Protein AF-0000000078406230 (afdb_homodimer)

pLDDT: mean 83.49, std 19.93, range [25.14, 98.88]

Sequence (946 aa):
MSDKLKSLQEKKSPRVNSMGYQGTKEQASNDLLEFLHSQIDKAEVSMGAKLPSEYGVIPFESFTSMKVFQLEMGLTRHPEEKPVRKDKRDELVEVIEAGLEVINNPDEDDGQDDDDDGIGERQLYNENDFVEGYYRTERDKGTQYELFYKKTDGMEYRHVTLFRPFGPLMKVKSETVDISRSVINIIVPLAGRTEAFAQFMQNFRDVCIHQDRRVHLTVVYFGQDGLSEVKNILDSVARETDFHNYTLVSLNEEFNRGRGLDMGARAWEKGEVLMFFCDVDIYFTAEFLNSCRLNAEPGKKVFYPVVFSLYNPAIVYANQDMPPPVEQQLVHKKDSGFWRDFGFGMTCQYRTDFLTVGGFDLEVKGWGGEDVHLYRKYLHGDLIVIRTPVPGLFHLWHEKHCADELTPEQYRMCIQSKAMNEASHSHLGMLVFREEIETHLRKQAYRTNSEAVTEERDRSSSVRSRWRMYETQMSDKLKSLQEKKSPRVNSMGYQGTKEQASNDLLEFLHSQIDKAEVSMGAKLPSEYGVIPFESFTSMKVFQLEMGLTRHPEEKPVRKDKRDELVEVIEAGLEVINNPDEDDGQDDDDDGIGERQLYNENDFVEGYYRTERDKGTQYELFYKKTDGMEYRHVTLFRPFGPLMKVKSETVDISRSVINIIVPLAGRTEAFAQFMQNFRDVCIHQDRRVHLTVVYFGQDGLSEVKNILDSVARETDFHNYTLVSLNEEFNRGRGLDMGARAWEKGEVLMFFCDVDIYFTAEFLNSCRLNAEPGKKVFYPVVFSLYNPAIVYANQDMPPPVEQQLVHKKDSGFWRDFGFGMTCQYRTDFLTVGGFDLEVKGWGGEDVHLYRKYLHGDLIVIRTPVPGLFHLWHEKHCADELTPEQYRMCIQSKAMNEASHSHLGMLVFREEIETHLRKQAYRTNSEAVTEERDRSSSVRSRWRMYETQ

Solvent-accessible surface area (backbone atoms only — not comparable to full-atom values): 51692 Å² total; per-residue (Å²): 119,62,78,64,49,55,64,72,65,60,75,76,74,80,81,74,77,81,78,75,62,58,59,59,53,41,49,50,21,54,45,45,54,49,47,38,52,47,26,53,70,70,33,76,74,87,47,28,63,68,32,92,43,80,78,54,61,79,56,35,32,23,31,45,99,67,36,35,32,46,73,63,30,43,95,86,48,49,45,47,35,63,63,73,34,63,47,55,37,52,36,54,53,50,52,54,52,49,45,44,48,48,69,66,52,62,51,87,77,56,73,69,75,74,66,73,71,76,79,63,83,77,78,73,70,54,79,86,25,53,64,40,33,36,36,36,70,46,77,68,26,26,33,42,35,43,36,37,29,39,58,94,92,55,58,48,31,42,38,32,33,37,34,31,20,39,45,69,73,36,82,74,45,75,46,78,46,72,51,77,82,58,44,35,39,37,30,32,45,39,56,49,63,55,66,48,41,52,53,31,47,51,51,40,43,53,28,39,59,67,62,64,58,44,57,30,42,31,40,23,32,25,41,68,65,55,45,67,55,49,52,48,52,52,49,49,50,20,70,73,65,72,52,73,56,60,44,81,47,77,37,91,45,78,81,43,65,56,57,25,49,47,51,40,62,65,67,59,79,82,68,82,44,38,29,32,42,47,56,51,50,47,48,65,40,53,68,38,55,50,48,42,59,72,45,31,37,81,84,46,26,31,24,36,51,23,36,35,35,29,26,32,50,71,65,65,33,53,56,42,97,60,60,70,61,68,83,78,62,76,54,69,36,62,68,41,27,47,72,38,82,86,55,56,63,43,34,24,37,30,48,65,50,42,56,72,69,57,48,53,57,79,80,58,80,60,91,68,51,37,32,49,50,39,50,36,50,47,30,60,34,66,34,28,75,43,33,28,50,38,94,41,32,34,32,57,58,69,89,76,82,74,61,82,83,46,50,68,69,54,37,50,53,38,50,46,51,42,32,66,45,41,43,30,59,63,54,38,32,48,61,67,41,35,66,62,50,51,52,48,51,46,50,51,50,42,57,58,35,66,76,40,61,78,78,85,82,90,70,76,71,56,54,67,56,53,51,28,66,58,62,72,118,125,62,70,66,50,52,65,70,63,60,70,76,75,80,80,76,82,79,84,79,58,64,65,58,55,48,50,50,22,55,44,45,56,49,46,38,54,47,27,53,72,72,34,75,73,87,50,31,64,69,32,94,41,80,78,55,60,78,56,33,31,24,31,45,99,67,36,35,31,45,75,66,30,43,93,86,49,47,44,47,36,62,64,74,32,63,47,55,36,52,36,52,53,50,50,54,51,52,44,41,48,51,67,67,50,59,51,84,78,51,72,66,75,72,67,74,70,76,76,61,80,76,77,70,70,53,77,87,25,53,64,42,32,36,36,35,70,45,78,66,25,28,34,41,35,42,37,36,29,39,58,91,92,54,58,46,31,42,38,34,34,37,34,32,20,38,45,68,75,36,83,74,45,75,46,77,45,71,52,78,82,58,44,35,38,37,29,31,45,41,58,50,64,58,67,47,43,52,52,32,48,51,50,42,44,53,27,38,59,69,63,63,59,45,56,32,41,30,38,25,34,27,44,66,67,53,47,67,58,51,51,49,53,53,49,49,51,21,70,73,66,71,54,74,56,60,45,82,46,78,38,92,46,78,79,44,66,55,57,26,49,47,51,42,61,66,67,59,81,84,73,81,41,38,29,32,41,48,57,50,53,47,46,64,40,53,68,38,56,49,49,43,60,73,46,32,38,81,85,44,27,31,23,36,50,22,35,34,34,30,28,31,49,74,63,66,34,53,52,41,96,58,62,70,60,70,82,78,62,77,53,68,36,63,66,41,27,47,72,38,80,86,56,56,63,44,34,25,36,31,49,63,50,41,58,71,67,57,48,53,57,81,79,62,81,63,92,68,51,39,34,48,49,38,50,34,46,46,30,60,33,65,34,27,75,44,33,29,50,38,93,38,31,33,32,57,57,68,90,73,81,73,62,81,84,44,51,64,68,56,36,45,53,39,50,44,51,40,30,65,46,40,41,31,59,62,56,36,30,48,62,68,42,36,66,61,51,51,52,49,52,50,51,51,48,48,59,54,41,74,72,47,68,76,82,86,80,85,68,78,71,51,59,68,53,52,53,24,66,69,63,73,117

Radius of gyration: 31.76 Å; Cα contacts (8 Å, |Δi|>4): 1655; chains: 2; bounding box: 103×91×75 Å

Foldseek 3Di:
DPPLQVLVVPPPPPDDDDDPVVVSVVVNVVVQVVVLVVLVVVDPPPHHDDDPDPVPDWDKWKDALAWTADDDDDPPDDRIDGPPDPVVNVVVVVVLVVLLCCVQDPDPPPPPPPPPPPPDDPDRFDSVQWDMKIWTADPQRWMKMWTWGHDPPDPDIDIDIDTDTDTDDHDDDDDDDDCLQAAEEEFEEDEDPLVLLLVLVVLCCVAVVPPVNRYAYEYEYEADPCVVVNVVSVVVSCVVRVDDRYHYHYDDDDDDLQVRVVVRLVVDDPDKHKYKQDYSQKHFHNVVVVVLSVQEDVPAAKEFEWAWEFAAQCLLVVLDPDRDDPVVLLDDDLWGTGTPPVAQRTIIYMSVVCVVLPGWPPPDDDPRVRRVVSVVSCVVDNYHYHYYYDSRMYGYADQFDQDPPDDPVVSVVSVVVRVNRHGHPVSVVCVVCVVVVLVVLLVVVVVVCVVVVPPDDDRPVRSSNVVSVVSPD/DPDLQVLVPPPPPPDDDDDPPVVSVVVNVVVQVVVLVVLVVVDPDPHHDDDPDPVPDWDKWKDALAWTADDDDDPPDDRIDGPPDDVVNCVVVVVLVVLLCCVQDPPPPVPPPPPPPPPPDPDRFDSVQWDMKIWTADPQRWMKMWTWGHDDPDPDIDIDIDTDTDTDDHDDDDDDDDCLQAAEEEFEEDEDPLVLLLVLVVLCCVAVVPPVNRYAYEYEYEADPCPVVNVVSVVVSCVVRVDDRYHYHYDDDPDDLQVRVVCRLVVDDPDKHKYKQDYSQKFFHNVVVVVLSVQEDVPAAKEFEFAWEFAAQCLLVVLDPDRDDPVVLLDDDLWGTGTPQVAQRTIIYMSVVCVVLPGWDPPDDDPRVRSVVSVVSCVPDNYHYHYYYDSRMYGYADQFDQDPPDDPVRSVVSVVVRVNRHGHPVSVVCVVCVVVVLVVLVVVVVVVVVVVPPPDDDPPVVSSNVVSVVSPD

Secondary structure (DSSP, 8-state):
--HHHHHHHGGG---S-SSSSHHHHHHHHHHHHHHHHHHHHHSTTSSPPP-SSGGG--PPEEE-SS-EE-S-B-SS--SEE---SHHHHHHHHHHHHHHHHHHHS--TTS-------S--------GGGEEEEEEEEETTTEEEEEEEEE-TT-SEEEEEEEEEEB---EEEEEEEEE-TT--EEEEEEESS-HHHHHHHHHHHIIIIIIII--EEEEEEEESSTTHHHHHHHHHHHHHHH----EEEEEE-S---HHHHHHHHHHH--SS--EEEE--TTEEE-HHHHHHHHHH-BTTTEEEEEEEEEEP-HHHHTTTSSSPPPHHHH----TTTEEE-TT----EEEEHHHHHHTT---TT--STTHHHHHHHHHHHTSSSEEEEEEEEEEEE--------TTS-HHHHHHHHHHHHHHH--HHHHHHHHTHHHHHHHHHHHHHHHHHTTTTS----SHHHHHHHHHHH--/-HHHHHHHHGGG---S-SSSSHHHHHHHHHHHHHHHHHHHHHSTTSS----SSGGG--PPEEE-SS-EE-S-B-SS--SEE---SHHHHHHHHHHHHHHHHHHHS--TTS-------S--------GGGEEEEEEEEETTTEEEEEEEEE-TT-SEEEEEEEEEEB---EEEEEEEEE-TT--EEEEEEESS-HHHHHHHHHHHIIIIIIII--EEEEEEEESSTTHHHHHHHHHHHHHHH----EEEEEE-S---HHHHHHHHHHH--SS--EEEE--TTEEE-HHHHHHHHHH-BTTTEEEEEEEEEEP-HHHHTTTSSSPPPHHHH----TTTEEE-TT----EEEEHHHHHHTT---TT--STTHHHHHHHHHHHTSSSEEEEEEEEEEEE--------TTS-HHHHHHHHHHHHHHH--HHHHHHHHTHHHHHHHHHHHHHHHHHHHTTS----HHHHHHHHHHHH--

Organism: Alligator mississippiensis (NCBI:txid8496)

Nearest PDB structures (foldseek):
  5ekp-assembly1_D  TM=5.075E-01  e=1.219E-05  Synechocystis sp. PCC 6803 substr. Kazusa
  7d72-assembly1_F  TM=5.157E-01  e=2.091E-03  Homo sapiens
  7x8k-assembly4_D  TM=5.038E-01  e=1.157E-03  Arabidopsis thaliana
  7x8k-assembly1_A  TM=4.782E-01  e=1.091E-03  Arabidopsis thaliana
  4f9f-assembly3_E  TM=6.717E-01  e=1.099E-01  Streptomyces hygroscopicus subsp. limoneus

Structure (mmCIF, N/CA/C/O backbone):
data_AF-0000000078406230-model_v1
#
loop_
_entity.id
_entity.type
_entity.pdbx_description
1 polymer Hexosyltransferase
#
loop_
_atom_site.group_PDB
_atom_site.id
_atom_site.type_symbol
_atom_site.label_atom_id
_atom_site.label_alt_id
_atom_site.label_comp_id
_atom_site.label_asym_id
_atom_site.label_entity_id
_atom_site.label_seq_id
_atom_site.pdbx_PDB_ins_code
_atom_site.Cartn_x
_atom_site.Cartn_y
_atom_site.Cartn_z
_atom_site.occupancy
_atom_site.B_iso_or_equiv
_atom_site.auth_seq_id
_atom_site.auth_comp_id
_atom_site.auth_asym_id
_atom_site.auth_atom_id
_atom_site.pdbx_PDB_model_num
ATOM 1 N N . MET A 1 1 ? -19.984 -14.383 18.125 1 25.14 1 MET A N 1
ATOM 2 C CA . MET A 1 1 ? -20.219 -14.453 16.688 1 25.14 1 MET A CA 1
ATOM 3 C C . MET A 1 1 ? -21.562 -15.117 16.375 1 25.14 1 MET A C 1
ATOM 5 O O . MET A 1 1 ? -21.859 -15.406 15.219 1 25.14 1 MET A O 1
ATOM 9 N N . SER A 1 2 ? -21.844 -15.727 17.422 1 33.84 2 SER A N 1
ATOM 10 C CA . SER A 1 2 ? -22.812 -16.406 18.281 1 33.84 2 SER A CA 1
ATOM 11 C C . SER A 1 2 ? -24.188 -15.773 18.188 1 33.84 2 SER A C 1
ATOM 13 O O . SER A 1 2 ? -25.109 -16.344 17.594 1 33.84 2 SER A O 1
ATOM 15 N N . ASP A 1 3 ? -24.578 -14.938 18.984 1 37.88 3 ASP A N 1
ATOM 16 C CA . ASP A 1 3 ? -26.016 -14.766 18.906 1 37.88 3 ASP A CA 1
ATOM 17 C C . ASP A 1 3 ? -26.406 -13.945 17.672 1 37.88 3 ASP A C 1
ATOM 19 O O . ASP A 1 3 ? -27.547 -14.031 17.203 1 37.88 3 ASP A O 1
ATOM 23 N N . LYS A 1 4 ? -25.344 -13.102 17.125 1 36.38 4 LYS A N 1
ATOM 24 C CA . LYS A 1 4 ? -25.656 -12.047 16.172 1 36.38 4 LYS A CA 1
ATOM 25 C C . LYS A 1 4 ? -25.656 -12.586 14.742 1 36.38 4 LYS A C 1
ATOM 27 O O . LYS A 1 4 ? -26.469 -12.156 13.914 1 36.38 4 LYS A O 1
ATOM 32 N N . LEU A 1 5 ? -24.641 -13.383 14.312 1 38.94 5 LEU A N 1
ATOM 33 C CA . LEU A 1 5 ? -24.594 -13.945 12.969 1 38.94 5 LEU A CA 1
ATOM 34 C C . LEU A 1 5 ? -25.844 -14.797 12.703 1 38.94 5 LEU A C 1
ATOM 36 O O . LEU A 1 5 ? -26.391 -14.773 11.594 1 38.94 5 LEU A O 1
ATOM 40 N N . LYS A 1 6 ? -26.422 -15.594 13.711 1 43 6 LYS A N 1
ATOM 41 C CA . LYS A 1 6 ? -27.547 -16.5 13.586 1 43 6 LYS A CA 1
ATOM 42 C C . LYS A 1 6 ? -28.828 -15.742 13.242 1 43 6 LYS A C 1
ATOM 44 O O . LYS A 1 6 ? -29.609 -16.172 12.391 1 43 6 LYS A O 1
ATOM 49 N N . SER A 1 7 ? -29.047 -14.695 13.984 1 41.44 7 SER A N 1
ATOM 50 C CA . SER A 1 7 ? -30.312 -13.984 13.852 1 41.44 7 SER A CA 1
ATOM 51 C C . SER A 1 7 ? -30.438 -13.328 12.484 1 41.44 7 SER A C 1
ATOM 53 O O . SER A 1 7 ? -31.547 -13.188 11.961 1 41.44 7 SER A O 1
ATOM 55 N N . LEU A 1 8 ? -29.344 -13.008 11.93 1 42.31 8 LEU A N 1
ATOM 56 C CA . LEU A 1 8 ? -29.375 -12.242 10.68 1 42.31 8 LEU A CA 1
ATOM 57 C C . LEU A 1 8 ? -29.562 -13.172 9.484 1 42.31 8 LEU A C 1
ATOM 59 O O . LEU A 1 8 ? -29.906 -12.719 8.391 1 42.31 8 LEU A O 1
ATOM 63 N N . GLN A 1 9 ? -29.266 -14.5 9.695 1 39.84 9 GLN A N 1
ATOM 64 C CA . GLN A 1 9 ? -29.359 -15.469 8.609 1 39.84 9 GLN A CA 1
ATOM 65 C C . GLN A 1 9 ? -30.797 -15.961 8.438 1 39.84 9 GLN A C 1
ATOM 67 O O . GLN A 1 9 ? -31.125 -16.609 7.441 1 39.84 9 GLN A O 1
ATOM 72 N N . GLU A 1 10 ? -31.812 -16.016 9.445 1 37.22 10 GLU A N 1
ATOM 73 C CA . GLU A 1 10 ? -33.094 -16.734 9.445 1 37.22 10 GLU A CA 1
ATOM 74 C C . GLU A 1 10 ? -34.094 -16.094 8.5 1 37.22 10 GLU A C 1
ATOM 76 O O . GLU A 1 10 ? -35.219 -16.578 8.344 1 37.22 10 GLU A O 1
ATOM 81 N N . LYS A 1 11 ? -34.094 -14.977 7.977 1 36.62 11 LYS A N 1
ATOM 82 C CA . LYS A 1 11 ? -35.312 -14.398 7.41 1 36.62 11 LYS A CA 1
ATOM 83 C C . LYS A 1 11 ? -35.688 -15.07 6.094 1 36.62 11 LYS A C 1
ATOM 85 O O . LYS A 1 11 ? -36.562 -14.602 5.375 1 36.62 11 LYS A O 1
ATOM 90 N N . LYS A 1 12 ? -34.969 -16.047 5.551 1 34.06 12 LYS A N 1
ATOM 91 C CA . LYS A 1 12 ? -35.531 -16.281 4.223 1 34.06 12 LYS A CA 1
ATOM 92 C C . LYS A 1 12 ? -36.812 -17.078 4.309 1 34.06 12 LYS A C 1
ATOM 94 O O . LYS A 1 12 ? -37.344 -17.531 3.291 1 34.06 12 LYS A O 1
ATOM 99 N N . SER A 1 13 ? -37.156 -17.75 5.438 1 30.64 13 SER A N 1
ATOM 100 C CA . SER A 1 13 ? -38.344 -18.578 5.145 1 30.64 13 SER A CA 1
ATOM 101 C C . SER A 1 13 ? -39.625 -17.75 5.184 1 30.64 13 SER A C 1
ATOM 103 O O . SER A 1 13 ? -39.875 -17.047 6.164 1 30.64 13 SER A O 1
ATOM 105 N N . PRO A 1 14 ? -40.5 -17.594 4.133 1 32.56 14 PRO A N 1
ATOM 106 C CA . PRO A 1 14 ? -41.688 -16.781 3.895 1 32.56 14 PRO A CA 1
ATOM 107 C C . PRO A 1 14 ? -42.75 -16.938 5 1 32.56 14 PRO A C 1
ATOM 109 O O . PRO A 1 14 ? -43.375 -15.945 5.402 1 32.56 14 PRO A O 1
ATOM 112 N N . ARG A 1 15 ? -43.594 -18.188 5.055 1 29.23 15 ARG A N 1
ATOM 113 C CA . ARG A 1 15 ? -45.031 -18.281 5.125 1 29.23 15 ARG A CA 1
ATOM 114 C C . ARG A 1 15 ? -45.531 -18.125 6.559 1 29.23 15 ARG A C 1
ATOM 116 O O . ARG A 1 15 ? -46.688 -18.391 6.855 1 29.23 15 ARG A O 1
ATOM 123 N N . VAL A 1 16 ? -44.75 -18.406 7.582 1 28.45 16 VAL A N 1
ATOM 124 C CA . VAL A 1 16 ? -45.656 -18.672 8.711 1 28.45 16 VAL A CA 1
ATOM 125 C C . VAL A 1 16 ? -46.375 -17.391 9.125 1 28.45 16 VAL A C 1
ATOM 127 O O . VAL A 1 16 ? -45.906 -16.297 8.828 1 28.45 16 VAL A O 1
ATOM 130 N N . ASN A 1 17 ? -47.344 -17.422 10.164 1 29.12 17 ASN A N 1
ATOM 131 C CA . ASN A 1 17 ? -48.469 -16.703 10.711 1 29.12 17 ASN A CA 1
ATOM 132 C C . ASN A 1 17 ? -48.062 -15.344 11.266 1 29.12 17 ASN A C 1
ATOM 134 O O . ASN A 1 17 ? -47.031 -15.219 11.922 1 29.12 17 ASN A O 1
ATOM 138 N N . SER A 1 18 ? -48.625 -14.195 10.867 1 32.06 18 SER A N 1
ATOM 139 C CA . SER A 1 18 ? -48.438 -12.75 10.711 1 32.06 18 SER A CA 1
ATOM 140 C C . SER A 1 18 ? -48.125 -12.086 12.055 1 32.06 18 SER A C 1
ATOM 142 O O . SER A 1 18 ? -47.594 -10.977 12.102 1 32.06 18 SER A O 1
ATOM 144 N N . MET A 1 19 ? -48.594 -12.68 13.203 1 32.44 19 MET A N 1
ATOM 145 C CA . MET A 1 19 ? -48.812 -11.812 14.359 1 32.44 19 MET A CA 1
ATOM 146 C C . MET A 1 19 ? -47.5 -11.609 15.125 1 32.44 19 MET A C 1
ATOM 148 O O . MET A 1 19 ? -47.219 -10.508 15.586 1 32.44 19 MET A O 1
ATOM 152 N N . GLY A 1 20 ? -46.75 -12.703 15.617 1 30.88 20 GLY A N 1
ATOM 153 C CA . GLY A 1 20 ? -45.688 -12.727 16.594 1 30.88 20 GLY A CA 1
ATOM 154 C C . GLY A 1 20 ? -44.312 -12.422 16.016 1 30.88 20 GLY A C 1
ATOM 155 O O . GLY A 1 20 ? -43.312 -12.336 16.734 1 30.88 20 GLY A O 1
ATOM 156 N N . TYR A 1 21 ? -43.969 -12.602 14.727 1 35.06 21 TYR A N 1
ATOM 157 C CA . TYR A 1 21 ? -42.75 -12.539 13.938 1 35.06 21 TYR A CA 1
ATOM 158 C C . TYR A 1 21 ? -42.281 -11.102 13.766 1 35.06 21 TYR A C 1
ATOM 160 O O . TYR A 1 21 ? -41.125 -10.859 13.375 1 35.06 21 TYR A O 1
ATOM 168 N N . GLN A 1 22 ? -43.062 -10.188 13.945 1 38.19 22 GLN A N 1
ATOM 169 C CA . GLN A 1 22 ? -42.75 -8.766 13.828 1 38.19 22 GLN A CA 1
ATOM 170 C C . GLN A 1 22 ? -41.844 -8.312 14.953 1 38.19 22 GLN A C 1
ATOM 172 O O . GLN A 1 22 ? -40.969 -7.477 14.75 1 38.19 22 GLN A O 1
ATOM 177 N N . GLY A 1 23 ? -41.844 -8.953 16.047 1 40.94 23 GLY A N 1
ATOM 178 C CA . GLY A 1 23 ? -41.062 -8.555 17.203 1 40.94 23 GLY A CA 1
ATOM 179 C C . GLY A 1 23 ? -39.594 -8.922 17.094 1 40.94 23 GLY A C 1
ATOM 180 O O . GLY A 1 23 ? -38.719 -8.148 17.469 1 40.94 23 GLY A O 1
ATOM 181 N N . THR A 1 24 ? -39.25 -10.109 16.562 1 44.19 24 THR A N 1
ATOM 182 C CA . THR A 1 24 ? -37.906 -10.602 16.516 1 44.19 24 THR A CA 1
ATOM 183 C C . THR A 1 24 ? -37.094 -9.875 15.43 1 44.19 24 THR A C 1
ATOM 185 O O . THR A 1 24 ? -35.938 -9.555 15.617 1 44.19 24 THR A O 1
ATOM 188 N N . LYS A 1 25 ? -37.688 -9.656 14.312 1 47.28 25 LYS A N 1
ATOM 189 C CA . LYS A 1 25 ? -37.062 -8.891 13.25 1 47.28 25 LYS A CA 1
ATOM 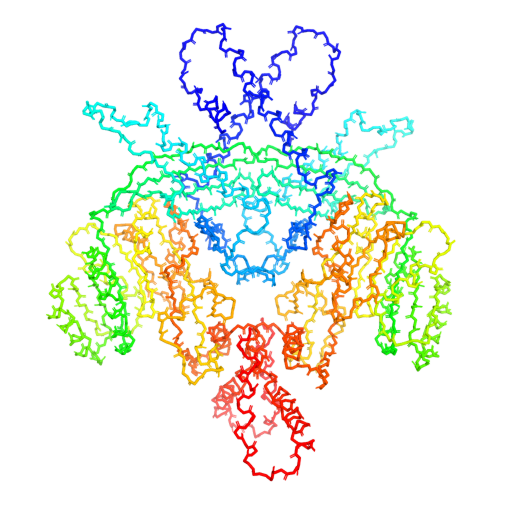190 C C . LYS A 1 25 ? -36.781 -7.461 13.695 1 47.28 25 LYS A C 1
ATOM 192 O O . LYS A 1 25 ? -35.719 -6.895 13.367 1 47.28 25 LYS A O 1
ATOM 197 N N . GLU A 1 26 ? -37.75 -6.906 14.406 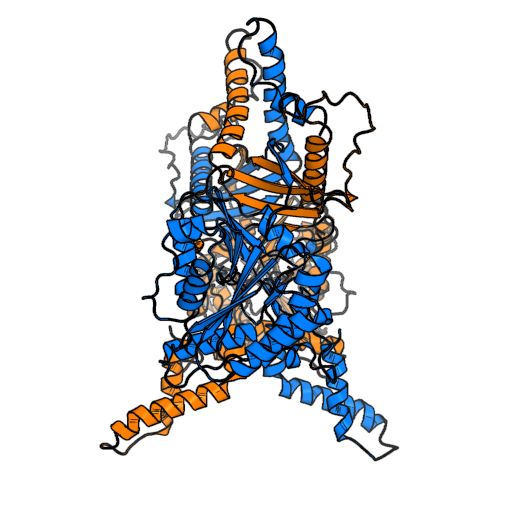1 49.31 26 GLU A N 1
ATOM 198 C CA . GLU A 1 26 ? -37.594 -5.555 14.93 1 49.31 26 GLU A CA 1
ATOM 199 C C . GLU A 1 26 ? -36.375 -5.473 15.867 1 49.31 26 GLU A C 1
ATOM 201 O O . GLU A 1 26 ? -35.625 -4.5 15.828 1 49.31 26 GLU A O 1
ATOM 206 N N . GLN A 1 27 ? -36.219 -6.566 16.609 1 53 27 GLN A N 1
ATOM 207 C CA . GLN A 1 27 ? -35.094 -6.605 17.531 1 53 27 GLN A CA 1
ATOM 208 C C . GLN A 1 27 ? -33.75 -6.715 16.781 1 53 27 GLN A C 1
ATOM 210 O O . GLN A 1 27 ? -32.781 -6.055 17.156 1 53 27 GLN A O 1
ATOM 215 N N . ALA A 1 28 ? -33.844 -7.473 15.75 1 58.66 28 ALA A N 1
ATOM 216 C CA . ALA A 1 28 ? -32.625 -7.645 14.977 1 58.66 28 ALA A CA 1
ATOM 217 C C . ALA A 1 28 ? -32.219 -6.344 14.289 1 58.66 28 ALA A C 1
ATOM 219 O O . ALA A 1 28 ? -31.047 -6.004 14.234 1 58.66 28 ALA A O 1
ATOM 220 N N . SER A 1 29 ? -33.25 -5.668 13.797 1 59.94 29 SER A N 1
ATOM 221 C CA . SER A 1 29 ? -33 -4.41 13.102 1 59.94 29 SER A CA 1
ATOM 222 C C . SER A 1 29 ? -32.469 -3.344 14.047 1 59.94 29 SER A C 1
ATOM 224 O O . SER A 1 29 ? -31.531 -2.629 13.727 1 59.94 29 SER A O 1
ATOM 226 N N . ASN A 1 30 ? -33.156 -3.207 15.242 1 67.69 30 ASN A N 1
ATOM 227 C CA . ASN A 1 30 ? -32.656 -2.266 16.234 1 67.69 30 ASN A CA 1
ATOM 228 C C . ASN A 1 30 ? -31.234 -2.609 16.688 1 67.69 30 ASN A C 1
ATOM 230 O O . ASN A 1 30 ? -30.422 -1.716 16.906 1 67.69 30 ASN A O 1
ATOM 234 N N . ASP A 1 31 ? -31.125 -3.875 16.516 1 81.75 31 ASP A N 1
ATOM 235 C CA . ASP A 1 31 ? -29.797 -4.363 16.906 1 81.75 31 ASP A CA 1
ATOM 236 C C . ASP A 1 31 ? -28.75 -3.988 15.867 1 81.75 31 ASP A C 1
ATOM 238 O O . ASP A 1 31 ? -27.625 -3.639 16.219 1 81.75 31 ASP A O 1
ATOM 242 N N . LEU A 1 32 ? -29.297 -3.854 14.68 1 85.94 32 LEU A N 1
ATOM 243 C CA . LEU A 1 32 ? -28.359 -3.523 13.609 1 85.94 32 LEU A CA 1
ATOM 244 C C . LEU A 1 32 ? -27.984 -2.047 13.648 1 85.94 32 LEU A C 1
ATOM 246 O O . LEU A 1 32 ? -26.812 -1.692 13.453 1 85.94 32 LEU A O 1
ATOM 250 N N . LEU A 1 33 ? -28.984 -1.294 13.859 1 86.19 33 LEU A N 1
ATOM 251 C CA . LEU A 1 33 ? -28.719 0.134 13.977 1 86.19 33 LEU A CA 1
ATOM 252 C C . LEU A 1 33 ? -27.812 0.419 15.164 1 86.19 33 LEU A C 1
ATOM 254 O O . LEU A 1 33 ? -26.891 1.244 15.07 1 86.19 33 LEU A O 1
ATOM 258 N N . GLU A 1 34 ? -28.141 -0.23 16.188 1 88.25 34 GLU A N 1
ATOM 259 C CA . GLU A 1 34 ? -27.297 -0.088 17.375 1 88.25 34 GLU A CA 1
ATOM 260 C C . GLU A 1 34 ? -25.875 -0.546 17.094 1 88.25 34 GLU A C 1
ATOM 262 O O . GLU A 1 34 ? -24.906 0.056 17.578 1 88.25 34 GLU A O 1
ATOM 267 N N . PHE A 1 35 ? -25.844 -1.543 16.359 1 90.56 35 PHE A N 1
ATOM 268 C CA . PHE A 1 35 ? -24.531 -2.045 15.984 1 90.56 35 PHE A CA 1
ATOM 269 C C . PHE A 1 35 ? -23.766 -1.007 15.18 1 90.56 35 PHE A C 1
ATOM 271 O O . PHE A 1 35 ? -22.594 -0.738 15.453 1 90.56 35 PHE A O 1
ATOM 278 N N . LEU A 1 36 ? -24.391 -0.475 14.258 1 91.25 36 LEU A N 1
ATOM 279 C CA . LEU A 1 36 ? -23.734 0.514 13.398 1 91.25 36 LEU A CA 1
ATOM 280 C C . LEU A 1 36 ? -23.312 1.734 14.211 1 91.25 36 LEU A C 1
ATOM 282 O O . LEU A 1 36 ? -22.219 2.275 14 1 91.25 36 LEU A O 1
ATOM 286 N N . HIS A 1 37 ? -24.109 2.139 15.148 1 89.25 37 HIS A N 1
ATOM 287 C CA . HIS A 1 37 ? -23.766 3.258 16.016 1 89.25 37 HIS A CA 1
ATOM 288 C C . HIS A 1 37 ? -22.594 2.902 16.922 1 89.25 37 HIS A C 1
ATOM 290 O O . HIS A 1 37 ? -21.766 3.758 17.234 1 89.25 37 HIS A O 1
ATOM 296 N N . SER A 1 38 ? -22.641 1.637 17.312 1 91.31 38 SER A N 1
ATOM 297 C CA . SER A 1 38 ? -21.562 1.195 18.172 1 91.31 38 SER A CA 1
ATOM 298 C C . SER A 1 38 ? -20.219 1.263 17.469 1 91.31 38 SER A C 1
ATOM 300 O O . SER A 1 38 ? -19.172 1.476 18.094 1 91.31 38 SER A O 1
ATOM 302 N N . GLN A 1 39 ? -20.25 1.062 16.172 1 92.88 39 GLN A N 1
ATOM 303 C CA . GLN A 1 39 ? -19.031 1.177 15.391 1 92.88 39 GLN A CA 1
ATOM 304 C C . GLN A 1 39 ? -18.453 2.588 15.469 1 92.88 39 GLN A C 1
ATOM 306 O O . GLN A 1 39 ? -17.234 2.764 15.523 1 92.88 39 GLN A O 1
ATOM 311 N N . ILE A 1 40 ? -19.25 3.566 15.539 1 90.25 40 ILE A N 1
ATOM 312 C CA . ILE A 1 40 ? -18.828 4.961 15.625 1 90.25 40 ILE A CA 1
ATOM 313 C C . ILE A 1 40 ? -18.156 5.207 16.969 1 90.25 40 ILE A C 1
ATOM 315 O O . ILE A 1 40 ? -17.094 5.836 17.047 1 90.25 40 ILE A O 1
ATOM 319 N N . ASP A 1 41 ? -18.797 4.641 17.969 1 88.88 41 ASP A N 1
ATOM 320 C CA . ASP A 1 41 ? -18.297 4.84 19.312 1 88.88 41 ASP A CA 1
ATOM 321 C C . ASP A 1 41 ? -16.938 4.184 19.5 1 88.88 41 ASP A C 1
ATOM 323 O O . ASP A 1 41 ? -16.094 4.676 20.266 1 88.88 41 ASP A O 1
ATOM 327 N N . LYS A 1 42 ? -16.812 3.129 18.812 1 88.56 42 LYS A N 1
ATOM 328 C CA . LYS A 1 42 ? -15.562 2.377 18.953 1 88.56 42 LYS A CA 1
ATOM 329 C C . LYS A 1 42 ? -14.453 2.992 18.109 1 88.56 42 LYS A C 1
ATOM 331 O O . LYS A 1 42 ? -13.273 2.74 18.344 1 88.56 42 LYS A O 1
ATOM 336 N N . ALA A 1 43 ? -14.82 3.707 17.109 1 88.06 43 ALA A N 1
ATOM 337 C CA . ALA A 1 43 ? -13.852 4.285 16.188 1 88.06 43 ALA A CA 1
ATOM 338 C C . ALA A 1 43 ? -13.195 5.523 16.781 1 88.06 43 ALA A C 1
ATOM 340 O O . ALA A 1 43 ? -13.688 6.082 17.766 1 88.06 43 ALA A O 1
ATOM 341 N N . GLU A 1 44 ? -12.062 5.816 16.219 1 83.06 44 GLU A N 1
ATOM 342 C CA . GLU A 1 44 ? -11.328 6.996 16.656 1 83.06 44 GLU A CA 1
ATOM 343 C C . GLU A 1 44 ? -11.898 8.273 16.047 1 83.06 44 GLU A C 1
ATOM 345 O O . GLU A 1 44 ? -11.219 8.961 15.281 1 83.06 44 GLU A O 1
ATOM 350 N N . VAL A 1 45 ? -13.109 8.602 16.406 1 83.69 45 VAL A N 1
ATOM 351 C CA . VAL A 1 45 ? -13.773 9.773 15.844 1 83.69 45 VAL A CA 1
ATOM 352 C C . VAL A 1 45 ? -13.914 10.859 16.906 1 83.69 45 VAL A C 1
ATOM 354 O O . VAL A 1 45 ? -13.539 12.008 16.688 1 83.69 45 VAL A O 1
ATOM 357 N N . SER A 1 46 ? -14.344 10.438 18.062 1 78.75 46 SER A N 1
ATOM 358 C CA . SER A 1 46 ? -14.602 11.406 19.125 1 78.75 46 SER A CA 1
ATOM 359 C C . SER A 1 46 ? -13.43 11.5 20.094 1 78.75 46 SER A C 1
ATOM 361 O O . SER A 1 46 ? -13.203 12.555 20.688 1 78.75 46 SER A O 1
ATOM 363 N N . MET A 1 47 ? -12.797 10.398 20.219 1 78.62 47 MET A N 1
ATOM 364 C CA . MET A 1 47 ? -11.656 10.359 21.141 1 78.62 47 MET A CA 1
ATOM 365 C C . MET A 1 47 ? -10.469 9.656 20.484 1 78.62 47 MET A C 1
ATOM 367 O O . MET A 1 47 ? -10.648 8.734 19.688 1 78.62 47 MET A O 1
ATOM 371 N N . GLY A 1 48 ? -9.398 10.086 20.938 1 79.25 48 GLY A N 1
ATOM 372 C CA . GLY A 1 48 ? -8.195 9.453 20.406 1 79.25 48 GLY A CA 1
ATOM 373 C C . GLY A 1 48 ? -7.93 8.086 21.016 1 79.25 48 GLY A C 1
ATOM 374 O O . GLY A 1 48 ? -8.281 7.832 22.172 1 79.25 48 GLY A O 1
ATOM 375 N N . ALA A 1 49 ? -7.438 7.215 20.203 1 82.44 49 ALA A N 1
ATOM 376 C CA . ALA A 1 49 ? -6.996 5.91 20.688 1 82.44 49 ALA A CA 1
ATOM 377 C C . ALA A 1 49 ? -5.551 5.969 21.188 1 82.44 49 ALA A C 1
ATOM 379 O O . ALA A 1 49 ? -4.707 6.633 20.578 1 82.44 49 ALA A O 1
ATOM 380 N N . LYS A 1 50 ? -5.352 5.379 22.328 1 86.5 50 LYS A N 1
ATOM 381 C CA . LYS A 1 50 ? -3.979 5.266 22.812 1 86.5 50 LYS A CA 1
ATOM 382 C C . LYS A 1 50 ? -3.205 4.211 22.031 1 86.5 50 LYS A C 1
ATOM 384 O O . LYS A 1 50 ? -3.602 3.043 22 1 86.5 50 LYS A O 1
ATOM 389 N N . LEU A 1 51 ? -2.223 4.617 21.359 1 88.75 51 LEU A N 1
ATOM 390 C CA . LEU A 1 51 ? -1.418 3.742 20.531 1 88.75 51 LEU A CA 1
ATOM 391 C C . LEU A 1 51 ? 0.012 3.65 21.047 1 88.75 51 LEU A C 1
ATOM 393 O O . LEU A 1 51 ? 0.576 4.645 21.5 1 88.75 51 LEU A O 1
ATOM 397 N N . PRO A 1 52 ? 0.542 2.453 20.984 1 83.5 52 PRO A N 1
ATOM 398 C CA . PRO A 1 52 ? 1.883 2.254 21.531 1 83.5 52 PRO A CA 1
ATOM 399 C C . PRO A 1 52 ? 2.973 2.922 20.703 1 83.5 52 PRO A C 1
ATOM 401 O O . PRO A 1 52 ? 4.012 3.312 21.234 1 83.5 52 PRO A O 1
ATOM 404 N N . SER A 1 53 ? 2.719 2.951 19.406 1 86.56 53 SER A N 1
ATOM 405 C CA . SER A 1 53 ? 3.746 3.498 18.516 1 86.56 53 SER A CA 1
ATOM 406 C C . SER A 1 53 ? 3.133 4.102 17.266 1 86.56 53 SER A C 1
ATOM 408 O O . SER A 1 53 ? 1.924 3.992 17.047 1 86.56 53 SER A O 1
ATOM 410 N N . GLU A 1 54 ? 4.031 4.738 16.484 1 86.56 54 GLU A N 1
ATOM 411 C CA . GLU A 1 54 ? 3.627 5.383 15.234 1 86.56 54 GLU A CA 1
ATOM 412 C C . GLU A 1 54 ? 3.113 4.363 14.227 1 86.56 54 GLU A C 1
ATOM 414 O O . GLU A 1 54 ? 2.371 4.711 13.305 1 86.56 54 GLU A O 1
ATOM 419 N N . TYR A 1 55 ? 3.404 3.084 14.438 1 81.69 55 TYR A N 1
ATOM 420 C CA . TYR A 1 55 ? 3.012 2.047 13.492 1 81.69 55 TYR A CA 1
ATOM 421 C C . TYR A 1 55 ? 1.555 1.65 13.688 1 81.69 55 TYR A C 1
ATOM 423 O O . TYR A 1 55 ? 0.957 1.005 12.82 1 81.69 55 TYR A O 1
ATOM 431 N N . GLY A 1 56 ? 1.022 2.107 14.773 1 84.88 56 GLY A N 1
ATOM 432 C CA . GLY A 1 56 ? -0.369 1.783 15.047 1 84.88 56 GLY A CA 1
ATOM 433 C C . GLY A 1 56 ? -1.339 2.826 14.523 1 84.88 56 GLY A C 1
ATOM 434 O O . GLY A 1 56 ? -2.553 2.619 14.547 1 84.88 56 GLY A O 1
ATOM 435 N N . VAL A 1 57 ? -0.799 3.918 14.016 1 87.75 57 VAL A N 1
ATOM 436 C CA . VAL A 1 57 ? -1.634 5.039 13.594 1 87.75 57 VAL A CA 1
ATOM 437 C C . VAL A 1 57 ? -2.205 4.77 12.203 1 87.75 57 VAL A C 1
ATOM 439 O O . VAL A 1 57 ? -1.508 4.25 11.328 1 87.75 57 VAL A O 1
ATOM 442 N N . ILE A 1 58 ? -3.475 5.059 12.008 1 89.25 58 ILE A N 1
ATOM 443 C CA . ILE A 1 58 ? -4.105 5.051 10.688 1 89.25 58 ILE A CA 1
ATOM 444 C C . ILE A 1 58 ? -4.164 6.473 10.141 1 89.25 58 ILE A C 1
ATOM 446 O O . ILE A 1 58 ? -5.004 7.273 10.555 1 89.25 58 ILE A O 1
ATOM 450 N N . PRO A 1 59 ? -3.32 6.746 9.266 1 90.75 59 PRO A N 1
ATOM 451 C CA . PRO A 1 59 ? -3.338 8.102 8.711 1 90.75 59 PRO A CA 1
ATOM 452 C C . PRO A 1 59 ? -4.562 8.359 7.836 1 90.75 59 PRO A C 1
ATOM 454 O O . PRO A 1 59 ? -5.199 7.422 7.363 1 90.75 59 PRO A O 1
ATOM 457 N N . PHE A 1 60 ? -4.883 9.672 7.66 1 94.88 60 PHE A N 1
ATOM 458 C CA . PHE A 1 60 ? -5.91 10.094 6.719 1 94.88 60 PHE A CA 1
ATOM 459 C C . PHE A 1 60 ? -5.336 10.219 5.312 1 94.88 60 PHE A C 1
ATOM 461 O O . PHE A 1 60 ? -4.125 10.383 5.141 1 94.88 60 PHE A O 1
ATOM 468 N N . GLU A 1 61 ? -6.242 10.008 4.363 1 93.62 61 GLU A N 1
ATOM 469 C CA . GLU A 1 61 ? -6.012 10.492 3.002 1 93.62 61 GLU A CA 1
ATOM 470 C C . GLU A 1 61 ? -6.727 11.812 2.754 1 93.62 61 GLU A C 1
ATOM 472 O O . GLU A 1 61 ? -7.793 12.062 3.316 1 93.62 61 GLU A O 1
ATOM 477 N N . SER A 1 62 ? -6.059 12.695 2.051 1 96.56 62 SER A N 1
ATOM 478 C CA . SER A 1 62 ? -6.676 13.977 1.734 1 96.56 62 SER A CA 1
ATOM 479 C C . SER A 1 62 ? -7.211 14 0.306 1 96.56 62 SER A C 1
ATOM 481 O O . SER A 1 62 ? -6.699 13.289 -0.563 1 96.56 62 SER A O 1
ATOM 483 N N . PHE A 1 63 ? -8.398 14.734 0.117 1 96.5 63 PHE A N 1
ATOM 484 C CA . PHE A 1 63 ? -8.969 14.789 -1.225 1 96.5 63 PHE A CA 1
ATOM 485 C C . PHE A 1 63 ? -9.688 16.109 -1.456 1 96.5 63 PHE A C 1
ATOM 487 O O . PHE A 1 63 ? -10.078 16.781 -0.501 1 96.5 63 PHE A O 1
ATOM 494 N N . THR A 1 64 ? -9.641 16.578 -2.613 1 95.56 64 THR A N 1
ATOM 495 C CA . THR A 1 64 ? -10.492 17.641 -3.131 1 95.56 64 THR A CA 1
ATOM 496 C C . THR A 1 64 ? -11.539 17.094 -4.094 1 95.56 64 THR A C 1
ATOM 498 O O . THR A 1 64 ? -11.664 15.867 -4.238 1 95.56 64 THR A O 1
ATOM 501 N N . SER A 1 65 ? -12.305 17.953 -4.699 1 92.81 65 SER A N 1
ATOM 502 C CA . SER A 1 65 ? -13.336 17.5 -5.629 1 92.81 65 SER A CA 1
ATOM 503 C C . SER A 1 65 ? -12.719 16.828 -6.848 1 92.81 65 SER A C 1
ATOM 505 O O . SER A 1 65 ? -13.367 16.016 -7.508 1 92.81 65 SER A O 1
ATOM 507 N N . MET A 1 66 ? -11.398 17.062 -7.031 1 91.69 66 MET A N 1
ATOM 508 C CA . MET A 1 66 ? -10.82 16.609 -8.297 1 91.69 66 MET A CA 1
ATOM 509 C C . MET A 1 66 ? -9.648 15.664 -8.055 1 91.69 66 MET A C 1
ATOM 511 O O . MET A 1 66 ? -9.234 14.945 -8.961 1 91.69 66 MET A O 1
ATOM 515 N N . LYS A 1 67 ? -9.148 15.773 -6.836 1 94.88 67 LYS A N 1
ATOM 516 C CA . LYS A 1 67 ? -7.898 15.062 -6.609 1 94.88 67 LYS A CA 1
ATOM 517 C C . LYS A 1 67 ? -7.91 14.336 -5.266 1 94.88 67 LYS A C 1
ATOM 519 O O . LYS A 1 67 ? -8.633 14.727 -4.352 1 94.88 67 LYS A O 1
ATOM 524 N N . VAL A 1 68 ? -7.156 13.258 -5.27 1 94.25 68 VAL A N 1
ATOM 525 C CA . VAL A 1 68 ? -6.891 12.523 -4.035 1 94.25 68 VAL A CA 1
ATOM 526 C C . VAL A 1 68 ? -5.383 12.469 -3.783 1 94.25 68 VAL A C 1
ATOM 528 O O . VAL A 1 68 ? -4.598 12.266 -4.711 1 94.25 68 VAL A O 1
ATOM 531 N N . PHE A 1 69 ? -4.98 12.719 -2.551 1 94.31 69 PHE A N 1
ATOM 532 C CA . PHE A 1 69 ? -3.598 12.633 -2.094 1 94.31 69 PHE A CA 1
ATOM 533 C C . PHE A 1 69 ? -3.42 11.477 -1.12 1 94.31 69 PHE A C 1
ATOM 535 O O . PHE A 1 69 ? -4.035 11.453 -0.052 1 94.31 69 PHE A O 1
ATOM 542 N N . GLN A 1 70 ? -2.584 10.531 -1.516 1 89.94 70 GLN A N 1
ATOM 543 C CA . GLN A 1 70 ? -2.566 9.281 -0.759 1 89.94 70 GLN A CA 1
ATOM 544 C C . GLN A 1 70 ? -1.137 8.828 -0.484 1 89.94 70 GLN A C 1
ATOM 546 O O . GLN A 1 70 ? -0.231 9.086 -1.277 1 89.94 70 GLN A O 1
ATOM 551 N N . LEU A 1 71 ? -1.018 8.133 0.684 1 86.25 71 LEU A N 1
ATOM 552 C CA . LEU A 1 71 ? 0.288 7.652 1.127 1 86.25 71 LEU A CA 1
ATOM 553 C C . LEU A 1 71 ? 0.612 6.301 0.5 1 86.25 71 LEU A C 1
ATOM 555 O O . LEU A 1 71 ? 1.784 5.969 0.305 1 86.25 71 LEU A O 1
ATOM 559 N N . GLU A 1 72 ? -0.371 5.531 0.334 1 75.69 72 GLU A N 1
ATOM 560 C CA . GLU A 1 72 ? -0.16 4.219 -0.263 1 75.69 72 GLU A CA 1
ATOM 561 C C . GLU A 1 72 ? 0.231 4.336 -1.733 1 75.69 72 GLU A C 1
ATOM 563 O O . GLU A 1 72 ? -0.489 4.945 -2.525 1 75.69 72 GLU A O 1
ATOM 568 N N . MET A 1 73 ? 1.484 3.762 -1.859 1 73.38 73 MET A N 1
ATOM 569 C CA . MET A 1 73 ? 2.039 3.844 -3.207 1 73.38 73 MET A CA 1
ATOM 570 C C . MET A 1 73 ? 2.207 2.453 -3.811 1 73.38 73 MET A C 1
ATOM 572 O O . MET A 1 73 ? 1.973 1.447 -3.139 1 73.38 73 MET A O 1
ATOM 576 N N . GLY A 1 74 ? 2.26 2.316 -4.984 1 64.88 74 GLY A N 1
ATOM 577 C CA . GLY A 1 74 ? 2.508 1.163 -5.836 1 64.88 74 GLY A CA 1
ATOM 578 C C . GLY A 1 74 ? 2.996 1.537 -7.223 1 64.88 74 GLY A C 1
ATOM 579 O O . GLY A 1 74 ? 3.334 2.695 -7.477 1 64.88 74 GLY A O 1
ATOM 580 N N . LEU A 1 75 ? 3.082 0.477 -7.918 1 64.94 75 LEU A N 1
ATOM 581 C CA . LEU A 1 75 ? 3.604 0.763 -9.25 1 64.94 75 LEU A CA 1
ATOM 582 C C . LEU A 1 75 ? 2.566 1.497 -10.094 1 64.94 75 LEU A C 1
ATOM 584 O O . LEU A 1 75 ? 2.92 2.291 -10.969 1 64.94 75 LEU A O 1
ATOM 588 N N . THR A 1 76 ? 1.299 1.331 -9.609 1 68.62 76 THR A N 1
ATOM 589 C CA . THR A 1 76 ? 0.267 1.914 -10.461 1 68.62 76 THR A CA 1
ATOM 590 C C . THR A 1 76 ? -0.312 3.174 -9.82 1 68.62 76 THR A C 1
ATOM 592 O O . THR A 1 76 ? -1.041 3.926 -10.469 1 68.62 76 THR A O 1
ATOM 595 N N . ARG A 1 77 ? 0.047 3.402 -8.586 1 78.06 77 ARG A N 1
ATOM 596 C CA . ARG A 1 77 ? -0.537 4.535 -7.875 1 78.06 77 ARG A CA 1
ATOM 597 C C . ARG A 1 77 ? 0.405 5.734 -7.887 1 78.06 77 ARG A C 1
ATOM 599 O O . ARG A 1 77 ? 1.601 5.59 -8.148 1 78.06 77 ARG A O 1
ATOM 606 N N . HIS A 1 78 ? -0.238 6.977 -7.695 1 86.81 78 HIS A N 1
ATOM 607 C CA . HIS A 1 78 ? 0.485 8.242 -7.68 1 86.81 78 HIS A CA 1
ATOM 608 C C . HIS A 1 78 ? 0.201 9.023 -6.402 1 86.81 78 HIS A C 1
ATOM 610 O O . HIS A 1 78 ? -0.842 8.836 -5.773 1 86.81 78 HIS A O 1
ATOM 616 N N . PRO A 1 79 ? 1.217 9.852 -6.016 1 89.81 79 PRO A N 1
ATOM 617 C CA . PRO A 1 79 ? 0.966 10.656 -4.816 1 89.81 79 PRO A CA 1
ATOM 618 C C . PRO A 1 79 ? -0.297 11.508 -4.93 1 89.81 79 PRO A C 1
ATOM 620 O O . PRO A 1 79 ? -0.995 11.719 -3.934 1 89.81 79 PRO A O 1
ATOM 623 N N . GLU A 1 80 ? -0.412 12.055 -6.09 1 92.94 80 GLU A N 1
ATOM 624 C CA . GLU A 1 80 ? -1.636 12.758 -6.453 1 92.94 80 GLU A CA 1
ATOM 625 C C . GLU A 1 80 ? -2.318 12.102 -7.648 1 92.94 80 GLU A C 1
ATOM 627 O O . GLU A 1 80 ? -1.666 11.797 -8.648 1 92.94 80 GLU A O 1
ATOM 632 N N . GLU A 1 81 ? -3.703 11.82 -7.445 1 90.25 81 GLU A N 1
ATOM 633 C CA . GLU A 1 81 ? -4.402 11.195 -8.562 1 90.25 81 GLU A CA 1
ATOM 634 C C . GLU A 1 81 ? -5.855 11.648 -8.633 1 90.25 81 GLU A C 1
ATOM 636 O O . GLU A 1 81 ? -6.434 12.055 -7.621 1 90.25 81 GLU A O 1
ATOM 641 N N . LYS A 1 82 ? -6.266 11.625 -9.93 1 90.56 82 LYS A N 1
ATOM 642 C CA . LYS A 1 82 ? -7.711 11.711 -10.094 1 90.56 82 LYS A CA 1
ATOM 643 C C . LYS A 1 82 ? -8.383 10.375 -9.797 1 90.56 82 LYS A C 1
ATOM 645 O O . LYS A 1 82 ? -7.898 9.32 -10.219 1 90.56 82 LYS A O 1
ATOM 650 N N . PRO A 1 83 ? -9.375 10.453 -8.977 1 87.56 83 PRO A N 1
ATOM 651 C CA . PRO A 1 83 ? -10.062 9.188 -8.719 1 87.56 83 PRO A CA 1
ATOM 652 C C . PRO A 1 83 ? -10.734 8.625 -9.969 1 87.56 83 PRO A C 1
ATOM 654 O O . PRO A 1 83 ? -11.859 9.016 -10.305 1 87.56 83 PRO A O 1
ATOM 657 N N . VAL A 1 84 ? -10.109 7.66 -10.609 1 82 84 VAL A N 1
ATOM 658 C CA . VAL A 1 84 ? -10.602 7.133 -11.875 1 82 84 VAL A CA 1
ATOM 659 C C . VAL A 1 84 ? -11.422 5.867 -11.625 1 82 84 VAL A C 1
ATOM 661 O O . VAL A 1 84 ? -12.352 5.566 -12.375 1 82 84 VAL A O 1
ATOM 664 N N . ARG A 1 85 ? -11.062 5.133 -10.719 1 86.75 85 ARG A N 1
ATOM 665 C CA . ARG A 1 85 ? -11.82 3.926 -10.398 1 86.75 85 ARG A CA 1
ATOM 666 C C . ARG A 1 85 ? -13.242 4.27 -9.953 1 86.75 85 ARG A C 1
ATOM 668 O O . ARG A 1 85 ? -13.438 5.176 -9.141 1 86.75 85 ARG A O 1
ATOM 675 N N . LYS A 1 86 ? -14.195 3.537 -10.352 1 86.5 86 LYS A N 1
ATOM 676 C CA . LYS A 1 86 ? -15.609 3.848 -10.164 1 86.5 86 LYS A CA 1
ATOM 677 C C . LYS A 1 86 ? -15.969 3.859 -8.68 1 86.5 86 LYS A C 1
ATOM 679 O O . LYS A 1 86 ? -16.656 4.766 -8.211 1 86.5 86 LYS A O 1
ATOM 684 N N . ASP A 1 87 ? -15.594 2.881 -7.918 1 87.75 87 ASP A N 1
ATOM 685 C CA . ASP A 1 87 ? -15.961 2.814 -6.504 1 87.75 87 ASP A CA 1
ATOM 686 C C . ASP A 1 87 ? -15.422 4.02 -5.738 1 87.75 87 ASP A C 1
ATOM 688 O O . ASP A 1 87 ? -16.109 4.566 -4.871 1 87.75 87 ASP A O 1
ATOM 692 N N . LYS A 1 88 ? -14.242 4.406 -6.039 1 89.56 88 LYS A N 1
ATOM 693 C CA . LYS A 1 88 ? -13.625 5.559 -5.379 1 89.56 88 LYS A CA 1
ATOM 694 C C . LYS A 1 88 ? -14.344 6.852 -5.758 1 89.56 88 LYS A C 1
ATOM 696 O O . LYS A 1 88 ? -14.617 7.691 -4.898 1 89.56 88 LYS A O 1
ATOM 701 N N . ARG A 1 89 ? -14.508 7.066 -7.055 1 91.44 89 ARG A N 1
ATOM 702 C CA . ARG A 1 89 ? -15.211 8.25 -7.539 1 91.44 89 ARG A CA 1
ATOM 703 C C . ARG A 1 89 ? -16.594 8.359 -6.922 1 91.44 89 ARG A C 1
ATOM 705 O O . ARG A 1 89 ? -16.984 9.414 -6.414 1 91.44 89 ARG A O 1
ATOM 712 N N . ASP A 1 90 ? -17.328 7.258 -6.961 1 91.81 90 ASP A N 1
ATOM 713 C CA . ASP A 1 90 ? -18.688 7.246 -6.414 1 91.81 90 ASP A CA 1
ATOM 714 C C . ASP A 1 90 ? -18.672 7.539 -4.918 1 91.81 90 ASP A C 1
ATOM 716 O O . ASP A 1 90 ? -19.531 8.266 -4.414 1 91.81 90 ASP A O 1
ATOM 720 N N . GLU A 1 91 ? -17.734 6.988 -4.238 1 94 91 GLU A N 1
ATOM 721 C CA . GLU A 1 91 ? -17.609 7.223 -2.801 1 94 91 GLU A CA 1
ATOM 722 C C . GLU A 1 91 ? -17.406 8.703 -2.494 1 94 91 GLU A C 1
ATOM 724 O O . GLU A 1 91 ? -18.125 9.273 -1.668 1 94 91 GLU A O 1
ATOM 729 N N . LEU A 1 92 ? -16.484 9.32 -3.135 1 95.12 92 LEU A N 1
ATOM 730 C CA . LEU A 1 92 ? -16.125 10.695 -2.814 1 95.12 92 LEU A CA 1
ATOM 731 C C . LEU A 1 92 ? -17.234 11.664 -3.213 1 95.12 92 LEU A C 1
ATOM 733 O O . LEU A 1 92 ? -17.531 12.617 -2.486 1 95.12 92 LEU A O 1
ATOM 737 N N . VAL A 1 93 ? -17.859 11.391 -4.375 1 95 93 VAL A N 1
ATOM 738 C CA . VAL A 1 93 ? -18.984 12.219 -4.797 1 95 93 VAL A CA 1
ATOM 739 C C . VAL A 1 93 ? -20.125 12.078 -3.791 1 95 93 VAL A C 1
ATOM 741 O O . VAL A 1 93 ? -20.719 13.078 -3.373 1 95 93 VAL A O 1
ATOM 744 N N . GLU A 1 94 ? -20.359 10.891 -3.391 1 95.69 94 GLU A N 1
ATOM 745 C CA . GLU A 1 94 ? -21.438 10.625 -2.441 1 95.69 94 GLU A CA 1
ATOM 746 C C . GLU A 1 94 ? -21.188 11.336 -1.114 1 95.69 94 GLU A C 1
ATOM 748 O O . GLU A 1 94 ? -22.109 11.93 -0.542 1 95.69 94 GLU A O 1
ATOM 753 N N . VAL A 1 95 ? -20.016 11.289 -0.675 1 97.06 95 VAL A N 1
ATOM 754 C CA . VAL A 1 95 ? -19.703 11.844 0.635 1 97.06 95 VAL A CA 1
ATOM 755 C C . VAL A 1 95 ? -19.781 13.367 0.586 1 97.06 95 VAL A C 1
ATOM 757 O O . VAL A 1 95 ? -20.266 14 1.525 1 97.06 95 VAL A O 1
ATOM 760 N N . ILE A 1 96 ? -19.266 14.008 -0.454 1 97.12 96 ILE A N 1
ATOM 761 C CA . ILE A 1 96 ? -19.328 15.453 -0.608 1 97.12 96 ILE A CA 1
ATOM 762 C C . ILE A 1 96 ? -20.797 15.898 -0.644 1 97.12 96 ILE A C 1
ATOM 764 O O . ILE A 1 96 ? -21.172 16.875 0.015 1 97.12 96 ILE A O 1
ATOM 768 N N . GLU A 1 97 ? -21.609 15.164 -1.394 1 96.62 97 GLU A N 1
ATOM 769 C CA . GLU A 1 97 ? -23.031 15.484 -1.479 1 96.62 97 GLU A CA 1
ATOM 770 C C . GLU A 1 97 ? -23.719 15.305 -0.129 1 96.62 97 GLU A C 1
ATOM 772 O O . GLU A 1 97 ? -24.562 16.109 0.25 1 96.62 97 GLU A O 1
ATOM 777 N N . ALA A 1 98 ? -23.344 14.273 0.523 1 96.44 98 ALA A N 1
ATOM 778 C CA . ALA A 1 98 ? -23.922 14.055 1.85 1 96.44 98 ALA A CA 1
ATOM 779 C C . ALA A 1 98 ? -23.562 15.195 2.797 1 96.44 98 ALA A C 1
ATOM 781 O O . ALA A 1 98 ? -24.391 15.617 3.611 1 96.44 98 ALA A O 1
ATOM 782 N N . GLY A 1 99 ? -22.344 15.672 2.709 1 96.56 99 GLY A N 1
ATOM 783 C CA . GLY A 1 99 ? -21.953 16.828 3.508 1 96.56 99 GLY A CA 1
ATOM 784 C C . GLY A 1 99 ? -22.781 18.062 3.217 1 96.56 99 GLY A C 1
ATOM 785 O O . GLY A 1 99 ? -23.172 18.781 4.137 1 96.56 99 GLY A O 1
ATOM 786 N N . LEU A 1 100 ? -23.016 18.312 1.938 1 96.06 100 LEU A N 1
ATOM 787 C CA . LEU A 1 100 ? -23.828 19.453 1.538 1 96.06 100 LEU A CA 1
ATOM 788 C C . LEU A 1 100 ? -25.25 19.328 2.092 1 96.06 100 LEU A C 1
ATOM 790 O O . LEU A 1 100 ? -25.844 20.312 2.516 1 96.06 100 LEU A O 1
ATOM 794 N N . GLU A 1 101 ? -25.734 18.156 2.078 1 94.88 101 GLU A N 1
ATOM 795 C CA . GLU A 1 101 ? -27.078 17.922 2.623 1 94.88 101 GLU A CA 1
ATOM 796 C C . GLU A 1 101 ? -27.125 18.25 4.113 1 94.88 101 GLU A C 1
ATOM 798 O O . GLU A 1 101 ? -28.094 18.844 4.594 1 94.88 101 GLU A O 1
ATOM 803 N N . VAL A 1 102 ? -26.109 17.859 4.77 1 94.31 102 VAL A N 1
ATOM 804 C CA . VAL A 1 102 ? -26.047 18.109 6.207 1 94.31 102 VAL A CA 1
ATOM 805 C C . VAL A 1 102 ? -26 19.609 6.469 1 94.31 102 VAL A C 1
ATOM 807 O O . VAL A 1 102 ? -26.672 20.125 7.359 1 94.31 102 VAL A O 1
ATOM 810 N N . ILE A 1 103 ? -25.203 20.328 5.723 1 93.88 103 ILE A N 1
ATOM 811 C CA . ILE A 1 103 ? -25 21.75 5.922 1 93.88 103 ILE A CA 1
ATOM 812 C C . ILE A 1 103 ? -26.266 22.516 5.543 1 93.88 103 ILE A C 1
ATOM 814 O O . ILE A 1 103 ? -26.656 23.469 6.23 1 93.88 103 ILE A O 1
ATOM 818 N N . ASN A 1 104 ? -26.859 22.141 4.414 1 93.5 104 ASN A N 1
ATOM 819 C CA . ASN A 1 104 ? -28 22.875 3.873 1 93.5 104 ASN A CA 1
ATOM 820 C C . ASN A 1 104 ? -29.297 22.5 4.574 1 93.5 104 ASN A C 1
ATOM 822 O O . ASN A 1 104 ? -30.297 23.203 4.445 1 93.5 104 ASN A O 1
ATOM 826 N N . ASN A 1 105 ? -29.297 21.391 5.301 1 90.19 105 ASN A N 1
ATOM 827 C CA . ASN A 1 105 ? -30.453 20.969 6.074 1 90.19 105 ASN A CA 1
ATOM 828 C C . ASN A 1 105 ? -30.094 20.703 7.535 1 90.19 105 ASN A C 1
ATOM 830 O O . ASN A 1 105 ? -30.141 19.562 7.996 1 90.19 105 ASN A O 1
ATOM 834 N N . PRO A 1 106 ? -29.797 21.844 8.164 1 82.44 106 PRO A N 1
ATOM 835 C CA . PRO A 1 106 ? -29.391 21.641 9.555 1 82.44 106 PRO A CA 1
ATOM 836 C C . PRO A 1 106 ? -30.5 21.094 10.43 1 82.44 106 PRO A C 1
ATOM 838 O O . PRO A 1 106 ? -31.688 21.391 10.195 1 82.44 106 PRO A O 1
ATOM 841 N N . ASP A 1 107 ? -30.188 20.172 11.195 1 73.19 107 ASP A N 1
ATOM 842 C CA . ASP A 1 107 ? -31.156 19.656 12.156 1 73.19 107 ASP A CA 1
ATOM 843 C C . ASP A 1 107 ? -31.5 20.703 13.211 1 73.19 107 ASP A C 1
ATOM 845 O O . ASP A 1 107 ? -30.719 21.625 13.461 1 73.19 107 ASP A O 1
ATOM 849 N N . GLU A 1 108 ? -32.719 20.766 13.594 1 61.38 108 GLU A N 1
ATOM 850 C CA . GLU A 1 108 ? -33.219 21.672 14.625 1 61.38 108 GLU A CA 1
ATOM 851 C C . GLU A 1 108 ? -32.219 21.781 15.781 1 61.38 108 GLU A C 1
ATOM 853 O O . GLU A 1 108 ? -32.094 22.844 16.406 1 61.38 108 GLU A O 1
ATOM 858 N N . ASP A 1 109 ? -31.562 20.734 16.047 1 56.84 109 ASP A N 1
ATOM 859 C CA . ASP A 1 109 ? -30.672 20.734 17.203 1 56.84 109 ASP A CA 1
ATOM 860 C C . ASP A 1 109 ? -29.359 21.422 16.875 1 56.84 109 ASP A C 1
ATOM 862 O O . ASP A 1 109 ? -28.516 21.609 17.766 1 56.84 109 ASP A O 1
ATOM 866 N N . ASP A 1 110 ? -29.203 21.578 15.68 1 57.78 110 ASP A N 1
ATOM 867 C CA . ASP A 1 110 ? -27.906 22.188 15.367 1 57.78 110 ASP A CA 1
ATOM 868 C C . ASP A 1 110 ? -27.922 23.688 15.68 1 57.78 110 ASP A C 1
ATOM 870 O O . ASP A 1 110 ? -28.766 24.422 15.164 1 57.78 110 ASP A O 1
ATOM 874 N N . GLY A 1 111 ? -28.188 24.172 17 1 47.12 111 GLY A N 1
ATOM 875 C CA . GLY A 1 111 ? -28.141 25.469 17.656 1 47.12 111 GLY A CA 1
ATOM 876 C C . GLY A 1 111 ? -28.016 26.625 16.688 1 47.12 111 GLY A C 1
ATOM 877 O O . GLY A 1 111 ? -27.516 27.703 17.047 1 47.12 111 GLY A O 1
ATOM 878 N N . GLN A 1 112 ? -28.25 26.406 15.453 1 48 112 GLN A N 1
ATOM 879 C CA . GLN A 1 112 ? -28.094 27.656 14.719 1 48 112 GLN A CA 1
ATOM 880 C C . GLN A 1 112 ? -29.234 28.609 15.031 1 48 112 GLN A C 1
ATOM 882 O O . GLN A 1 112 ? -30.422 28.25 14.953 1 48 112 GLN A O 1
ATOM 887 N N . ASP A 1 113 ? -29.109 29.547 16 1 42.94 113 ASP A N 1
ATOM 888 C CA . ASP A 1 113 ? -29.969 30.688 16.328 1 42.94 113 ASP A CA 1
ATOM 889 C C . ASP A 1 113 ? -30.625 31.25 15.078 1 42.94 113 ASP A C 1
ATOM 891 O O . ASP A 1 113 ? -29.953 31.75 14.18 1 42.94 113 ASP A O 1
ATOM 895 N N . ASP A 1 114 ? -31.766 30.75 14.711 1 42.16 114 ASP A N 1
ATOM 896 C CA . ASP A 1 114 ? -32.688 31.312 13.734 1 42.16 114 ASP A CA 1
ATOM 897 C C . ASP A 1 114 ? -32.938 32.781 13.984 1 42.16 114 ASP A C 1
ATOM 899 O O . ASP A 1 114 ? -33.781 33.406 13.352 1 42.16 114 ASP A O 1
ATOM 903 N N . ASP A 1 115 ? -32.656 33.281 15.281 1 39.38 115 ASP A N 1
ATOM 904 C CA . ASP A 1 115 ? -33.25 34.562 15.633 1 39.38 115 ASP A CA 1
ATOM 905 C C . ASP A 1 115 ? -32.75 35.656 14.695 1 39.38 115 ASP A C 1
ATOM 907 O O . ASP A 1 115 ? -33 36.844 14.922 1 39.38 115 ASP A O 1
ATOM 911 N N . ASP A 1 116 ? -31.5 35.656 14.227 1 38.66 116 ASP A N 1
ATOM 912 C CA . ASP A 1 116 ? -31.375 37 13.609 1 38.66 116 ASP A CA 1
ATOM 913 C C . ASP A 1 116 ? -32.406 37.188 12.5 1 38.66 116 ASP A C 1
ATOM 915 O O . ASP A 1 116 ? -32.469 36.406 11.562 1 38.66 116 ASP A O 1
ATOM 919 N N . ASP A 1 117 ? -33.594 37.719 12.734 1 41.16 117 ASP A N 1
ATOM 920 C CA . ASP A 1 117 ? -34.75 38.281 12.078 1 41.16 117 ASP A CA 1
ATOM 921 C C . ASP A 1 117 ? -34.438 38.719 10.641 1 41.16 117 ASP A C 1
ATOM 923 O O . ASP A 1 117 ? -35.344 39.094 9.891 1 41.16 117 ASP A O 1
ATOM 927 N N . GLY A 1 118 ? -33.375 39.562 10.398 1 39.69 118 GLY A N 1
ATOM 928 C CA . GLY A 1 118 ? -33.25 40.031 9.023 1 39.69 118 GLY A CA 1
ATOM 929 C C . GLY A 1 118 ? -33.094 38.875 8.039 1 39.69 118 GLY A C 1
ATOM 930 O O . GLY A 1 118 ? -32.219 38.031 8.18 1 39.69 118 GLY A O 1
ATOM 931 N N . ILE A 1 119 ? -34.125 38.188 7.582 1 42.16 119 ILE A N 1
ATOM 932 C CA . ILE A 1 119 ? -34.344 37.188 6.543 1 42.16 119 ILE A CA 1
ATOM 933 C C . ILE A 1 119 ? -33.219 37.219 5.523 1 42.16 119 ILE A C 1
ATOM 935 O O . ILE A 1 119 ? -33.312 37.938 4.508 1 42.16 119 ILE A O 1
ATOM 939 N N . GLY A 1 120 ? -32.125 37.656 5.73 1 43.81 120 GLY A N 1
ATOM 940 C CA . GLY A 1 120 ? -31.25 37.625 4.562 1 43.81 120 GLY A CA 1
ATOM 941 C C . GLY A 1 120 ? -31.062 36.25 3.982 1 43.81 120 GLY A C 1
ATOM 942 O O . GLY A 1 120 ? -31.266 35.25 4.672 1 43.81 120 GLY A O 1
ATOM 943 N N . GLU A 1 121 ? -31.266 35.906 2.729 1 52.19 121 GLU A N 1
ATOM 944 C CA . GLU A 1 121 ? -31.172 34.719 1.852 1 52.19 121 GLU A CA 1
ATOM 945 C C . GLU A 1 121 ? -29.984 33.844 2.236 1 52.19 121 GLU A C 1
ATOM 947 O O . GLU A 1 121 ? -28.828 34.25 2.131 1 52.19 121 GLU A O 1
ATOM 952 N N . ARG A 1 122 ? -30.062 32.969 3.266 1 63.72 122 ARG A N 1
ATOM 953 C CA . ARG A 1 122 ? -29 32.031 3.555 1 63.72 122 ARG A CA 1
ATOM 954 C C . ARG A 1 122 ? -28.422 31.438 2.27 1 63.72 122 ARG A C 1
ATOM 956 O O . ARG A 1 122 ? -29.156 30.891 1.444 1 63.72 122 ARG A O 1
ATOM 963 N N . GLN A 1 123 ? -27.297 31.719 2 1 80.5 123 GLN A N 1
ATOM 964 C CA . GLN A 1 123 ? -26.656 31.234 0.787 1 80.5 123 GLN A CA 1
ATOM 965 C C . GLN A 1 123 ? -26.359 29.734 0.894 1 80.5 123 GLN A C 1
ATOM 967 O O . GLN A 1 123 ? -25.734 29.297 1.86 1 80.5 123 GLN A O 1
ATOM 972 N N . LEU A 1 124 ? -27.094 28.891 0.175 1 90.12 124 LEU A N 1
ATOM 973 C CA . LEU A 1 124 ? -26.891 27.453 0.084 1 90.12 124 LEU A CA 1
ATOM 974 C C . LEU A 1 124 ? -25.484 27.125 -0.395 1 90.12 124 LEU A C 1
ATOM 976 O O . LEU A 1 124 ? -24.922 27.844 -1.22 1 90.12 124 LEU A O 1
ATOM 980 N N . TYR A 1 125 ? -25 26.203 0.399 1 93.75 125 TYR A N 1
ATOM 981 C CA . TYR A 1 125 ? -23.703 25.703 -0.047 1 93.75 125 TYR A CA 1
ATOM 982 C C . TYR A 1 125 ? -23.844 24.797 -1.255 1 93.75 125 TYR A C 1
ATOM 984 O O . TYR A 1 125 ? -24.875 24.109 -1.4 1 93.75 125 TYR A O 1
ATOM 992 N N . ASN A 1 126 ? -22.922 24.844 -2.152 1 94.31 126 ASN A N 1
ATOM 993 C CA . ASN A 1 126 ? -22.891 23.969 -3.312 1 94.31 126 ASN A CA 1
ATOM 994 C C . ASN A 1 126 ? -21.531 23.281 -3.447 1 94.31 126 ASN A C 1
ATOM 996 O O . ASN A 1 126 ? -20.656 23.469 -2.602 1 94.31 126 ASN A O 1
ATOM 1000 N N . GLU A 1 127 ? -21.359 22.484 -4.43 1 93.75 127 GLU A N 1
ATOM 1001 C CA . GLU A 1 127 ? -20.172 21.672 -4.621 1 93.75 127 GLU A CA 1
ATOM 1002 C C . GLU A 1 127 ? -18.922 22.547 -4.781 1 93.75 127 GLU A C 1
ATOM 1004 O O . GLU A 1 127 ? -17.828 22.141 -4.41 1 93.75 127 GLU A O 1
ATOM 1009 N N . ASN A 1 128 ? -19.094 23.719 -5.258 1 93.56 128 ASN A N 1
ATOM 1010 C CA . ASN A 1 128 ? -17.984 24.625 -5.465 1 93.56 128 ASN A CA 1
ATOM 1011 C C . ASN A 1 128 ? -17.453 25.172 -4.141 1 93.56 128 ASN A C 1
ATOM 1013 O O . ASN A 1 128 ? -16.344 25.734 -4.09 1 93.56 128 ASN A O 1
ATOM 1017 N N . ASP A 1 129 ? -18.266 25 -3.119 1 95.94 129 ASP A N 1
ATOM 1018 C CA . ASP A 1 129 ? -17.875 25.516 -1.806 1 95.94 129 ASP A CA 1
ATOM 1019 C C . ASP A 1 129 ? -17.047 24.484 -1.052 1 95.94 129 ASP A C 1
ATOM 1021 O O . ASP A 1 129 ? -16.531 24.766 0.031 1 95.94 129 ASP A O 1
ATOM 1025 N N . PHE A 1 130 ? -16.969 23.312 -1.605 1 97.06 130 PHE A N 1
ATOM 1026 C CA . PHE A 1 130 ? -16.156 22.281 -0.983 1 97.06 130 PHE A CA 1
ATOM 1027 C C . PHE A 1 130 ? -14.672 22.609 -1.135 1 97.06 130 PHE A C 1
ATOM 1029 O O . PHE A 1 130 ? -14.188 22.812 -2.25 1 97.06 130 PHE A O 1
ATOM 1036 N N . VAL A 1 131 ? -13.953 22.625 0.005 1 95.62 131 VAL A N 1
ATOM 1037 C CA . VAL A 1 131 ? -12.547 23.016 -0.008 1 95.62 131 VAL A CA 1
ATOM 1038 C C . VAL A 1 131 ? -11.664 21.781 -0.034 1 95.62 131 VAL A C 1
ATOM 1040 O O . VAL A 1 131 ? -10.852 21.609 -0.95 1 95.62 131 VAL A O 1
ATOM 1043 N N . GLU A 1 132 ? -11.797 20.953 1.014 1 95.94 132 GLU A N 1
ATOM 1044 C CA . GLU A 1 132 ? -11.008 19.734 1.118 1 95.94 132 GLU A CA 1
ATOM 1045 C C . GLU A 1 132 ? -11.648 18.75 2.094 1 95.94 132 GLU A C 1
ATOM 1047 O O . GLU A 1 132 ? -12.531 19.109 2.869 1 95.94 132 GLU A O 1
ATOM 1052 N N . GLY A 1 133 ? -11.219 17.516 1.974 1 97.44 133 GLY A N 1
ATOM 1053 C CA . GLY A 1 133 ? -11.68 16.469 2.871 1 97.44 133 GLY A CA 1
ATOM 1054 C C . GLY A 1 133 ? -10.594 15.469 3.229 1 97.44 133 GLY A C 1
ATOM 1055 O O . GLY A 1 133 ? -9.562 15.391 2.555 1 97.44 133 GLY A O 1
ATOM 1056 N N . TYR A 1 134 ? -10.805 14.812 4.352 1 96.88 134 TYR A N 1
ATOM 1057 C CA . TYR A 1 134 ? -9.945 13.734 4.832 1 96.88 134 TYR A CA 1
ATOM 1058 C C . TYR A 1 134 ? -10.75 12.477 5.098 1 96.88 134 TYR A C 1
ATOM 1060 O O . TYR A 1 134 ? -11.898 12.547 5.555 1 96.88 134 TYR A O 1
ATOM 1068 N N . TYR A 1 135 ? -10.203 11.344 4.793 1 96.38 135 TYR A N 1
ATOM 1069 C CA . TYR A 1 135 ? -10.883 10.117 5.188 1 96.38 135 TYR A CA 1
ATOM 1070 C C . TYR A 1 135 ? -9.883 9.055 5.617 1 96.38 135 TYR A C 1
ATOM 1072 O O . TYR A 1 135 ? -8.727 9.062 5.188 1 96.38 135 TYR A O 1
ATOM 1080 N N . ARG A 1 136 ? -10.25 8.219 6.488 1 94.38 136 ARG A N 1
ATOM 1081 C CA . ARG A 1 136 ? -9.5 7.043 6.914 1 94.38 136 ARG A CA 1
ATOM 1082 C C . ARG A 1 136 ? -10.445 5.895 7.27 1 94.38 136 ARG A C 1
ATOM 1084 O O . ARG A 1 136 ? -11.57 6.125 7.711 1 94.38 136 ARG A O 1
ATOM 1091 N N . THR A 1 137 ? -9.945 4.648 7.039 1 92.75 137 THR A N 1
ATOM 1092 C CA . THR A 1 137 ? -10.766 3.469 7.293 1 92.75 137 THR A CA 1
ATOM 1093 C C . THR A 1 137 ? -10.133 2.594 8.375 1 92.75 137 THR A C 1
ATOM 1095 O O . THR A 1 137 ? -8.984 2.18 8.25 1 92.75 137 THR A O 1
ATOM 1098 N N . GLU A 1 138 ? -10.867 2.465 9.453 1 92 138 GLU A N 1
ATOM 1099 C CA . GLU A 1 138 ? -10.57 1.378 10.383 1 92 138 GLU A CA 1
ATOM 1100 C C . GLU A 1 138 ? -11.195 0.067 9.914 1 92 138 GLU A C 1
ATOM 1102 O O . GLU A 1 138 ? -12.422 -0.06 9.875 1 92 138 GLU A O 1
ATOM 1107 N N . ARG A 1 139 ? -10.43 -0.91 9.719 1 90.94 139 ARG A N 1
ATOM 1108 C CA . ARG A 1 139 ? -10.805 -2.094 8.953 1 90.94 139 ARG A CA 1
ATOM 1109 C C . ARG A 1 139 ? -11.906 -2.877 9.656 1 90.94 139 ARG A C 1
ATOM 1111 O O . ARG A 1 139 ? -12.641 -3.637 9.023 1 90.94 139 ARG A O 1
ATOM 1118 N N . ASP A 1 140 ? -12.078 -2.725 10.898 1 89.69 140 ASP A N 1
ATOM 1119 C CA . ASP A 1 140 ? -13.109 -3.471 11.617 1 89.69 140 ASP A CA 1
ATOM 1120 C C . ASP A 1 140 ? -14.242 -2.553 12.055 1 89.69 140 ASP A C 1
ATOM 1122 O O . ASP A 1 140 ? -15.211 -3.004 12.68 1 89.69 140 ASP A O 1
ATOM 1126 N N . LYS A 1 141 ? -14.156 -1.279 11.797 1 93.75 141 LYS A N 1
ATOM 1127 C CA . LYS A 1 141 ? -15.164 -0.357 12.305 1 93.75 141 LYS A CA 1
ATOM 1128 C C . LYS A 1 141 ? -15.844 0.401 11.172 1 93.75 141 LYS A C 1
ATOM 1130 O O . LYS A 1 141 ? -17.078 0.455 11.102 1 93.75 141 LYS A O 1
ATOM 1135 N N . GLY A 1 142 ? -15.078 1.046 10.344 1 95.75 142 GLY A N 1
ATOM 1136 C CA . GLY A 1 142 ? -15.656 1.826 9.258 1 95.75 142 GLY A CA 1
ATOM 1137 C C . GLY A 1 142 ? -14.758 2.955 8.789 1 95.75 142 GLY A C 1
ATOM 1138 O O . GLY A 1 142 ? -13.57 2.98 9.102 1 95.75 142 GLY A O 1
ATOM 1139 N N . THR A 1 143 ? -15.344 3.801 7.941 1 96.5 143 THR A N 1
ATOM 1140 C CA . THR A 1 143 ? -14.594 4.906 7.355 1 96.5 143 THR A CA 1
ATOM 1141 C C . THR A 1 143 ? -15.07 6.242 7.922 1 96.5 143 THR A C 1
ATOM 1143 O O . THR A 1 143 ? -16.281 6.496 7.996 1 96.5 143 THR A O 1
ATOM 1146 N N . GLN A 1 144 ? -14.133 7.016 8.383 1 96.25 144 GLN A N 1
ATOM 1147 C CA . GLN A 1 144 ? -14.383 8.367 8.859 1 96.25 144 GLN A CA 1
ATOM 1148 C C . GLN A 1 144 ? -14.07 9.406 7.785 1 96.25 144 GLN A C 1
ATOM 1150 O O . GLN A 1 144 ? -13.062 9.289 7.078 1 96.25 144 GLN A O 1
ATOM 1155 N N . TYR A 1 145 ? -14.977 10.414 7.629 1 97.12 145 TYR A N 1
ATOM 1156 C CA . TYR A 1 145 ? -14.797 11.508 6.684 1 97.12 145 TYR A CA 1
ATOM 1157 C C . TYR A 1 145 ? -14.844 12.859 7.395 1 97.12 145 TYR A C 1
ATOM 1159 O O . TYR A 1 145 ? -15.75 13.117 8.188 1 97.12 145 TYR A O 1
ATOM 1167 N N . GLU A 1 146 ? -13.867 13.656 7.211 1 97.25 146 GLU A N 1
ATOM 1168 C CA . GLU A 1 146 ? -13.836 15.055 7.609 1 97.25 146 GLU A CA 1
ATOM 1169 C C . GLU A 1 146 ? -13.953 15.977 6.395 1 97.25 146 GLU A C 1
ATOM 1171 O O . GLU A 1 146 ? -13.086 15.977 5.52 1 97.25 146 GLU A O 1
ATOM 1176 N N . LEU A 1 147 ? -15.031 16.781 6.359 1 97.56 147 LEU A N 1
ATOM 1177 C CA . LEU A 1 147 ? -15.312 17.609 5.199 1 97.56 147 LEU A CA 1
ATOM 1178 C C . LEU A 1 147 ? -15.32 19.078 5.582 1 97.56 147 LEU A C 1
ATOM 1180 O O . LEU A 1 147 ? -15.922 19.469 6.586 1 97.56 147 LEU A O 1
ATOM 1184 N N . PHE A 1 148 ? -14.703 19.922 4.785 1 97.56 148 PHE A N 1
ATOM 1185 C CA . PHE A 1 148 ? -14.625 21.359 5.027 1 97.56 148 PHE A CA 1
ATOM 1186 C C . PHE A 1 148 ? -15.18 22.141 3.846 1 97.56 148 PHE A C 1
ATOM 1188 O O . PHE A 1 148 ? -14.75 21.938 2.707 1 97.56 148 PHE A O 1
ATOM 1195 N N . TYR A 1 149 ? -16.125 22.953 4.086 1 96.31 149 TYR A N 1
ATOM 1196 C CA . TYR A 1 149 ? -16.766 23.828 3.102 1 96.31 149 TYR A CA 1
ATOM 1197 C C . TYR A 1 149 ? -16.562 25.297 3.471 1 96.31 149 TYR A C 1
ATOM 1199 O O . TYR A 1 149 ? -16.562 25.656 4.652 1 96.31 149 TYR A O 1
ATOM 1207 N N . LYS A 1 150 ? -16.344 26.109 2.553 1 95.62 150 LYS A N 1
ATOM 1208 C CA . LYS A 1 150 ? -16.172 27.531 2.799 1 95.62 150 LYS A CA 1
ATOM 1209 C C . LYS A 1 150 ? -16.703 28.375 1.636 1 95.62 150 LYS A C 1
ATOM 1211 O O . LYS A 1 150 ? -16.5 28.016 0.471 1 95.62 150 LYS A O 1
ATOM 1216 N N . LYS A 1 151 ? -17.297 29.453 1.999 1 91.94 151 LYS A N 1
ATOM 1217 C CA . LYS A 1 151 ? -17.703 30.422 0.986 1 91.94 151 LYS A CA 1
ATOM 1218 C C . LYS A 1 151 ? -16.547 31.312 0.574 1 91.94 151 LYS A C 1
ATOM 1220 O O . LYS A 1 151 ? -15.594 31.5 1.336 1 91.94 151 LYS A O 1
ATOM 1225 N N . THR A 1 152 ? -16.328 31.812 -0.686 1 84 152 THR A N 1
ATOM 1226 C CA . THR A 1 152 ? -15.227 32.531 -1.323 1 84 152 THR A CA 1
ATOM 1227 C C . THR A 1 152 ? -14.688 33.625 -0.406 1 84 152 THR A C 1
ATOM 1229 O O . THR A 1 152 ? -13.469 33.781 -0.263 1 84 152 THR A O 1
ATOM 1232 N N . ASP A 1 153 ? -15.406 34.469 0.207 1 77.19 153 ASP A N 1
ATOM 1233 C CA . ASP A 1 153 ? -14.852 35.594 0.934 1 77.19 153 ASP A CA 1
ATOM 1234 C C . ASP A 1 153 ? -15.023 35.438 2.441 1 77.19 153 ASP A C 1
ATOM 1236 O O . ASP A 1 153 ? -14.828 36.375 3.207 1 77.19 153 ASP A O 1
ATOM 1240 N N . GLY A 1 154 ? -15.094 34.219 2.824 1 82.06 154 GLY A N 1
ATOM 1241 C CA . GLY A 1 154 ? -15.305 34.062 4.254 1 82.06 154 GLY A CA 1
ATOM 1242 C C . GLY A 1 154 ? -14.156 33.344 4.957 1 82.06 154 GLY A C 1
ATOM 1243 O O . GLY A 1 154 ? -13.25 32.812 4.305 1 82.06 154 GLY A O 1
ATOM 1244 N N . MET A 1 155 ? -14.055 33.594 6.309 1 87.81 155 MET A N 1
ATOM 1245 C CA . MET A 1 155 ? -13.086 32.906 7.164 1 87.81 155 MET A CA 1
ATOM 1246 C C . MET A 1 155 ? -13.781 31.875 8.047 1 87.81 155 MET A C 1
ATOM 1248 O O . MET A 1 155 ? -13.18 31.328 8.977 1 87.81 155 MET A O 1
ATOM 1252 N N . GLU A 1 156 ? -14.969 31.609 7.66 1 92.44 156 GLU A N 1
ATOM 1253 C CA . GLU A 1 156 ? -15.766 30.609 8.367 1 92.44 156 GLU A CA 1
ATOM 1254 C C . GLU A 1 156 ? -15.914 29.328 7.547 1 92.44 156 GLU A C 1
ATOM 1256 O O . GLU A 1 156 ? -16.312 29.375 6.387 1 92.44 156 GLU A O 1
ATOM 1261 N N . TYR A 1 157 ? -15.547 28.25 8.18 1 95.38 157 TYR A N 1
ATOM 1262 C CA . TYR A 1 157 ? -15.672 26.938 7.543 1 95.38 157 TYR A CA 1
ATOM 1263 C C . TYR A 1 157 ? -16.812 26.141 8.148 1 95.38 157 TYR A C 1
ATOM 1265 O O . TYR A 1 157 ? -17.062 26.219 9.352 1 95.38 157 TYR A O 1
ATOM 1273 N N . ARG A 1 158 ? -17.531 25.5 7.238 1 95.44 158 ARG A N 1
ATOM 1274 C CA . ARG A 1 158 ? -18.422 24.453 7.715 1 95.44 158 ARG A CA 1
ATOM 1275 C C . ARG A 1 158 ? -17.688 23.109 7.746 1 95.44 158 ARG A C 1
ATOM 1277 O O . ARG A 1 158 ? -17.156 22.656 6.73 1 95.44 158 ARG A O 1
ATOM 1284 N N . HIS A 1 159 ? -17.594 22.562 8.914 1 96.06 159 HIS A N 1
ATOM 1285 C CA . HIS A 1 159 ? -16.938 21.281 9.125 1 96.06 159 HIS A CA 1
ATOM 1286 C C . HIS A 1 159 ? -17.969 20.172 9.398 1 96.06 159 HIS A C 1
ATOM 1288 O O . HIS A 1 159 ? -18.734 20.266 10.359 1 96.06 159 HIS A O 1
ATOM 1294 N N . VAL A 1 160 ? -17.984 19.141 8.555 1 96.5 160 VAL A N 1
ATOM 1295 C CA . VAL A 1 160 ? -18.906 18.031 8.711 1 96.5 160 VAL A CA 1
ATOM 1296 C C . VAL A 1 160 ? -18.125 16.734 8.891 1 96.5 160 VAL A C 1
ATOM 1298 O O . VAL A 1 160 ? -17.219 16.438 8.109 1 96.5 160 VAL A O 1
ATOM 1301 N N . THR A 1 161 ? -18.359 16 9.93 1 96.06 161 THR A N 1
ATOM 1302 C CA . THR A 1 161 ? -17.812 14.672 10.148 1 96.06 161 THR A CA 1
ATOM 1303 C C . THR A 1 161 ? -18.859 13.602 9.836 1 96.06 161 THR A C 1
ATOM 1305 O O . THR A 1 161 ? -19.938 13.586 10.422 1 96.06 161 THR A O 1
ATOM 1308 N N . LEU A 1 162 ? -18.562 12.766 8.867 1 96.56 162 LEU A N 1
ATOM 1309 C CA . LEU A 1 162 ? -19.391 11.625 8.516 1 96.56 162 LEU A CA 1
ATOM 1310 C C . LEU A 1 162 ? -18.688 10.312 8.828 1 96.56 162 LEU A C 1
ATOM 1312 O O . LEU A 1 162 ? -17.453 10.281 8.93 1 96.56 162 LEU A O 1
ATOM 1316 N N . PHE A 1 163 ? -19.422 9.336 9.07 1 95.81 163 PHE A N 1
ATOM 1317 C CA . PHE A 1 163 ? -18.891 8 9.312 1 95.81 163 PHE A CA 1
ATOM 1318 C C . PHE A 1 163 ? -19.688 6.957 8.539 1 95.81 163 PHE A C 1
ATOM 1320 O O . PHE A 1 163 ? -20.922 6.992 8.523 1 95.81 163 PHE A O 1
ATOM 1327 N N . ARG A 1 164 ? -19 6.117 7.82 1 95.81 164 ARG A N 1
ATOM 1328 C CA . ARG A 1 164 ? -19.578 4.965 7.137 1 95.81 164 ARG A CA 1
ATOM 1329 C C . ARG A 1 164 ? -19.203 3.666 7.844 1 95.81 164 ARG A C 1
ATOM 1331 O O . ARG A 1 164 ? -18.156 3.078 7.566 1 95.81 164 ARG A O 1
ATOM 1338 N N . PRO A 1 165 ? -20.078 3.158 8.703 1 95.38 165 PRO A N 1
ATOM 1339 C CA . PRO A 1 165 ? -19.75 1.979 9.508 1 95.38 165 PRO A CA 1
ATOM 1340 C C . PRO A 1 165 ? -19.797 0.684 8.695 1 95.38 165 PRO A C 1
ATOM 1342 O O . PRO A 1 165 ? -20.609 0.562 7.77 1 95.38 165 PRO A O 1
ATOM 1345 N N . PHE A 1 166 ? -18.969 -0.248 9.094 1 94.69 166 PHE A N 1
ATOM 1346 C CA . PHE A 1 166 ? -19.094 -1.615 8.609 1 94.69 166 PHE A CA 1
ATOM 1347 C C . PHE A 1 166 ? -20.25 -2.328 9.297 1 94.69 166 PHE A C 1
ATOM 1349 O O . PHE A 1 166 ? -20.438 -2.176 10.508 1 94.69 166 PHE A O 1
ATOM 1356 N N . GLY A 1 167 ? -20.969 -3.014 8.516 1 92.62 167 GLY A N 1
ATOM 1357 C CA . GLY A 1 167 ? -21.938 -3.951 9.078 1 92.62 167 GLY A CA 1
ATOM 1358 C C . GLY A 1 167 ? -21.297 -5.246 9.547 1 92.62 167 GLY A C 1
ATOM 1359 O O . GLY A 1 167 ? -20.078 -5.422 9.43 1 92.62 167 GLY A O 1
ATOM 1360 N N . PRO A 1 168 ? -22.078 -6.039 10.133 1 91.94 168 PRO A N 1
ATOM 1361 C CA . PRO A 1 168 ? -21.562 -7.34 10.562 1 91.94 168 PRO A CA 1
ATOM 1362 C C . PRO A 1 168 ? -21.156 -8.234 9.391 1 91.94 168 PRO A C 1
ATOM 1364 O O . PRO A 1 168 ? -21.625 -8.023 8.266 1 91.94 168 PRO A O 1
ATOM 1367 N N . LEU A 1 169 ? -20.234 -9.242 9.734 1 94.38 169 LEU A N 1
ATOM 1368 C CA . LEU A 1 169 ? -19.859 -10.227 8.734 1 94.38 169 LEU A CA 1
ATOM 1369 C C . LEU A 1 169 ? -21.047 -11.07 8.305 1 94.38 169 LEU A C 1
ATOM 1371 O O . LEU A 1 169 ? -21.828 -11.531 9.156 1 94.38 169 LEU A O 1
ATOM 1375 N N . MET A 1 170 ? -21.172 -11.188 7.012 1 93.25 170 MET A N 1
ATOM 1376 C CA . MET A 1 170 ? -22.281 -11.977 6.453 1 93.25 170 MET A CA 1
ATOM 1377 C C . MET A 1 170 ? -21.75 -13.109 5.586 1 93.25 170 MET A C 1
ATOM 1379 O O . MET A 1 170 ? -20.781 -12.938 4.852 1 93.25 170 MET A O 1
ATOM 1383 N N . LYS A 1 171 ? -22.328 -14.266 5.707 1 93.5 171 LYS A N 1
ATOM 1384 C CA . LYS A 1 171 ? -22 -15.422 4.879 1 93.5 171 LYS A CA 1
ATOM 1385 C C . LYS A 1 171 ? -22.594 -15.289 3.479 1 93.5 171 LYS A C 1
ATOM 1387 O O . LYS A 1 171 ? -23.781 -15 3.324 1 93.5 171 LYS A O 1
ATOM 1392 N N . VAL A 1 172 ? -21.781 -15.5 2.582 1 92.12 172 VAL A N 1
ATOM 1393 C CA . VAL A 1 172 ? -22.234 -15.461 1.195 1 92.12 172 VAL A CA 1
ATOM 1394 C C . VAL A 1 172 ? -22.312 -16.875 0.633 1 92.12 172 VAL A C 1
ATOM 1396 O O . VAL A 1 172 ? -23.312 -17.25 -0.002 1 92.12 172 VAL A O 1
ATOM 1399 N N . LYS A 1 173 ? -21.281 -17.578 0.873 1 91.5 173 LYS A N 1
ATOM 1400 C CA . LYS A 1 173 ? -21.188 -18.922 0.304 1 91.5 173 LYS A CA 1
ATOM 1401 C C . LYS A 1 173 ? -20.25 -19.797 1.137 1 91.5 173 LYS A C 1
ATOM 1403 O O . LYS A 1 173 ? -19.312 -19.312 1.768 1 91.5 173 LYS A O 1
ATOM 1408 N N . SER A 1 174 ? -20.594 -21.094 1.177 1 93.06 174 SER A N 1
ATOM 1409 C CA . SER A 1 174 ? -19.75 -22.141 1.769 1 93.06 174 SER A CA 1
ATOM 1410 C C . SER A 1 174 ? -19.828 -23.422 0.954 1 93.06 174 SER A C 1
ATOM 1412 O O . SER A 1 174 ? -20.906 -23.969 0.724 1 93.06 174 SER A O 1
ATOM 1414 N N . GLU A 1 175 ? -18.703 -23.859 0.562 1 93.12 175 GLU A N 1
ATOM 1415 C CA . GLU A 1 175 ? -18.703 -25.047 -0.284 1 93.12 175 GLU A CA 1
ATOM 1416 C C . GLU A 1 175 ? -17.438 -25.891 -0.065 1 93.12 175 GLU A C 1
ATOM 1418 O O . GLU A 1 175 ? -16.453 -25.391 0.48 1 93.12 175 GLU A O 1
ATOM 1423 N N . THR A 1 176 ? -17.562 -27.141 -0.437 1 92.81 176 THR A N 1
ATOM 1424 C CA . THR A 1 176 ? -16.422 -28.031 -0.454 1 92.81 176 THR A CA 1
ATOM 1425 C C . THR A 1 176 ? -15.836 -28.141 -1.858 1 92.81 176 THR A C 1
ATOM 1427 O O . THR A 1 176 ? -16.562 -28.359 -2.828 1 92.81 176 THR A O 1
ATOM 1430 N N . VAL A 1 177 ? -14.594 -27.984 -1.946 1 93.5 177 VAL A N 1
ATOM 1431 C CA . VAL A 1 177 ? -13.898 -28.031 -3.23 1 93.5 177 VAL A CA 1
ATOM 1432 C C . VAL A 1 177 ? -12.891 -29.188 -3.23 1 93.5 177 VAL A C 1
ATOM 1434 O O . VAL A 1 177 ? -11.914 -29.156 -2.477 1 93.5 177 VAL A O 1
ATOM 1437 N N . ASP A 1 178 ? -13.109 -30.109 -4.043 1 93.44 178 ASP A N 1
ATOM 1438 C CA . ASP A 1 178 ? -12.188 -31.234 -4.223 1 93.44 178 ASP A CA 1
ATOM 1439 C C . ASP A 1 178 ? -11.25 -30.984 -5.398 1 93.44 178 ASP A C 1
ATOM 1441 O O . ASP A 1 178 ? -11.68 -30.922 -6.551 1 93.44 178 ASP A O 1
ATOM 1445 N N . ILE A 1 179 ? -10.023 -30.969 -5.133 1 93 179 ILE A N 1
ATOM 1446 C CA . ILE A 1 179 ? -9.078 -30.625 -6.188 1 93 179 ILE A CA 1
ATOM 1447 C C . ILE A 1 179 ? -8.273 -31.859 -6.582 1 93 179 ILE A C 1
ATOM 1449 O O . ILE A 1 179 ? -7.289 -31.766 -7.316 1 93 179 ILE A O 1
ATOM 1453 N N . SER A 1 180 ? -8.648 -33 -6.168 1 91.69 180 SER A N 1
ATOM 1454 C CA . SER A 1 180 ? -7.879 -34.219 -6.352 1 91.69 180 SER A CA 1
ATOM 1455 C C . SER A 1 180 ? -7.809 -34.625 -7.82 1 91.69 180 SER A C 1
ATOM 1457 O O . SER A 1 180 ? -6.836 -35.25 -8.258 1 91.69 180 SER A O 1
ATOM 1459 N N . ARG A 1 181 ? -8.805 -34.25 -8.539 1 91.12 181 ARG A N 1
ATOM 1460 C CA . ARG A 1 181 ? -8.875 -34.688 -9.93 1 91.12 181 ARG A CA 1
ATOM 1461 C C . ARG A 1 181 ? -8.516 -33.531 -10.875 1 91.12 181 ARG A C 1
ATOM 1463 O O . ARG A 1 181 ? -8.633 -33.688 -12.094 1 91.12 181 ARG A O 1
ATOM 1470 N N . SER A 1 182 ? -8.07 -32.531 -10.344 1 94.5 182 SER A N 1
ATOM 1471 C CA . SER A 1 182 ? -7.805 -31.359 -11.172 1 94.5 182 SER A CA 1
ATOM 1472 C C . SER A 1 182 ? -6.367 -31.359 -11.688 1 94.5 182 SER A C 1
ATOM 1474 O O . SER A 1 182 ? -5.441 -31 -10.953 1 94.5 182 SER A O 1
ATOM 1476 N N . VAL A 1 183 ? -6.242 -31.656 -12.922 1 96.88 183 VAL A N 1
ATOM 1477 C CA . VAL A 1 183 ? -4.934 -31.656 -13.562 1 96.88 183 VAL A CA 1
ATOM 1478 C C . VAL A 1 183 ? -4.625 -30.266 -14.109 1 96.88 183 VAL A C 1
ATOM 1480 O O . VAL A 1 183 ? -5.508 -29.594 -14.656 1 96.88 183 VAL A O 1
ATOM 1483 N N . ILE A 1 184 ? -3.441 -29.859 -13.938 1 98.62 184 ILE A N 1
ATOM 1484 C CA . ILE A 1 184 ? -3.016 -28.562 -14.461 1 98.62 184 ILE A CA 1
ATOM 1485 C C . ILE A 1 184 ? -2.064 -28.781 -15.641 1 98.62 184 ILE A C 1
ATOM 1487 O O . ILE A 1 184 ? -1.083 -29.516 -15.523 1 98.62 184 ILE A O 1
ATOM 1491 N N . ASN A 1 185 ? -2.371 -28.281 -16.797 1 98.81 185 ASN A N 1
ATOM 1492 C CA . ASN A 1 185 ? -1.474 -28.203 -17.938 1 98.81 185 ASN A CA 1
ATOM 1493 C C . ASN A 1 185 ? -0.612 -26.938 -17.891 1 98.81 185 ASN A C 1
ATOM 1495 O O . ASN A 1 185 ? -1.098 -25.844 -18.156 1 98.81 185 ASN A O 1
ATOM 1499 N N . ILE A 1 186 ? 0.54 -27.109 -17.516 1 98.81 186 ILE A N 1
ATOM 1500 C CA . ILE A 1 186 ? 1.482 -26 -17.453 1 98.81 186 ILE A CA 1
ATOM 1501 C C . ILE A 1 186 ? 2.09 -25.766 -18.828 1 98.81 186 ILE A C 1
ATOM 1503 O O . ILE A 1 186 ? 2.75 -26.641 -19.391 1 98.81 186 ILE A O 1
ATOM 1507 N N . ILE A 1 187 ? 1.895 -24.578 -19.406 1 98.81 187 ILE A N 1
ATOM 1508 C CA . ILE A 1 187 ? 2.324 -24.266 -20.766 1 98.81 187 ILE A CA 1
ATOM 1509 C C . ILE A 1 187 ? 3.477 -23.266 -20.719 1 98.81 187 ILE A C 1
ATOM 1511 O O . ILE A 1 187 ? 3.34 -22.172 -20.156 1 98.81 187 ILE A O 1
ATOM 1515 N N . VAL A 1 188 ? 4.547 -23.641 -21.312 1 98.56 188 VAL A N 1
ATOM 1516 C CA . VAL A 1 188 ? 5.746 -22.812 -21.266 1 98.56 188 VAL A CA 1
ATOM 1517 C C . VAL A 1 188 ? 6.277 -22.578 -22.672 1 98.56 188 VAL A C 1
ATOM 1519 O O . VAL A 1 188 ? 6.801 -23.5 -23.297 1 98.56 188 VAL A O 1
ATOM 1522 N N . PRO A 1 189 ? 6.168 -21.281 -23.234 1 97.19 189 PRO A N 1
ATOM 1523 C CA . PRO A 1 189 ? 6.871 -20.953 -24.469 1 97.19 189 PRO A CA 1
ATOM 1524 C C . PRO A 1 189 ? 8.367 -20.75 -24.266 1 97.19 189 PRO A C 1
ATOM 1526 O O . PRO A 1 189 ? 8.789 -20.219 -23.25 1 97.19 189 PRO A O 1
ATOM 1529 N N . LEU A 1 190 ? 9.07 -21.328 -25.188 1 96.94 190 LEU A N 1
ATOM 1530 C CA . LEU A 1 190 ? 10.516 -21.328 -25 1 96.94 190 LEU A CA 1
ATOM 1531 C C . LEU A 1 190 ? 11.234 -21.109 -26.328 1 96.94 190 LEU A C 1
ATOM 1533 O O . LEU A 1 190 ? 10.789 -21.609 -27.359 1 96.94 190 LEU A O 1
ATOM 1537 N N . ALA A 1 191 ? 12.227 -20.312 -26.344 1 95.56 191 ALA A N 1
ATOM 1538 C CA . ALA A 1 191 ? 13.195 -20.172 -27.438 1 95.56 191 ALA A CA 1
ATOM 1539 C C . ALA A 1 191 ? 14.617 -20.031 -26.891 1 95.56 191 ALA A C 1
ATOM 1541 O O . ALA A 1 191 ? 14.945 -19.016 -26.266 1 95.56 191 ALA A O 1
ATOM 1542 N N . GLY A 1 192 ? 15.273 -21.141 -27.094 1 94.12 192 GLY A N 1
ATOM 1543 C CA . GLY A 1 192 ? 16.594 -21.125 -26.484 1 94.12 192 GLY A CA 1
ATOM 1544 C C . GLY A 1 192 ? 16.547 -21.203 -24.969 1 94.12 192 GLY A C 1
ATOM 1545 O O . GLY A 1 192 ? 15.867 -22.062 -24.406 1 94.12 192 GLY A O 1
ATOM 1546 N N . ARG A 1 193 ? 17.422 -20.516 -24.297 1 93.81 193 ARG A N 1
ATOM 1547 C CA . ARG A 1 193 ? 17.469 -20.422 -22.844 1 93.81 193 ARG A CA 1
ATOM 1548 C C . ARG A 1 193 ? 17.344 -21.797 -22.203 1 93.81 193 ARG A C 1
ATOM 1550 O O . ARG A 1 193 ? 16.516 -22.016 -21.328 1 93.81 193 ARG A O 1
ATOM 1557 N N . THR A 1 194 ? 18.109 -22.703 -22.625 1 96.38 194 THR A N 1
ATOM 1558 C CA . THR A 1 194 ? 18.047 -24.094 -22.203 1 96.38 194 THR A CA 1
ATOM 1559 C C . THR A 1 194 ? 18.5 -24.25 -20.766 1 96.38 194 THR A C 1
ATOM 1561 O O . THR A 1 194 ? 18 -25.125 -20.047 1 96.38 194 THR A O 1
ATOM 1564 N N . GLU A 1 195 ? 19.359 -23.328 -20.406 1 94.75 195 GLU A N 1
ATOM 1565 C CA . GLU A 1 195 ? 19.781 -23.375 -19 1 94.75 195 GLU A CA 1
ATOM 1566 C C . GLU A 1 195 ? 18.641 -23 -18.062 1 94.75 195 GLU A C 1
ATOM 1568 O O . GLU A 1 195 ? 18.469 -23.625 -17.016 1 94.75 195 GLU A O 1
ATOM 1573 N N . ALA A 1 196 ? 18 -21.984 -18.406 1 95.19 196 ALA A N 1
ATOM 1574 C CA . ALA A 1 196 ? 16.844 -21.578 -17.625 1 95.19 196 ALA A CA 1
ATOM 1575 C C . ALA A 1 196 ? 15.789 -22.703 -17.594 1 95.19 196 ALA A C 1
ATOM 1577 O O . ALA A 1 196 ? 15.141 -22.906 -16.562 1 95.19 196 ALA A O 1
ATOM 1578 N N . PHE A 1 197 ? 15.617 -23.359 -18.781 1 98.19 197 PHE A N 1
ATOM 1579 C CA . PHE A 1 197 ? 14.664 -24.453 -18.859 1 98.19 197 PHE A CA 1
ATOM 1580 C C . PHE A 1 197 ? 15.07 -25.609 -17.953 1 98.19 197 PHE A C 1
ATOM 1582 O O . PHE A 1 197 ? 14.227 -26.234 -17.312 1 98.19 197 PHE A O 1
ATOM 1589 N N . ALA A 1 198 ? 16.328 -25.922 -17.906 1 96.88 198 ALA A N 1
ATOM 1590 C CA . ALA A 1 198 ? 16.844 -26.953 -17.016 1 96.88 198 ALA A CA 1
ATOM 1591 C C . ALA A 1 198 ? 16.516 -26.625 -15.555 1 96.88 198 ALA A C 1
ATOM 1593 O O . ALA A 1 198 ? 16.141 -27.516 -14.789 1 96.88 198 ALA A O 1
ATOM 1594 N N . GLN A 1 199 ? 16.766 -25.359 -15.258 1 95.56 199 GLN A N 1
ATOM 1595 C CA . GLN A 1 199 ? 16.422 -24.922 -13.906 1 95.56 199 GLN A CA 1
ATOM 1596 C C . GLN A 1 199 ? 14.93 -25.031 -13.641 1 95.56 199 GLN A C 1
ATOM 1598 O O . GLN A 1 199 ? 14.516 -25.453 -12.562 1 95.56 199 GLN A O 1
ATOM 1603 N N . PHE A 1 200 ? 14.195 -24.609 -14.57 1 97.94 200 PHE A N 1
ATOM 1604 C CA . PHE A 1 200 ? 12.742 -24.719 -14.484 1 97.94 200 PHE A CA 1
ATOM 1605 C C . PHE A 1 200 ? 12.32 -26.156 -14.242 1 97.94 200 PHE A C 1
ATOM 1607 O O . PHE A 1 200 ? 11.461 -26.438 -13.406 1 97.94 200 PHE A O 1
ATOM 1614 N N . MET A 1 201 ? 12.977 -27.094 -14.938 1 98.12 201 MET A N 1
ATOM 1615 C CA . MET A 1 201 ? 12.609 -28.5 -14.875 1 98.12 201 MET A CA 1
ATOM 1616 C C . MET A 1 201 ? 13.008 -29.109 -13.531 1 98.12 201 MET A C 1
ATOM 1618 O O . MET A 1 201 ? 12.391 -30.078 -13.078 1 98.12 201 MET A O 1
ATOM 1622 N N . GLN A 1 202 ? 13.961 -28.547 -12.906 1 96 202 GLN A N 1
ATOM 1623 C CA . GLN A 1 202 ? 14.297 -28.984 -11.555 1 96 202 GLN A CA 1
ATOM 1624 C C . GLN A 1 202 ? 13.164 -28.672 -10.578 1 96 202 GLN A C 1
ATOM 1626 O O . GLN A 1 202 ? 12.789 -29.531 -9.766 1 96 202 GLN A O 1
ATOM 1631 N N . ASN A 1 203 ? 12.766 -27.438 -10.641 1 97.19 203 ASN A N 1
ATOM 1632 C CA . ASN A 1 203 ? 11.617 -27.062 -9.828 1 97.19 203 ASN A CA 1
ATOM 1633 C C . ASN A 1 203 ? 10.383 -27.891 -10.188 1 97.19 203 ASN A C 1
ATOM 1635 O O . ASN A 1 203 ? 9.648 -28.344 -9.305 1 97.19 203 ASN A O 1
ATOM 1639 N N . PHE A 1 204 ? 10.172 -28.094 -11.508 1 98.19 204 PHE A N 1
ATOM 1640 C CA . PHE A 1 204 ? 9.055 -28.891 -12 1 98.19 204 PHE A CA 1
ATOM 1641 C C . PHE A 1 204 ? 9.094 -30.297 -11.438 1 98.19 204 PHE A C 1
ATOM 1643 O O . PHE A 1 204 ? 8.07 -30.828 -11 1 98.19 204 PHE A O 1
ATOM 1650 N N . ARG A 1 205 ? 10.25 -30.891 -11.445 1 97.31 205 ARG A N 1
ATOM 1651 C CA . ARG A 1 205 ? 10.445 -32.25 -10.914 1 97.31 205 ARG A CA 1
ATOM 1652 C C . ARG A 1 205 ? 10.07 -32.312 -9.438 1 97.31 205 ARG A C 1
ATOM 1654 O O . ARG A 1 205 ? 9.312 -33.188 -9.023 1 97.31 205 ARG A O 1
ATOM 1661 N N . ASP A 1 206 ? 10.508 -31.422 -8.727 1 96.75 206 ASP A N 1
ATOM 1662 C CA . ASP A 1 206 ? 10.305 -31.438 -7.281 1 96.75 206 ASP A CA 1
ATOM 1663 C C . ASP A 1 206 ? 8.852 -31.141 -6.926 1 96.75 206 ASP A C 1
ATOM 1665 O O . ASP A 1 206 ? 8.242 -31.844 -6.129 1 96.75 206 ASP A O 1
ATOM 1669 N N . VAL A 1 207 ? 8.344 -30.109 -7.492 1 97.44 207 VAL A N 1
ATOM 1670 C CA . VAL A 1 207 ? 7.035 -29.609 -7.082 1 97.44 207 VAL A CA 1
ATOM 1671 C C . VAL A 1 207 ? 5.934 -30.359 -7.816 1 97.44 207 VAL A C 1
ATOM 1673 O O . VAL A 1 207 ? 5.008 -30.891 -7.191 1 97.44 207 VAL A O 1
ATOM 1676 N N . CYS A 1 208 ? 6.012 -30.547 -9.18 1 97.56 208 CYS A N 1
ATOM 1677 C CA . CYS A 1 208 ? 4.926 -31.094 -9.984 1 97.56 208 CYS A CA 1
ATOM 1678 C C . CYS A 1 208 ? 4.945 -32.625 -9.977 1 97.56 208 CYS A C 1
ATOM 1680 O O . CYS A 1 208 ? 3.91 -33.25 -9.773 1 97.56 208 CYS A O 1
ATOM 1682 N N . ILE A 1 209 ? 6.215 -33.25 -10.102 1 97.31 209 ILE A N 1
ATOM 1683 C CA . ILE A 1 209 ? 6.312 -34.719 -10.25 1 97.31 209 ILE A CA 1
ATOM 1684 C C . ILE A 1 209 ? 6.297 -35.375 -8.875 1 97.31 209 ILE A C 1
ATOM 1686 O O . ILE A 1 209 ? 5.551 -36.344 -8.648 1 97.31 209 ILE A O 1
ATOM 1690 N N . HIS A 1 210 ? 6.953 -34.812 -7.938 1 96.38 210 HIS A N 1
ATOM 1691 C CA . HIS A 1 210 ? 7.129 -35.5 -6.66 1 96.38 210 HIS A CA 1
ATOM 1692 C C . HIS A 1 210 ? 6.059 -35.062 -5.66 1 96.38 210 HIS A C 1
ATOM 1694 O O . HIS A 1 210 ? 5.586 -35.906 -4.871 1 96.38 210 HIS A O 1
ATOM 1700 N N . GLN A 1 211 ? 5.746 -33.844 -5.688 1 95.06 211 GLN A N 1
ATOM 1701 C CA . GLN A 1 211 ? 4.824 -33.375 -4.66 1 95.06 211 GLN A CA 1
ATOM 1702 C C . GLN A 1 211 ? 3.383 -33.375 -5.164 1 95.06 211 GLN A C 1
ATOM 1704 O O . GLN A 1 211 ? 2.549 -34.125 -4.648 1 95.06 211 GLN A O 1
ATOM 1709 N N . ASP A 1 212 ? 3.027 -32.688 -6.195 1 94.81 212 ASP A N 1
ATOM 1710 C CA . ASP A 1 212 ? 1.657 -32.5 -6.664 1 94.81 212 ASP A CA 1
ATOM 1711 C C . ASP A 1 212 ? 1.173 -33.719 -7.43 1 94.81 212 ASP A C 1
ATOM 1713 O O . ASP A 1 212 ? 0.22 -34.375 -7.012 1 94.81 212 ASP A O 1
ATOM 1717 N N . ARG A 1 213 ? 1.875 -34.156 -8.562 1 95 213 ARG A N 1
ATOM 1718 C CA . ARG A 1 213 ? 1.694 -35.406 -9.328 1 95 213 ARG A CA 1
ATOM 1719 C C . ARG A 1 213 ? 0.502 -35.281 -10.273 1 95 213 ARG A C 1
ATOM 1721 O O . ARG A 1 213 ? 0.17 -36.219 -10.984 1 95 213 ARG A O 1
ATOM 1728 N N . ARG A 1 214 ? -0.243 -34.219 -10.367 1 96.38 214 ARG A N 1
ATOM 1729 C CA . ARG A 1 214 ? -1.406 -34.031 -11.227 1 96.38 214 ARG A CA 1
ATOM 1730 C C . ARG A 1 214 ? -1.168 -32.906 -12.227 1 96.38 214 ARG A C 1
ATOM 1732 O O . ARG A 1 214 ? -1.963 -31.953 -12.305 1 96.38 214 ARG A O 1
ATOM 1739 N N . VAL A 1 215 ? -0.125 -33.094 -12.953 1 97.75 215 VAL A N 1
ATOM 1740 C CA . VAL A 1 215 ? 0.264 -32 -13.844 1 97.75 215 VAL A CA 1
ATOM 1741 C C . VAL A 1 215 ? 0.626 -32.562 -15.219 1 97.75 215 VAL A C 1
ATOM 1743 O O . VAL A 1 215 ? 0.939 -33.75 -15.344 1 97.75 215 VAL A O 1
ATOM 1746 N N . HIS A 1 216 ? 0.455 -31.859 -16.234 1 98.06 216 HIS A N 1
ATOM 1747 C CA . HIS A 1 216 ? 0.95 -32.031 -17.609 1 98.06 216 HIS A CA 1
ATOM 1748 C C . HIS A 1 216 ? 1.803 -30.844 -18.031 1 98.06 216 HIS A C 1
ATOM 1750 O O . HIS A 1 216 ? 1.484 -29.703 -17.703 1 98.06 216 HIS A O 1
ATOM 1756 N N . LEU A 1 217 ? 2.932 -31.172 -18.578 1 98.56 217 LEU A N 1
ATOM 1757 C CA . LEU A 1 217 ? 3.809 -30.094 -19.047 1 98.56 217 LEU A CA 1
ATOM 1758 C C . LEU A 1 217 ? 3.742 -29.969 -20.578 1 98.56 217 LEU A C 1
ATOM 1760 O O . LEU A 1 217 ? 3.951 -30.953 -21.297 1 98.56 217 LEU A O 1
ATOM 1764 N N . THR A 1 218 ? 3.359 -28.781 -21.109 1 98.75 218 THR A N 1
ATOM 1765 C CA . THR A 1 218 ? 3.416 -28.484 -22.547 1 98.75 218 THR A CA 1
ATOM 1766 C C . THR A 1 218 ? 4.5 -27.453 -22.828 1 98.75 218 THR A C 1
ATOM 1768 O O . THR A 1 218 ? 4.402 -26.297 -22.391 1 98.75 218 THR A O 1
ATOM 1771 N N . VAL A 1 219 ? 5.52 -27.906 -23.469 1 98.5 219 VAL A N 1
ATOM 1772 C CA . VAL A 1 219 ? 6.59 -27 -23.891 1 98.5 219 VAL A CA 1
ATOM 1773 C C . VAL A 1 219 ? 6.434 -26.656 -25.359 1 98.5 219 VAL A C 1
ATOM 1775 O O . VAL A 1 219 ? 6.379 -27.547 -26.219 1 98.5 219 VAL A O 1
ATOM 1778 N N . VAL A 1 220 ? 6.191 -25.312 -25.703 1 98.38 220 VAL A N 1
ATOM 1779 C CA . VAL A 1 220 ? 6.141 -24.812 -27.078 1 98.38 220 VAL A CA 1
ATOM 1780 C C . VAL A 1 220 ? 7.477 -24.172 -27.453 1 98.38 220 VAL A C 1
ATOM 1782 O O . VAL A 1 220 ? 7.766 -23.047 -27.016 1 98.38 220 VAL A O 1
ATOM 1785 N N . TYR A 1 221 ? 8.266 -24.875 -28.219 1 98.12 221 TYR A N 1
ATOM 1786 C CA . TYR A 1 221 ? 9.617 -24.422 -28.531 1 98.12 221 TYR A CA 1
ATOM 1787 C C . TYR A 1 221 ? 9.672 -23.734 -29.875 1 98.12 221 TYR A C 1
ATOM 1789 O O . TYR A 1 221 ? 9.18 -24.266 -30.875 1 98.12 221 TYR A O 1
ATOM 1797 N N . PHE A 1 222 ? 10.227 -22.531 -29.875 1 96.62 222 PHE A N 1
ATOM 1798 C CA . PHE A 1 222 ? 10.398 -21.75 -31.078 1 96.62 222 PHE A CA 1
ATOM 1799 C C . PHE A 1 222 ? 11.82 -21.891 -31.625 1 96.62 222 PHE A C 1
ATOM 1801 O O . PHE A 1 222 ? 12.789 -21.656 -30.906 1 96.62 222 PHE A O 1
ATOM 1808 N N . GLY A 1 223 ? 11.844 -22.328 -32.844 1 94.94 223 GLY A N 1
ATOM 1809 C CA . GLY A 1 223 ? 13.133 -22.438 -33.5 1 94.94 223 GLY A CA 1
ATOM 1810 C C . GLY A 1 223 ? 13.734 -23.828 -33.406 1 94.94 223 GLY A C 1
ATOM 1811 O O . GLY A 1 223 ? 13.117 -24.734 -32.844 1 94.94 223 GLY A O 1
ATOM 1812 N N . GLN A 1 224 ? 15.055 -23.984 -33.938 1 91.56 224 GLN A N 1
ATOM 1813 C CA . GLN A 1 224 ? 15.711 -25.281 -34 1 91.56 224 GLN A CA 1
ATOM 1814 C C . GLN A 1 224 ? 16.922 -25.328 -33.062 1 91.56 224 GLN A C 1
ATOM 1816 O O . GLN A 1 224 ? 17.25 -26.375 -32.5 1 91.56 224 GLN A O 1
ATOM 1821 N N . ASP A 1 225 ? 17.312 -24.141 -32.875 1 92.31 225 ASP A N 1
ATOM 1822 C CA . ASP A 1 225 ? 18.484 -24.047 -32.031 1 92.31 225 ASP A CA 1
ATOM 1823 C C . ASP A 1 225 ? 18.141 -24.359 -30.578 1 92.31 225 ASP A C 1
ATOM 1825 O O . ASP A 1 225 ? 17.266 -23.719 -29.984 1 92.31 225 ASP A O 1
ATOM 1829 N N . GLY A 1 226 ? 18.703 -25.406 -30.016 1 92.56 226 GLY A N 1
ATOM 1830 C CA . GLY A 1 226 ? 18.484 -25.781 -28.625 1 92.56 226 GLY A CA 1
ATOM 1831 C C . GLY A 1 226 ? 17.375 -26.797 -28.438 1 92.56 226 GLY A C 1
ATOM 1832 O O . GLY A 1 226 ? 17.172 -27.297 -27.328 1 92.56 226 GLY A O 1
ATOM 1833 N N . LEU A 1 227 ? 16.703 -27.062 -29.484 1 96.25 227 LEU A N 1
ATOM 1834 C CA . LEU A 1 227 ? 15.57 -27.984 -29.406 1 96.25 227 LEU A CA 1
ATOM 1835 C C . LEU A 1 227 ? 16.031 -29.359 -28.938 1 96.25 227 LEU A C 1
ATOM 1837 O O . LEU A 1 227 ? 15.352 -30 -28.125 1 96.25 227 LEU A O 1
ATOM 1841 N N . SER A 1 228 ? 17.156 -29.797 -29.469 1 96.5 228 SER A N 1
ATOM 1842 C CA . SER A 1 228 ? 17.703 -31.094 -29.078 1 96.5 228 SER A CA 1
ATOM 1843 C C . SER A 1 228 ? 18.031 -31.125 -27.594 1 96.5 228 SER A C 1
ATOM 1845 O O . SER A 1 228 ? 17.844 -32.156 -26.938 1 96.5 228 SER A O 1
ATOM 1847 N N . GLU A 1 229 ? 18.5 -30.062 -27.172 1 97.06 229 GLU A N 1
ATOM 1848 C CA . GLU A 1 229 ? 18.844 -29.969 -25.75 1 97.06 229 GLU A CA 1
ATOM 1849 C C . GLU A 1 229 ? 17.578 -30.031 -24.891 1 97.06 229 GLU A C 1
ATOM 1851 O O . GLU A 1 229 ? 17.594 -30.656 -23.828 1 97.06 229 GLU A O 1
ATOM 1856 N N . VAL A 1 230 ? 16.594 -29.344 -25.297 1 97.75 230 VAL A N 1
ATOM 1857 C CA . VAL A 1 230 ? 15.32 -29.344 -24.594 1 97.75 230 VAL A CA 1
ATOM 1858 C C . VAL A 1 230 ? 14.758 -30.766 -24.547 1 97.75 230 VAL A C 1
ATOM 1860 O O . VAL A 1 230 ? 14.281 -31.219 -23.5 1 97.75 230 VAL A O 1
ATOM 1863 N N . LYS A 1 231 ? 14.812 -31.547 -25.641 1 97.5 231 LYS A N 1
ATOM 1864 C CA . LYS A 1 231 ? 14.352 -32.938 -25.719 1 97.5 231 LYS A CA 1
ATOM 1865 C C . LYS A 1 231 ? 15.133 -33.812 -24.766 1 97.5 231 LYS A C 1
ATOM 1867 O O . LYS A 1 231 ? 14.555 -34.688 -24.094 1 97.5 231 LYS A O 1
ATOM 1872 N N . ASN A 1 232 ? 16.438 -33.531 -24.766 1 97.06 232 ASN A N 1
ATOM 1873 C CA . ASN A 1 232 ? 17.297 -34.281 -23.875 1 97.06 232 ASN A CA 1
ATOM 1874 C C . ASN A 1 232 ? 16.953 -34.062 -22.406 1 97.06 232 ASN A C 1
ATOM 1876 O O . ASN A 1 232 ? 17 -35 -21.609 1 97.06 232 ASN A O 1
ATOM 1880 N N . ILE A 1 233 ? 16.672 -32.812 -22.109 1 97.69 233 ILE A N 1
ATOM 1881 C CA . ILE A 1 233 ? 16.297 -32.469 -20.734 1 97.69 233 ILE A CA 1
ATOM 1882 C C . ILE A 1 233 ? 15 -33.188 -20.375 1 97.69 233 ILE A C 1
ATOM 1884 O O . ILE A 1 233 ? 14.891 -33.781 -19.297 1 97.69 233 ILE A O 1
ATOM 1888 N N . LEU A 1 234 ? 14.023 -33.156 -21.234 1 97.69 234 LEU A N 1
ATOM 1889 C CA . LEU A 1 234 ? 12.734 -33.812 -21.016 1 97.69 234 LEU A CA 1
ATOM 1890 C C . LEU A 1 234 ? 12.898 -35.312 -20.875 1 97.69 234 LEU A C 1
ATOM 1892 O O . LEU A 1 234 ? 12.312 -35.938 -19.969 1 97.69 234 LEU A O 1
ATOM 1896 N N . ASP A 1 235 ? 13.766 -35.938 -21.719 1 96.44 235 ASP A N 1
ATOM 1897 C CA . ASP A 1 235 ? 14.023 -37.375 -21.703 1 96.44 235 ASP A CA 1
ATOM 1898 C C . ASP A 1 235 ? 14.711 -37.781 -20.406 1 96.44 235 ASP A C 1
ATOM 1900 O O . ASP A 1 235 ? 14.422 -38.844 -19.859 1 96.44 235 ASP A O 1
ATOM 1904 N N . SER A 1 236 ? 15.555 -36.938 -20.078 1 96.5 236 SER A N 1
ATOM 1905 C CA . SER A 1 236 ? 16.281 -37.25 -18.844 1 96.5 236 SER A CA 1
ATOM 1906 C C . SER A 1 236 ? 15.336 -37.25 -17.641 1 96.5 236 SER A C 1
ATOM 1908 O O . SER A 1 236 ? 15.414 -38.156 -16.781 1 96.5 236 SER A O 1
ATOM 1910 N N . VAL A 1 237 ? 14.539 -36.281 -17.547 1 96.19 237 VAL A N 1
ATOM 1911 C CA . VAL A 1 237 ? 13.578 -36.188 -16.453 1 96.19 237 VAL A CA 1
ATOM 1912 C C . VAL A 1 237 ? 12.617 -37.375 -16.516 1 96.19 237 VAL A C 1
ATOM 1914 O O . VAL A 1 237 ? 12.266 -37.969 -15.492 1 96.19 237 VAL A O 1
ATOM 1917 N N . ALA A 1 238 ? 12.195 -37.719 -17.656 1 95.62 238 ALA A N 1
ATOM 1918 C CA . ALA A 1 238 ? 11.289 -38.875 -17.859 1 95.62 238 ALA A CA 1
ATOM 1919 C C . ALA A 1 238 ? 11.93 -40.156 -17.406 1 95.62 238 ALA A C 1
ATOM 1921 O O . ALA A 1 238 ? 11.273 -41 -16.781 1 95.62 238 ALA A O 1
ATOM 1922 N N . ARG A 1 239 ? 13.164 -40.375 -17.75 1 95.38 239 ARG A N 1
ATOM 1923 C CA . ARG A 1 239 ? 13.891 -41.594 -17.375 1 95.38 239 ARG A CA 1
ATOM 1924 C C . ARG A 1 239 ? 14.086 -41.688 -15.875 1 95.38 239 ARG A C 1
ATOM 1926 O O . ARG A 1 239 ? 13.938 -42.75 -15.289 1 95.38 239 ARG A O 1
ATOM 1933 N N . GLU A 1 240 ? 14.273 -40.531 -15.359 1 96.12 240 GLU A N 1
ATOM 1934 C CA . GLU A 1 240 ? 14.594 -40.5 -13.938 1 96.12 240 GLU A CA 1
ATOM 1935 C C . GLU A 1 240 ? 13.336 -40.625 -13.078 1 96.12 240 GLU A C 1
ATOM 1937 O O . GLU A 1 240 ? 13.375 -41.156 -11.969 1 96.12 240 GLU A O 1
ATOM 1942 N N . THR A 1 241 ? 12.312 -40.156 -13.57 1 96.44 241 THR A N 1
ATOM 1943 C CA . THR A 1 241 ? 11.133 -40.062 -12.719 1 96.44 241 THR A CA 1
ATOM 1944 C C . THR A 1 241 ? 9.977 -40.844 -13.289 1 96.44 241 THR A C 1
ATOM 1946 O O . THR A 1 241 ? 8.922 -40.969 -12.656 1 96.44 241 THR A O 1
ATOM 1949 N N . ASP A 1 242 ? 10.07 -41.375 -14.492 1 95.44 242 ASP A N 1
ATOM 1950 C CA . ASP A 1 242 ? 9.008 -42.094 -15.195 1 95.44 242 ASP A CA 1
ATOM 1951 C C . ASP A 1 242 ? 7.832 -41.156 -15.508 1 95.44 242 ASP A C 1
ATOM 1953 O O . ASP A 1 242 ? 6.672 -41.594 -15.422 1 95.44 242 ASP A O 1
ATOM 1957 N N . PHE A 1 243 ? 8.164 -39.938 -15.609 1 96.19 243 PHE A N 1
ATOM 1958 C CA . PHE A 1 243 ? 7.168 -38.938 -15.969 1 96.19 243 PHE A CA 1
ATOM 1959 C C . PHE A 1 243 ? 7.039 -38.812 -17.484 1 96.19 243 PHE A C 1
ATOM 1961 O O . PHE A 1 243 ? 7.996 -38.438 -18.172 1 96.19 243 PHE A O 1
ATOM 1968 N N . HIS A 1 244 ? 5.793 -39.062 -17.938 1 94.88 244 HIS A N 1
ATOM 1969 C CA . HIS A 1 244 ? 5.602 -39.062 -19.391 1 94.88 244 HIS A CA 1
ATOM 1970 C C . HIS A 1 244 ? 4.461 -38.125 -19.797 1 94.88 244 HIS A C 1
ATOM 1972 O O . HIS A 1 244 ? 4.078 -38.094 -20.953 1 94.88 244 HIS A O 1
ATOM 1978 N N . ASN A 1 245 ? 3.99 -37.406 -18.859 1 95.94 245 ASN A N 1
ATOM 1979 C CA . ASN A 1 245 ? 2.879 -36.469 -19.109 1 95.94 245 ASN A CA 1
ATOM 1980 C C . ASN A 1 245 ? 3.369 -35.125 -19.609 1 95.94 245 ASN A C 1
ATOM 1982 O O . ASN A 1 245 ? 3.135 -34.094 -18.969 1 95.94 245 ASN A O 1
ATOM 1986 N N . TYR A 1 246 ? 4.102 -35.188 -20.688 1 96.81 246 TYR A N 1
ATOM 1987 C CA . TYR A 1 246 ? 4.539 -33.906 -21.281 1 96.81 246 TYR A CA 1
ATOM 1988 C C . TYR A 1 246 ? 4.348 -33.938 -22.797 1 96.81 246 TYR A C 1
ATOM 1990 O O . TYR A 1 246 ? 4.258 -35 -23.406 1 96.81 246 TYR A O 1
ATOM 1998 N N . THR A 1 247 ? 4.066 -32.75 -23.375 1 97.5 247 THR A N 1
ATOM 1999 C CA . THR A 1 247 ? 3.949 -32.5 -24.812 1 97.5 247 THR A CA 1
ATOM 2000 C C . THR A 1 247 ? 4.949 -31.453 -25.266 1 97.5 247 THR A C 1
ATOM 2002 O O . THR A 1 247 ? 5.066 -30.391 -24.641 1 97.5 247 THR A O 1
ATOM 2005 N N . LEU A 1 248 ? 5.766 -31.875 -26.234 1 97.12 248 LEU A N 1
ATOM 2006 C CA . LEU A 1 248 ? 6.684 -30.922 -26.844 1 97.12 248 LEU A CA 1
ATOM 2007 C C . LEU A 1 248 ? 6.191 -30.5 -28.219 1 97.12 248 LEU A C 1
ATOM 2009 O O . LEU A 1 248 ? 6.031 -31.344 -29.109 1 97.12 248 LEU A O 1
ATOM 2013 N N . VAL A 1 249 ? 5.723 -29.188 -28.406 1 97.5 249 VAL A N 1
ATOM 2014 C CA . VAL A 1 249 ? 5.309 -28.609 -29.672 1 97.5 249 VAL A CA 1
ATOM 2015 C C . VAL A 1 249 ? 6.445 -27.766 -30.25 1 97.5 249 VAL A C 1
ATOM 2017 O O . VAL A 1 249 ? 6.926 -26.828 -29.594 1 97.5 249 VAL A O 1
ATOM 2020 N N . SER A 1 250 ? 6.961 -28.109 -31.328 1 96.62 250 SER A N 1
ATOM 2021 C CA . SER A 1 250 ? 8.023 -27.359 -31.984 1 96.62 250 SER A CA 1
ATOM 2022 C C . SER A 1 250 ? 7.473 -26.469 -33.094 1 96.62 250 SER A C 1
ATOM 2024 O O . SER A 1 250 ? 6.73 -26.922 -33.938 1 96.62 250 SER A O 1
ATOM 2026 N N . LEU A 1 251 ? 7.793 -25.266 -33.062 1 95.56 251 LEU A N 1
ATOM 2027 C CA . LEU A 1 251 ? 7.402 -24.281 -34.062 1 95.56 251 LEU A CA 1
ATOM 2028 C C . LEU A 1 251 ? 8.633 -23.656 -34.719 1 95.56 251 LEU A C 1
ATOM 2030 O O . LEU A 1 251 ? 9.555 -23.203 -34.031 1 95.56 251 LEU A O 1
ATOM 2034 N N . ASN A 1 252 ? 8.656 -23.656 -35.969 1 93.06 252 ASN A N 1
ATOM 2035 C CA . ASN A 1 252 ? 9.742 -23.016 -36.688 1 93.06 252 ASN A CA 1
ATOM 2036 C C . ASN A 1 252 ? 9.438 -21.547 -37 1 93.06 252 ASN A C 1
ATOM 2038 O O . ASN A 1 252 ? 9.352 -21.141 -38.156 1 93.06 252 ASN A O 1
ATOM 2042 N N . GLU A 1 253 ? 9.227 -20.766 -35.969 1 91.06 253 GLU A N 1
ATOM 2043 C CA . GLU A 1 253 ? 8.914 -19.344 -36 1 91.06 253 GLU A CA 1
ATOM 2044 C C . GLU A 1 253 ? 9.695 -18.594 -34.938 1 91.06 253 GLU A C 1
ATOM 2046 O O . GLU A 1 253 ? 10.375 -19.188 -34.125 1 91.06 253 GLU A O 1
ATOM 2051 N N . GLU A 1 254 ? 9.68 -17.297 -35.156 1 88.69 254 GLU A N 1
ATOM 2052 C CA . GLU A 1 254 ? 10.273 -16.453 -34.156 1 88.69 254 GLU A CA 1
ATOM 2053 C C . GLU A 1 254 ? 9.453 -16.469 -32.875 1 88.69 254 GLU A C 1
ATOM 2055 O O . GLU A 1 254 ? 8.227 -16.625 -32.906 1 88.69 254 GLU A O 1
ATOM 2060 N N . PHE A 1 255 ? 10.172 -16.266 -31.844 1 88 255 PHE A N 1
ATOM 2061 C CA . PHE A 1 255 ? 9.547 -16.344 -30.531 1 88 255 PHE A CA 1
ATOM 2062 C C . PHE A 1 255 ? 8.445 -15.297 -30.406 1 88 255 PHE A C 1
ATOM 2064 O O . PHE A 1 255 ? 8.656 -14.117 -30.703 1 88 255 PHE A O 1
ATOM 2071 N N . ASN A 1 256 ? 7.344 -15.664 -30.094 1 87.62 256 ASN A N 1
ATOM 2072 C CA . ASN A 1 256 ? 6.172 -14.883 -29.719 1 87.62 256 ASN A CA 1
ATOM 2073 C C . ASN A 1 256 ? 5.414 -15.523 -28.562 1 87.62 256 ASN A C 1
ATOM 2075 O O . ASN A 1 256 ? 4.836 -16.609 -28.719 1 87.62 256 ASN A O 1
ATOM 2079 N N . ARG A 1 257 ? 5.496 -14.914 -27.484 1 91 257 ARG A N 1
ATOM 2080 C CA . ARG A 1 257 ? 4.949 -15.5 -26.266 1 91 257 ARG A CA 1
ATOM 2081 C C . ARG A 1 257 ? 3.471 -15.828 -26.438 1 91 257 ARG A C 1
ATOM 2083 O O . ARG A 1 257 ? 3.033 -16.938 -26.094 1 91 257 ARG A O 1
ATOM 2090 N N . GLY A 1 258 ? 2.596 -14.844 -26.938 1 90.75 258 GLY A N 1
ATOM 2091 C CA . GLY A 1 258 ? 1.174 -15.07 -27.141 1 90.75 258 GLY A CA 1
ATOM 2092 C C . GLY A 1 258 ? 0.884 -16.234 -28.078 1 90.75 258 GLY A C 1
ATOM 2093 O O . GLY A 1 258 ? 0.028 -17.078 -27.797 1 90.75 258 GLY A O 1
ATOM 2094 N N . ARG A 1 259 ? 1.673 -16.312 -29.109 1 91.94 259 ARG A N 1
ATOM 2095 C CA . ARG A 1 259 ? 1.527 -17.391 -30.078 1 91.94 259 ARG A CA 1
ATOM 2096 C C . ARG A 1 259 ? 1.868 -18.75 -29.453 1 91.94 259 ARG A C 1
ATOM 2098 O O . ARG A 1 259 ? 1.176 -19.734 -29.688 1 91.94 259 ARG A O 1
ATOM 2105 N N . GLY A 1 260 ? 2.908 -18.688 -28.766 1 94.31 260 GLY A N 1
ATOM 2106 C CA . GLY A 1 260 ? 3.309 -19.906 -28.078 1 94.31 260 GLY A CA 1
ATOM 2107 C C . GLY A 1 260 ? 2.262 -20.422 -27.109 1 94.31 260 GLY A C 1
ATOM 2108 O O . GLY A 1 260 ? 1.955 -21.609 -27.094 1 94.31 260 GLY A O 1
ATOM 2109 N N . LEU A 1 261 ? 1.751 -19.594 -26.281 1 96.69 261 LEU A N 1
ATOM 2110 C CA . LEU A 1 261 ? 0.738 -19.969 -25.297 1 96.69 261 LEU A CA 1
ATOM 2111 C C . LEU A 1 261 ? -0.543 -20.422 -25.984 1 96.69 261 LEU A C 1
ATOM 2113 O O . LEU A 1 261 ? -1.174 -21.391 -25.562 1 96.69 261 LEU A O 1
ATOM 2117 N N . ASP A 1 262 ? -0.833 -19.734 -27.047 1 94.19 262 ASP A N 1
ATOM 2118 C CA . ASP A 1 262 ? -2.008 -20.125 -27.828 1 94.19 262 ASP A CA 1
ATOM 2119 C C . ASP A 1 262 ? -1.847 -21.531 -28.406 1 94.19 262 ASP A C 1
ATOM 2121 O O . ASP A 1 262 ? -2.756 -22.359 -28.312 1 94.19 262 ASP A O 1
ATOM 2125 N N . MET A 1 263 ? -0.771 -21.828 -29.031 1 95.88 263 MET A N 1
ATOM 2126 C CA . MET A 1 263 ? -0.484 -23.125 -29.609 1 95.88 263 MET A CA 1
ATOM 2127 C C . MET A 1 263 ? -0.492 -24.219 -28.547 1 95.88 263 MET A C 1
ATOM 2129 O O . MET A 1 263 ? -0.992 -25.312 -28.781 1 95.88 263 MET A O 1
ATOM 2133 N N . GLY A 1 264 ? 0.158 -23.859 -27.422 1 97.88 264 GLY A N 1
ATOM 2134 C CA . GLY A 1 264 ? 0.158 -24.812 -26.312 1 97.88 264 GLY A CA 1
ATOM 2135 C C . GLY A 1 264 ? -1.235 -25.156 -25.828 1 97.88 264 GLY A C 1
ATOM 2136 O O . GLY A 1 264 ? -1.519 -26.312 -25.516 1 97.88 264 GLY A O 1
ATOM 2137 N N . ALA A 1 265 ? -2.086 -24.25 -25.688 1 97.62 265 ALA A N 1
ATOM 2138 C CA . ALA A 1 265 ? -3.467 -24.484 -25.266 1 97.62 265 ALA A CA 1
ATOM 2139 C C . ALA A 1 265 ? -4.211 -25.359 -26.266 1 97.62 265 ALA A C 1
ATOM 2141 O O . ALA A 1 265 ? -4.973 -26.25 -25.875 1 97.62 265 ALA A O 1
ATOM 2142 N N . ARG A 1 266 ? -3.947 -25.109 -27.531 1 95 266 ARG A N 1
ATOM 2143 C CA . ARG A 1 266 ? -4.668 -25.812 -28.578 1 95 266 ARG A CA 1
ATOM 2144 C C . ARG A 1 266 ? -4.102 -27.219 -28.781 1 95 266 ARG A C 1
ATOM 2146 O O . ARG A 1 266 ? -4.758 -28.078 -29.391 1 95 266 ARG A O 1
ATOM 2153 N N . ALA A 1 267 ? -2.891 -27.422 -28.391 1 96.31 267 ALA A N 1
ATOM 2154 C CA . ALA A 1 267 ? -2.262 -28.734 -28.547 1 96.31 267 ALA A CA 1
ATOM 2155 C C . ALA A 1 267 ? -2.908 -29.766 -27.609 1 96.31 267 ALA A C 1
ATOM 2157 O O . ALA A 1 267 ? -2.762 -30.969 -27.812 1 96.31 267 ALA A O 1
ATOM 2158 N N . TRP A 1 268 ? -3.551 -29.328 -26.578 1 96.38 268 TRP A N 1
ATOM 2159 C CA . TRP A 1 268 ? -4.242 -30.219 -25.656 1 96.38 268 TRP A CA 1
ATOM 2160 C C . TRP A 1 268 ? -5.461 -30.859 -26.312 1 96.38 268 TRP A C 1
ATOM 2162 O O . TRP A 1 268 ? -6.316 -30.156 -26.859 1 96.38 268 TRP A O 1
ATOM 2172 N N . GLU A 1 269 ? -5.598 -32.219 -26.172 1 92.38 269 GLU A N 1
ATOM 2173 C CA . GLU A 1 269 ? -6.676 -32.906 -26.875 1 92.38 269 GLU A CA 1
ATOM 2174 C C . GLU A 1 269 ? -7.496 -33.75 -25.906 1 92.38 269 GLU A C 1
ATOM 2176 O O . GLU A 1 269 ? -8.344 -34.531 -26.344 1 92.38 269 GLU A O 1
ATOM 2181 N N . LYS A 1 270 ? -7.297 -33.688 -24.719 1 92.62 270 LYS A N 1
ATOM 2182 C CA . LYS A 1 270 ? -7.918 -34.594 -23.75 1 92.62 270 LYS A CA 1
ATOM 2183 C C . LYS A 1 270 ? -9.109 -33.938 -23.062 1 92.62 270 LYS A C 1
ATOM 2185 O O . LYS A 1 270 ? -9.391 -34.188 -21.891 1 92.62 270 LYS A O 1
ATOM 2190 N N . GLY A 1 271 ? -9.656 -32.906 -23.672 1 93.62 271 GLY A N 1
ATOM 2191 C CA . GLY A 1 271 ? -10.836 -32.312 -23.078 1 93.62 271 GLY A CA 1
ATOM 2192 C C . GLY A 1 271 ? -10.523 -31.062 -22.266 1 93.62 271 GLY A C 1
ATOM 2193 O O . GLY A 1 271 ? -9.648 -30.281 -22.641 1 93.62 271 GLY A O 1
ATOM 2194 N N . GLU A 1 272 ? -11.383 -30.844 -21.344 1 95.5 272 GLU A N 1
ATOM 2195 C CA . GLU A 1 272 ? -11.219 -29.656 -20.516 1 95.5 272 GLU A CA 1
ATOM 2196 C C . GLU A 1 272 ? -10.039 -29.797 -19.562 1 95.5 272 GLU A C 1
ATOM 2198 O O . GLU A 1 272 ? -9.805 -30.875 -19.016 1 95.5 272 GLU A O 1
ATOM 2203 N N . VAL A 1 273 ? -9.352 -28.734 -19.312 1 97.94 273 VAL A N 1
ATOM 2204 C CA . VAL A 1 273 ? -8.188 -28.766 -18.438 1 97.94 273 VAL A CA 1
ATOM 2205 C C . VAL A 1 273 ? -7.918 -27.375 -17.875 1 97.94 273 VAL A C 1
ATOM 2207 O O . VAL A 1 273 ? -8.234 -26.359 -18.516 1 97.94 273 VAL A O 1
ATOM 2210 N N . LEU A 1 274 ? -7.477 -27.297 -16.719 1 98.5 274 LEU A N 1
ATOM 2211 C CA . LEU A 1 274 ? -6.938 -26.062 -16.125 1 98.5 274 LEU A CA 1
ATOM 2212 C C . LEU A 1 274 ? -5.531 -25.797 -16.641 1 98.5 274 LEU A C 1
ATOM 2214 O O . LEU A 1 274 ? -4.664 -26.672 -16.594 1 98.5 274 LEU A O 1
ATOM 2218 N N . MET A 1 275 ? -5.312 -24.656 -17.188 1 98.88 275 MET A N 1
ATOM 2219 C CA . MET A 1 275 ? -4.012 -24.297 -17.75 1 98.88 275 MET A CA 1
ATOM 2220 C C . MET A 1 275 ? -3.311 -23.266 -16.859 1 98.88 275 MET A C 1
ATOM 2222 O O . MET A 1 275 ? -3.953 -22.375 -16.312 1 98.88 275 MET A O 1
ATOM 2226 N N . PHE A 1 276 ? -2.102 -23.406 -16.719 1 98.81 276 PHE A N 1
ATOM 2227 C CA . PHE A 1 276 ? -1.23 -22.391 -16.141 1 98.81 276 PHE A CA 1
ATOM 2228 C C . PHE A 1 276 ? -0.258 -21.844 -17.172 1 98.81 276 PHE A C 1
ATOM 2230 O O . PHE A 1 276 ? 0.658 -22.547 -17.609 1 98.81 276 PHE A O 1
ATOM 2237 N N . PHE A 1 277 ? -0.536 -20.609 -17.672 1 98.62 277 PHE A N 1
ATOM 2238 C CA . PHE A 1 277 ? 0.399 -19.906 -18.547 1 98.62 277 PHE A CA 1
ATOM 2239 C C . PHE A 1 277 ? 1.629 -19.453 -17.766 1 98.62 277 PHE A C 1
ATOM 2241 O O . PHE A 1 277 ? 1.538 -18.562 -16.922 1 98.62 277 PHE A O 1
ATOM 2248 N N . CYS A 1 278 ? 2.658 -20.016 -18.062 1 97.75 278 CYS A N 1
ATOM 2249 C CA . CYS A 1 278 ? 3.854 -19.844 -17.234 1 97.75 278 CYS A CA 1
ATOM 2250 C C . CYS A 1 278 ? 5.047 -19.438 -18.094 1 97.75 278 CYS A C 1
ATOM 2252 O O . CYS A 1 278 ? 5.008 -19.547 -19.312 1 97.75 278 CYS A O 1
ATOM 2254 N N . ASP A 1 279 ? 6.105 -18.828 -17.5 1 96.25 279 ASP A N 1
ATOM 2255 C CA . ASP A 1 279 ? 7.391 -18.531 -18.109 1 96.25 279 ASP A CA 1
ATOM 2256 C C . ASP A 1 279 ? 8.492 -19.422 -17.547 1 96.25 279 ASP A C 1
ATOM 2258 O O . ASP A 1 279 ? 8.367 -19.953 -16.453 1 96.25 279 ASP A O 1
ATOM 2262 N N . VAL A 1 280 ? 9.508 -19.5 -18.312 1 97.62 280 VAL A N 1
ATOM 2263 C CA . VAL A 1 280 ? 10.609 -20.391 -17.953 1 97.62 280 VAL A CA 1
ATOM 2264 C C . VAL A 1 280 ? 11.32 -19.875 -16.703 1 97.62 280 VAL A C 1
ATOM 2266 O O . VAL A 1 280 ? 11.938 -20.641 -15.977 1 97.62 280 VAL A O 1
ATOM 2269 N N . ASP A 1 281 ? 11.148 -18.625 -16.406 1 96.81 281 ASP A N 1
ATOM 2270 C CA . ASP A 1 281 ? 11.859 -18.031 -15.289 1 96.81 281 ASP A CA 1
ATOM 2271 C C . ASP A 1 281 ? 10.984 -17.984 -14.039 1 96.81 281 ASP A C 1
ATOM 2273 O O . ASP A 1 281 ? 11.297 -17.281 -13.078 1 96.81 281 ASP A O 1
ATOM 2277 N N . ILE A 1 282 ? 9.953 -18.656 -14.039 1 98.06 282 ILE A N 1
ATOM 2278 C CA . ILE A 1 282 ? 9.031 -18.656 -12.906 1 98.06 282 ILE A CA 1
ATOM 2279 C C . ILE A 1 282 ? 9.352 -19.812 -11.969 1 98.06 282 ILE A C 1
ATOM 2281 O O . ILE A 1 282 ? 9.641 -20.922 -12.414 1 98.06 282 ILE A O 1
ATOM 2285 N N . TYR A 1 283 ? 9.406 -19.578 -10.688 1 98.19 283 TYR A N 1
ATOM 2286 C CA . TYR A 1 283 ? 9.469 -20.562 -9.609 1 98.19 283 TYR A CA 1
ATOM 2287 C C . TYR A 1 283 ? 8.148 -20.609 -8.852 1 98.19 283 TYR A C 1
ATOM 2289 O O . TYR A 1 283 ? 7.59 -19.578 -8.484 1 98.19 283 TYR A O 1
ATOM 2297 N N . PHE A 1 284 ? 7.578 -21.797 -8.68 1 98.38 284 PHE A N 1
ATOM 2298 C CA . PHE A 1 284 ? 6.297 -21.906 -7.988 1 98.38 284 PHE A CA 1
ATOM 2299 C C . PHE A 1 284 ? 6.305 -23.078 -7.02 1 98.38 284 PHE A C 1
ATOM 2301 O O . PHE A 1 284 ? 7.156 -23.969 -7.117 1 98.38 284 PHE A O 1
ATOM 2308 N N . THR A 1 285 ? 5.43 -23.062 -6.078 1 97.69 285 THR A N 1
ATOM 2309 C CA . THR A 1 285 ? 5.277 -24.094 -5.062 1 97.69 285 THR A CA 1
ATOM 2310 C C . THR A 1 285 ? 4.02 -24.922 -5.324 1 97.69 285 THR A C 1
ATOM 2312 O O . THR A 1 285 ? 3.221 -24.594 -6.199 1 97.69 285 THR A O 1
ATOM 2315 N N . ALA A 1 286 ? 3.943 -25.984 -4.566 1 96.44 286 ALA A N 1
ATOM 2316 C CA . ALA A 1 286 ? 2.748 -26.812 -4.656 1 96.44 286 ALA A CA 1
ATOM 2317 C C . ALA A 1 286 ? 1.513 -26.062 -4.176 1 96.44 286 ALA A C 1
ATOM 2319 O O . ALA A 1 286 ? 0.417 -26.25 -4.711 1 96.44 286 ALA A O 1
ATOM 2320 N N . GLU A 1 287 ? 1.695 -25.219 -3.207 1 94.81 287 GLU A N 1
ATOM 2321 C CA . GLU A 1 287 ? 0.597 -24.422 -2.68 1 94.81 287 GLU A CA 1
ATOM 2322 C C . GLU A 1 287 ? 0.035 -23.484 -3.748 1 94.81 287 GLU A C 1
ATOM 2324 O O . GLU A 1 287 ? -1.173 -23.234 -3.793 1 94.81 287 GLU A O 1
ATOM 2329 N N . PHE A 1 288 ? 0.936 -23.016 -4.508 1 97.44 288 PHE A N 1
ATOM 2330 C CA . PHE A 1 288 ? 0.474 -22.156 -5.586 1 97.44 288 PHE A CA 1
ATOM 2331 C C . PHE A 1 288 ? -0.422 -22.922 -6.551 1 97.44 288 PHE A C 1
ATOM 2333 O O . PHE A 1 288 ? -1.45 -22.406 -6.996 1 97.44 288 PHE A O 1
ATOM 2340 N N . LEU A 1 289 ? -0.003 -24.141 -6.934 1 98.19 289 LEU A N 1
ATOM 2341 C CA . LEU A 1 289 ? -0.813 -24.953 -7.832 1 98.19 289 LEU A CA 1
ATOM 2342 C C . LEU A 1 289 ? -2.199 -25.203 -7.242 1 98.19 289 LEU A C 1
ATOM 2344 O O . LEU A 1 289 ? -3.197 -25.188 -7.969 1 98.19 289 LEU A O 1
ATOM 2348 N N . ASN A 1 290 ? -2.244 -25.406 -6.023 1 96.56 290 ASN A N 1
ATOM 2349 C CA . ASN A 1 290 ? -3.533 -25.516 -5.352 1 96.56 290 ASN A CA 1
ATOM 2350 C C . ASN A 1 290 ? -4.344 -24.234 -5.469 1 96.56 290 ASN A C 1
ATOM 2352 O O . ASN A 1 290 ? -5.562 -24.281 -5.66 1 96.56 290 ASN A O 1
ATOM 2356 N N . SER A 1 291 ? -3.678 -23.109 -5.27 1 96.56 291 SER A N 1
ATOM 2357 C CA . SER A 1 291 ? -4.359 -21.828 -5.414 1 96.56 291 SER A CA 1
ATOM 2358 C C . SER A 1 291 ? -4.961 -21.672 -6.805 1 96.56 291 SER A C 1
ATOM 2360 O O . SER A 1 291 ? -6.039 -21.094 -6.965 1 96.56 291 SER A O 1
ATOM 2362 N N . CYS A 1 292 ? -4.219 -22.156 -7.855 1 98 292 CYS A N 1
ATOM 2363 C CA . CYS A 1 292 ? -4.754 -22.125 -9.211 1 98 292 CYS A CA 1
ATOM 2364 C C . CYS A 1 292 ? -6.059 -22.922 -9.297 1 98 292 CYS A C 1
ATOM 2366 O O . CYS A 1 292 ? -7.039 -22.438 -9.867 1 98 292 CYS A O 1
ATOM 2368 N N . ARG A 1 293 ? -6.102 -24.109 -8.68 1 97.88 293 ARG A N 1
ATOM 2369 C CA . ARG A 1 293 ? -7.27 -24.984 -8.711 1 97.88 293 ARG A CA 1
ATOM 2370 C C . ARG A 1 293 ? -8.43 -24.375 -7.938 1 97.88 293 ARG A C 1
ATOM 2372 O O . ARG A 1 293 ? -9.594 -24.531 -8.328 1 97.88 293 ARG A O 1
ATOM 2379 N N . LEU A 1 294 ? -8.047 -23.688 -6.875 1 96.56 294 LEU A N 1
ATOM 2380 C CA . LEU A 1 294 ? -9.07 -23.156 -5.984 1 96.56 294 LEU A CA 1
ATOM 2381 C C . LEU A 1 294 ? -9.672 -21.875 -6.547 1 96.56 294 LEU A C 1
ATOM 2383 O O . LEU A 1 294 ? -10.836 -21.562 -6.27 1 96.56 294 LEU A O 1
ATOM 2387 N N . ASN A 1 295 ? -8.953 -21.141 -7.309 1 96 295 ASN A N 1
ATOM 2388 C CA . ASN A 1 295 ? -9.398 -19.812 -7.688 1 96 295 ASN A CA 1
ATOM 2389 C C . ASN A 1 295 ? -9.766 -19.734 -9.172 1 96 295 ASN A C 1
ATOM 2391 O O . ASN A 1 295 ? -10.016 -18.656 -9.695 1 96 295 ASN A O 1
ATOM 2395 N N . ALA A 1 296 ? -9.758 -20.891 -9.883 1 96.5 296 ALA A N 1
ATOM 2396 C CA . ALA A 1 296 ? -10.242 -20.969 -11.258 1 96.5 296 ALA A CA 1
ATOM 2397 C C . ALA A 1 296 ? -11.414 -21.938 -11.367 1 96.5 296 ALA A C 1
ATOM 2399 O O . ALA A 1 296 ? -11.422 -23 -10.742 1 96.5 296 ALA A O 1
ATOM 2400 N N . GLU A 1 297 ? -12.461 -21.531 -12.023 1 95.06 297 GLU A N 1
ATOM 2401 C CA . GLU A 1 297 ? -13.656 -22.328 -12.281 1 95.06 297 GLU A CA 1
ATOM 2402 C C . GLU A 1 297 ? -14.188 -22.078 -13.695 1 95.06 297 GLU A C 1
ATOM 2404 O O . GLU A 1 297 ? -14.383 -20.938 -14.094 1 95.06 297 GLU A O 1
ATOM 2409 N N . PRO A 1 298 ? -14.32 -23.188 -14.438 1 95.06 298 PRO A N 1
ATOM 2410 C CA . PRO A 1 298 ? -14.766 -23.016 -15.82 1 95.06 298 PRO A CA 1
ATOM 2411 C C . PRO A 1 298 ? -16.047 -22.203 -15.93 1 95.06 298 PRO A C 1
ATOM 2413 O O . PRO A 1 298 ? -17.047 -22.531 -15.273 1 95.06 298 PRO A O 1
ATOM 2416 N N . GLY A 1 299 ? -15.969 -21.188 -16.688 1 93.62 299 GLY A N 1
ATOM 2417 C CA . GLY A 1 299 ? -17.125 -20.344 -16.969 1 93.62 299 GLY A CA 1
ATOM 2418 C C . GLY A 1 299 ? -17.469 -19.391 -15.844 1 93.62 299 GLY A C 1
ATOM 2419 O O . GLY A 1 299 ? -18.438 -18.641 -15.922 1 93.62 299 GLY A O 1
ATOM 2420 N N . LYS A 1 300 ? -16.625 -19.328 -14.82 1 92.94 300 LYS A N 1
ATOM 2421 C CA . LYS A 1 300 ? -17.016 -18.547 -13.656 1 92.94 300 LYS A CA 1
ATOM 2422 C C . LYS A 1 300 ? -15.859 -17.641 -13.203 1 92.94 300 LYS A C 1
ATOM 2424 O O . LYS A 1 300 ? -16.062 -16.453 -12.93 1 92.94 300 LYS A O 1
ATOM 2429 N N . LYS A 1 301 ? -14.695 -18.328 -13.125 1 94.81 301 LYS A N 1
ATOM 2430 C CA . LYS A 1 301 ? -13.586 -17.609 -12.523 1 94.81 301 LYS A CA 1
ATOM 2431 C C . LYS A 1 301 ? -12.289 -17.859 -13.289 1 94.81 301 LYS A C 1
ATOM 2433 O O . LYS A 1 301 ? -12.023 -18.984 -13.719 1 94.81 301 LYS A O 1
ATOM 2438 N N . VAL A 1 302 ? -11.617 -16.766 -13.398 1 96.5 302 VAL A N 1
ATOM 2439 C CA . VAL A 1 302 ? -10.25 -16.844 -13.906 1 96.5 302 VAL A CA 1
ATOM 2440 C C . VAL A 1 302 ? -9.281 -16.266 -12.875 1 96.5 302 VAL A C 1
ATOM 2442 O O . VAL A 1 302 ? -9.594 -15.281 -12.203 1 96.5 302 VAL A O 1
ATOM 2445 N N . PHE A 1 303 ? -8.047 -16.922 -12.766 1 98.06 303 PHE A N 1
ATOM 2446 C CA . PHE A 1 303 ? -7.102 -16.547 -11.719 1 98.06 303 PHE A CA 1
ATOM 2447 C C . PHE A 1 303 ? -5.879 -15.867 -12.32 1 98.06 303 PHE A C 1
ATOM 2449 O O . PHE A 1 303 ? -5.199 -16.438 -13.18 1 98.06 303 PHE A O 1
ATOM 2456 N N . TYR A 1 304 ? -5.648 -14.625 -11.922 1 97.56 304 TYR A N 1
ATOM 2457 C CA . TYR A 1 304 ? -4.477 -13.844 -12.305 1 97.56 304 TYR A CA 1
ATOM 2458 C C . TYR A 1 304 ? -3.607 -13.523 -11.102 1 97.56 304 TYR A C 1
ATOM 2460 O O . TYR A 1 304 ? -3.664 -12.414 -10.562 1 97.56 304 TYR A O 1
ATOM 2468 N N . PRO A 1 305 ? -2.723 -14.391 -10.75 1 97.69 305 PRO A N 1
ATOM 2469 C CA . PRO A 1 305 ? -1.832 -14.156 -9.609 1 97.69 305 PRO A CA 1
ATOM 2470 C C . PRO A 1 305 ? -0.789 -13.078 -9.891 1 97.69 305 PRO A C 1
ATOM 2472 O O . PRO A 1 305 ? -0.33 -12.938 -11.031 1 97.69 305 PRO A O 1
ATOM 2475 N N . VAL A 1 306 ? -0.494 -12.305 -8.898 1 96.06 306 VAL A N 1
ATOM 2476 C CA . VAL A 1 306 ? 0.605 -11.352 -8.977 1 96.06 306 VAL A CA 1
ATOM 2477 C C . VAL A 1 306 ? 1.896 -12 -8.484 1 96.06 306 VAL A C 1
ATOM 2479 O O . VAL A 1 306 ? 1.97 -12.469 -7.348 1 96.06 306 VAL A O 1
ATOM 2482 N N . VAL A 1 307 ? 2.822 -11.977 -9.289 1 97.06 307 VAL A N 1
ATOM 2483 C CA . VAL A 1 307 ? 4.086 -12.656 -9.016 1 97.06 307 VAL A CA 1
ATOM 2484 C C . VAL A 1 307 ? 5.023 -11.711 -8.258 1 97.06 307 VAL A C 1
ATOM 2486 O O . VAL A 1 307 ? 4.926 -10.492 -8.391 1 97.06 307 VAL A O 1
ATOM 2489 N N . PHE A 1 308 ? 5.844 -12.305 -7.363 1 97 308 PHE A N 1
ATOM 2490 C CA . PHE A 1 308 ? 6.902 -11.555 -6.699 1 97 308 PHE A CA 1
ATOM 2491 C C . PHE A 1 308 ? 8.211 -11.656 -7.48 1 97 308 PHE A C 1
ATOM 2493 O O . PHE A 1 308 ? 8.812 -12.727 -7.555 1 97 308 PHE A O 1
ATOM 2500 N N . SER A 1 309 ? 8.641 -10.57 -8.109 1 96.44 309 SER A N 1
ATOM 2501 C CA . SER A 1 309 ? 9.859 -10.547 -8.914 1 96.44 309 SER A CA 1
ATOM 2502 C C . SER A 1 309 ? 11.086 -10.273 -8.055 1 96.44 309 SER A C 1
ATOM 2504 O O . SER A 1 309 ? 11.156 -9.25 -7.371 1 96.44 309 SER A O 1
ATOM 2506 N N . LEU A 1 310 ? 12.039 -11.164 -8.109 1 97.62 310 LEU A N 1
ATOM 2507 C CA . LEU A 1 310 ? 13.281 -11 -7.355 1 97.62 310 LEU A CA 1
ATOM 2508 C C . LEU A 1 310 ? 14.234 -10.062 -8.086 1 97.62 310 LEU A C 1
ATOM 2510 O O . LEU A 1 310 ? 14.305 -10.078 -9.32 1 97.62 310 LEU A O 1
ATOM 2514 N N . TYR A 1 311 ? 14.945 -9.297 -7.297 1 96.44 311 TYR A N 1
ATOM 2515 C CA . TYR A 1 311 ? 15.961 -8.414 -7.852 1 96.44 311 TYR A CA 1
ATOM 2516 C C . TYR A 1 311 ? 17.219 -9.195 -8.219 1 96.44 311 TYR A C 1
ATOM 2518 O O . TYR A 1 311 ? 17.281 -10.406 -8.008 1 96.44 311 TYR A O 1
ATOM 2526 N N . ASN A 1 312 ? 18.156 -8.516 -8.875 1 95.88 312 ASN A N 1
ATOM 2527 C CA . ASN A 1 312 ? 19.438 -9.086 -9.234 1 95.88 312 ASN A CA 1
ATOM 2528 C C . ASN A 1 312 ? 20.188 -9.609 -8.008 1 95.88 312 ASN A C 1
ATOM 2530 O O . ASN A 1 312 ? 20.594 -8.836 -7.148 1 95.88 312 ASN A O 1
ATOM 2534 N N . PRO A 1 313 ? 20.375 -10.883 -7.965 1 95.25 313 PRO A N 1
ATOM 2535 C CA . PRO A 1 313 ? 21.031 -11.461 -6.793 1 95.25 313 PRO A CA 1
ATOM 2536 C C . PRO A 1 313 ? 22.438 -10.922 -6.578 1 95.25 313 PRO A C 1
ATOM 2538 O O . PRO A 1 313 ? 22.922 -10.859 -5.445 1 95.25 313 PRO A O 1
ATOM 2541 N N . ALA A 1 314 ? 23.062 -10.602 -7.574 1 92 314 ALA A N 1
ATOM 2542 C CA . ALA A 1 314 ? 24.422 -10.055 -7.445 1 92 314 ALA A CA 1
ATOM 2543 C C . ALA A 1 314 ? 24.406 -8.75 -6.656 1 92 314 ALA A C 1
ATOM 2545 O O . ALA A 1 314 ? 25.406 -8.391 -6.031 1 92 314 ALA A O 1
ATOM 2546 N N . ILE A 1 315 ? 23.312 -8.023 -6.758 1 91.38 315 ILE A N 1
ATOM 2547 C CA . ILE A 1 315 ? 23.188 -6.766 -6.035 1 91.38 315 ILE A CA 1
ATOM 2548 C C . ILE A 1 315 ? 22.641 -7.027 -4.637 1 91.38 315 ILE A C 1
ATOM 2550 O O . ILE A 1 315 ? 23.156 -6.516 -3.648 1 91.38 315 ILE A O 1
ATOM 2554 N N . VAL A 1 316 ? 21.672 -7.852 -4.52 1 92.19 316 VAL A N 1
ATOM 2555 C CA . VAL A 1 316 ? 20.984 -8.125 -3.266 1 92.19 316 VAL A CA 1
ATOM 2556 C C . VAL A 1 316 ? 21.938 -8.797 -2.279 1 92.19 316 VAL A C 1
ATOM 2558 O O . VAL A 1 316 ? 21.922 -8.477 -1.088 1 92.19 316 VAL A O 1
ATOM 2561 N N . TYR A 1 317 ? 22.734 -9.688 -2.812 1 90.75 317 TYR A N 1
ATOM 2562 C CA . TYR A 1 317 ? 23.641 -10.453 -1.965 1 90.75 317 TYR A CA 1
ATOM 2563 C C . TYR A 1 317 ? 25.094 -10.062 -2.215 1 90.75 317 TYR A C 1
ATOM 2565 O O . TYR A 1 317 ? 25.984 -10.906 -2.186 1 90.75 317 TYR A O 1
ATOM 2573 N N . ALA A 1 318 ? 25.25 -8.805 -2.51 1 85.44 318 ALA A N 1
ATOM 2574 C CA . ALA A 1 318 ? 26.578 -8.297 -2.832 1 85.44 318 ALA A CA 1
ATOM 2575 C C . ALA A 1 318 ? 27.547 -8.492 -1.663 1 85.44 318 ALA A C 1
ATOM 2577 O O . ALA A 1 318 ? 28.766 -8.562 -1.856 1 85.44 318 ALA A O 1
ATOM 2578 N N . ASN A 1 319 ? 27.016 -8.625 -0.48 1 78.94 319 ASN A N 1
ATOM 2579 C CA . ASN A 1 319 ? 27.859 -8.781 0.708 1 78.94 319 ASN A CA 1
ATOM 2580 C C . ASN A 1 319 ? 28.328 -10.227 0.882 1 78.94 319 ASN A C 1
ATOM 2582 O O . ASN A 1 319 ? 29.156 -10.508 1.745 1 78.94 319 ASN A O 1
ATOM 2586 N N . GLN A 1 320 ? 27.891 -11.031 -0.002 1 82.31 320 GLN A N 1
ATOM 2587 C CA . GLN A 1 320 ? 28.281 -12.438 0.038 1 82.31 320 GLN A CA 1
ATOM 2588 C C . GLN A 1 320 ? 29.156 -12.797 -1.167 1 82.31 320 GLN A C 1
ATOM 2590 O O . GLN A 1 320 ? 29.141 -12.094 -2.176 1 82.31 320 GLN A O 1
ATOM 2595 N N . ASP A 1 321 ? 29.922 -13.797 -0.943 1 83.06 321 ASP A N 1
ATOM 2596 C CA . ASP A 1 321 ? 30.781 -14.227 -2.043 1 83.06 321 ASP A CA 1
ATOM 2597 C C . ASP A 1 321 ? 29.953 -14.727 -3.221 1 83.06 321 ASP A C 1
ATOM 2599 O O . ASP A 1 321 ? 30.25 -14.422 -4.375 1 83.06 321 ASP A O 1
ATOM 2603 N N . MET A 1 322 ? 28.984 -15.477 -2.957 1 86.19 322 MET A N 1
ATOM 2604 C CA . MET A 1 322 ? 28.062 -15.992 -3.969 1 86.19 322 MET A CA 1
ATOM 2605 C C . MET A 1 322 ? 26.625 -15.914 -3.486 1 86.19 322 MET A C 1
ATOM 2607 O O . MET A 1 322 ? 26.344 -16.078 -2.295 1 86.19 322 MET A O 1
ATOM 2611 N N . PRO A 1 323 ? 25.828 -15.594 -4.379 1 90.38 323 PRO A N 1
ATOM 2612 C CA . PRO A 1 323 ? 24.406 -15.617 -3.982 1 90.38 323 PRO A CA 1
ATOM 2613 C C . PRO A 1 323 ? 23.969 -16.984 -3.449 1 90.38 323 PRO A C 1
ATOM 2615 O O . PRO A 1 323 ? 24.469 -18.016 -3.895 1 90.38 323 PRO A O 1
ATOM 2618 N N . PRO A 1 324 ? 23.219 -17 -2.559 1 93.25 324 PRO A N 1
ATOM 2619 C CA . PRO A 1 324 ? 22.688 -18.266 -2.057 1 93.25 324 PRO A CA 1
ATOM 2620 C C . PRO A 1 324 ? 21.891 -19.031 -3.111 1 93.25 324 PRO A C 1
ATOM 2622 O O . PRO A 1 324 ? 21.562 -18.469 -4.164 1 93.25 324 PRO A O 1
ATOM 2625 N N . PRO A 1 325 ? 21.703 -20.375 -2.779 1 91.62 325 PRO A N 1
ATOM 2626 C CA . PRO A 1 325 ? 20.875 -21.156 -3.693 1 91.62 325 PRO A CA 1
ATOM 2627 C C . PRO A 1 325 ? 19.484 -20.531 -3.902 1 91.62 325 PRO A C 1
ATOM 2629 O O . PRO A 1 325 ? 19.016 -19.781 -3.051 1 91.62 325 PRO A O 1
ATOM 2632 N N . VAL A 1 326 ? 18.859 -20.766 -4.906 1 92 326 VAL A N 1
ATOM 2633 C CA . VAL A 1 326 ? 17.609 -20.141 -5.348 1 92 326 VAL A CA 1
ATOM 2634 C C . VAL A 1 326 ? 16.531 -20.312 -4.277 1 92 326 VAL A C 1
ATOM 2636 O O . VAL A 1 326 ? 15.781 -19.375 -3.99 1 92 326 VAL A O 1
ATOM 2639 N N . GLU A 1 327 ? 16.547 -21.469 -3.697 1 92.31 327 GLU A N 1
ATOM 2640 C CA . GLU A 1 327 ? 15.531 -21.781 -2.695 1 92.31 327 GLU A CA 1
ATOM 2641 C C . GLU A 1 327 ? 15.617 -20.812 -1.51 1 92.31 327 GLU A C 1
ATOM 2643 O O . GLU A 1 327 ? 14.609 -20.516 -0.877 1 92.31 327 GLU A O 1
ATOM 2648 N N . GLN A 1 328 ? 16.75 -20.266 -1.194 1 93.38 328 GLN A N 1
ATOM 2649 C CA . GLN A 1 328 ? 16.984 -19.359 -0.067 1 93.38 328 GLN A CA 1
ATOM 2650 C C . GLN A 1 328 ? 16.766 -17.906 -0.465 1 93.38 328 GLN A C 1
ATOM 2652 O O . GLN A 1 328 ? 16.703 -17.031 0.394 1 93.38 328 GLN A O 1
ATOM 2657 N N . GLN A 1 329 ? 16.625 -17.719 -1.799 1 95.19 329 GLN A N 1
ATOM 2658 C CA . GLN A 1 329 ? 16.422 -16.359 -2.281 1 95.19 329 GLN A CA 1
ATOM 2659 C C . GLN A 1 329 ? 14.938 -16.016 -2.314 1 95.19 329 GLN A C 1
ATOM 2661 O O . GLN A 1 329 ? 14.57 -14.852 -2.494 1 95.19 329 GLN A O 1
ATOM 2666 N N . LEU A 1 330 ? 14.094 -16.984 -2.062 1 96.25 330 LEU A N 1
ATOM 2667 C CA . LEU A 1 330 ? 12.656 -16.844 -2.232 1 96.25 330 LEU A CA 1
ATOM 2668 C C . LEU A 1 330 ? 12.023 -16.188 -1.007 1 96.25 330 LEU A C 1
ATOM 2670 O O . LEU A 1 330 ? 11.219 -16.812 -0.311 1 96.25 330 LEU A O 1
ATOM 2674 N N . VAL A 1 331 ? 12.359 -14.883 -0.734 1 94.75 331 VAL A N 1
ATOM 2675 C CA . VAL A 1 331 ? 11.875 -14.133 0.421 1 94.75 331 VAL A CA 1
ATOM 2676 C C . VAL A 1 331 ? 11.148 -12.875 -0.046 1 94.75 331 VAL A C 1
ATOM 2678 O O . VAL A 1 331 ? 11.57 -12.234 -1.015 1 94.75 331 VAL A O 1
ATOM 2681 N N . HIS A 1 332 ? 10.047 -12.586 0.596 1 94.56 332 HIS A N 1
ATOM 2682 C CA . HIS A 1 332 ? 9.242 -11.414 0.261 1 94.56 332 HIS A CA 1
ATOM 2683 C C . HIS A 1 332 ? 9.664 -10.211 1.09 1 94.56 332 HIS A C 1
ATOM 2685 O O . HIS A 1 332 ? 9.008 -9.875 2.082 1 94.56 332 HIS A O 1
ATOM 2691 N N . LYS A 1 333 ? 10.703 -9.5 0.723 1 92.88 333 LYS A N 1
ATOM 2692 C CA . LYS A 1 333 ? 11.203 -8.289 1.366 1 92.88 333 LYS A CA 1
ATOM 2693 C C . LYS A 1 333 ? 11.383 -7.164 0.353 1 92.88 333 LYS A C 1
ATOM 2695 O O . LYS A 1 333 ? 11.586 -7.418 -0.836 1 92.88 333 LYS A O 1
ATOM 2700 N N . LYS A 1 334 ? 11.375 -6 0.851 1 89.25 334 LYS A N 1
ATOM 2701 C CA . LYS A 1 334 ? 11.539 -4.824 -0.002 1 89.25 334 LYS A CA 1
ATOM 2702 C C . LYS A 1 334 ? 12.875 -4.848 -0.73 1 89.25 334 LYS A C 1
ATOM 2704 O O . LYS A 1 334 ? 12.977 -4.383 -1.868 1 89.25 334 LYS A O 1
ATOM 2709 N N . ASP A 1 335 ? 13.844 -5.395 -0.071 1 90.56 335 ASP A N 1
ATOM 2710 C CA . ASP A 1 335 ? 15.195 -5.367 -0.627 1 90.56 335 ASP A CA 1
ATOM 2711 C C . ASP A 1 335 ? 15.469 -6.605 -1.481 1 90.56 335 ASP A C 1
ATOM 2713 O O . ASP A 1 335 ? 16.5 -6.691 -2.152 1 90.56 335 ASP A O 1
ATOM 2717 N N . SER A 1 336 ? 14.547 -7.555 -1.504 1 94.88 336 SER A N 1
ATOM 2718 C CA . SER A 1 336 ? 14.781 -8.766 -2.277 1 94.88 336 SER A CA 1
ATOM 2719 C C . SER A 1 336 ? 13.953 -8.773 -3.557 1 94.88 336 SER A C 1
ATOM 2721 O O . SER A 1 336 ? 14.234 -9.539 -4.484 1 94.88 336 SER A O 1
ATOM 2723 N N . GLY A 1 337 ? 12.938 -8.031 -3.502 1 95 337 GLY A N 1
ATOM 2724 C CA . GLY A 1 337 ? 12.094 -8.016 -4.684 1 95 337 GLY A CA 1
ATOM 2725 C C . GLY A 1 337 ? 10.875 -7.121 -4.539 1 95 337 GLY A C 1
ATOM 2726 O O . GLY A 1 337 ? 10.844 -6.25 -3.666 1 95 337 GLY A O 1
ATOM 2727 N N . PHE A 1 338 ? 9.93 -7.246 -5.48 1 92.31 338 PHE A N 1
ATOM 2728 C CA . PHE A 1 338 ? 8.703 -6.453 -5.48 1 92.31 338 PHE A CA 1
ATOM 2729 C C . PHE A 1 338 ? 7.562 -7.223 -6.125 1 92.31 338 PHE A C 1
ATOM 2731 O O . PHE A 1 338 ? 7.793 -8.117 -6.945 1 92.31 338 PHE A O 1
ATOM 2738 N N . TRP A 1 339 ? 6.316 -6.938 -5.691 1 93 339 TRP A N 1
ATOM 2739 C CA . TRP A 1 339 ? 5.133 -7.477 -6.359 1 93 339 TRP A CA 1
ATOM 2740 C C . TRP A 1 339 ? 4.949 -6.852 -7.734 1 93 339 TRP A C 1
ATOM 2742 O O . TRP A 1 339 ? 4.844 -5.629 -7.859 1 93 339 TRP A O 1
ATOM 2752 N N . ARG A 1 340 ? 4.938 -7.66 -8.742 1 91.25 340 ARG A N 1
ATOM 2753 C CA . ARG A 1 340 ? 4.801 -7.184 -10.117 1 91.25 340 ARG A CA 1
ATOM 2754 C C . ARG A 1 340 ? 3.334 -6.961 -10.469 1 91.25 340 ARG A C 1
ATOM 2756 O O . ARG A 1 340 ? 2.773 -7.684 -11.297 1 91.25 340 ARG A O 1
ATOM 2763 N N . ASP A 1 341 ? 2.754 -5.934 -9.93 1 88.69 341 ASP A N 1
ATOM 2764 C CA . ASP A 1 341 ? 1.32 -5.684 -10.062 1 88.69 341 ASP A CA 1
ATOM 2765 C C . ASP A 1 341 ? 0.986 -5.098 -11.43 1 88.69 341 ASP A C 1
ATOM 2767 O O . ASP A 1 341 ? -0.188 -4.926 -11.766 1 88.69 341 ASP A O 1
ATOM 2771 N N . PHE A 1 342 ? 1.969 -4.891 -12.312 1 84.12 342 PHE A N 1
ATOM 2772 C CA . PHE A 1 342 ? 1.711 -4.418 -13.664 1 84.12 342 PHE A CA 1
ATOM 2773 C C . PHE A 1 342 ? 1.853 -5.551 -14.672 1 84.12 342 PHE A C 1
ATOM 2775 O O . PHE A 1 342 ? 1.62 -5.363 -15.867 1 84.12 342 PHE A O 1
ATOM 2782 N N . GLY A 1 343 ? 2.111 -6.715 -14.195 1 88.75 343 GLY A N 1
ATOM 2783 C CA . GLY A 1 343 ? 2.25 -7.879 -15.062 1 88.75 343 GLY A CA 1
ATOM 2784 C C . GLY A 1 343 ? 1.009 -8.75 -15.094 1 88.75 343 GLY A C 1
ATOM 2785 O O . GLY A 1 343 ? 0.427 -9.047 -14.055 1 88.75 343 GLY A O 1
ATOM 2786 N N . PHE A 1 344 ? 0.714 -9.172 -16.297 1 92.62 344 PHE A N 1
ATOM 2787 C CA . PHE A 1 344 ? -0.493 -9.969 -16.469 1 92.62 344 PHE A CA 1
ATOM 2788 C C . PHE A 1 344 ? -0.189 -11.25 -17.234 1 92.62 344 PHE A C 1
ATOM 2790 O O . PHE A 1 344 ? -1.075 -11.828 -17.859 1 92.62 344 PHE A O 1
ATOM 2797 N N . GLY A 1 345 ? 0.945 -11.656 -17.219 1 93.62 345 GLY A N 1
ATOM 2798 C CA . GLY A 1 345 ? 1.384 -12.797 -18 1 93.62 345 GLY A CA 1
ATOM 2799 C C . GLY A 1 345 ? 1.079 -14.133 -17.344 1 93.62 345 GLY A C 1
ATOM 2800 O O . GLY A 1 345 ? 0.87 -15.133 -18.031 1 93.62 345 GLY A O 1
ATOM 2801 N N . MET A 1 346 ? 1.144 -14.227 -16.016 1 96.12 346 MET A N 1
ATOM 2802 C CA . MET A 1 346 ? 0.816 -15.453 -15.297 1 96.12 346 MET A CA 1
ATOM 2803 C C . MET A 1 346 ? -0.687 -15.562 -15.062 1 96.12 346 MET A C 1
ATOM 2805 O O . MET A 1 346 ? -1.299 -14.656 -14.5 1 96.12 346 MET A O 1
ATOM 2809 N N . THR A 1 347 ? -1.165 -16.625 -15.594 1 97.94 347 THR A N 1
ATOM 2810 C CA . THR A 1 347 ? -2.605 -16.781 -15.422 1 97.94 347 THR A CA 1
ATOM 2811 C C . THR A 1 347 ? -2.98 -18.25 -15.305 1 97.94 347 THR A C 1
ATOM 2813 O O . THR A 1 347 ? -2.346 -19.109 -15.922 1 97.94 347 THR A O 1
ATOM 2816 N N . CYS A 1 348 ? -3.963 -18.641 -14.508 1 98.69 348 CYS A N 1
ATOM 2817 C CA . CYS A 1 348 ? -4.633 -19.938 -14.438 1 98.69 348 CYS A CA 1
ATOM 2818 C C . CYS A 1 348 ? -6.059 -19.844 -14.969 1 98.69 348 CYS A C 1
ATOM 2820 O O . CYS A 1 348 ? -6.895 -19.156 -14.391 1 98.69 348 CYS A O 1
ATOM 2822 N N . GLN A 1 349 ? -6.316 -20.469 -15.945 1 98.44 349 GLN A N 1
ATOM 2823 C CA . GLN A 1 349 ? -7.602 -20.391 -16.625 1 98.44 349 GLN A CA 1
ATOM 2824 C C . GLN A 1 349 ? -7.965 -21.719 -17.281 1 98.44 349 GLN A C 1
ATOM 2826 O O . GLN A 1 349 ? -7.082 -22.484 -17.672 1 98.44 349 GLN A O 1
ATOM 2831 N N . TYR A 1 350 ? -9.109 -22.062 -17.453 1 98.44 350 TYR A N 1
ATOM 2832 C CA . TYR A 1 350 ? -9.578 -23.25 -18.141 1 98.44 350 TYR A CA 1
ATOM 2833 C C . TYR A 1 350 ? -9.531 -23.062 -19.656 1 98.44 350 TYR A C 1
ATOM 2835 O O . TYR A 1 350 ? -9.789 -21.969 -20.156 1 98.44 350 TYR A O 1
ATOM 2843 N N . ARG A 1 351 ? -9.297 -24.094 -20.219 1 98.25 351 ARG A N 1
ATOM 2844 C CA . ARG A 1 351 ? -9.102 -24.062 -21.672 1 98.25 351 ARG A CA 1
ATOM 2845 C C . ARG A 1 351 ? -10.344 -23.547 -22.375 1 98.25 351 ARG A C 1
ATOM 2847 O O . ARG A 1 351 ? -10.242 -22.719 -23.297 1 98.25 351 ARG A O 1
ATOM 2854 N N . THR A 1 352 ? -11.414 -23.969 -22.062 1 96.69 352 THR A N 1
ATOM 2855 C CA . THR A 1 352 ? -12.664 -23.547 -22.672 1 96.69 352 THR A CA 1
ATOM 2856 C C . THR A 1 352 ? -12.852 -22.031 -22.531 1 96.69 352 THR A C 1
ATOM 2858 O O . THR A 1 352 ? -13.328 -21.375 -23.453 1 96.69 352 THR A O 1
ATOM 2861 N N . ASP A 1 353 ? -12.586 -21.453 -21.344 1 97.44 353 ASP A N 1
ATOM 2862 C CA . ASP A 1 353 ? -12.688 -20.016 -21.125 1 97.44 353 ASP A CA 1
ATOM 2863 C C . ASP A 1 353 ? -11.727 -19.25 -22.031 1 97.44 353 ASP A C 1
ATOM 2865 O O . ASP A 1 353 ? -12.102 -18.234 -22.625 1 97.44 353 ASP A O 1
ATOM 2869 N N . PHE A 1 354 ? -10.586 -19.766 -22.141 1 97.81 354 PHE A N 1
ATOM 2870 C CA . PHE A 1 354 ? -9.57 -19.156 -22.969 1 97.81 354 PHE A CA 1
ATOM 2871 C C . PHE A 1 354 ? -10.008 -19.125 -24.438 1 97.81 354 PHE A C 1
ATOM 2873 O O . PHE A 1 354 ? -9.891 -18.094 -25.094 1 97.81 354 PHE A O 1
ATOM 2880 N N . LEU A 1 355 ? -10.508 -20.172 -24.875 1 95.5 355 LEU A N 1
ATOM 2881 C CA . LEU A 1 355 ? -10.961 -20.25 -26.25 1 95.5 355 LEU A CA 1
ATOM 2882 C C . LEU A 1 355 ? -12.188 -19.391 -26.484 1 95.5 355 LEU A C 1
ATOM 2884 O O . LEU A 1 355 ? -12.328 -18.766 -27.547 1 95.5 355 LEU A O 1
ATOM 2888 N N . THR A 1 356 ? -13.094 -19.344 -25.5 1 95.19 356 THR A N 1
ATOM 2889 C CA . THR A 1 356 ? -14.344 -18.594 -25.625 1 95.19 356 THR A CA 1
ATOM 2890 C C . THR A 1 356 ? -14.055 -17.109 -25.766 1 95.19 356 THR A C 1
ATOM 2892 O O . THR A 1 356 ? -14.727 -16.406 -26.531 1 95.19 356 THR A O 1
ATOM 2895 N N . VAL A 1 357 ? -13.039 -16.609 -25.078 1 94.19 357 VAL A N 1
ATOM 2896 C CA . VAL A 1 357 ? -12.742 -15.18 -25.125 1 94.19 357 VAL A CA 1
ATOM 2897 C C . VAL A 1 357 ? -11.891 -14.867 -26.359 1 94.19 357 VAL A C 1
ATOM 2899 O O . VAL A 1 357 ? -11.586 -13.711 -26.641 1 94.19 357 VAL A O 1
ATOM 2902 N N . GLY A 1 358 ? -11.438 -15.859 -27.078 1 92.62 358 GLY A N 1
ATOM 2903 C CA . GLY A 1 358 ? -10.742 -15.656 -28.344 1 92.62 358 GLY A CA 1
ATOM 2904 C C . GLY A 1 358 ? -9.234 -15.742 -28.203 1 92.62 358 GLY A C 1
ATOM 2905 O O . GLY A 1 358 ? -8.508 -15.383 -29.141 1 92.62 358 GLY A O 1
ATOM 2906 N N . GLY A 1 359 ? -8.797 -16.094 -27.031 1 93.62 359 GLY A N 1
ATOM 2907 C CA . GLY A 1 359 ? -7.367 -16.266 -26.844 1 93.62 359 GLY A CA 1
ATOM 2908 C C . GLY A 1 359 ? -6.586 -14.984 -27.062 1 93.62 359 GLY A C 1
ATOM 2909 O O . GLY A 1 359 ? -7.066 -13.898 -26.734 1 93.62 359 GLY A O 1
ATOM 2910 N N . PHE A 1 360 ? -5.297 -15.164 -27.469 1 92.31 360 PHE A N 1
ATOM 2911 C CA . PHE A 1 360 ? -4.398 -14.031 -27.656 1 92.31 360 PHE A CA 1
ATOM 2912 C C . PHE A 1 360 ? -4.676 -13.328 -28.969 1 92.31 360 PHE A C 1
ATOM 2914 O O . PHE A 1 360 ? -5.039 -13.969 -29.953 1 92.31 360 PHE A O 1
ATOM 2921 N N . ASP A 1 361 ? -4.598 -11.898 -28.875 1 85.44 361 ASP A N 1
ATOM 2922 C CA . ASP A 1 361 ? -4.539 -11.133 -30.125 1 85.44 361 ASP A CA 1
ATOM 2923 C C . ASP A 1 361 ? -3.135 -11.148 -30.719 1 85.44 361 ASP A C 1
ATOM 2925 O O . ASP A 1 361 ? -2.24 -10.453 -30.234 1 85.44 361 ASP A O 1
ATOM 2929 N N . LEU A 1 362 ? -2.994 -11.961 -31.703 1 78.62 362 LEU A N 1
ATOM 2930 C CA . LEU A 1 362 ? -1.668 -12.242 -32.25 1 78.62 362 LEU A CA 1
ATOM 2931 C C . LEU A 1 362 ? -1.186 -11.094 -33.125 1 78.62 362 LEU A C 1
ATOM 2933 O O . LEU A 1 362 ? -0.021 -11.07 -33.531 1 78.62 362 LEU A O 1
ATOM 2937 N N . GLU A 1 363 ? -2.014 -10.102 -33.344 1 76 363 GLU A N 1
ATOM 2938 C CA . GLU A 1 363 ? -1.616 -8.953 -34.156 1 76 363 GLU A CA 1
ATOM 2939 C C . GLU A 1 363 ? -0.935 -7.891 -33.281 1 76 363 GLU A C 1
ATOM 2941 O O . GLU A 1 363 ? -0.318 -6.961 -33.812 1 76 363 GLU A O 1
ATOM 2946 N N . VAL A 1 364 ? -1.139 -8.031 -32.062 1 66.62 364 VAL A N 1
ATOM 2947 C CA . VAL A 1 364 ? -0.56 -7.035 -31.172 1 66.62 364 VAL A CA 1
ATOM 2948 C C . VAL A 1 364 ? 0.955 -7.219 -31.094 1 66.62 364 VAL A C 1
ATOM 2950 O O . VAL A 1 364 ? 1.441 -8.32 -30.828 1 66.62 364 VAL A O 1
ATOM 2953 N N . LYS A 1 365 ? 1.481 -6.223 -31.766 1 58.56 365 LYS A N 1
ATOM 2954 C CA . LYS A 1 365 ? 2.941 -6.184 -31.734 1 58.56 365 LYS A CA 1
ATOM 2955 C C . LYS A 1 365 ? 3.447 -5.297 -30.594 1 58.56 365 LYS A C 1
ATOM 2957 O O . LYS A 1 365 ? 2.811 -4.301 -30.25 1 58.56 365 LYS A O 1
ATOM 2962 N N . GLY A 1 366 ? 4.324 -5.75 -29.531 1 56.5 366 GLY A N 1
ATOM 2963 C CA . GLY A 1 366 ? 4.977 -5.004 -28.469 1 56.5 366 GLY A CA 1
ATOM 2964 C C . GLY A 1 366 ? 5.031 -5.762 -27.156 1 56.5 366 GLY A C 1
ATOM 2965 O O . GLY A 1 366 ? 4.281 -6.719 -26.953 1 56.5 366 GLY A O 1
ATOM 2966 N N . TRP A 1 367 ? 6.043 -5.461 -26.516 1 55.84 367 TRP A N 1
ATOM 2967 C CA . TRP A 1 367 ? 6.312 -6.188 -25.281 1 55.84 367 TRP A CA 1
ATOM 2968 C C . TRP A 1 367 ? 5.199 -5.961 -24.266 1 55.84 367 TRP A C 1
ATOM 2970 O O . TRP A 1 367 ? 4.922 -4.82 -23.875 1 55.84 367 TRP A O 1
ATOM 2980 N N . GLY A 1 368 ? 4.527 -6.922 -23.859 1 61.62 368 GLY A N 1
ATOM 2981 C CA . GLY A 1 368 ? 3.625 -6.996 -22.719 1 61.62 368 GLY A CA 1
ATOM 2982 C C . GLY A 1 368 ? 2.201 -6.594 -23.062 1 61.62 368 GLY A C 1
ATOM 2983 O O . GLY A 1 368 ? 1.293 -6.754 -22.234 1 61.62 368 GLY A O 1
ATOM 2984 N N . GLY A 1 369 ? 2.004 -6.105 -24.328 1 77.19 369 GLY A N 1
ATOM 2985 C CA . GLY A 1 369 ? 0.665 -5.66 -24.688 1 77.19 369 GLY A CA 1
ATOM 2986 C C . GLY A 1 369 ? -0.315 -6.805 -24.859 1 77.19 369 GLY A C 1
ATOM 2987 O O . GLY A 1 369 ? -1.508 -6.656 -24.594 1 77.19 369 GLY A O 1
ATOM 2988 N N . GLU A 1 370 ? 0.244 -8.023 -25.297 1 85.88 370 GLU A N 1
ATOM 2989 C CA . GLU A 1 370 ? -0.613 -9.18 -25.531 1 85.88 370 GLU A CA 1
ATOM 2990 C C . GLU A 1 370 ? -1.266 -9.656 -24.25 1 85.88 370 GLU A C 1
ATOM 2992 O O . GLU A 1 370 ? -2.436 -10.047 -24.234 1 85.88 370 GLU A O 1
ATOM 2997 N N . ASP A 1 371 ? -0.558 -9.648 -23.203 1 90.25 371 ASP A N 1
ATOM 2998 C CA . ASP A 1 371 ? -1.069 -10.086 -21.922 1 90.25 371 ASP A CA 1
ATOM 2999 C C . ASP A 1 371 ? -2.152 -9.141 -21.406 1 90.25 371 ASP A C 1
ATOM 3001 O O . ASP A 1 371 ? -3.178 -9.586 -20.875 1 90.25 371 ASP A O 1
ATOM 3005 N N . VAL A 1 372 ? -1.867 -7.875 -21.562 1 89 372 VAL A N 1
ATOM 3006 C CA . VAL A 1 372 ? -2.838 -6.883 -21.109 1 89 372 VAL A CA 1
ATOM 3007 C C . VAL A 1 372 ? -4.137 -7.031 -21.906 1 89 372 VAL A C 1
ATOM 3009 O O . VAL A 1 372 ? -5.227 -6.938 -21.328 1 89 372 VAL A O 1
ATOM 3012 N N . HIS A 1 373 ? -3.965 -7.258 -23.203 1 91.5 373 HIS A N 1
ATOM 3013 C CA . HIS A 1 373 ? -5.145 -7.418 -24.047 1 91.5 373 HIS A CA 1
ATOM 3014 C C . HIS A 1 373 ? -5.965 -8.633 -23.609 1 91.5 373 HIS A C 1
ATOM 3016 O O . HIS A 1 373 ? -7.195 -8.57 -23.562 1 91.5 373 HIS A O 1
ATOM 3022 N N . LEU A 1 374 ? -5.328 -9.711 -23.391 1 94.5 374 LEU A N 1
ATOM 3023 C CA . LEU A 1 374 ? -6.043 -10.891 -22.922 1 94.5 374 LEU A CA 1
ATOM 3024 C C . LEU A 1 374 ? -6.742 -10.602 -21.594 1 94.5 374 LEU A C 1
ATOM 3026 O O . LEU A 1 374 ? -7.898 -10.984 -21.406 1 94.5 374 LEU A O 1
ATOM 3030 N N . TYR A 1 375 ? -6.023 -10.008 -20.719 1 94.06 375 TYR A N 1
ATOM 3031 C CA . TYR A 1 375 ? -6.598 -9.641 -19.438 1 94.06 375 TYR A CA 1
ATOM 3032 C C . TYR A 1 375 ? -7.852 -8.797 -19.609 1 94.06 375 TYR A C 1
ATOM 3034 O O . TYR A 1 375 ? -8.875 -9.047 -18.969 1 94.06 375 TYR A O 1
ATOM 3042 N N . ARG A 1 376 ? -7.746 -7.855 -20.469 1 93.19 376 ARG A N 1
ATOM 3043 C CA . ARG A 1 376 ? -8.875 -6.969 -20.734 1 93.19 376 ARG A CA 1
ATOM 3044 C C . ARG A 1 376 ? -10.055 -7.746 -21.312 1 93.19 376 ARG A C 1
ATOM 3046 O O . ARG A 1 376 ? -11.211 -7.434 -21.031 1 93.19 376 ARG A O 1
ATOM 3053 N N . LYS A 1 377 ? -9.836 -8.688 -22.094 1 94.94 377 LYS A N 1
ATOM 3054 C CA . LYS A 1 377 ? -10.906 -9.523 -22.609 1 94.94 377 LYS A CA 1
ATOM 3055 C C . LYS A 1 377 ? -11.688 -10.188 -21.484 1 94.94 377 LYS A C 1
ATOM 3057 O O . LYS A 1 377 ? -12.914 -10.258 -21.531 1 94.94 377 LYS A O 1
ATOM 3062 N N . TYR A 1 378 ? -10.938 -10.703 -20.562 1 94.94 378 TYR A N 1
ATOM 3063 C CA . TYR A 1 378 ? -11.602 -11.289 -19.406 1 94.94 378 TYR A CA 1
ATOM 3064 C C . TYR A 1 378 ? -12.375 -10.234 -18.625 1 94.94 378 TYR A C 1
ATOM 3066 O O . TYR A 1 378 ? -13.477 -10.5 -18.141 1 94.94 378 TYR A O 1
ATOM 3074 N N . LEU A 1 379 ? -11.766 -9.062 -18.469 1 93.12 379 LEU A N 1
ATOM 3075 C CA . LEU A 1 379 ? -12.422 -7.984 -17.734 1 93.12 379 LEU A CA 1
ATOM 3076 C C . LEU A 1 379 ? -13.703 -7.551 -18.438 1 93.12 379 LEU A C 1
ATOM 3078 O O . LEU A 1 379 ? -14.641 -7.09 -17.781 1 93.12 379 LEU A O 1
ATOM 3082 N N . HIS A 1 380 ? -13.758 -7.688 -19.734 1 93.25 380 HIS A N 1
ATOM 3083 C CA . HIS A 1 380 ? -14.93 -7.293 -20.5 1 93.25 380 HIS A CA 1
ATOM 3084 C C . HIS A 1 380 ? -16.016 -8.367 -20.453 1 93.25 380 HIS A C 1
ATOM 3086 O O . HIS A 1 380 ? -17.141 -8.133 -20.891 1 93.25 380 HIS A O 1
ATOM 3092 N N . GLY A 1 381 ? -15.68 -9.531 -19.938 1 89.94 381 GLY A N 1
ATOM 3093 C CA . GLY A 1 381 ? -16.625 -10.633 -19.844 1 89.94 381 GLY A CA 1
ATOM 3094 C C . GLY A 1 381 ? -17.281 -10.742 -18.484 1 89.94 381 GLY A C 1
ATOM 3095 O O . GLY A 1 381 ? -17.203 -9.82 -17.672 1 89.94 381 GLY A O 1
ATOM 3096 N N . ASP A 1 382 ? -17.922 -11.922 -18.328 1 88.06 382 ASP A N 1
ATOM 3097 C CA . ASP A 1 382 ? -18.719 -12.117 -17.125 1 88.06 382 ASP A CA 1
ATOM 3098 C C . ASP A 1 382 ? -17.938 -12.898 -16.078 1 88.06 382 ASP A C 1
ATOM 3100 O O . ASP A 1 382 ? -18.406 -13.086 -14.953 1 88.06 382 ASP A O 1
ATOM 3104 N N . LEU A 1 383 ? -16.828 -13.297 -16.516 1 91.81 383 LEU A N 1
ATOM 3105 C CA . LEU A 1 383 ? -16.016 -14.07 -15.57 1 91.81 383 LEU A CA 1
ATOM 3106 C C . LEU A 1 383 ? -15.484 -13.18 -14.453 1 91.81 383 LEU A C 1
ATOM 3108 O O . LEU A 1 383 ? -15.117 -12.031 -14.695 1 91.81 383 LEU A O 1
ATOM 3112 N N . ILE A 1 384 ? -15.422 -13.695 -13.25 1 91.31 384 ILE A N 1
ATOM 3113 C CA . ILE A 1 384 ? -14.781 -13.016 -12.125 1 91.31 384 ILE A CA 1
ATOM 3114 C C . ILE A 1 384 ? -13.266 -13.156 -12.227 1 91.31 384 ILE A C 1
ATOM 3116 O O . ILE A 1 384 ? -12.75 -14.273 -12.328 1 91.31 384 ILE A O 1
ATOM 3120 N N . VAL A 1 385 ? -12.648 -12.133 -12.266 1 93.62 385 VAL A N 1
ATOM 3121 C CA . VAL A 1 385 ? -11.188 -12.141 -12.305 1 93.62 385 VAL A CA 1
ATOM 3122 C C . VAL A 1 385 ? -10.625 -12.039 -10.891 1 93.62 385 VAL A C 1
ATOM 3124 O O . VAL A 1 385 ? -10.844 -11.039 -10.203 1 93.62 385 VAL A O 1
ATOM 3127 N N . ILE A 1 386 ? -9.922 -12.984 -10.523 1 94.06 386 ILE A N 1
ATOM 3128 C CA . ILE A 1 386 ? -9.273 -12.992 -9.219 1 94.06 386 ILE A CA 1
ATOM 3129 C C . ILE A 1 386 ? -7.805 -12.602 -9.359 1 94.06 386 ILE A C 1
ATOM 3131 O O . ILE A 1 386 ? -7.016 -13.352 -9.938 1 94.06 386 ILE A O 1
ATOM 3135 N N . ARG A 1 387 ? -7.492 -11.492 -8.875 1 94.75 387 ARG A N 1
ATOM 3136 C CA . ARG A 1 387 ? -6.121 -10.992 -8.906 1 94.75 387 ARG A CA 1
ATOM 3137 C C . ARG A 1 387 ? -5.574 -10.789 -7.5 1 94.75 387 ARG A C 1
ATOM 3139 O O . ARG A 1 387 ? -6.145 -10.031 -6.707 1 94.75 387 ARG A O 1
ATOM 3146 N N . THR A 1 388 ? -4.523 -11.406 -7.152 1 95.62 388 THR A N 1
ATOM 3147 C CA . THR A 1 388 ? -3.99 -11.375 -5.793 1 95.62 388 THR A CA 1
ATOM 3148 C C . THR A 1 388 ? -2.5 -11.703 -5.789 1 95.62 388 THR A C 1
ATOM 3150 O O . THR A 1 388 ? -2.027 -12.492 -6.609 1 95.62 388 THR A O 1
ATOM 3153 N N . PRO A 1 389 ? -1.75 -11.023 -4.867 1 94.69 389 PRO A N 1
ATOM 3154 C CA . PRO A 1 389 ? -0.383 -11.5 -4.645 1 94.69 389 PRO A CA 1
ATOM 3155 C C . PRO A 1 389 ? -0.338 -12.938 -4.121 1 94.69 389 PRO A C 1
ATOM 3157 O O . PRO A 1 389 ? -1.147 -13.312 -3.268 1 94.69 389 PRO A O 1
ATOM 3160 N N . VAL A 1 390 ? 0.524 -13.703 -4.66 1 95.94 390 VAL A N 1
ATOM 3161 C CA . VAL A 1 390 ? 0.629 -15.109 -4.293 1 95.94 390 VAL A CA 1
ATOM 3162 C C . VAL A 1 390 ? 2.045 -15.414 -3.807 1 95.94 390 VAL A C 1
ATOM 3164 O O . VAL A 1 390 ? 2.992 -15.406 -4.594 1 95.94 390 VAL A O 1
ATOM 3167 N N . PRO A 1 391 ? 2.311 -15.695 -2.508 1 93.94 391 PRO A N 1
ATOM 3168 C CA . PRO A 1 391 ? 3.646 -15.93 -1.957 1 93.94 391 PRO A CA 1
ATOM 3169 C C . PRO A 1 391 ? 4.348 -17.125 -2.6 1 93.94 391 PRO A C 1
ATOM 3171 O O . PRO A 1 391 ? 5.578 -17.203 -2.592 1 93.94 391 PRO A O 1
ATOM 3174 N N . GLY A 1 392 ? 3.678 -18.031 -3.139 1 96.25 392 GLY A N 1
ATOM 3175 C CA . GLY A 1 392 ? 4.312 -19.219 -3.699 1 96.25 392 GLY A CA 1
ATOM 3176 C C . GLY A 1 392 ? 4.691 -19.047 -5.16 1 96.25 392 GLY A C 1
ATOM 3177 O O . GLY A 1 392 ? 5.004 -20.031 -5.836 1 96.25 392 GLY A O 1
ATOM 3178 N N . LEU A 1 393 ? 4.688 -17.922 -5.699 1 98 393 LEU A N 1
ATOM 3179 C CA . LEU A 1 393 ? 4.953 -17.641 -7.105 1 98 393 LEU A CA 1
ATOM 3180 C C . LEU A 1 393 ? 6.031 -16.578 -7.25 1 98 393 LEU A C 1
ATOM 3182 O O . LEU A 1 393 ? 5.832 -15.43 -6.848 1 98 393 LEU A O 1
ATOM 3186 N N . PHE A 1 394 ? 7.195 -16.875 -7.773 1 98.25 394 PHE A N 1
ATOM 3187 C CA . PHE A 1 394 ? 8.336 -15.977 -7.895 1 98.25 394 PHE A CA 1
ATOM 3188 C C . PHE A 1 394 ? 8.789 -15.867 -9.344 1 98.25 394 PHE A C 1
ATOM 3190 O O . PHE A 1 394 ? 8.68 -16.828 -10.109 1 98.25 394 PHE A O 1
ATOM 3197 N N . HIS A 1 395 ? 9.125 -14.766 -9.727 1 97.62 395 HIS A N 1
ATOM 3198 C CA . HIS A 1 395 ? 9.852 -14.531 -10.969 1 97.62 395 HIS A CA 1
ATOM 3199 C C . HIS A 1 395 ? 11.344 -14.352 -10.703 1 97.62 395 HIS A C 1
ATOM 3201 O O . HIS A 1 395 ? 11.758 -13.375 -10.07 1 97.62 395 HIS A O 1
ATOM 3207 N N . LEU A 1 396 ? 12.125 -15.258 -11.133 1 97.62 396 LEU A N 1
ATOM 3208 C CA . LEU A 1 396 ? 13.578 -15.195 -10.961 1 97.62 396 LEU A CA 1
ATOM 3209 C C . LEU A 1 396 ? 14.188 -14.133 -11.859 1 97.62 396 LEU A C 1
ATOM 3211 O O . LEU A 1 396 ? 13.781 -13.977 -13.016 1 97.62 396 LEU A O 1
ATOM 3215 N N . TRP A 1 397 ? 15.133 -13.477 -11.297 1 95.56 397 TRP A N 1
ATOM 3216 C CA . TRP A 1 397 ? 15.789 -12.398 -12.031 1 95.56 397 TRP A CA 1
ATOM 3217 C C . TRP A 1 397 ? 16.547 -12.945 -13.234 1 95.56 397 TRP A C 1
ATOM 3219 O O . TRP A 1 397 ? 17.188 -13.992 -13.148 1 95.56 397 TRP A O 1
ATOM 3229 N N . HIS A 1 398 ? 16.469 -12.312 -14.305 1 93.94 398 HIS A N 1
ATOM 3230 C CA . HIS A 1 398 ? 17.312 -12.5 -15.484 1 93.94 398 HIS A CA 1
ATOM 3231 C C . HIS A 1 398 ? 17.594 -11.164 -16.172 1 93.94 398 HIS A C 1
ATOM 3233 O O . HIS A 1 398 ? 16.797 -10.234 -16.078 1 93.94 398 HIS A O 1
ATOM 3239 N N . GLU A 1 399 ? 18.656 -11.125 -16.719 1 90.06 399 GLU A N 1
ATOM 3240 C CA . GLU A 1 399 ? 19.109 -9.875 -17.328 1 90.06 399 GLU A CA 1
ATOM 3241 C C . GLU A 1 399 ? 18.172 -9.445 -18.453 1 90.06 399 GLU A C 1
ATOM 3243 O O . GLU A 1 399 ? 17.75 -10.273 -19.266 1 90.06 399 GLU A O 1
ATOM 3248 N N . LYS A 1 400 ? 17.812 -8.234 -18.469 1 87.19 400 LYS A N 1
ATOM 3249 C CA . LYS A 1 400 ? 17.031 -7.617 -19.531 1 87.19 400 LYS A CA 1
ATOM 3250 C C . LYS A 1 400 ? 17.922 -6.816 -20.469 1 87.19 400 LYS A C 1
ATOM 3252 O O . LYS A 1 400 ? 18.766 -6.027 -20.031 1 87.19 400 LYS A O 1
ATOM 3257 N N . HIS A 1 401 ? 17.734 -7.047 -21.734 1 83.81 401 HIS A N 1
ATOM 3258 C CA . HIS A 1 401 ? 18.516 -6.34 -22.734 1 83.81 401 HIS A CA 1
ATOM 3259 C C . HIS A 1 401 ? 17.625 -5.41 -23.578 1 83.81 401 HIS A C 1
ATOM 3261 O O . HIS A 1 401 ? 16.562 -5.82 -24.047 1 83.81 401 HIS A O 1
ATOM 3267 N N . CYS A 1 402 ? 18.031 -4.141 -23.609 1 82.62 402 CYS A N 1
ATOM 3268 C CA . CYS A 1 402 ? 17.344 -3.168 -24.453 1 82.62 402 CYS A CA 1
ATOM 3269 C C . CYS A 1 402 ? 18.031 -3.041 -25.797 1 82.62 402 CYS A C 1
ATOM 3271 O O . CYS A 1 402 ? 19.203 -2.66 -25.875 1 82.62 402 CYS A O 1
ATOM 3273 N N . ALA A 1 403 ? 17.219 -3.32 -26.797 1 79.69 403 ALA A N 1
ATOM 3274 C CA . ALA A 1 403 ? 17.766 -3.363 -28.156 1 79.69 403 ALA A CA 1
ATOM 3275 C C . ALA A 1 403 ? 18.125 -1.963 -28.641 1 79.69 403 ALA A C 1
ATOM 3277 O O . ALA A 1 403 ? 17.422 -0.994 -28.328 1 79.69 403 ALA A O 1
ATOM 3278 N N . ASP A 1 404 ? 19.094 -1.981 -29.469 1 78 404 ASP A N 1
ATOM 3279 C CA . ASP A 1 404 ? 19.578 -0.724 -30.016 1 78 404 ASP A CA 1
ATOM 3280 C C . ASP A 1 404 ? 18.594 -0.132 -31.016 1 78 404 ASP A C 1
ATOM 3282 O O . ASP A 1 404 ? 18.562 1.083 -31.219 1 78 404 ASP A O 1
ATOM 3286 N N . GLU A 1 405 ? 17.797 -0.92 -31.516 1 78.19 405 GLU A N 1
ATOM 3287 C CA . GLU A 1 405 ? 16.906 -0.498 -32.594 1 78.19 405 GLU A CA 1
ATOM 3288 C C . GLU A 1 405 ? 15.68 0.213 -32.031 1 78.19 405 GLU A C 1
ATOM 3290 O O . GLU A 1 405 ? 14.922 0.821 -32.812 1 78.19 405 GLU A O 1
ATOM 3295 N N . LEU A 1 406 ? 15.617 0.201 -30.812 1 76.81 406 LEU A N 1
ATOM 3296 C CA . LEU A 1 406 ? 14.453 0.835 -30.203 1 76.81 406 LEU A CA 1
ATOM 3297 C C . LEU A 1 406 ? 14.531 2.354 -30.344 1 76.81 406 LEU A C 1
ATOM 3299 O O . LEU A 1 406 ? 15.617 2.93 -30.297 1 76.81 406 LEU A O 1
ATOM 3303 N N . THR A 1 407 ? 13.258 2.955 -30.547 1 73.5 407 THR A N 1
ATOM 3304 C CA . THR A 1 407 ? 13.195 4.414 -30.5 1 73.5 407 THR A CA 1
ATOM 3305 C C . THR A 1 407 ? 13.602 4.926 -29.125 1 73.5 407 THR A C 1
ATOM 3307 O O . THR A 1 407 ? 13.594 4.172 -28.156 1 73.5 407 THR A O 1
ATOM 3310 N N . PRO A 1 408 ? 13.961 6.137 -29.141 1 71.94 408 PRO A N 1
ATOM 3311 C CA . PRO A 1 408 ? 14.367 6.703 -27.844 1 71.94 408 PRO A CA 1
ATOM 3312 C C . PRO A 1 408 ? 13.289 6.543 -26.766 1 71.94 408 PRO A C 1
ATOM 3314 O O . PRO A 1 408 ? 13.609 6.227 -25.625 1 71.94 408 PRO A O 1
ATOM 3317 N N . GLU A 1 409 ? 12.18 6.727 -27.172 1 73.19 409 GLU A N 1
ATOM 3318 C CA . GLU A 1 409 ? 11.094 6.602 -26.203 1 73.19 409 GLU A CA 1
ATOM 3319 C C . GLU A 1 409 ? 10.93 5.156 -25.734 1 73.19 409 GLU A C 1
ATOM 3321 O O . GLU A 1 409 ? 10.773 4.895 -24.547 1 73.19 409 GLU A O 1
ATOM 3326 N N . GLN A 1 410 ? 11.039 4.312 -26.641 1 73.06 410 GLN A N 1
ATOM 3327 C CA . GLN A 1 410 ? 10.938 2.891 -26.312 1 73.06 410 GLN A CA 1
ATOM 3328 C C . GLN A 1 410 ? 12.125 2.426 -25.484 1 73.06 410 GLN A C 1
ATOM 3330 O O . GLN A 1 410 ? 11.969 1.591 -24.594 1 73.06 410 GLN A O 1
ATOM 3335 N N . TYR A 1 411 ? 13.234 2.932 -25.906 1 78 411 TYR A N 1
ATOM 3336 C CA . TYR A 1 411 ? 14.445 2.578 -25.172 1 78 411 TYR A CA 1
ATOM 3337 C C . TYR A 1 411 ? 14.367 3.053 -23.734 1 78 411 TYR A C 1
ATOM 3339 O O . TYR A 1 411 ? 14.75 2.324 -22.812 1 78 411 TYR A O 1
ATOM 3347 N N . ARG A 1 412 ? 13.906 4.203 -23.562 1 76.94 412 ARG A N 1
ATOM 3348 C CA . ARG A 1 412 ? 13.711 4.742 -22.219 1 76.94 412 ARG A CA 1
ATOM 3349 C C . ARG A 1 412 ? 12.781 3.85 -21.406 1 76.94 412 ARG A C 1
ATOM 3351 O O . ARG A 1 412 ? 13.07 3.549 -20.234 1 76.94 412 ARG A O 1
ATOM 3358 N N . MET A 1 413 ? 11.789 3.422 -21.906 1 76.81 413 MET A N 1
ATOM 3359 C CA . MET A 1 413 ? 10.844 2.535 -21.234 1 76.81 413 MET A CA 1
ATOM 3360 C C . MET A 1 413 ? 11.508 1.21 -20.875 1 76.81 413 MET A C 1
ATOM 3362 O O . MET A 1 413 ? 11.266 0.665 -19.797 1 76.81 413 MET A O 1
ATOM 3366 N N . CYS A 1 414 ? 12.328 0.843 -21.812 1 80 414 CYS A N 1
ATOM 3367 C CA . CYS A 1 414 ? 13.062 -0.4 -21.578 1 80 414 CYS A CA 1
ATOM 3368 C C . CYS A 1 414 ? 14.016 -0.263 -20.406 1 80 414 CYS A C 1
ATOM 3370 O O . CYS A 1 414 ? 14.078 -1.141 -19.547 1 80 414 CYS A O 1
ATOM 3372 N N . ILE A 1 415 ? 14.695 0.796 -20.438 1 83.75 415 ILE A N 1
ATOM 3373 C CA . ILE A 1 415 ? 15.68 1.027 -19.375 1 83.75 415 ILE A CA 1
ATOM 3374 C C . ILE A 1 415 ? 14.961 1.158 -18.031 1 83.75 415 ILE A C 1
ATOM 3376 O O . ILE A 1 415 ? 15.461 0.683 -17.016 1 83.75 415 ILE A O 1
ATOM 3380 N N . GLN A 1 416 ? 13.898 1.784 -18.016 1 80.94 416 GLN A N 1
ATOM 3381 C CA . GLN A 1 416 ? 13.125 1.922 -16.797 1 80.94 416 GLN A CA 1
ATOM 3382 C C . GLN A 1 416 ? 12.664 0.561 -16.281 1 80.94 416 GLN A C 1
ATOM 3384 O O . GLN A 1 416 ? 12.719 0.295 -15.078 1 80.94 416 GLN A O 1
ATOM 3389 N N . SER A 1 417 ? 12.25 -0.2 -17.172 1 82.69 417 SER A N 1
ATOM 3390 C CA . SER A 1 417 ? 11.867 -1.561 -16.812 1 82.69 417 SER A CA 1
ATOM 3391 C C . SER A 1 417 ? 13.07 -2.344 -16.281 1 82.69 417 SER A C 1
ATOM 3393 O O . SER A 1 417 ? 12.953 -3.102 -15.32 1 82.69 417 SER A O 1
ATOM 3395 N N . LYS A 1 418 ? 14.125 -2.172 -16.984 1 88.5 418 LYS A N 1
ATOM 3396 C CA . LYS A 1 418 ? 15.359 -2.805 -16.547 1 88.5 418 LYS A CA 1
ATOM 3397 C C . LYS A 1 418 ? 15.727 -2.369 -15.133 1 88.5 418 LYS A C 1
ATOM 3399 O O . LYS A 1 418 ? 16.062 -3.203 -14.289 1 88.5 418 LYS A O 1
ATOM 3404 N N . ALA A 1 419 ? 15.664 -1.092 -14.922 1 89.31 419 ALA A N 1
ATOM 3405 C CA . ALA A 1 419 ? 15.961 -0.55 -13.594 1 89.31 419 ALA A CA 1
ATOM 3406 C C . ALA A 1 419 ? 15.039 -1.146 -12.539 1 89.31 419 ALA A C 1
ATOM 3408 O O . ALA A 1 419 ? 15.492 -1.519 -11.453 1 89.31 419 ALA A O 1
ATOM 3409 N N . MET A 1 420 ? 13.844 -1.309 -12.828 1 89.06 420 MET A N 1
ATOM 3410 C CA . MET A 1 420 ? 12.852 -1.839 -11.898 1 89.06 420 MET A CA 1
ATOM 3411 C C . MET A 1 420 ? 13.172 -3.279 -11.516 1 89.06 420 MET A C 1
ATOM 3413 O O . MET A 1 420 ? 12.93 -3.697 -10.383 1 89.06 420 MET A O 1
ATOM 3417 N N . ASN A 1 421 ? 13.734 -3.922 -12.406 1 91.69 421 ASN A N 1
ATOM 3418 C CA . ASN A 1 421 ? 14.023 -5.336 -12.195 1 91.69 421 ASN A CA 1
ATOM 3419 C C . ASN A 1 421 ? 15.375 -5.543 -11.523 1 91.69 421 ASN A C 1
ATOM 3421 O O . ASN A 1 421 ? 15.664 -6.633 -11.023 1 91.69 421 ASN A O 1
ATOM 3425 N N . GLU A 1 422 ? 16.188 -4.582 -11.477 1 93.25 422 GLU A N 1
ATOM 3426 C CA . GLU A 1 422 ? 17.578 -4.77 -11.086 1 93.25 422 GLU A CA 1
ATOM 3427 C C . GLU A 1 422 ? 17.734 -4.703 -9.57 1 93.25 422 GLU A C 1
ATOM 3429 O O . GLU A 1 422 ? 18.453 -5.516 -8.977 1 93.25 422 GLU A O 1
ATOM 3434 N N . ALA A 1 423 ? 17.156 -3.693 -8.992 1 93.75 423 ALA A N 1
ATOM 3435 C CA . ALA A 1 423 ? 17.422 -3.498 -7.574 1 93.75 423 ALA A CA 1
ATOM 3436 C C . ALA A 1 423 ? 16.375 -2.605 -6.93 1 93.75 423 ALA A C 1
ATOM 3438 O O . ALA A 1 423 ? 15.633 -1.905 -7.625 1 93.75 423 ALA A O 1
ATOM 3439 N N . SER A 1 424 ? 16.344 -2.742 -5.547 1 91.38 424 SER A N 1
ATOM 3440 C CA . SER A 1 424 ? 15.477 -1.854 -4.773 1 91.38 424 SER A CA 1
ATOM 3441 C C . SER A 1 424 ? 15.977 -0.413 -4.832 1 91.38 424 SER A C 1
ATOM 3443 O O . SER A 1 424 ? 17.094 -0.154 -5.27 1 91.38 424 SER A O 1
ATOM 3445 N N . HIS A 1 425 ? 15.047 0.507 -4.445 1 89.5 425 HIS A N 1
ATOM 3446 C CA . HIS A 1 425 ? 15.43 1.913 -4.371 1 89.5 425 HIS A CA 1
ATOM 3447 C C . HIS A 1 425 ? 16.688 2.098 -3.527 1 89.5 425 HIS A C 1
ATOM 3449 O O . HIS A 1 425 ? 17.609 2.801 -3.934 1 89.5 425 HIS A O 1
ATOM 3455 N N . SER A 1 426 ? 16.719 1.471 -2.371 1 87.31 426 SER A N 1
ATOM 3456 C CA . SER A 1 426 ? 17.844 1.576 -1.457 1 87.31 426 SER A CA 1
ATOM 3457 C C . SER A 1 426 ? 19.125 1.061 -2.104 1 87.31 426 SER A C 1
ATOM 3459 O O . SER A 1 426 ? 20.172 1.707 -2.021 1 87.31 426 SER A O 1
ATOM 3461 N N . HIS A 1 427 ? 19.047 0.012 -2.771 1 88.81 427 HIS A N 1
ATOM 3462 C CA . HIS A 1 427 ? 20.219 -0.564 -3.412 1 88.81 427 HIS A CA 1
ATOM 3463 C C . HIS A 1 427 ? 20.688 0.295 -4.582 1 88.81 427 HIS A C 1
ATOM 3465 O O . HIS A 1 427 ? 21.891 0.453 -4.797 1 88.81 427 HIS A O 1
ATOM 3471 N N . LEU A 1 428 ? 19.766 0.748 -5.355 1 89.38 428 LEU A N 1
ATOM 3472 C CA . LEU A 1 428 ? 20.141 1.66 -6.43 1 89.38 428 LEU A CA 1
ATOM 3473 C C . LEU A 1 428 ? 20.844 2.895 -5.879 1 89.38 428 LEU A C 1
ATOM 3475 O O . LEU A 1 428 ? 21.812 3.371 -6.461 1 89.38 428 LEU A O 1
ATOM 3479 N N . GLY A 1 429 ? 20.312 3.375 -4.797 1 88.12 429 GLY A N 1
ATOM 3480 C CA . GLY A 1 429 ? 20.969 4.496 -4.137 1 88.12 429 GLY A CA 1
ATOM 3481 C C . GLY A 1 429 ? 22.391 4.207 -3.725 1 88.12 429 GLY A C 1
ATOM 3482 O O . GLY A 1 429 ? 23.281 5.035 -3.928 1 88.12 429 GLY A O 1
ATOM 3483 N N . MET A 1 430 ? 22.625 3.062 -3.168 1 84.5 430 MET A N 1
ATOM 3484 C CA . MET A 1 430 ? 23.969 2.654 -2.77 1 84.5 430 MET A CA 1
ATOM 3485 C C . MET A 1 430 ? 24.891 2.58 -3.979 1 84.5 430 MET A C 1
ATOM 3487 O O . MET A 1 430 ? 26.078 2.902 -3.879 1 84.5 430 MET A O 1
ATOM 3491 N N . LEU A 1 431 ? 24.328 2.154 -5.078 1 86.19 431 LEU A N 1
ATOM 3492 C CA . LEU A 1 431 ? 25.125 2.066 -6.297 1 86.19 431 LEU A CA 1
ATOM 3493 C C . LEU A 1 431 ? 25.484 3.457 -6.809 1 86.19 431 LEU A C 1
ATOM 3495 O O . LEU A 1 431 ? 26.609 3.682 -7.27 1 86.19 431 LEU A O 1
ATOM 3499 N N . VAL A 1 432 ? 24.609 4.305 -6.691 1 86.62 432 VAL A N 1
ATOM 3500 C CA . VAL A 1 432 ? 24.828 5.672 -7.148 1 86.62 432 VAL A CA 1
ATOM 3501 C C . VAL A 1 432 ? 25.875 6.352 -6.262 1 86.62 432 VAL A C 1
ATOM 3503 O O . VAL A 1 432 ? 26.719 7.098 -6.75 1 86.62 432 VAL A O 1
ATOM 3506 N N . PHE A 1 433 ? 25.859 6.059 -4.988 1 84.88 433 PHE A N 1
ATOM 3507 C CA . PHE A 1 433 ? 26.766 6.707 -4.047 1 84.88 433 PHE A CA 1
ATOM 3508 C C . PHE A 1 433 ? 27.906 5.777 -3.67 1 84.88 433 PHE A C 1
ATOM 3510 O O . PHE A 1 433 ? 28.5 5.906 -2.592 1 84.88 433 PHE A O 1
ATOM 3517 N N . ARG A 1 434 ? 28.125 4.883 -4.449 1 83.31 434 ARG A N 1
ATOM 3518 C CA . ARG A 1 434 ? 29.125 3.861 -4.172 1 83.31 434 ARG A CA 1
ATOM 3519 C C . ARG A 1 434 ? 30.484 4.492 -3.895 1 83.31 434 ARG A C 1
ATOM 3521 O O . ARG A 1 434 ? 31.172 4.113 -2.943 1 83.31 434 ARG A O 1
ATOM 3528 N N . GLU A 1 435 ? 30.828 5.422 -4.703 1 79.88 435 GLU A N 1
ATOM 3529 C CA . GLU A 1 435 ? 32.125 6.055 -4.52 1 79.88 435 GLU A CA 1
ATOM 3530 C C . GLU A 1 435 ? 32.219 6.766 -3.174 1 79.88 435 GLU A C 1
ATOM 3532 O O . GLU A 1 435 ? 33.25 6.676 -2.482 1 79.88 435 GLU A O 1
ATOM 3537 N N . GLU A 1 436 ? 31.281 7.434 -2.834 1 80.88 436 GLU A N 1
ATOM 3538 C CA . GLU A 1 436 ? 31.25 8.125 -1.548 1 80.88 436 GLU A CA 1
ATOM 3539 C C . GLU A 1 436 ? 31.312 7.133 -0.389 1 80.88 436 GLU A C 1
ATOM 3541 O O . GLU A 1 436 ? 32 7.367 0.597 1 80.88 436 GLU A O 1
ATOM 3546 N N . ILE A 1 437 ? 30.641 6.086 -0.509 1 77.56 437 ILE A N 1
ATOM 3547 C CA . ILE A 1 437 ? 30.609 5.051 0.518 1 77.56 437 ILE A CA 1
ATOM 3548 C C . ILE A 1 437 ? 32 4.418 0.654 1 77.56 437 ILE A C 1
ATOM 3550 O O . ILE A 1 437 ? 32.5 4.238 1.767 1 77.56 437 ILE A O 1
ATOM 3554 N N . GLU A 1 438 ? 32.531 4.125 -0.47 1 78.44 438 GLU A N 1
ATOM 3555 C CA . GLU A 1 438 ? 33.844 3.527 -0.463 1 78.44 438 GLU A CA 1
ATOM 3556 C C . GLU A 1 438 ? 34.875 4.473 0.157 1 78.44 438 GLU A C 1
ATOM 3558 O O . GLU A 1 438 ? 35.781 4.035 0.892 1 78.44 438 GLU A O 1
ATOM 3563 N N . THR A 1 439 ? 34.75 5.672 -0.145 1 80.44 439 THR A N 1
ATOM 3564 C CA . THR A 1 439 ? 35.688 6.656 0.426 1 80.44 439 THR A CA 1
ATOM 3565 C C . THR A 1 439 ? 35.531 6.715 1.943 1 80.44 439 THR A C 1
ATOM 3567 O O . THR A 1 439 ? 36.531 6.781 2.668 1 80.44 439 THR A O 1
ATOM 3570 N N . HIS A 1 440 ? 34.438 6.668 2.422 1 78.56 440 HIS A N 1
ATOM 3571 C CA . HIS A 1 440 ? 34.188 6.656 3.859 1 78.56 440 HIS A CA 1
ATOM 3572 C C . HIS A 1 440 ? 34.781 5.414 4.516 1 78.56 440 HIS A C 1
ATOM 3574 O O . HIS A 1 440 ? 35.406 5.508 5.57 1 78.56 440 HIS A O 1
ATOM 3580 N N . LEU A 1 441 ? 34.5 4.34 3.914 1 77.06 441 LEU A N 1
ATOM 3581 C CA . LEU A 1 441 ? 35.031 3.084 4.449 1 77.06 441 LEU A CA 1
ATOM 3582 C C . LEU A 1 441 ? 36.562 3.086 4.477 1 77.06 441 LEU A C 1
ATOM 3584 O O . LEU A 1 441 ? 37.156 2.576 5.422 1 77.06 441 LEU A O 1
ATOM 3588 N N . ARG A 1 442 ? 37.094 3.631 3.502 1 76.75 442 ARG A N 1
ATOM 3589 C CA . ARG A 1 442 ? 38.562 3.746 3.469 1 76.75 442 ARG A CA 1
ATOM 3590 C C . ARG A 1 442 ? 39.062 4.66 4.578 1 76.75 442 ARG A C 1
ATOM 3592 O O . ARG A 1 442 ? 40.062 4.371 5.219 1 76.75 442 ARG A O 1
ATOM 3599 N N . LYS A 1 443 ? 38.344 5.645 4.781 1 77.88 443 LYS A N 1
ATOM 3600 C CA . LYS A 1 443 ? 38.75 6.578 5.832 1 77.88 443 LYS A CA 1
ATOM 3601 C C . LYS A 1 443 ? 38.594 5.945 7.215 1 77.88 443 LYS A C 1
ATOM 3603 O O . LYS A 1 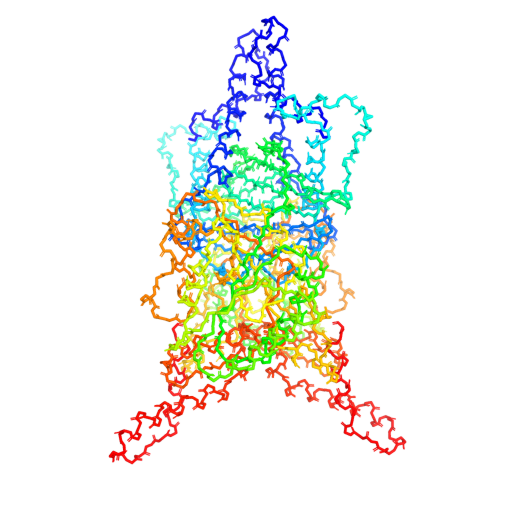443 ? 39.438 6.172 8.094 1 77.88 443 LYS A O 1
ATOM 3608 N N . GLN A 1 444 ? 37.625 5.207 7.355 1 75.25 444 GLN A N 1
ATOM 3609 C CA . GLN A 1 444 ? 37.406 4.512 8.625 1 75.25 444 GLN A CA 1
ATOM 3610 C C . GLN A 1 444 ? 38.5 3.445 8.836 1 75.25 444 GLN A C 1
ATOM 3612 O O . GLN A 1 444 ? 38.938 3.238 9.961 1 75.25 444 GLN A O 1
ATOM 3617 N N . ALA A 1 445 ? 38.719 2.768 7.73 1 67.81 445 ALA A N 1
ATOM 3618 C CA . ALA A 1 445 ? 39.781 1.769 7.82 1 67.81 445 ALA A CA 1
ATOM 3619 C C . ALA A 1 445 ? 41.125 2.42 8.141 1 67.81 445 ALA A C 1
ATOM 3621 O O . ALA A 1 445 ? 41.906 1.873 8.914 1 67.81 445 ALA A O 1
ATOM 3622 N N . TYR A 1 446 ? 41.375 3.482 7.535 1 62.62 446 TYR A N 1
ATOM 3623 C CA . TYR A 1 446 ? 42.625 4.207 7.812 1 62.62 446 TYR A CA 1
ATOM 3624 C C . TYR A 1 446 ? 42.625 4.715 9.25 1 62.62 446 TYR A C 1
ATOM 3626 O O . TYR A 1 446 ? 43.688 4.699 9.906 1 62.62 446 TYR A O 1
ATOM 3634 N N . ARG A 1 447 ? 41.625 5.219 9.672 1 63.06 447 ARG A N 1
ATOM 3635 C CA . ARG A 1 447 ? 41.562 5.695 11.055 1 63.06 447 ARG A CA 1
ATOM 3636 C C . ARG A 1 447 ? 41.781 4.551 12.039 1 63.06 447 ARG A C 1
ATOM 3638 O O . ARG A 1 447 ? 42.438 4.715 13.055 1 63.06 447 ARG A O 1
ATOM 3645 N N . THR A 1 448 ? 41.219 3.475 11.594 1 56.72 448 THR A N 1
ATOM 3646 C CA . THR A 1 448 ? 41.469 2.32 12.453 1 56.72 448 THR A CA 1
ATOM 3647 C C . THR A 1 448 ? 42.906 1.823 12.328 1 56.72 448 THR A C 1
ATOM 3649 O O . THR A 1 448 ? 43.5 1.377 13.312 1 56.72 448 THR A O 1
ATOM 3652 N N . ASN A 1 449 ? 43.531 1.939 11.078 1 50.84 449 ASN A N 1
ATOM 3653 C CA . ASN A 1 449 ? 44.938 1.533 10.914 1 50.84 449 ASN A CA 1
ATOM 3654 C C . ASN A 1 449 ? 45.906 2.602 11.422 1 50.84 449 ASN A C 1
ATOM 3656 O O . ASN A 1 449 ? 47 2.287 11.883 1 50.84 449 ASN A O 1
ATOM 3660 N N . SER A 1 450 ? 45.906 3.896 10.984 1 48.66 450 SER A N 1
ATOM 3661 C CA . SER A 1 450 ? 46.812 4.887 11.57 1 48.66 450 SER A CA 1
ATOM 3662 C C . SER A 1 450 ? 46.812 4.785 13.094 1 48.66 450 SER A C 1
ATOM 3664 O O . SER A 1 450 ? 47.812 5.164 13.734 1 48.66 450 SER A O 1
ATOM 3666 N N . GLU A 1 451 ? 45.969 4.637 13.695 1 40.97 451 GLU A N 1
ATOM 3667 C CA . GLU A 1 451 ? 46.094 4.246 15.102 1 40.97 451 GLU A CA 1
ATOM 3668 C C . GLU A 1 451 ? 46.781 2.887 15.227 1 40.97 451 GLU A C 1
ATOM 3670 O O . GLU A 1 451 ? 47.406 2.59 16.25 1 40.97 451 GLU A O 1
ATOM 3675 N N . ALA A 1 452 ? 46.75 2.002 14.219 1 38.25 452 ALA A N 1
ATOM 3676 C CA . ALA A 1 452 ? 47.5 0.748 14.234 1 38.25 452 ALA A CA 1
ATOM 3677 C C . ALA A 1 452 ? 48.781 0.866 13.422 1 38.25 452 ALA A C 1
ATOM 3679 O O . ALA A 1 452 ? 49.312 -0.136 12.938 1 38.25 452 ALA A O 1
ATOM 3680 N N . VAL A 1 453 ? 49.375 2.006 12.852 1 36.28 453 VAL A N 1
ATOM 3681 C CA . VAL A 1 453 ? 50.688 2.051 12.188 1 36.28 453 VAL A CA 1
ATOM 3682 C C . VAL A 1 453 ? 51.719 1.308 13.031 1 36.28 453 VAL A C 1
ATOM 3684 O O . VAL A 1 453 ? 52.906 1.328 12.719 1 36.28 453 VAL A O 1
ATOM 3687 N N . THR A 1 454 ? 51.656 0.652 14.055 1 31.38 454 THR A N 1
ATOM 3688 C CA . THR A 1 454 ? 52.844 -0.193 14.039 1 31.38 454 THR A CA 1
ATOM 3689 C C . THR A 1 454 ? 52.844 -1.105 12.82 1 31.38 454 THR A C 1
ATOM 3691 O O . THR A 1 454 ? 53.906 -1.424 12.273 1 31.38 454 THR A O 1
ATOM 3694 N N . GLU A 1 455 ? 52.031 -2.193 12.5 1 29.42 455 GLU A N 1
ATOM 3695 C CA . GLU A 1 455 ? 52.438 -3.225 11.547 1 29.42 455 GLU A CA 1
ATOM 3696 C C . GLU A 1 455 ? 51.969 -2.873 10.133 1 29.42 455 GLU A C 1
ATOM 3698 O O . GLU A 1 455 ? 50.812 -2.512 9.914 1 29.42 455 GLU A O 1
ATOM 3703 N N . GLU A 1 456 ? 52.781 -2.506 9 1 30.09 456 GLU A N 1
ATOM 3704 C CA . GLU A 1 456 ? 52.969 -2.062 7.621 1 30.09 456 GLU A CA 1
ATOM 3705 C C . GLU A 1 456 ? 51.938 -2.729 6.695 1 30.09 456 GLU A C 1
ATOM 3707 O O . GLU A 1 456 ? 51.656 -2.215 5.613 1 30.09 456 GLU A O 1
ATOM 3712 N N . ARG A 1 457 ? 51.594 -4.113 6.504 1 28.41 457 ARG A N 1
ATOM 3713 C CA . ARG A 1 457 ? 51.5 -4.84 5.242 1 28.41 457 ARG A CA 1
ATOM 3714 C C . ARG A 1 457 ? 50.219 -4.484 4.496 1 28.41 457 ARG A C 1
ATOM 3716 O O . ARG A 1 457 ? 50.25 -4.137 3.314 1 28.41 457 ARG A O 1
ATOM 3723 N N . ASP A 1 458 ? 48.969 -5.453 4.23 1 30.95 458 ASP A N 1
ATOM 3724 C CA . ASP A 1 458 ? 48.188 -5.742 3.035 1 30.95 458 ASP A CA 1
ATOM 3725 C C . ASP A 1 458 ? 46.906 -4.879 2.984 1 30.95 458 ASP A C 1
ATOM 3727 O O . ASP A 1 458 ? 45.969 -5.133 3.713 1 30.95 458 ASP A O 1
ATOM 3731 N N . ARG A 1 459 ? 46.688 -3.723 2.588 1 35.22 459 ARG A N 1
ATOM 3732 C CA . ARG A 1 459 ? 45.75 -2.596 2.59 1 35.22 459 ARG A CA 1
ATOM 3733 C C . ARG A 1 459 ? 44.562 -2.867 1.68 1 35.22 459 ARG A C 1
ATOM 3735 O O . ARG A 1 459 ? 43.5 -2.314 1.885 1 35.22 459 ARG A O 1
ATOM 3742 N N . SER A 1 460 ? 44.656 -3.445 0.447 1 31.81 460 SER A N 1
ATOM 3743 C CA . SER A 1 460 ? 43.625 -3.48 -0.589 1 31.81 460 SER A CA 1
ATOM 3744 C C . SER A 1 460 ? 42.438 -4.375 -0.182 1 31.81 460 SER A C 1
ATOM 3746 O O . SER A 1 460 ? 41.312 -4.137 -0.585 1 31.81 460 SER A O 1
ATOM 3748 N N . SER A 1 461 ? 42.594 -5.566 0.431 1 33.34 461 SER A N 1
ATOM 3749 C CA . SER A 1 461 ? 41.562 -6.551 0.775 1 33.34 461 SER A CA 1
ATOM 3750 C C . SER A 1 461 ? 40.625 -6.008 1.825 1 33.34 461 SER A C 1
ATOM 3752 O O . SER A 1 461 ? 39.531 -6.547 2.01 1 33.34 461 SER A O 1
ATOM 3754 N N . SER A 1 462 ? 40.938 -4.973 2.492 1 33.53 462 SER A N 1
ATOM 3755 C CA . SER A 1 462 ? 40.188 -4.543 3.662 1 33.53 462 SER A CA 1
ATOM 3756 C C . SER A 1 462 ? 39 -3.674 3.262 1 33.53 462 SER A C 1
ATOM 3758 O O . SER A 1 462 ? 38 -3.619 3.975 1 33.53 462 SER A O 1
ATOM 3760 N N . VAL A 1 463 ? 39.125 -3.115 2.16 1 35.28 463 VAL A N 1
ATOM 3761 C CA . VAL A 1 463 ? 38 -2.246 1.773 1 35.28 463 VAL A CA 1
ATOM 3762 C C . VAL A 1 463 ? 36.812 -3.09 1.309 1 35.28 463 VAL A C 1
ATOM 3764 O O . VAL A 1 463 ? 35.656 -2.742 1.562 1 35.28 463 VAL A O 1
ATOM 3767 N N . ARG A 1 464 ? 37.062 -4.168 0.532 1 36.28 464 ARG A N 1
ATOM 3768 C CA . ARG A 1 464 ? 36 -5.047 0.043 1 36.28 464 ARG A CA 1
ATOM 3769 C C . ARG A 1 464 ? 35.281 -5.715 1.201 1 36.28 464 ARG A C 1
ATOM 3771 O O . ARG A 1 464 ? 34.062 -5.934 1.129 1 36.28 464 ARG A O 1
ATOM 3778 N N . SER A 1 465 ? 35.938 -6.062 2.201 1 35.56 465 SER A N 1
ATOM 3779 C CA . SER A 1 465 ? 35.312 -6.742 3.338 1 35.56 465 SER A CA 1
ATOM 3780 C C . SER A 1 465 ? 34.375 -5.809 4.113 1 35.56 465 SER A C 1
ATOM 3782 O O . SER A 1 465 ? 33.344 -6.23 4.617 1 35.56 465 SER A O 1
ATOM 3784 N N . ARG A 1 466 ? 34.719 -4.586 4.098 1 37.75 466 ARG A N 1
ATOM 3785 C CA . ARG A 1 466 ? 33.938 -3.723 4.984 1 37.75 466 ARG A CA 1
ATOM 3786 C C . ARG A 1 466 ? 32.656 -3.246 4.305 1 37.75 466 ARG A C 1
ATOM 3788 O O . ARG A 1 466 ? 31.781 -2.68 4.957 1 37.75 466 ARG A O 1
ATOM 3795 N N . TRP A 1 467 ? 32.656 -3.354 3.02 1 38.06 467 TRP A N 1
ATOM 3796 C CA . TRP A 1 467 ? 31.359 -3.158 2.396 1 38.06 467 TRP A CA 1
ATOM 3797 C C . TRP A 1 467 ? 30.375 -4.203 2.885 1 38.06 467 TRP A C 1
ATOM 3799 O O . TRP A 1 467 ? 29.172 -3.932 2.969 1 38.06 467 TRP A O 1
ATOM 3809 N N . ARG A 1 468 ? 30.938 -5.395 3.215 1 38.31 468 ARG A N 1
ATOM 3810 C CA . ARG A 1 468 ? 30.078 -6.473 3.701 1 38.31 468 ARG A CA 1
ATOM 3811 C C . ARG A 1 468 ? 29.281 -6.031 4.922 1 38.31 468 ARG A C 1
ATOM 3813 O O . ARG A 1 468 ? 28.188 -6.527 5.16 1 38.31 468 ARG A O 1
ATOM 3820 N N . MET A 1 469 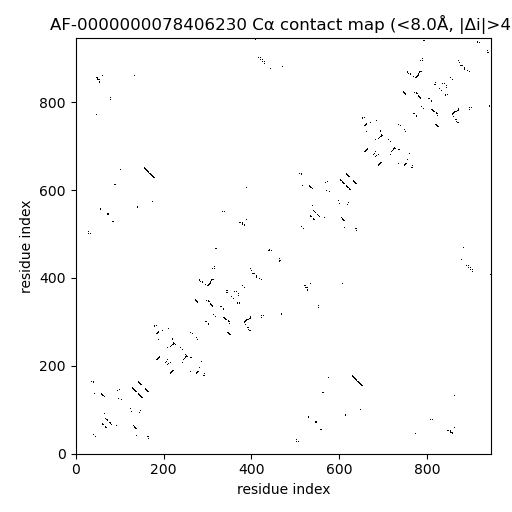? 29.953 -5.203 5.699 1 36.38 469 MET A N 1
ATOM 3821 C CA . MET A 1 469 ? 29.297 -4.84 6.949 1 36.38 469 MET A CA 1
ATOM 3822 C C . MET A 1 469 ? 28.078 -3.947 6.691 1 36.38 469 MET A C 1
ATOM 3824 O O . MET A 1 469 ? 27.234 -3.773 7.566 1 36.38 469 MET A O 1
ATOM 3828 N N . TYR A 1 470 ? 28.141 -3.24 5.656 1 34.97 470 TYR A N 1
ATOM 3829 C CA . TYR A 1 470 ? 27.047 -2.309 5.418 1 34.97 470 TYR A CA 1
ATOM 3830 C C . TYR A 1 470 ? 25.859 -3.014 4.762 1 34.97 470 TYR A C 1
ATOM 3832 O O . TYR A 1 470 ? 24.75 -2.48 4.738 1 34.97 470 TYR A O 1
ATOM 3840 N N . GLU A 1 471 ? 25.969 -4.145 4.035 1 34.16 471 GLU A N 1
ATOM 3841 C CA . GLU A 1 471 ? 24.891 -4.785 3.281 1 34.16 471 GLU A CA 1
ATOM 3842 C C . GLU A 1 471 ? 24.047 -5.684 4.176 1 34.16 471 GLU A C 1
ATOM 3844 O O . GLU A 1 471 ? 22.922 -6.035 3.828 1 34.16 471 GLU A O 1
ATOM 3849 N N . THR A 1 472 ? 24.672 -6.426 5.285 1 28.91 472 THR A N 1
ATOM 3850 C CA . THR A 1 472 ? 23.969 -7.535 5.934 1 28.91 472 THR A CA 1
ATOM 3851 C C . THR A 1 472 ? 22.953 -7.016 6.941 1 28.91 472 THR A C 1
ATOM 3853 O O . THR A 1 472 ? 22.234 -7.801 7.566 1 28.91 472 THR A O 1
ATOM 3856 N N . GLN A 1 473 ? 22.922 -5.801 7.434 1 28.22 473 GLN A N 1
ATOM 3857 C CA . GLN A 1 473 ? 21.953 -5.75 8.516 1 28.22 473 GLN A CA 1
ATOM 3858 C C . GLN A 1 473 ? 20.547 -5.5 7.973 1 28.22 473 GLN A C 1
ATOM 3860 O O . GLN A 1 473 ? 20.344 -4.602 7.156 1 28.22 473 GLN A O 1
ATOM 3865 N N . MET B 1 1 ? -30.094 11.75 -1.837 1 26.72 1 MET B N 1
ATOM 3866 C CA . MET B 1 1 ? -29.422 11.781 -0.54 1 26.72 1 MET B CA 1
ATOM 3867 C C . MET B 1 1 ? -30.422 11.531 0.59 1 26.72 1 MET B C 1
ATOM 3869 O O . MET B 1 1 ? -30.094 11.695 1.765 1 26.72 1 MET B O 1
ATOM 3873 N N . SER B 1 2 ? -31.562 11.625 0.127 1 32.72 2 SER B N 1
ATOM 3874 C CA . SER B 1 2 ? -32.844 12.234 0.468 1 32.72 2 SER B CA 1
ATOM 3875 C C . SER B 1 2 ? -33.438 11.594 1.716 1 32.72 2 SER B C 1
ATOM 3877 O O . SER B 1 2 ? -33.594 12.25 2.748 1 32.72 2 SER B O 1
ATOM 3879 N N . ASP B 1 3 ? -34.219 10.789 1.417 1 36.09 3 ASP B N 1
ATOM 3880 C CA . ASP B 1 3 ? -35.219 10.273 2.352 1 36.09 3 ASP B CA 1
ATOM 3881 C C . ASP B 1 3 ? -34.594 9.352 3.385 1 36.09 3 ASP B C 1
ATOM 3883 O O . ASP B 1 3 ? -35.031 9.273 4.527 1 36.09 3 ASP B O 1
ATOM 3887 N N . LYS B 1 4 ? -33.344 8.727 3.037 1 38.19 4 LYS B N 1
ATOM 3888 C CA . LYS B 1 4 ? -32.781 7.66 3.852 1 38.19 4 LYS B CA 1
ATOM 3889 C C . LYS B 1 4 ? -31.922 8.234 4.98 1 38.19 4 LYS B C 1
ATOM 3891 O O . LYS B 1 4 ? -31.859 7.66 6.07 1 38.19 4 LYS B O 1
ATOM 3896 N N . LEU B 1 5 ? -31.172 9.281 4.676 1 40.72 5 LEU B N 1
ATOM 3897 C CA . LEU B 1 5 ? -30.359 9.891 5.727 1 40.72 5 LEU B CA 1
ATOM 3898 C C . LEU B 1 5 ? -31.25 10.5 6.809 1 40.72 5 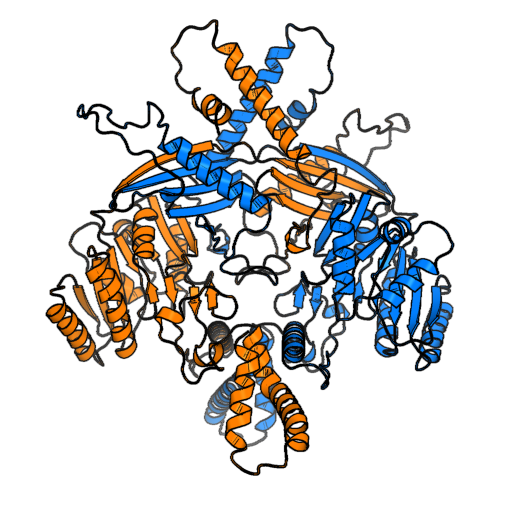LEU B C 1
ATOM 3900 O O . LEU B 1 5 ? -30.922 10.422 7.996 1 40.72 5 LEU B O 1
ATOM 3904 N N . LYS B 1 6 ? -32.438 11.133 6.488 1 43.94 6 LYS B N 1
ATOM 3905 C CA . LYS B 1 6 ? -33.344 11.781 7.398 1 43.94 6 LYS B CA 1
ATOM 3906 C C . LYS B 1 6 ? -33.969 10.781 8.383 1 43.94 6 LYS B C 1
ATOM 3908 O O . LYS B 1 6 ? -34.094 11.062 9.57 1 43.94 6 LYS B O 1
ATOM 3913 N N . SER B 1 7 ? -34.375 9.75 7.754 1 43.88 7 SER B N 1
ATOM 3914 C CA . SER B 1 7 ? -35.094 8.789 8.586 1 43.88 7 SER B CA 1
ATOM 3915 C C . SER B 1 7 ? -34.188 8.18 9.648 1 43.88 7 SER B C 1
ATOM 3917 O O . SER B 1 7 ? -34.656 7.836 10.742 1 43.88 7 SER B O 1
ATOM 3919 N N . LEU B 1 8 ? -32.969 8.203 9.305 1 44.5 8 LEU B N 1
ATOM 3920 C CA . LEU B 1 8 ? -32.062 7.52 10.219 1 44.5 8 LEU B CA 1
ATOM 3921 C C . LEU B 1 8 ? -31.609 8.453 11.336 1 44.5 8 LEU B C 1
ATOM 3923 O O . LEU B 1 8 ? -31.172 8 12.398 1 44.5 8 LEU B O 1
ATOM 3927 N N . GLN B 1 9 ? -31.766 9.836 11.039 1 42 9 GLN B N 1
ATOM 3928 C CA . GLN B 1 9 ? -31.359 10.812 12.031 1 42 9 GLN B CA 1
ATOM 3929 C C . GLN B 1 9 ? -32.438 11.047 13.07 1 42 9 GLN B C 1
ATOM 3931 O O . GLN B 1 9 ? -32.188 11.539 14.164 1 42 9 GLN B O 1
ATOM 3936 N N . GLU B 1 10 ? -33.906 11.055 12.781 1 41.44 10 GLU B N 1
ATOM 3937 C CA . GLU B 1 10 ? -35 11.531 13.617 1 41.44 10 GLU B CA 1
ATOM 3938 C C . GLU B 1 10 ? -35.094 10.75 14.922 1 41.44 10 GLU B C 1
ATOM 3940 O O . GLU B 1 10 ? -35.906 11.062 15.789 1 41.44 10 GLU B O 1
ATOM 3945 N N . LYS B 1 11 ? -34.594 9.711 15.148 1 38.69 11 LYS B N 1
ATOM 3946 C CA . LYS B 1 11 ? -35.125 8.945 16.281 1 38.69 11 LYS B CA 1
ATOM 3947 C C . LYS B 1 11 ? -34.75 9.602 17.609 1 38.69 11 LYS B C 1
ATOM 3949 O O . LYS B 1 11 ? -35.094 9.086 18.672 1 38.69 11 LYS B O 1
ATOM 3954 N N . LYS B 1 12 ? -33.906 10.578 17.797 1 35.09 12 LYS B N 1
ATOM 3955 C CA . LYS B 1 12 ? -33.656 10.758 19.234 1 35.09 12 LYS B CA 1
ATOM 3956 C C . LYS B 1 12 ? -34.844 11.461 19.891 1 35.09 12 LYS B C 1
ATOM 3958 O O . LYS B 1 12 ? -34.781 11.836 21.062 1 35.09 12 LYS B O 1
ATOM 3963 N N . SER B 1 13 ? -35.75 12.297 19.156 1 31.36 13 SER B N 1
ATOM 3964 C CA . SER B 1 13 ? -36.594 13 20.109 1 31.36 13 SER B CA 1
ATOM 3965 C C . SER B 1 13 ? -37.688 12.086 20.656 1 31.36 13 SER B C 1
ATOM 3967 O O . SER B 1 13 ? -38.438 11.477 19.875 1 31.36 13 SER B O 1
ATOM 3969 N N . PRO B 1 14 ? -37.906 11.672 22 1 31.62 14 PRO B N 1
ATOM 3970 C CA . PRO B 1 14 ? -38.812 10.789 22.734 1 31.62 14 PRO B CA 1
ATOM 3971 C C . PRO B 1 14 ? -40.281 11.133 22.5 1 31.62 14 PRO B C 1
ATOM 3973 O O . PRO B 1 14 ? -41.156 10.305 22.734 1 31.62 14 PRO B O 1
ATOM 3976 N N . ARG B 1 15 ? -40.812 12.469 22.75 1 30.03 15 ARG B N 1
ATOM 3977 C CA . ARG B 1 15 ? -42.062 12.711 23.469 1 30.03 15 ARG B CA 1
ATOM 3978 C C . ARG B 1 15 ? -43.25 12.375 22.594 1 30.03 15 ARG B C 1
ATOM 3980 O O . ARG B 1 15 ? -44.406 12.594 23 1 30.03 15 ARG B O 1
ATOM 3987 N N . VAL B 1 16 ? -43.281 12.617 21.219 1 30.59 16 VAL B N 1
ATOM 3988 C CA . VAL B 1 16 ? -44.688 12.797 20.812 1 30.59 16 VAL B CA 1
ATOM 3989 C C . VAL B 1 16 ? -45.406 11.445 20.828 1 30.59 16 VAL B C 1
ATOM 3991 O O . VAL B 1 16 ? -44.75 10.398 20.719 1 30.59 16 VAL B O 1
ATOM 3994 N N . ASN B 1 17 ? -46.812 11.32 20.703 1 29.3 17 ASN B N 1
ATOM 3995 C CA . ASN B 1 17 ? -47.906 10.391 20.938 1 29.3 17 ASN B CA 1
ATOM 3996 C C . ASN B 1 17 ? -47.688 9.07 20.203 1 29.3 17 ASN B C 1
ATOM 3998 O O . ASN B 1 17 ? -47.156 9.055 19.109 1 29.3 17 ASN B O 1
ATOM 4002 N N . SER B 1 18 ? -47.875 7.797 20.859 1 32.25 18 SER B N 1
ATOM 4003 C CA . SER B 1 18 ? -47.625 6.359 20.891 1 32.25 18 SER B CA 1
ATOM 4004 C C . SER B 1 18 ? -47.969 5.703 19.562 1 32.25 18 SER B C 1
ATOM 4006 O O . SER B 1 18 ? -47.344 4.707 19.188 1 32.25 18 SER B O 1
ATOM 4008 N N . MET B 1 19 ? -49.156 5.922 18.969 1 33.59 19 MET B N 1
ATOM 4009 C CA . MET B 1 19 ? -49.844 4.988 18.094 1 33.59 19 MET B CA 1
ATOM 4010 C C . MET B 1 19 ? -49.188 4.887 16.734 1 33.59 19 MET B C 1
ATOM 4012 O O . MET B 1 19 ? -49.156 3.812 16.141 1 33.59 19 MET B O 1
ATOM 4016 N N . GLY B 1 20 ? -48.812 5.984 15.992 1 32.44 20 GLY B N 1
ATOM 4017 C CA . GLY B 1 20 ? -48.438 6.082 14.594 1 32.44 20 GLY B CA 1
ATOM 4018 C C . GLY B 1 20 ? -46.938 5.891 14.367 1 32.44 20 GLY B C 1
ATOM 4019 O O . GLY B 1 20 ? -46.469 5.906 13.227 1 32.44 20 GLY B O 1
ATOM 4020 N N . TYR B 1 21 ? -45.938 5.906 15.352 1 35.16 21 TYR B N 1
ATOM 4021 C CA . TYR B 1 21 ? -44.469 6.008 15.375 1 35.16 21 TYR B CA 1
ATOM 4022 C C . TYR B 1 21 ? -43.812 4.633 15.273 1 35.16 21 TYR B C 1
ATOM 4024 O O . TYR B 1 21 ? -42.656 4.516 14.938 1 35.16 21 TYR B O 1
ATOM 4032 N N . GLN B 1 22 ? -44.344 3.518 15.742 1 38.03 22 GLN B N 1
ATOM 4033 C CA . GLN B 1 22 ? -43.844 2.148 15.672 1 38.03 22 GLN B CA 1
ATOM 4034 C C . GLN B 1 22 ? -43.656 1.702 14.227 1 38.03 22 GLN B C 1
ATOM 4036 O O . GLN B 1 22 ? -42.719 0.976 13.906 1 38.03 22 GLN B O 1
ATOM 4041 N N . GLY B 1 23 ? -44.406 1.998 13.328 1 40.41 23 GLY B N 1
ATOM 4042 C CA . GLY B 1 23 ? -44.375 1.627 11.922 1 40.41 23 GLY B CA 1
ATOM 4043 C C . GLY B 1 23 ? -43.188 2.207 11.18 1 40.41 23 GLY B C 1
ATOM 4044 O O . GLY B 1 23 ? -42.594 1.544 10.328 1 40.41 23 GLY B O 1
ATOM 4045 N N . THR B 1 24 ? -42.688 3.354 11.508 1 44.28 24 THR B N 1
ATOM 4046 C CA . THR B 1 24 ? -41.656 4.047 10.758 1 44.28 24 THR B CA 1
ATOM 4047 C C . THR B 1 24 ? -40.25 3.518 11.133 1 44.28 24 THR B C 1
ATOM 4049 O O . THR B 1 24 ? -39.375 3.371 10.273 1 44.28 24 THR B O 1
ATOM 4052 N N . LYS B 1 25 ? -39.969 3.125 12.375 1 47.03 25 LYS B N 1
ATOM 4053 C CA . LYS B 1 25 ? -38.688 2.588 12.797 1 47.03 25 LYS B CA 1
ATOM 4054 C C . LYS B 1 25 ? -38.469 1.187 12.242 1 47.03 25 LYS B C 1
ATOM 4056 O O . LYS B 1 25 ? -37.344 0.846 11.828 1 47.03 25 LYS B O 1
ATOM 4061 N N . GLU B 1 26 ? -39.469 0.274 12.359 1 49.03 26 GLU B N 1
ATOM 4062 C CA . GLU B 1 26 ? -39.406 -1.066 11.789 1 49.03 26 GLU B CA 1
ATOM 4063 C C . GLU B 1 26 ? -39.062 -1.014 10.297 1 49.03 26 GLU B C 1
ATOM 4065 O O . GLU B 1 26 ? -38.281 -1.823 9.805 1 49.03 26 GLU B O 1
ATOM 4070 N N . GLN B 1 27 ? -39.625 -0.099 9.664 1 53.16 27 GLN B N 1
ATOM 4071 C CA . GLN B 1 27 ? -39.344 0.079 8.242 1 53.16 27 GLN B CA 1
ATOM 4072 C C . GLN B 1 27 ? -37.906 0.519 7.992 1 53.16 27 GLN B C 1
ATOM 4074 O O . GLN B 1 27 ? -37.281 0.045 7.055 1 53.16 27 GLN B O 1
ATOM 4079 N N . ALA B 1 28 ? -37.438 1.24 8.945 1 58.22 28 ALA B N 1
ATOM 4080 C CA . ALA B 1 28 ? -36.094 1.733 8.766 1 58.22 28 ALA B CA 1
ATOM 4081 C C . ALA B 1 28 ? -35.062 0.612 8.953 1 58.22 28 ALA B C 1
ATOM 4083 O O . ALA B 1 28 ? -34.094 0.53 8.211 1 58.22 28 ALA B O 1
ATOM 4084 N N . SER B 1 29 ? -35.375 -0.276 9.922 1 59.91 29 SER B N 1
ATOM 4085 C CA . SER B 1 29 ? -34.469 -1.38 10.219 1 59.91 29 SER B CA 1
ATOM 4086 C C . SER B 1 29 ? -34.438 -2.4 9.086 1 59.91 29 SER B C 1
ATOM 4088 O O . SER B 1 29 ? -33.375 -2.863 8.672 1 59.91 29 SER B O 1
ATOM 4090 N N . ASN B 1 30 ? -35.625 -2.846 8.656 1 66.94 30 ASN B N 1
ATOM 4091 C CA . ASN B 1 30 ? -35.688 -3.744 7.508 1 66.94 30 ASN B CA 1
ATOM 4092 C C . ASN B 1 30 ? -35.031 -3.141 6.277 1 66.94 30 ASN B C 1
ATOM 4094 O O . ASN B 1 30 ? -34.375 -3.852 5.512 1 66.94 30 ASN B O 1
ATOM 4098 N N . ASP B 1 31 ? -35.125 -1.948 6.434 1 81.56 31 ASP B N 1
ATOM 4099 C CA . ASP B 1 31 ? -34.531 -1.213 5.328 1 81.56 31 ASP B CA 1
ATOM 4100 C C . ASP B 1 31 ? -33 -1.253 5.414 1 81.56 31 ASP B C 1
ATOM 4102 O O . ASP B 1 31 ? -32.312 -1.375 4.391 1 81.56 31 ASP B O 1
ATOM 4106 N N . LEU B 1 32 ? -32.594 -1.424 6.68 1 86 32 LEU B N 1
ATOM 4107 C CA . LEU B 1 32 ? -31.156 -1.435 6.863 1 86 32 LEU B CA 1
ATOM 4108 C C . LEU B 1 32 ? -30.562 -2.785 6.469 1 86 32 LEU B C 1
ATOM 4110 O O . LEU B 1 32 ? -29.5 -2.846 5.84 1 86 32 LEU B O 1
ATOM 4114 N N . LEU B 1 33 ? -31.25 -3.799 6.93 1 85.94 33 LEU B N 1
ATOM 4115 C CA . LEU B 1 33 ? -30.797 -5.133 6.551 1 85.94 33 LEU B CA 1
ATOM 4116 C C . LEU B 1 33 ? -30.844 -5.309 5.035 1 85.94 33 LEU B C 1
ATOM 4118 O O . LEU B 1 33 ? -29.922 -5.891 4.445 1 85.94 33 LEU B O 1
ATOM 4122 N N . GLU B 1 34 ? -31.891 -4.828 4.496 1 88.38 34 GLU B N 1
ATOM 4123 C CA . GLU B 1 34 ? -32 -4.883 3.039 1 88.38 34 GLU B CA 1
ATOM 4124 C C . GLU B 1 34 ? -30.891 -4.086 2.369 1 88.38 34 GLU B C 1
ATOM 4126 O O . GLU B 1 34 ? -30.359 -4.5 1.335 1 88.38 34 GLU B O 1
ATOM 4131 N N . PHE B 1 35 ? -30.641 -3.07 3.033 1 90.5 35 PHE B N 1
ATOM 4132 C CA . PHE B 1 35 ? -29.562 -2.248 2.51 1 90.5 35 PHE B CA 1
ATOM 4133 C C . PHE B 1 35 ? -28.25 -3.01 2.539 1 90.5 35 PHE B C 1
ATOM 4135 O O . PHE B 1 35 ? -27.5 -3.025 1.549 1 90.5 35 PHE B O 1
ATOM 4142 N N . LEU B 1 36 ? -27.969 -3.6 3.57 1 91.25 36 LEU B N 1
ATOM 4143 C CA . LEU B 1 36 ? -26.719 -4.332 3.717 1 91.25 36 LEU B CA 1
ATOM 4144 C C . LEU B 1 36 ? -26.656 -5.488 2.727 1 91.25 36 LEU B C 1
ATOM 4146 O O . LEU B 1 36 ? -25.594 -5.746 2.143 1 91.25 36 LEU B O 1
ATOM 4150 N N . HIS B 1 37 ? -27.75 -6.16 2.529 1 89.5 37 HIS B N 1
ATOM 4151 C CA . HIS B 1 37 ? -27.781 -7.242 1.552 1 89.5 37 HIS B CA 1
ATOM 4152 C C . HIS B 1 37 ? -27.609 -6.711 0.134 1 89.5 37 HIS B C 1
ATOM 4154 O O . HIS B 1 37 ? -27 -7.375 -0.71 1 89.5 37 HIS B O 1
ATOM 4160 N N . SER B 1 38 ? -28.172 -5.551 -0.03 1 91.56 38 SER B N 1
ATOM 4161 C CA . SER B 1 38 ? -28.047 -4.957 -1.358 1 91.56 38 SER B CA 1
ATOM 4162 C C . SER B 1 38 ? -26.594 -4.645 -1.69 1 91.56 38 SER B C 1
ATOM 4164 O O . SER B 1 38 ? -26.203 -4.672 -2.857 1 91.56 38 SER B O 1
ATOM 4166 N N . GLN B 1 39 ? -25.844 -4.332 -0.673 1 93 39 GLN B N 1
ATOM 4167 C CA . GLN B 1 39 ? -24.422 -4.086 -0.875 1 93 39 GLN B CA 1
ATOM 4168 C C . GLN B 1 39 ? -23.719 -5.324 -1.43 1 93 39 GLN B C 1
ATOM 4170 O O . GLN B 1 39 ? -22.828 -5.215 -2.27 1 93 39 GLN B O 1
ATOM 4175 N N . ILE B 1 40 ? -24.109 -6.484 -1.033 1 90.44 40 ILE B N 1
ATOM 4176 C CA . ILE B 1 40 ? -23.531 -7.746 -1.493 1 90.44 40 ILE B CA 1
ATOM 4177 C C . ILE B 1 40 ? -23.859 -7.953 -2.971 1 90.44 40 ILE B C 1
ATOM 4179 O O . ILE B 1 40 ? -23 -8.328 -3.758 1 90.44 40 ILE B O 1
ATOM 4183 N N . ASP B 1 41 ? -25.094 -7.68 -3.248 1 88.94 41 ASP B N 1
ATOM 4184 C CA . ASP B 1 41 ? -25.562 -7.887 -4.617 1 88.94 41 ASP B CA 1
ATOM 4185 C C . ASP B 1 41 ? -24.844 -6.953 -5.59 1 88.94 41 ASP B C 1
ATOM 4187 O O . ASP B 1 41 ? -24.625 -7.309 -6.75 1 88.94 41 ASP B O 1
ATOM 4191 N N . LYS B 1 42 ? -24.562 -5.812 -5.09 1 88.56 42 LYS B N 1
ATOM 4192 C CA . LYS B 1 42 ? -23.922 -4.812 -5.938 1 88.56 42 LYS B CA 1
ATOM 4193 C C . LYS B 1 42 ? -22.422 -5.078 -6.062 1 88.56 42 LYS B C 1
ATOM 4195 O O . LYS B 1 42 ? -21.781 -4.59 -6.992 1 88.56 42 LYS B O 1
ATOM 4200 N N . ALA B 1 43 ? -21.875 -5.805 -5.082 1 88.38 43 ALA B N 1
ATOM 4201 C CA . ALA B 1 43 ? -20.438 -6.059 -5.055 1 88.38 43 ALA B CA 1
ATOM 4202 C C . ALA B 1 43 ? -20.062 -7.16 -6.035 1 88.38 43 ALA B C 1
ATOM 4204 O O . ALA B 1 43 ? -20.922 -7.898 -6.52 1 88.38 43 ALA B O 1
ATOM 4205 N N . GLU B 1 44 ? -18.812 -7.125 -6.371 1 83.38 44 GLU B N 1
ATOM 4206 C CA . GLU B 1 44 ? -18.281 -8.141 -7.277 1 83.38 44 GLU B CA 1
ATOM 4207 C C . GLU B 1 44 ? -18 -9.445 -6.539 1 83.38 44 GLU B C 1
ATOM 4209 O O . GLU B 1 44 ? -16.859 -9.891 -6.465 1 83.38 44 GLU B O 1
ATOM 4214 N N . VAL B 1 45 ? -19.016 -10.086 -6.082 1 83.5 45 VAL B N 1
ATOM 4215 C CA . VAL B 1 45 ? -18.859 -11.312 -5.32 1 83.5 45 VAL B CA 1
ATOM 4216 C C . VAL B 1 45 ? -19.391 -12.5 -6.129 1 83.5 45 VAL B C 1
ATOM 4218 O O . VAL B 1 45 ? -18.703 -13.516 -6.281 1 83.5 45 VAL B O 1
ATOM 4221 N N . SER B 1 46 ? -20.547 -12.344 -6.648 1 78.69 46 SER B N 1
ATOM 4222 C CA . SER B 1 46 ? -21.188 -13.453 -7.352 1 78.69 46 SER B CA 1
ATOM 4223 C C . SER B 1 46 ? -20.953 -13.367 -8.852 1 78.69 46 SER B C 1
ATOM 4225 O O . SER B 1 46 ? -20.938 -14.391 -9.539 1 78.69 46 SER B O 1
ATOM 4227 N N . MET B 1 47 ? -20.812 -12.156 -9.328 1 79.12 47 MET B N 1
ATOM 4228 C CA . MET B 1 47 ? -20.578 -11.945 -10.75 1 79.12 47 MET B CA 1
ATOM 4229 C C . MET B 1 47 ? -19.469 -10.93 -10.984 1 79.12 47 MET B C 1
ATOM 4231 O O . MET B 1 47 ? -19.297 -10 -10.188 1 79.12 47 MET B O 1
ATOM 4235 N N . GLY B 1 48 ? -18.891 -11.164 -11.984 1 79.31 48 GLY B N 1
ATOM 4236 C CA . GLY B 1 48 ? -17.812 -10.227 -12.312 1 79.31 48 GLY B CA 1
ATOM 4237 C C . GLY B 1 48 ? -18.328 -8.906 -12.844 1 79.31 48 GLY B C 1
ATOM 4238 O O . GLY B 1 48 ? -19.391 -8.852 -13.492 1 79.31 48 GLY B O 1
ATOM 4239 N N . ALA B 1 49 ? -17.656 -7.859 -12.492 1 82.31 49 ALA B N 1
ATOM 4240 C CA . ALA B 1 49 ? -17.953 -6.539 -13.047 1 82.31 49 ALA B CA 1
ATOM 4241 C C . ALA B 1 49 ? -17.219 -6.316 -14.359 1 82.31 49 ALA B C 1
ATOM 4243 O O . ALA B 1 49 ? -16.047 -6.711 -14.492 1 82.31 49 ALA B O 1
ATOM 4244 N N . LYS B 1 50 ? -17.938 -5.82 -15.312 1 86.69 50 LYS B N 1
ATOM 4245 C CA . LYS B 1 50 ? -17.281 -5.445 -16.562 1 86.69 50 LYS B CA 1
ATOM 4246 C C . LYS B 1 50 ? -16.453 -4.168 -16.391 1 86.69 50 LYS B C 1
ATOM 4248 O O . LYS B 1 50 ? -17 -3.125 -16.016 1 86.69 50 LYS B O 1
ATOM 4253 N N . LEU B 1 51 ? -15.227 -4.305 -16.547 1 88.81 51 LEU B N 1
ATOM 4254 C CA . LEU B 1 51 ? -14.305 -3.193 -16.359 1 88.81 51 LEU B CA 1
ATOM 4255 C C . LEU B 1 51 ? -13.625 -2.834 -17.672 1 88.81 51 LEU B C 1
ATOM 4257 O O . LEU B 1 51 ? -13.273 -3.717 -18.469 1 88.81 51 LEU B O 1
ATOM 4261 N N . PRO B 1 52 ? -13.5 -1.473 -17.891 1 83.19 52 PRO B N 1
ATOM 4262 C CA . PRO B 1 52 ? -12.922 -1.028 -19.156 1 83.19 52 PRO B CA 1
ATOM 4263 C C . PRO B 1 52 ? -11.438 -1.354 -19.281 1 83.19 52 PRO B C 1
ATOM 4265 O O . PRO B 1 52 ? -10.93 -1.551 -20.375 1 83.19 52 PRO B O 1
ATOM 4268 N N . SER B 1 53 ? -10.789 -1.35 -18.125 1 86.56 53 SER B N 1
ATOM 4269 C CA . SER B 1 53 ? -9.344 -1.559 -18.156 1 86.56 53 SER B CA 1
ATOM 4270 C C . SER B 1 53 ? -8.844 -2.162 -16.859 1 86.56 53 SER B C 1
ATOM 4272 O O . SER B 1 53 ? -9.602 -2.311 -15.898 1 86.56 53 SER B O 1
ATOM 4274 N N . GLU B 1 54 ? -7.531 -2.451 -16.891 1 86.25 54 GLU B N 1
ATOM 4275 C CA . GLU B 1 54 ? -6.871 -3.051 -15.727 1 86.25 54 GLU B CA 1
ATOM 4276 C C . GLU B 1 54 ? -6.828 -2.078 -14.547 1 86.25 54 GLU B C 1
ATOM 4278 O O . GLU B 1 54 ? -6.684 -2.496 -13.398 1 86.25 54 GLU B O 1
ATOM 4283 N N . TYR B 1 55 ? -7.043 -0.801 -14.805 1 81.38 55 TYR B N 1
ATOM 4284 C CA . TYR B 1 55 ? -6.957 0.203 -13.75 1 81.38 55 TYR B CA 1
ATOM 4285 C C . TYR B 1 55 ? -8.234 0.234 -12.922 1 81.38 55 TYR B C 1
ATOM 4287 O O . TYR B 1 55 ? -8.258 0.804 -11.828 1 81.38 55 TYR B O 1
ATOM 4295 N N . GLY B 1 56 ? -9.227 -0.407 -13.453 1 84.94 56 GLY B N 1
ATOM 4296 C CA . GLY B 1 56 ? -10.492 -0.437 -12.734 1 84.94 56 GLY B CA 1
ATOM 4297 C C . GLY B 1 56 ? -10.617 -1.62 -11.797 1 84.94 56 GLY B C 1
ATOM 4298 O O . GLY B 1 56 ? -11.562 -1.697 -11.008 1 84.94 56 GLY B O 1
ATOM 4299 N N . VAL B 1 57 ? -9.625 -2.494 -11.836 1 87.69 57 VAL B N 1
ATOM 4300 C CA . VAL B 1 57 ? -9.703 -3.732 -11.062 1 87.69 57 VAL B CA 1
ATOM 4301 C C . VAL B 1 57 ? -9.289 -3.471 -9.617 1 87.69 57 VAL B C 1
ATOM 4303 O O . VAL B 1 57 ? -8.336 -2.725 -9.367 1 87.69 57 VAL B O 1
ATOM 4306 N N . ILE B 1 58 ? -10.031 -4.047 -8.68 1 89.31 58 ILE B N 1
ATOM 4307 C CA . ILE B 1 58 ? -9.641 -4.062 -7.277 1 89.31 58 ILE B CA 1
ATOM 4308 C C . ILE B 1 58 ? -8.992 -5.402 -6.938 1 89.31 58 ILE B C 1
ATOM 4310 O O . ILE B 1 58 ? -9.688 -6.41 -6.777 1 89.31 58 ILE B O 1
ATOM 4314 N N . PRO B 1 59 ? -7.746 -5.383 -6.84 1 90.94 59 PRO B N 1
ATOM 4315 C CA . PRO B 1 59 ? -7.078 -6.645 -6.512 1 90.94 59 PRO B CA 1
ATOM 4316 C C . PRO B 1 59 ? -7.352 -7.098 -5.078 1 90.94 59 PRO B C 1
ATOM 4318 O O . PRO B 1 59 ? -7.734 -6.289 -4.23 1 90.94 59 PRO B O 1
ATOM 4321 N N . PHE B 1 60 ? -7.164 -8.422 -4.883 1 95.06 60 PHE B N 1
ATOM 4322 C CA . PHE B 1 60 ? -7.203 -8.977 -3.535 1 95.06 60 PHE B CA 1
ATOM 4323 C C . PHE B 1 60 ? -5.848 -8.844 -2.852 1 95.06 60 PHE B C 1
ATOM 4325 O O . PHE B 1 60 ? -4.824 -8.695 -3.52 1 95.06 60 PHE B O 1
ATOM 4332 N N . GLU B 1 61 ? -5.961 -8.781 -1.505 1 93.38 61 GLU B N 1
ATOM 4333 C CA . GLU B 1 61 ? -4.805 -9.07 -0.664 1 93.38 61 GLU B CA 1
ATOM 4334 C C . GLU B 1 61 ? -4.855 -10.492 -0.117 1 93.38 61 GLU B C 1
ATOM 4336 O O . GLU B 1 61 ? -5.938 -11.023 0.137 1 93.38 61 GLU B O 1
ATOM 4341 N N . SER B 1 62 ? -3.715 -11.109 -0.096 1 96.56 62 SER B N 1
ATOM 4342 C CA . SER B 1 62 ? -3.648 -12.469 0.438 1 96.56 62 SER B CA 1
ATOM 4343 C C . SER B 1 62 ? -3.109 -12.477 1.865 1 96.56 62 SER B C 1
ATOM 4345 O O . SER B 1 62 ? -2.35 -11.586 2.252 1 96.56 62 SER B O 1
ATOM 4347 N N . PHE B 1 63 ? -3.67 -13.469 2.699 1 96.56 63 PHE B N 1
ATOM 4348 C CA . PHE B 1 63 ? -3.199 -13.531 4.078 1 96.56 63 PHE B CA 1
ATOM 4349 C C . PHE B 1 63 ? -3.26 -14.961 4.602 1 96.56 63 PHE B C 1
ATOM 4351 O O . PHE B 1 63 ? -4.004 -15.789 4.078 1 96.56 63 PHE B O 1
ATOM 4358 N N . THR B 1 64 ? -2.371 -15.289 5.41 1 95.62 64 THR B N 1
ATOM 4359 C CA . THR B 1 64 ? -2.398 -16.469 6.27 1 95.62 64 THR B CA 1
ATOM 4360 C C . THR B 1 64 ? -2.668 -16.078 7.719 1 95.62 64 THR B C 1
ATOM 4362 O O . THR B 1 64 ? -2.955 -14.914 8.008 1 95.62 64 THR B O 1
ATOM 4365 N N . SER B 1 65 ? -2.658 -17.031 8.602 1 92.75 65 SER B N 1
ATOM 4366 C CA . SER B 1 65 ? -2.91 -16.75 10.008 1 92.75 65 SER B CA 1
ATOM 4367 C C . SER B 1 65 ? -1.83 -15.836 10.594 1 92.75 65 SER B C 1
ATOM 4369 O O . SER B 1 65 ? -2.064 -15.141 11.578 1 92.75 65 SER B O 1
ATOM 4371 N N . MET B 1 66 ? -0.698 -15.727 9.859 1 91.75 66 MET B N 1
ATOM 4372 C CA . MET B 1 66 ? 0.437 -15.055 10.484 1 91.75 66 MET B CA 1
ATOM 4373 C C . MET B 1 66 ? 0.917 -13.891 9.625 1 91.75 66 MET B C 1
ATOM 4375 O O . MET B 1 66 ? 1.643 -13.016 10.102 1 91.75 66 MET B O 1
ATOM 4379 N N . LYS B 1 67 ? 0.524 -13.992 8.375 1 94.94 67 LYS B N 1
ATOM 4380 C CA . LYS B 1 67 ? 1.128 -13.039 7.453 1 94.94 67 LYS B CA 1
ATOM 4381 C C . LYS B 1 67 ? 0.085 -12.461 6.5 1 94.94 67 LYS B C 1
ATOM 4383 O O . LYS B 1 67 ? -0.938 -13.094 6.234 1 94.94 67 LYS B O 1
ATOM 4388 N N . VAL B 1 68 ? 0.373 -11.25 6.094 1 94.12 68 VAL B N 1
ATOM 4389 C CA . VAL B 1 68 ? -0.404 -10.594 5.043 1 94.12 68 VAL B CA 1
ATOM 4390 C C . VAL B 1 68 ? 0.512 -10.203 3.885 1 94.12 68 VAL B C 1
ATOM 4392 O O . VAL B 1 68 ? 1.628 -9.727 4.102 1 94.12 68 VAL B O 1
ATOM 4395 N N . PHE B 1 69 ? 0.089 -10.461 2.684 1 94.56 69 PHE B N 1
ATOM 4396 C CA . PHE B 1 69 ? 0.778 -10.102 1.451 1 94.56 69 PHE B CA 1
ATOM 4397 C C . PHE B 1 69 ? 0.006 -9.023 0.693 1 94.56 69 PHE B C 1
ATOM 4399 O O . PHE B 1 69 ? -1.137 -9.25 0.285 1 94.56 69 PHE B O 1
ATOM 4406 N N . GLN B 1 70 ? 0.629 -7.883 0.523 1 90 70 GLN B N 1
ATOM 4407 C CA . GLN B 1 70 ? -0.134 -6.734 0.043 1 90 70 GLN B CA 1
ATOM 4408 C C . GLN B 1 70 ? 0.627 -5.984 -1.046 1 90 70 GLN B C 1
ATOM 4410 O O . GLN B 1 70 ? 1.859 -5.961 -1.046 1 90 70 GLN B O 1
ATOM 4415 N N . LEU B 1 71 ? -0.189 -5.398 -1.981 1 86.19 71 LEU B N 1
ATOM 4416 C CA . LEU B 1 71 ? 0.359 -4.676 -3.123 1 86.19 71 LEU B CA 1
ATOM 4417 C C . LEU B 1 71 ? 0.698 -3.238 -2.744 1 86.19 71 LEU B C 1
ATOM 4419 O O . LEU B 1 71 ? 1.605 -2.637 -3.322 1 86.19 71 LEU B O 1
ATOM 4423 N N . GLU B 1 72 ? -0.123 -2.66 -1.907 1 75.31 72 GLU B N 1
ATOM 4424 C CA . GLU B 1 72 ? 0.107 -1.281 -1.484 1 75.31 72 GLU B CA 1
ATOM 4425 C C . GLU B 1 72 ? 1.335 -1.178 -0.584 1 75.31 72 GLU B C 1
ATOM 4427 O O . GLU B 1 72 ? 1.417 -1.854 0.444 1 75.31 72 GLU B O 1
ATOM 4432 N N . MET B 1 73 ? 2.277 -0.37 -1.312 1 73.44 73 MET B N 1
ATOM 4433 C CA . MET B 1 73 ? 3.547 -0.204 -0.61 1 73.44 73 MET B CA 1
ATOM 4434 C C . MET B 1 73 ? 3.75 1.249 -0.193 1 73.44 73 MET B C 1
ATOM 4436 O O . MET B 1 73 ? 2.959 2.121 -0.554 1 73.44 73 MET B O 1
ATOM 4440 N N . GLY B 1 74 ? 4.445 1.526 0.765 1 64.25 74 GLY B N 1
ATOM 4441 C CA . GLY B 1 74 ? 4.934 2.779 1.318 1 64.25 74 GLY B CA 1
ATOM 4442 C C . GLY B 1 74 ? 6.285 2.645 1.992 1 64.25 74 GLY B C 1
ATOM 4443 O O . GLY B 1 74 ? 6.973 1.637 1.819 1 64.25 74 GLY B O 1
ATOM 4444 N N . LEU B 1 75 ? 6.523 3.75 2.516 1 64.56 75 LEU B N 1
ATOM 4445 C CA . LEU B 1 75 ? 7.84 3.703 3.141 1 64.56 75 LEU B CA 1
ATOM 4446 C C . LEU B 1 75 ? 7.82 2.818 4.383 1 64.56 75 LEU B C 1
ATOM 4448 O O . LEU B 1 75 ? 8.836 2.219 4.734 1 64.56 75 LEU B O 1
ATOM 4452 N N . THR B 1 76 ? 6.559 2.66 4.859 1 68.12 76 THR B N 1
ATOM 4453 C CA . THR B 1 76 ? 6.516 1.935 6.125 1 68.12 76 THR B CA 1
ATOM 4454 C C . THR B 1 76 ? 5.988 0.518 5.918 1 68.12 76 THR B C 1
ATOM 4456 O O . THR B 1 76 ? 6.109 -0.331 6.805 1 68.12 76 THR B O 1
ATOM 4459 N N . ARG B 1 77 ? 5.473 0.26 4.801 1 78.12 77 ARG B N 1
ATOM 4460 C CA . ARG B 1 77 ? 4.863 -1.043 4.562 1 78.12 77 ARG B CA 1
ATOM 4461 C C . ARG B 1 77 ? 5.832 -1.984 3.857 1 78.12 77 ARG B C 1
ATOM 4463 O O . ARG B 1 77 ? 6.844 -1.543 3.309 1 78.12 77 ARG B O 1
ATOM 4470 N N . HIS B 1 78 ? 5.531 -3.322 3.961 1 86.88 78 HIS B N 1
ATOM 4471 C CA . HIS B 1 78 ? 6.34 -4.383 3.375 1 86.88 78 HIS B CA 1
ATOM 4472 C C . HIS B 1 78 ? 5.488 -5.324 2.529 1 86.88 78 HIS B C 1
ATOM 4474 O O . HIS B 1 78 ? 4.277 -5.43 2.74 1 86.88 78 HIS B O 1
ATOM 4480 N N . PRO B 1 79 ? 6.156 -5.953 1.501 1 89.88 79 PRO B N 1
ATOM 4481 C CA . PRO B 1 79 ? 5.391 -6.898 0.687 1 89.88 79 PRO B CA 1
ATOM 4482 C C . PRO B 1 79 ? 4.746 -8.008 1.518 1 89.88 79 PRO B C 1
ATOM 4484 O O . PRO B 1 79 ? 3.65 -8.469 1.19 1 89.88 79 PRO B O 1
ATOM 4487 N N . GLU B 1 80 ? 5.523 -8.422 2.453 1 93.06 80 GLU B N 1
ATOM 4488 C CA . GLU B 1 80 ? 5.035 -9.359 3.459 1 93.06 80 GLU B CA 1
ATOM 4489 C C . GLU B 1 80 ? 5.16 -8.773 4.863 1 93.06 80 GLU B C 1
ATOM 4491 O O . GLU B 1 80 ? 6.207 -8.242 5.227 1 93.06 80 GLU B O 1
ATOM 4496 N N . GLU B 1 81 ? 3.963 -8.859 5.629 1 90.19 81 GLU B N 1
ATOM 4497 C CA . GLU B 1 81 ? 4.031 -8.312 6.98 1 90.19 81 GLU B CA 1
ATOM 4498 C C . GLU B 1 81 ? 3.123 -9.078 7.938 1 90.19 81 GLU B C 1
ATOM 4500 O O . GLU B 1 81 ? 2.141 -9.688 7.512 1 90.19 81 GLU B O 1
ATOM 4505 N N . LYS B 1 82 ? 3.652 -9.055 9.148 1 90.75 82 LYS B N 1
ATOM 4506 C CA . LYS B 1 82 ? 2.729 -9.461 10.203 1 90.75 82 LYS B CA 1
ATOM 4507 C C . LYS B 1 82 ? 1.739 -8.344 10.523 1 90.75 82 LYS B C 1
ATOM 4509 O O . LYS B 1 82 ? 2.121 -7.176 10.625 1 90.75 82 LYS B O 1
ATOM 4514 N N . PRO B 1 83 ? 0.501 -8.703 10.555 1 87.69 83 PRO B N 1
ATOM 4515 C CA . PRO B 1 83 ? -0.46 -7.66 10.914 1 87.69 83 PRO B CA 1
ATOM 4516 C C . PRO B 1 83 ? -0.273 -7.156 12.344 1 87.69 83 PRO B C 1
ATOM 4518 O O . PRO B 1 83 ? -0.771 -7.773 13.289 1 87.69 83 PRO B O 1
ATOM 4521 N N . VAL B 1 84 ? 0.403 -6.051 12.484 1 81.94 84 VAL B N 1
ATOM 4522 C CA . VAL B 1 84 ? 0.745 -5.543 13.805 1 81.94 84 VAL B CA 1
ATOM 4523 C C . VAL B 1 84 ? -0.306 -4.535 14.266 1 81.94 84 VAL B C 1
ATOM 4525 O O . VAL B 1 84 ? -0.566 -4.395 15.461 1 81.94 84 VAL B O 1
ATOM 4528 N N . ARG B 1 85 ? -0.821 -3.826 13.406 1 86.44 85 ARG B N 1
ATOM 4529 C CA . ARG B 1 85 ? -1.856 -2.863 13.773 1 86.44 85 ARG B CA 1
ATOM 4530 C C . ARG B 1 85 ? -3.092 -3.568 14.32 1 86.44 85 ARG B C 1
ATOM 4532 O O . ARG B 1 85 ? -3.549 -4.562 13.758 1 86.44 85 ARG B O 1
ATOM 4539 N N . LYS B 1 86 ? -3.668 -3.047 15.305 1 86.38 86 LYS B N 1
ATOM 4540 C CA . LYS B 1 86 ? -4.746 -3.697 16.047 1 86.38 86 LYS B CA 1
ATOM 4541 C C . LYS B 1 86 ? -5.965 -3.916 15.156 1 86.38 86 LYS B C 1
ATOM 4543 O O . LYS B 1 86 ? -6.562 -4.996 15.164 1 86.38 86 LYS B O 1
ATOM 4548 N N . ASP B 1 87 ? -6.438 -2.959 14.422 1 87.31 87 ASP B N 1
ATOM 4549 C CA . ASP B 1 87 ? -7.637 -3.096 13.594 1 87.31 87 ASP B CA 1
ATOM 4550 C C . ASP B 1 87 ? -7.469 -4.207 12.562 1 87.31 87 ASP B C 1
ATOM 4552 O O . ASP B 1 87 ? -8.406 -4.969 12.305 1 87.31 87 ASP B O 1
ATOM 4556 N N . LYS B 1 88 ? -6.328 -4.273 11.984 1 89.62 88 LYS B N 1
ATOM 4557 C CA . LYS B 1 88 ? -6.051 -5.305 10.992 1 89.62 88 LYS B CA 1
ATOM 4558 C C . LYS B 1 88 ? -6.023 -6.691 11.633 1 89.62 88 LYS B C 1
ATOM 4560 O O . LYS B 1 88 ? -6.594 -7.641 11.086 1 89.62 88 LYS B O 1
ATOM 4565 N N . ARG B 1 89 ? -5.242 -6.816 12.68 1 91.44 89 ARG B N 1
ATOM 4566 C CA . ARG B 1 89 ? -5.16 -8.086 13.391 1 91.44 89 ARG B CA 1
ATOM 4567 C C . ARG B 1 89 ? -6.543 -8.562 13.82 1 91.44 89 ARG B C 1
ATOM 4569 O O . ARG B 1 89 ? -6.902 -9.719 13.602 1 91.44 89 ARG B O 1
ATOM 4576 N N . ASP B 1 90 ? -7.309 -7.668 14.453 1 91.81 90 ASP B N 1
ATOM 4577 C CA . ASP B 1 90 ? -8.648 -8.016 14.914 1 91.81 90 ASP B CA 1
ATOM 4578 C C . ASP B 1 90 ? -9.547 -8.422 13.742 1 91.81 90 ASP B C 1
ATOM 4580 O O . ASP B 1 90 ? -10.328 -9.367 13.852 1 91.81 90 ASP B O 1
ATOM 4584 N N . GLU B 1 91 ? -9.391 -7.742 12.656 1 94 91 GLU B N 1
ATOM 4585 C CA . GLU B 1 91 ? -10.18 -8.055 11.469 1 94 91 GLU B CA 1
ATOM 4586 C C . GLU B 1 91 ? -9.891 -9.477 10.977 1 94 91 GLU B C 1
ATOM 4588 O O . GLU B 1 91 ? -10.812 -10.266 10.766 1 94 91 GLU B O 1
ATOM 4593 N N . LEU B 1 92 ? -8.719 -9.789 10.836 1 95.12 92 LEU B N 1
ATOM 4594 C CA . LEU B 1 92 ? -8.344 -11.07 10.242 1 95.12 92 LEU B CA 1
ATOM 4595 C C . LEU B 1 92 ? -8.672 -12.227 11.172 1 95.12 92 LEU B C 1
ATOM 4597 O O . LEU B 1 92 ? -9.141 -13.281 10.727 1 95.12 92 LEU B O 1
ATOM 4601 N N . VAL B 1 93 ? -8.391 -12 12.469 1 95.06 93 VAL B N 1
ATOM 4602 C CA . VAL B 1 93 ? -8.75 -13.023 13.445 1 95.06 93 VAL B CA 1
ATOM 4603 C C . VAL B 1 93 ? -10.258 -13.25 13.43 1 95.06 93 VAL B C 1
ATOM 4605 O O . VAL B 1 93 ? -10.727 -14.391 13.414 1 95.06 93 VAL B O 1
ATOM 4608 N N . GLU B 1 94 ? -10.992 -12.172 13.414 1 95.81 94 GLU B N 1
ATOM 4609 C CA . GLU B 1 94 ? -12.453 -12.25 13.414 1 95.81 94 GLU B CA 1
ATOM 4610 C C . GLU B 1 94 ? -12.961 -12.992 12.188 1 95.81 94 GLU B C 1
ATOM 4612 O O . GLU B 1 94 ? -13.859 -13.828 12.289 1 95.81 94 GLU B O 1
ATOM 4617 N N . VAL B 1 95 ? -12.406 -12.766 11.07 1 97.06 95 VAL B N 1
ATOM 4618 C CA . VAL B 1 95 ? -12.891 -13.336 9.812 1 97.06 95 VAL B CA 1
ATOM 4619 C C . VAL B 1 95 ? -12.562 -14.828 9.766 1 97.06 95 VAL B C 1
ATOM 4621 O O . VAL B 1 95 ? -13.383 -15.633 9.32 1 97.06 95 VAL B O 1
ATOM 4624 N N . ILE B 1 96 ? -11.367 -15.195 10.234 1 97.31 96 ILE B N 1
ATOM 4625 C CA . ILE B 1 96 ? -10.977 -16.609 10.281 1 97.31 96 ILE B CA 1
ATOM 4626 C C . ILE B 1 96 ? -11.914 -17.375 11.211 1 97.31 96 ILE B C 1
ATOM 4628 O O . ILE B 1 96 ? -12.391 -18.453 10.867 1 97.31 96 ILE B O 1
ATOM 4632 N N . GLU B 1 97 ? -12.156 -16.812 12.297 1 96.75 97 GLU B N 1
ATOM 4633 C CA . GLU B 1 97 ? -13.055 -17.438 13.258 1 96.75 97 GLU B CA 1
ATOM 4634 C C . GLU B 1 97 ? -14.469 -17.547 12.695 1 96.75 97 GLU B C 1
ATOM 4636 O O . GLU B 1 97 ? -15.148 -18.562 12.891 1 96.75 97 GLU B O 1
ATOM 4641 N N . ALA B 1 98 ? -14.93 -16.469 12.062 1 96.44 98 ALA B N 1
ATOM 4642 C CA . ALA B 1 98 ? -16.25 -16.5 11.453 1 96.44 98 ALA B CA 1
ATOM 4643 C C . ALA B 1 98 ? -16.344 -17.609 10.406 1 96.44 98 ALA B C 1
ATOM 4645 O O . ALA B 1 98 ? -17.375 -18.281 10.281 1 96.44 98 ALA B O 1
ATOM 4646 N N . GLY B 1 99 ? -15.25 -17.828 9.68 1 96.81 99 GLY B N 1
ATOM 4647 C CA . GLY B 1 99 ? -15.211 -18.922 8.727 1 96.81 99 GLY B CA 1
ATOM 4648 C C . GLY B 1 99 ? -15.344 -20.281 9.375 1 96.81 99 GLY B C 1
ATOM 4649 O O . GLY B 1 99 ? -16.047 -21.156 8.867 1 96.81 99 GLY B O 1
ATOM 4650 N N . LEU B 1 100 ? -14.656 -20.438 10.461 1 96.25 100 LEU B N 1
ATOM 4651 C CA . LEU B 1 100 ? -14.727 -21.688 11.203 1 96.25 100 LEU B CA 1
ATOM 4652 C C . LEU B 1 100 ? -16.141 -21.938 11.711 1 96.25 100 LEU B C 1
ATOM 4654 O O . LEU B 1 100 ? -16.609 -23.078 11.695 1 96.25 100 LEU B O 1
ATOM 4658 N N . GLU B 1 101 ? -16.703 -20.953 12.148 1 95.06 101 GLU B N 1
ATOM 4659 C CA . GLU B 1 101 ? -18.078 -21.094 12.617 1 95.06 101 GLU B CA 1
ATOM 4660 C C . GLU B 1 101 ? -19 -21.547 11.492 1 95.06 101 GLU B C 1
ATOM 4662 O O . GLU B 1 101 ? -19.875 -22.391 11.703 1 95.06 101 GLU B O 1
ATOM 4667 N N . VAL B 1 102 ? -18.844 -20.984 10.367 1 94 102 VAL B N 1
ATOM 4668 C CA . VAL B 1 102 ? -19.672 -21.328 9.211 1 94 102 VAL B CA 1
ATOM 4669 C C . VAL B 1 102 ? -19.453 -22.797 8.844 1 94 102 VAL B C 1
ATOM 4671 O O . VAL B 1 102 ? -20.406 -23.531 8.562 1 94 102 VAL B O 1
ATOM 4674 N N . ILE B 1 103 ? -18.203 -23.25 8.898 1 94.25 103 ILE B N 1
ATOM 4675 C CA . ILE B 1 103 ? -17.859 -24.594 8.492 1 94.25 103 ILE B CA 1
ATOM 4676 C C . ILE B 1 103 ? -18.344 -25.594 9.539 1 94.25 103 ILE B C 1
ATOM 4678 O O . ILE B 1 103 ? -18.859 -26.672 9.195 1 94.25 103 ILE B O 1
ATOM 4682 N N . ASN B 1 104 ? -18.125 -25.25 10.773 1 93.19 104 ASN B N 1
ATOM 4683 C CA . ASN B 1 104 ? -18.438 -26.172 11.859 1 93.19 104 ASN B CA 1
ATOM 4684 C C . ASN B 1 104 ? -19.922 -26.172 12.188 1 93.19 104 ASN B C 1
ATOM 4686 O O . ASN B 1 104 ? -20.406 -27.062 12.883 1 93.19 104 ASN B O 1
ATOM 4690 N N . ASN B 1 105 ? -20.688 -25.188 11.703 1 89.56 105 ASN B N 1
ATOM 4691 C CA . ASN B 1 105 ? -22.125 -25.094 11.875 1 89.56 105 ASN B CA 1
ATOM 4692 C C . ASN B 1 105 ? -22.844 -24.922 10.539 1 89.56 105 ASN B C 1
ATOM 4694 O O . ASN B 1 105 ? -23.438 -23.891 10.273 1 89.56 105 ASN B O 1
ATOM 4698 N N . PRO B 1 106 ? -22.734 -26.016 9.852 1 82.38 106 PRO B N 1
ATOM 4699 C CA . PRO B 1 106 ? -23.375 -25.859 8.547 1 82.38 106 PRO B CA 1
ATOM 4700 C C . PRO B 1 106 ? -24.891 -25.656 8.656 1 82.38 106 PRO B C 1
ATOM 4702 O O . PRO B 1 106 ? -25.516 -26.172 9.586 1 82.38 106 PRO B O 1
ATOM 4705 N N . ASP B 1 107 ? -25.406 -24.547 8.039 1 72.44 107 ASP B N 1
ATOM 4706 C CA . ASP B 1 107 ? -26.844 -24.344 7.992 1 72.44 107 ASP B CA 1
ATOM 4707 C C . ASP B 1 107 ? -27.547 -25.547 7.367 1 72.44 107 ASP B C 1
ATOM 4709 O O . ASP B 1 107 ? -26.938 -26.297 6.613 1 72.44 107 ASP B O 1
ATOM 4713 N N . GLU B 1 108 ? -28.625 -25.844 7.98 1 59.62 108 GLU B N 1
ATOM 4714 C CA . GLU B 1 108 ? -29.453 -26.938 7.465 1 59.62 108 GLU B CA 1
ATOM 4715 C C . GLU B 1 108 ? -29.453 -26.953 5.941 1 59.62 108 GLU B C 1
ATOM 4717 O O . GLU B 1 108 ? -29.531 -28.016 5.324 1 59.62 108 GLU B O 1
ATOM 4722 N N . ASP B 1 109 ? -29.375 -25.859 5.367 1 55.38 109 ASP B N 1
ATOM 4723 C CA . ASP B 1 109 ? -29.484 -25.797 3.912 1 55.38 109 ASP B CA 1
ATOM 4724 C C . ASP B 1 109 ? -28.156 -26.172 3.246 1 55.38 109 ASP B C 1
ATOM 4726 O O . ASP B 1 109 ? -28.094 -26.297 2.021 1 55.38 109 ASP B O 1
ATOM 4730 N N . ASP B 1 110 ? -27.297 -26.047 4.141 1 56.88 110 ASP B N 1
ATOM 4731 C CA . ASP B 1 110 ? -26.016 -26.344 3.486 1 56.88 110 ASP B CA 1
ATOM 4732 C C . ASP B 1 110 ? -25.875 -27.828 3.203 1 56.88 110 ASP B C 1
ATOM 4734 O O . ASP B 1 110 ? -25.875 -28.656 4.125 1 56.88 110 ASP B O 1
ATOM 4738 N N . GLY B 1 111 ? -26.906 -28.438 2.451 1 43.72 111 GLY B N 1
ATOM 4739 C CA . GLY B 1 111 ? -27 -29.766 1.871 1 43.72 111 GLY B CA 1
ATOM 4740 C C . GLY B 1 111 ? -26.031 -30.75 2.48 1 43.72 111 GLY B C 1
ATOM 4741 O O . GLY B 1 111 ? -25.641 -31.734 1.835 1 43.72 111 GLY B O 1
ATOM 4742 N N . GLN B 1 112 ? -25.469 -30.312 3.658 1 46.62 112 GLN B N 1
ATOM 4743 C CA . GLN B 1 112 ? -24.594 -31.391 4.098 1 46.62 112 GLN B CA 1
ATOM 4744 C C . GLN B 1 112 ? -25.406 -32.562 4.637 1 46.62 112 GLN B C 1
ATOM 4746 O O . GLN B 1 112 ? -26.25 -32.406 5.52 1 46.62 112 GLN B O 1
ATOM 4751 N N . ASP B 1 113 ? -25.797 -33.5 3.748 1 41.62 113 ASP B N 1
ATOM 4752 C CA . ASP B 1 113 ? -26.406 -34.812 4.023 1 41.62 113 ASP B CA 1
ATOM 4753 C C . ASP B 1 113 ? -25.938 -35.344 5.367 1 41.62 113 ASP B C 1
ATOM 4755 O O . ASP B 1 113 ? -24.75 -35.656 5.547 1 41.62 113 ASP B O 1
ATOM 4759 N N . ASP B 1 114 ? -26.672 -35 6.387 1 40.69 114 ASP B N 1
ATOM 4760 C CA . ASP B 1 114 ? -26.594 -35.656 7.695 1 40.69 114 ASP B CA 1
ATOM 4761 C C . ASP B 1 114 ? -26.625 -37.156 7.57 1 40.69 114 ASP B C 1
ATOM 4763 O O . ASP B 1 114 ? -26.719 -37.875 8.578 1 40.69 114 ASP B O 1
ATOM 4767 N N . ASP B 1 115 ? -27.203 -37.688 6.473 1 37.44 115 ASP B N 1
ATOM 4768 C CA . ASP B 1 115 ? -27.562 -39.094 6.586 1 37.44 115 ASP B CA 1
ATOM 4769 C C . ASP B 1 115 ? -26.344 -39.938 6.984 1 37.44 115 ASP B C 1
ATOM 4771 O O . ASP B 1 115 ? -26.406 -41.156 6.977 1 37.44 115 ASP B O 1
ATOM 4775 N N . ASP B 1 116 ? -25.219 -39.781 6.418 1 36 116 ASP B N 1
ATOM 4776 C CA . ASP B 1 116 ? -24.422 -40.938 6.777 1 36 116 ASP B CA 1
ATOM 4777 C C . ASP B 1 116 ? -24.359 -41.125 8.289 1 36 116 ASP B C 1
ATOM 4779 O O . ASP B 1 116 ? -23.953 -40.219 9.008 1 36 116 ASP B O 1
ATOM 4783 N N . ASP B 1 117 ? -25.188 -42.031 8.844 1 37.56 117 ASP B N 1
ATOM 4784 C CA . ASP B 1 117 ? -25.438 -42.719 10.102 1 37.56 117 ASP B CA 1
ATOM 4785 C C . ASP B 1 117 ? -24.156 -42.844 10.922 1 37.56 117 ASP B C 1
ATOM 4787 O O . ASP B 1 117 ? -24.203 -43.25 12.086 1 37.56 117 ASP B O 1
ATOM 4791 N N . GLY B 1 118 ? -23.094 -43.562 10.312 1 37.34 118 GLY B N 1
ATOM 4792 C CA . GLY B 1 118 ? -22.016 -43.875 11.227 1 37.34 118 GLY B CA 1
ATOM 4793 C C . GLY B 1 118 ? -21.453 -42.656 11.93 1 37.34 118 GLY B C 1
ATOM 4794 O O . GLY B 1 118 ? -21 -41.719 11.273 1 37.34 118 GLY B O 1
ATOM 4795 N N . ILE B 1 119 ? -22.047 -42.188 12.867 1 40.84 119 ILE B N 1
ATOM 4796 C CA . ILE B 1 119 ? -21.922 -41.062 13.766 1 40.84 119 ILE B CA 1
ATOM 4797 C C . ILE B 1 119 ? -20.469 -40.625 13.875 1 40.84 119 ILE B C 1
ATOM 4799 O O . ILE B 1 119 ? -19.766 -41.031 14.805 1 40.84 119 ILE B O 1
ATOM 4803 N N . GLY B 1 120 ? -19.562 -40.969 12.938 1 42.06 120 GLY B N 1
ATOM 4804 C CA . GLY B 1 120 ? -18.203 -40.656 13.328 1 42.06 120 GLY B CA 1
ATOM 4805 C C . GLY B 1 120 ? -17.984 -39.219 13.68 1 42.06 120 GLY B C 1
ATOM 4806 O O . GLY B 1 120 ? -18.766 -38.344 13.266 1 42.06 120 GLY B O 1
ATOM 4807 N N . GLU B 1 121 ? -17.375 -38.875 14.539 1 50.25 121 GLU B N 1
ATOM 4808 C CA . GLU B 1 121 ? -17 -37.625 15.18 1 50.25 121 GLU B CA 1
ATOM 4809 C C . GLU B 1 121 ? -16.484 -36.625 14.164 1 50.25 121 GLU B C 1
ATOM 4811 O O . GLU B 1 121 ? -15.422 -36.812 13.562 1 50.25 121 GLU B O 1
ATOM 4816 N N . ARG B 1 122 ? -17.344 -36.031 13.195 1 63.41 122 ARG B N 1
ATOM 4817 C CA . ARG B 1 122 ? -16.922 -34.938 12.305 1 63.41 122 ARG B CA 1
ATOM 4818 C C . ARG B 1 122 ? -15.805 -34.125 12.938 1 63.41 122 ARG B C 1
ATOM 4820 O O . ARG B 1 122 ? -15.961 -33.625 14.055 1 63.41 122 ARG B O 1
ATOM 4827 N N . GLN B 1 123 ? -14.82 -34.25 12.336 1 80.69 123 GLN B N 1
ATOM 4828 C CA . GLN B 1 123 ? -13.68 -33.5 12.867 1 80.69 123 GLN B CA 1
ATOM 4829 C C . GLN B 1 123 ? -13.867 -32 12.664 1 80.69 123 GLN B C 1
ATOM 4831 O O . GLN B 1 123 ? -14.117 -31.547 11.547 1 80.69 123 GLN B O 1
ATOM 4836 N N . LEU B 1 124 ? -14.109 -31.344 13.664 1 90.44 124 LEU B N 1
ATOM 4837 C CA . LEU B 1 124 ? -14.234 -29.891 13.703 1 90.44 124 LEU B CA 1
ATOM 4838 C C . LEU B 1 124 ? -12.969 -29.234 13.172 1 90.44 124 LEU B C 1
ATOM 4840 O O . LEU B 1 124 ? -11.867 -29.734 13.375 1 90.44 124 LEU B O 1
ATOM 4844 N N . TYR B 1 125 ? -13.312 -28.359 12.305 1 93.88 125 TYR B N 1
ATOM 4845 C CA . TYR B 1 125 ? -12.195 -27.547 11.836 1 93.88 125 TYR B CA 1
ATOM 4846 C C . TYR B 1 125 ? -11.742 -26.578 12.922 1 93.88 125 TYR B C 1
ATOM 4848 O O . TYR B 1 125 ? -12.547 -26.125 13.742 1 93.88 125 TYR B O 1
ATOM 4856 N N . ASN B 1 126 ? -10.438 -26.344 13.023 1 94.44 126 ASN B N 1
ATOM 4857 C CA . ASN B 1 126 ? -9.867 -25.359 13.945 1 94.44 126 ASN B CA 1
ATOM 4858 C C . ASN B 1 126 ? -8.945 -24.391 13.227 1 94.44 126 ASN B C 1
ATOM 4860 O O . ASN B 1 126 ? -8.812 -24.438 12 1 94.44 126 ASN B O 1
ATOM 4864 N N . GLU B 1 127 ? -8.375 -23.516 13.859 1 93.81 127 GLU B N 1
ATOM 4865 C CA . GLU B 1 127 ? -7.57 -22.438 13.297 1 93.81 127 GLU B CA 1
ATOM 4866 C C . GLU B 1 127 ? -6.355 -22.984 12.547 1 93.81 127 GLU B C 1
ATOM 4868 O O . GLU B 1 127 ? -5.883 -22.375 11.586 1 93.81 127 GLU B O 1
ATOM 4873 N N . ASN B 1 128 ? -5.895 -24.094 12.93 1 93.69 128 ASN B N 1
ATOM 4874 C CA . ASN B 1 128 ? -4.727 -24.703 12.305 1 93.69 128 ASN B CA 1
ATOM 4875 C C . ASN B 1 128 ? -5.055 -25.234 10.914 1 93.69 128 ASN B C 1
ATOM 4877 O O . ASN B 1 128 ? -4.152 -25.531 10.125 1 93.69 128 ASN B O 1
ATOM 4881 N N . ASP B 1 129 ? -6.375 -25.375 10.688 1 95.94 129 ASP B N 1
ATOM 4882 C CA . ASP B 1 129 ? -6.82 -25.891 9.398 1 95.94 129 ASP B CA 1
ATOM 4883 C C . ASP B 1 129 ? -6.938 -24.781 8.367 1 95.94 129 ASP B C 1
ATOM 4885 O O . ASP B 1 129 ? -7.195 -25.047 7.188 1 95.94 129 ASP B O 1
ATOM 4889 N N . PHE B 1 130 ? -6.82 -23.594 8.836 1 97.06 130 PHE B N 1
ATOM 4890 C CA . PHE B 1 130 ? -6.867 -22.453 7.914 1 97.06 130 PHE B CA 1
ATOM 4891 C C . PHE B 1 130 ? -5.617 -22.422 7.043 1 97.06 130 PHE B C 1
ATOM 4893 O O . PHE B 1 130 ? -4.496 -22.391 7.559 1 97.06 130 PHE B O 1
ATOM 4900 N N . VAL B 1 131 ? -5.781 -22.375 5.754 1 95.75 131 VAL B N 1
ATOM 4901 C CA . VAL B 1 131 ? -4.66 -22.438 4.824 1 95.75 131 VAL B CA 1
ATOM 4902 C C . VAL B 1 131 ? -4.285 -21.031 4.367 1 95.75 131 VAL B C 1
ATOM 4904 O O . VAL B 1 131 ? -3.148 -20.594 4.555 1 95.75 131 VAL B O 1
ATOM 4907 N N . GLU B 1 132 ? -5.301 -20.359 3.645 1 95.81 132 GLU B N 1
ATOM 4908 C CA . GLU B 1 132 ? -5.078 -19.016 3.156 1 95.81 132 GLU B CA 1
ATOM 4909 C C . GLU B 1 132 ? -6.402 -18.297 2.904 1 95.81 132 GLU B C 1
ATOM 4911 O O . GLU B 1 132 ? -7.457 -18.922 2.85 1 95.81 132 GLU B O 1
ATOM 4916 N N . GLY B 1 133 ? -6.242 -16.969 2.92 1 97.38 133 GLY B N 1
ATOM 4917 C CA . GLY B 1 133 ? -7.395 -16.141 2.623 1 97.38 133 GLY B CA 1
ATOM 4918 C C . GLY B 1 133 ? -7.066 -14.961 1.729 1 97.38 133 GLY B C 1
ATOM 4919 O O . GLY B 1 133 ? -5.898 -14.602 1.572 1 97.38 133 GLY B O 1
ATOM 4920 N N . TYR B 1 134 ? -8.18 -14.461 1.019 1 96.81 134 TYR B N 1
ATOM 4921 C CA . TYR B 1 134 ? -8.109 -13.266 0.184 1 96.81 134 TYR B CA 1
ATOM 4922 C C . TYR B 1 134 ? -9.172 -12.25 0.6 1 96.81 134 TYR B C 1
ATOM 4924 O O . TYR B 1 134 ? -10.281 -12.625 0.983 1 96.81 134 TYR B O 1
ATOM 4932 N N . TYR B 1 135 ? -8.797 -10.992 0.646 1 96.5 135 TYR B N 1
ATOM 4933 C CA . TYR B 1 135 ? -9.828 -9.992 0.892 1 96.5 135 TYR B CA 1
ATOM 4934 C C . TYR B 1 135 ? -9.633 -8.773 -0.002 1 96.5 135 TYR B C 1
ATOM 4936 O O . TYR B 1 135 ? -8.516 -8.484 -0.427 1 96.5 135 TYR B O 1
ATOM 4944 N N . ARG B 1 136 ? -10.664 -8.133 -0.417 1 94.44 136 ARG B N 1
ATOM 4945 C CA . ARG B 1 136 ? -10.672 -6.859 -1.138 1 94.44 136 ARG B CA 1
ATOM 4946 C C . ARG B 1 136 ? -11.852 -5.992 -0.711 1 94.44 136 ARG B C 1
ATOM 4948 O O . ARG B 1 136 ? -12.906 -6.512 -0.336 1 94.44 136 ARG B O 1
ATOM 4955 N N . THR B 1 137 ? -11.609 -4.637 -0.685 1 92.88 137 THR B N 1
ATOM 4956 C CA . THR B 1 137 ? -12.648 -3.713 -0.248 1 92.88 137 THR B CA 1
ATOM 4957 C C . THR B 1 137 ? -13.086 -2.809 -1.397 1 92.88 137 THR B C 1
ATOM 4959 O O . THR B 1 137 ? -12.258 -2.123 -2.004 1 92.88 137 THR B O 1
ATOM 4962 N N . GLU B 1 138 ? -14.336 -2.951 -1.761 1 92.19 138 GLU B N 1
ATOM 4963 C CA . GLU B 1 138 ? -14.977 -1.91 -2.562 1 92.19 138 GLU B CA 1
ATOM 4964 C C . GLU B 1 138 ? -15.438 -0.744 -1.691 1 92.19 138 GLU B C 1
ATOM 4966 O O . GLU B 1 138 ? -16.328 -0.9 -0.857 1 92.19 138 GLU B O 1
ATOM 4971 N N . ARG B 1 139 ? -14.977 0.4 -1.926 1 91 139 ARG B N 1
ATOM 4972 C CA . ARG B 1 139 ? -15.031 1.522 -0.995 1 91 139 ARG B CA 1
ATOM 4973 C C . ARG B 1 139 ? -16.469 1.974 -0.76 1 91 139 ARG B C 1
ATOM 4975 O O . ARG B 1 139 ? -16.766 2.607 0.254 1 91 139 ARG B O 1
ATOM 4982 N N . ASP B 1 140 ? -17.344 1.697 -1.647 1 89.69 140 ASP B N 1
ATOM 4983 C CA . ASP B 1 140 ? -18.734 2.119 -1.469 1 89.69 140 ASP B CA 1
ATOM 4984 C C . ASP B 1 140 ? -19.641 0.93 -1.145 1 89.69 140 ASP B C 1
ATOM 4986 O O . ASP B 1 140 ? -20.844 1.092 -0.952 1 89.69 140 ASP B O 1
ATOM 4990 N N . LYS B 1 141 ? -19.109 -0.274 -1.069 1 93.75 141 LYS B N 1
ATOM 4991 C CA . LYS B 1 141 ? -19.953 -1.448 -0.877 1 93.75 141 LYS B CA 1
ATOM 4992 C C . LYS B 1 141 ? -19.531 -2.23 0.364 1 93.75 141 LYS B C 1
ATOM 4994 O O . LYS B 1 141 ? -20.375 -2.559 1.209 1 93.75 141 LYS B O 1
ATOM 4999 N N . GLY B 1 142 ? -18.297 -2.619 0.417 1 95.88 142 GLY B N 1
ATOM 5000 C CA . GLY B 1 142 ? -17.844 -3.414 1.547 1 95.88 142 GLY B CA 1
ATOM 5001 C C . GLY B 1 142 ? -16.625 -4.254 1.231 1 95.88 142 GLY B C 1
ATOM 5002 O O . GLY B 1 142 ? -15.945 -4.031 0.223 1 95.88 142 GLY B O 1
ATOM 5003 N N . THR B 1 143 ? -16.328 -5.141 2.174 1 96.62 143 THR B N 1
ATOM 5004 C CA . THR B 1 143 ? -15.141 -5.988 2.039 1 96.62 143 THR B CA 1
ATOM 5005 C C . THR B 1 143 ? -15.547 -7.441 1.805 1 96.62 143 THR B C 1
ATOM 5007 O O . THR B 1 143 ? -16.406 -7.973 2.506 1 96.62 143 THR B O 1
ATOM 5010 N N . GLN B 1 144 ? -14.953 -8.055 0.804 1 96.25 144 GLN B N 1
ATOM 5011 C CA . GLN B 1 144 ? -15.133 -9.469 0.487 1 96.25 144 GLN B CA 1
ATOM 5012 C C . GLN B 1 144 ? -13.969 -10.305 1.018 1 96.25 144 GLN B C 1
ATOM 5014 O O . GLN B 1 144 ? -12.812 -9.898 0.912 1 96.25 144 GLN B O 1
ATOM 5019 N N . TYR B 1 145 ? -14.32 -11.453 1.634 1 97.06 145 TYR B N 1
ATOM 5020 C CA . TYR B 1 145 ? -13.32 -12.383 2.143 1 97.06 145 TYR B CA 1
ATOM 5021 C C . TYR B 1 145 ? -13.508 -13.766 1.527 1 97.06 145 TYR B C 1
ATOM 5023 O O . TYR B 1 145 ? -14.625 -14.297 1.491 1 97.06 145 TYR B O 1
ATOM 5031 N N . GLU B 1 146 ? -12.453 -14.352 0.961 1 97.31 146 GLU B N 1
ATOM 5032 C CA . GLU B 1 146 ? -12.359 -15.742 0.527 1 97.31 146 GLU B CA 1
ATOM 5033 C C . GLU B 1 146 ? -11.445 -16.547 1.447 1 97.31 146 GLU B C 1
ATOM 5035 O O . GLU B 1 146 ? -10.25 -16.25 1.55 1 97.31 146 GLU B O 1
ATOM 5040 N N . LEU B 1 147 ? -12.039 -17.547 2.105 1 97.69 147 LEU B N 1
ATOM 5041 C CA . LEU B 1 147 ? -11.297 -18.312 3.102 1 97.69 147 LEU B CA 1
ATOM 5042 C C . LEU B 1 147 ? -11.203 -19.781 2.703 1 97.69 147 LEU B C 1
ATOM 5044 O O . LEU B 1 147 ? -12.203 -20.375 2.305 1 97.69 147 LEU B O 1
ATOM 5048 N N . PHE B 1 148 ? -10.031 -20.391 2.854 1 97.62 148 PHE B N 1
ATOM 5049 C CA . PHE B 1 148 ? -9.789 -21.797 2.498 1 97.62 148 PHE B CA 1
ATOM 5050 C C . PHE B 1 148 ? -9.242 -22.562 3.693 1 97.62 148 PHE B C 1
ATOM 5052 O O . PHE B 1 148 ? -8.25 -22.156 4.301 1 97.62 148 PHE B O 1
ATOM 5059 N N . TYR B 1 149 ? -9.93 -23.609 4.039 1 96.31 149 TYR B N 1
ATOM 5060 C CA . TYR B 1 149 ? -9.539 -24.5 5.121 1 96.31 149 TYR B CA 1
ATOM 5061 C C . TYR B 1 149 ? -9.305 -25.922 4.598 1 96.31 149 TYR B C 1
ATOM 5063 O O . TYR B 1 149 ? -9.992 -26.359 3.68 1 96.31 149 TYR B O 1
ATOM 5071 N N . LYS B 1 150 ? -8.359 -26.578 5.113 1 95.69 150 LYS B N 1
ATOM 5072 C CA . LYS B 1 150 ? -8.055 -27.938 4.699 1 95.69 150 LYS B CA 1
ATOM 5073 C C . LYS B 1 150 ? -7.5 -28.75 5.867 1 95.69 150 LYS B C 1
ATOM 5075 O O . LYS B 1 150 ? -6.684 -28.266 6.645 1 95.69 150 LYS B O 1
ATOM 5080 N N . LYS B 1 151 ? -7.938 -30.016 5.855 1 91.44 151 LYS B N 1
ATOM 5081 C CA . LYS B 1 151 ? -7.363 -30.938 6.82 1 91.44 151 LYS B CA 1
ATOM 5082 C C . LYS B 1 151 ? -6.043 -31.516 6.312 1 91.44 151 LYS B C 1
ATOM 5084 O O . LYS B 1 151 ? -5.805 -31.562 5.105 1 91.44 151 LYS B O 1
ATOM 5089 N N . THR B 1 152 ? -4.996 -31.75 7.062 1 84.19 152 THR B N 1
ATOM 5090 C CA . THR B 1 152 ? -3.615 -32.156 6.789 1 84.19 152 THR B CA 1
ATOM 5091 C C . THR B 1 152 ? -3.553 -33.188 5.668 1 84.19 152 THR B C 1
ATOM 5093 O O . THR B 1 152 ? -2.703 -33.094 4.781 1 84.19 152 THR B O 1
ATOM 5096 N N . ASP B 1 153 ? -4.168 -34.219 5.586 1 76.25 153 ASP B N 1
ATOM 5097 C CA . ASP B 1 153 ? -3.959 -35.281 4.598 1 76.25 153 ASP B CA 1
ATOM 5098 C C . ASP B 1 153 ? -5.09 -35.312 3.572 1 76.25 153 ASP B C 1
ATOM 5100 O O . ASP B 1 153 ? -5.207 -36.25 2.789 1 76.25 153 ASP B O 1
ATOM 5104 N N . GLY B 1 154 ? -5.742 -34.094 3.471 1 81.69 154 GLY B N 1
ATOM 5105 C CA . GLY B 1 154 ? -6.848 -34.125 2.525 1 81.69 154 GLY B CA 1
ATOM 5106 C C . GLY B 1 154 ? -6.621 -33.281 1.302 1 81.69 154 GLY B C 1
ATOM 5107 O O . GLY B 1 154 ? -5.668 -32.5 1.255 1 81.69 154 GLY B O 1
ATOM 5108 N N . MET B 1 155 ? -7.312 -33.688 0.198 1 87.44 155 MET B N 1
ATOM 5109 C CA . MET B 1 155 ? -7.312 -32.875 -1.022 1 87.44 155 MET B CA 1
ATOM 5110 C C . MET B 1 155 ? -8.625 -32.125 -1.181 1 87.44 155 MET B C 1
ATOM 5112 O O . MET B 1 155 ? -8.906 -31.578 -2.246 1 87.44 155 MET B O 1
ATOM 5116 N N . GLU B 1 156 ? -9.359 -32.094 -0.112 1 92.19 156 GLU B N 1
ATOM 5117 C CA . GLU B 1 156 ? -10.625 -31.359 -0.061 1 92.19 156 GLU B CA 1
ATOM 5118 C C . GLU B 1 156 ? -10.5 -30.078 0.753 1 92.19 156 GLU B C 1
ATOM 5120 O O . GLU B 1 156 ? -10.047 -30.109 1.898 1 92.19 156 GLU B O 1
ATOM 5125 N N . TYR B 1 157 ? -10.906 -29.016 0.141 1 95 157 TYR B N 1
ATOM 5126 C CA . TYR B 1 157 ? -10.891 -27.703 0.8 1 95 157 TYR B CA 1
ATOM 5127 C C . TYR B 1 157 ? -12.305 -27.25 1.14 1 95 157 TYR B C 1
ATOM 5129 O O . TYR B 1 157 ? -13.234 -27.484 0.368 1 95 157 TYR B O 1
ATOM 5137 N N . ARG B 1 158 ? -12.383 -26.688 2.334 1 95.69 158 ARG B N 1
ATOM 5138 C CA . ARG B 1 158 ? -13.578 -25.906 2.627 1 95.69 158 ARG B CA 1
ATOM 5139 C C . ARG B 1 158 ? -13.391 -24.453 2.246 1 95.69 158 ARG B C 1
ATOM 5141 O O . ARG B 1 158 ? -12.445 -23.797 2.707 1 95.69 158 ARG B O 1
ATOM 5148 N N . HIS B 1 159 ? -14.219 -24 1.346 1 95.75 159 HIS B N 1
ATOM 5149 C CA . HIS B 1 159 ? -14.172 -22.625 0.865 1 95.75 159 HIS B CA 1
ATOM 5150 C C . HIS B 1 159 ? -15.352 -21.812 1.399 1 95.75 159 HIS B C 1
ATOM 5152 O O . HIS B 1 159 ? -16.516 -22.156 1.162 1 95.75 159 HIS B O 1
ATOM 5158 N N . VAL B 1 160 ? -15.047 -20.719 2.199 1 96.62 160 VAL B N 1
ATOM 5159 C CA . VAL B 1 160 ? -16.078 -19.859 2.764 1 96.62 160 VAL B CA 1
ATOM 5160 C C . VAL B 1 160 ? -15.922 -18.438 2.221 1 96.62 160 VAL B C 1
ATOM 5162 O O . VAL B 1 160 ? -14.828 -17.875 2.256 1 96.62 160 VAL B O 1
ATOM 5165 N N . THR B 1 161 ? -16.969 -17.875 1.581 1 95.75 161 THR B N 1
ATOM 5166 C CA . THR B 1 161 ? -17.031 -16.484 1.169 1 95.75 161 THR B CA 1
ATOM 5167 C C . THR B 1 161 ? -17.828 -15.656 2.168 1 95.75 161 THR B C 1
ATOM 5169 O O . THR B 1 161 ? -19 -15.945 2.426 1 95.75 161 THR B O 1
ATOM 5172 N N . LEU B 1 162 ? -17.156 -14.672 2.844 1 96.5 162 LEU B N 1
ATOM 5173 C CA . LEU B 1 162 ? -17.797 -13.727 3.742 1 96.5 162 LEU B CA 1
ATOM 5174 C C . LEU B 1 162 ? -17.781 -12.312 3.154 1 96.5 162 LEU B C 1
ATOM 5176 O O . LEU B 1 162 ? -16.969 -12.008 2.283 1 96.5 162 LEU B O 1
ATOM 5180 N N . PHE B 1 163 ? -18.719 -11.562 3.479 1 96 163 PHE B N 1
ATOM 5181 C CA . PHE B 1 163 ? -18.797 -10.172 3.062 1 96 163 PHE B CA 1
ATOM 5182 C C . PHE B 1 163 ? -19.125 -9.266 4.25 1 96 163 PHE B C 1
ATOM 5184 O O . PHE B 1 163 ? -20 -9.586 5.059 1 96 163 PHE B O 1
ATOM 5191 N N . ARG B 1 164 ? -18.344 -8.219 4.41 1 95.88 164 ARG B N 1
ATOM 5192 C CA . ARG B 1 164 ? -18.594 -7.176 5.402 1 95.88 164 ARG B CA 1
ATOM 5193 C C . ARG B 1 164 ? -19.078 -5.891 4.734 1 95.88 164 ARG B C 1
ATOM 5195 O O . ARG B 1 164 ? -18.266 -5.059 4.332 1 95.88 164 ARG B O 1
ATOM 5202 N N . PRO B 1 165 ? -20.391 -5.68 4.711 1 95.38 165 PRO B N 1
ATOM 5203 C CA . PRO B 1 165 ? -20.938 -4.535 3.986 1 95.38 165 PRO B CA 1
ATOM 5204 C C . PRO B 1 165 ? -20.766 -3.219 4.738 1 95.38 165 PRO B C 1
ATOM 5206 O O . PRO B 1 165 ? -20.781 -3.199 5.969 1 95.38 165 PRO B O 1
ATOM 5209 N N . PHE B 1 166 ? -20.609 -2.148 4.016 1 94.75 166 PHE B N 1
ATOM 5210 C CA . PHE B 1 166 ? -20.703 -0.812 4.59 1 94.75 166 PHE B CA 1
ATOM 5211 C C . PHE B 1 166 ? -22.156 -0.441 4.875 1 94.75 166 PHE B C 1
ATOM 5213 O O . PHE B 1 166 ? -23.047 -0.734 4.07 1 94.75 166 PHE B O 1
ATOM 5220 N N . GLY B 1 167 ? -22.344 0.123 5.926 1 92.81 167 GLY B N 1
ATOM 5221 C CA . GLY B 1 167 ? -23.625 0.758 6.199 1 92.81 167 GLY B CA 1
ATOM 5222 C C . GLY B 1 167 ? -23.766 2.123 5.551 1 92.81 167 GLY B C 1
ATOM 5223 O O . GLY B 1 167 ? -22.844 2.588 4.867 1 92.81 167 GLY B O 1
ATOM 5224 N N . PRO B 1 168 ? -24.875 2.678 5.695 1 91.88 168 PRO B N 1
ATOM 5225 C CA . PRO B 1 168 ? -25.078 4.023 5.152 1 91.88 168 PRO B CA 1
ATOM 5226 C C . PRO B 1 168 ? -24.234 5.082 5.859 1 91.88 168 PRO B C 1
ATOM 5228 O O . PRO B 1 168 ? -23.797 4.867 6.988 1 91.88 168 PRO B O 1
ATOM 5231 N N . LEU B 1 169 ? -24.047 6.215 5.129 1 94.25 169 LEU B N 1
ATOM 5232 C CA . LEU B 1 169 ? -23.344 7.344 5.727 1 94.25 169 LEU B CA 1
ATOM 5233 C C . LEU B 1 169 ? -24.125 7.914 6.902 1 94.25 169 LEU B C 1
ATOM 5235 O O . LEU B 1 169 ? -25.344 8.109 6.805 1 94.25 169 LEU B O 1
ATOM 5239 N N . MET B 1 170 ? -23.406 8.117 7.934 1 93.06 170 MET B N 1
ATOM 5240 C CA . MET B 1 170 ? -24.016 8.656 9.141 1 93.06 170 MET B CA 1
ATOM 5241 C C . MET B 1 170 ? -23.344 9.961 9.555 1 93.06 170 MET B C 1
ATOM 5243 O O . MET B 1 170 ? -22.125 10.094 9.469 1 93.06 170 MET B O 1
ATOM 5247 N N . LYS B 1 171 ? -24.125 10.883 9.984 1 93.38 171 LYS B N 1
ATOM 5248 C CA . LYS B 1 171 ? -23.609 12.148 10.5 1 93.38 171 LYS B CA 1
ATOM 5249 C C . LYS B 1 171 ? -23.094 11.984 11.922 1 93.38 171 LYS B C 1
ATOM 5251 O O . LYS B 1 171 ? -23.781 11.445 12.789 1 93.38 171 LYS B O 1
ATOM 5256 N N . VAL B 1 172 ? -21.969 12.461 12.109 1 92 172 VAL B N 1
ATOM 5257 C CA . VAL B 1 172 ? -21.391 12.43 13.453 1 92 172 VAL B CA 1
ATOM 5258 C C . VAL B 1 172 ? -21.406 13.828 14.062 1 92 172 VAL B C 1
ATOM 5260 O O . VAL B 1 172 ? -21.812 14 15.211 1 92 172 VAL B O 1
ATOM 5263 N N . LYS B 1 173 ? -20.969 14.742 13.289 1 91.56 173 LYS B N 1
ATOM 5264 C CA . LYS B 1 173 ? -20.828 16.109 13.789 1 91.56 173 LYS B CA 1
ATOM 5265 C C . LYS B 1 173 ? -20.906 17.125 12.641 1 91.56 173 LYS B C 1
ATOM 5267 O O . LYS B 1 173 ? -20.5 16.812 11.516 1 91.56 173 LYS B O 1
ATOM 5272 N N . SER B 1 174 ? -21.5 18.234 12.898 1 92.75 174 SER B N 1
ATOM 5273 C CA . SER B 1 174 ? -21.5 19.406 12.008 1 92.75 174 SER B CA 1
ATOM 5274 C C . SER B 1 174 ? -21.312 20.688 12.789 1 92.75 174 SER B C 1
ATOM 5276 O O . SER B 1 174 ? -22.062 20.984 13.727 1 92.75 174 SER B O 1
ATOM 5278 N N . GLU B 1 175 ? -20.344 21.406 12.445 1 93.38 175 GLU B N 1
ATOM 5279 C CA . GLU B 1 175 ? -20.062 22.625 13.195 1 93.38 175 GLU B CA 1
ATOM 5280 C C . GLU B 1 175 ? -19.484 23.719 12.297 1 93.38 175 GLU B C 1
ATOM 5282 O O . GLU B 1 175 ? -18.984 23.422 11.203 1 93.38 175 GLU B O 1
ATOM 5287 N N . THR B 1 176 ? -19.609 24.906 12.758 1 93.12 176 THR B N 1
ATOM 5288 C CA . THR B 1 176 ? -18.969 26.062 12.125 1 93.12 176 THR B CA 1
ATOM 5289 C C . THR B 1 176 ? -17.656 26.406 12.828 1 93.12 176 THR B C 1
ATOM 5291 O O . THR B 1 176 ? -17.609 26.5 14.055 1 93.12 176 THR B O 1
ATOM 5294 N N . VAL B 1 177 ? -16.656 26.5 12.055 1 93.88 177 VAL B N 1
ATOM 5295 C CA . VAL B 1 177 ? -15.336 26.797 12.594 1 93.88 177 VAL B CA 1
ATOM 5296 C C . VAL B 1 177 ? -14.859 28.156 12.055 1 93.88 177 VAL B C 1
ATOM 5298 O O . VAL B 1 177 ? -14.633 28.312 10.859 1 93.88 177 VAL B O 1
ATOM 5301 N N . ASP B 1 178 ? -14.742 29.078 12.953 1 93.69 178 ASP B N 1
ATOM 5302 C CA . ASP B 1 178 ? -14.211 30.406 12.617 1 93.69 178 ASP B CA 1
ATOM 5303 C C . ASP B 1 178 ? -12.703 30.469 12.883 1 93.69 178 ASP B C 1
ATOM 5305 O O . ASP B 1 178 ? -12.273 30.391 14.031 1 93.69 178 ASP B O 1
ATOM 5309 N N . ILE B 1 179 ? -11.953 30.625 11.859 1 93.38 179 ILE B N 1
ATOM 5310 C CA . ILE B 1 179 ? -10.5 30.609 12.023 1 93.38 179 ILE B CA 1
ATOM 5311 C C . ILE B 1 179 ? -9.953 32.031 11.93 1 93.38 179 ILE B C 1
ATOM 5313 O O . ILE B 1 179 ? -8.742 32.219 11.859 1 93.38 179 ILE B O 1
ATOM 5317 N N . SER B 1 180 ? -10.75 33.031 11.992 1 91.56 180 SER B N 1
ATOM 5318 C CA . SER B 1 180 ? -10.344 34.406 11.773 1 91.56 180 SER B CA 1
ATOM 5319 C C . SER B 1 180 ? -9.438 34.906 12.898 1 91.56 180 SER B C 1
ATOM 5321 O O . SER B 1 180 ? -8.586 35.781 12.68 1 91.56 180 SER B O 1
ATOM 5323 N N . ARG B 1 181 ? -9.641 34.344 14.078 1 91.44 181 ARG B N 1
ATOM 5324 C CA . ARG B 1 181 ? -8.891 34.844 15.227 1 91.44 181 ARG B CA 1
ATOM 5325 C C . ARG B 1 181 ? -7.762 33.906 15.602 1 91.44 181 ARG B C 1
ATOM 5327 O O . ARG B 1 181 ? -7.082 34.094 16.609 1 91.44 181 ARG B O 1
ATOM 5334 N N . SER B 1 182 ? -7.531 32.938 14.812 1 94.5 182 SER B N 1
ATOM 5335 C CA . SER B 1 182 ? -6.531 31.938 15.148 1 94.5 182 SER B CA 1
ATOM 5336 C C . SER B 1 182 ? -5.156 32.312 14.617 1 94.5 182 SER B C 1
ATOM 5338 O O . SER B 1 182 ? -4.887 32.188 13.422 1 94.5 182 SER B O 1
ATOM 5340 N N . VAL B 1 183 ? -4.32 32.781 15.539 1 96.94 183 VAL B N 1
ATOM 5341 C CA . VAL B 1 183 ? -2.953 33.125 15.188 1 96.94 183 VAL B CA 1
ATOM 5342 C C . VAL B 1 183 ? -2.057 31.906 15.25 1 96.94 183 VAL B C 1
ATOM 5344 O O . VAL B 1 183 ? -2.18 31.078 16.172 1 96.94 183 VAL B O 1
ATOM 5347 N N . ILE B 1 184 ? -1.195 31.75 14.32 1 98.56 184 ILE B N 1
ATOM 5348 C CA . ILE B 1 184 ? -0.245 30.641 14.32 1 98.56 184 ILE B CA 1
ATOM 5349 C C . ILE B 1 184 ? 1.155 31.172 14.633 1 98.56 184 ILE B C 1
ATOM 5351 O O . ILE B 1 184 ? 1.628 32.125 13.992 1 98.56 184 ILE B O 1
ATOM 5355 N N . ASN B 1 185 ? 1.757 30.672 15.68 1 98.75 185 ASN B N 1
ATOM 5356 C CA . ASN B 1 185 ? 3.17 30.906 15.969 1 98.75 185 ASN B CA 1
ATOM 5357 C C . ASN B 1 185 ? 4.059 29.891 15.25 1 98.75 185 ASN B C 1
ATOM 5359 O O . ASN B 1 185 ? 4.137 28.734 15.656 1 98.75 185 ASN B O 1
ATOM 5363 N N . ILE B 1 186 ? 4.672 30.312 14.211 1 98.75 186 ILE B N 1
ATOM 5364 C CA . ILE B 1 186 ? 5.578 29.453 13.453 1 98.75 186 ILE B CA 1
ATOM 5365 C C . ILE B 1 186 ? 6.965 29.469 14.086 1 98.75 186 ILE B C 1
ATOM 5367 O O . ILE B 1 186 ? 7.598 30.531 14.18 1 98.75 186 ILE B O 1
ATOM 5371 N N . ILE B 1 187 ? 7.43 28.344 14.547 1 98.75 187 ILE B N 1
ATOM 5372 C CA . ILE B 1 187 ? 8.695 28.234 15.266 1 98.75 187 ILE B CA 1
ATOM 5373 C C . ILE B 1 187 ? 9.734 27.547 14.391 1 98.75 187 ILE B C 1
ATOM 5375 O O . ILE B 1 187 ? 9.523 26.406 13.953 1 98.75 187 ILE B O 1
ATOM 5379 N N . VAL B 1 188 ? 10.852 28.172 14.195 1 98.44 188 VAL B N 1
ATOM 5380 C CA . VAL B 1 188 ? 11.883 27.656 13.305 1 98.44 188 VAL B CA 1
ATOM 5381 C C . VAL B 1 188 ? 13.234 27.656 14.016 1 98.44 188 VAL B C 1
ATOM 5383 O O . VAL B 1 188 ? 13.805 28.719 14.266 1 98.44 188 VAL B O 1
ATOM 5386 N N . PRO B 1 189 ? 13.781 26.5 14.359 1 97.06 189 PRO B N 1
ATOM 5387 C CA . PRO B 1 189 ? 15.164 26.438 14.82 1 97.06 189 PRO B CA 1
ATOM 5388 C C . PRO B 1 189 ? 16.172 26.594 13.688 1 97.06 189 PRO B C 1
ATOM 5390 O O . PRO B 1 189 ? 15.93 26.109 12.57 1 97.06 189 PRO B O 1
ATOM 5393 N N . LEU B 1 190 ? 17.203 27.25 14 1 97 190 LEU B N 1
ATOM 5394 C CA . LEU B 1 190 ? 18.125 27.594 12.93 1 97 190 LEU B CA 1
ATOM 5395 C C . LEU B 1 190 ? 19.562 27.641 13.453 1 97 190 LEU B C 1
ATOM 5397 O O . LEU B 1 190 ? 19.797 28.094 14.578 1 97 190 LEU B O 1
ATOM 5401 N N . ALA B 1 191 ? 20.453 27.188 12.766 1 95.38 191 ALA B N 1
ATOM 5402 C CA . ALA B 1 191 ? 21.891 27.375 12.953 1 95.38 191 ALA B CA 1
ATOM 5403 C C . ALA B 1 191 ? 22.609 27.531 11.617 1 95.38 191 ALA B C 1
ATOM 5405 O O . ALA B 1 191 ? 22.672 26.578 10.82 1 95.38 191 ALA B O 1
ATOM 5406 N N . GLY B 1 192 ? 23.031 28.719 11.453 1 93.56 192 GLY B N 1
ATOM 5407 C CA . GLY B 1 192 ? 23.594 28.984 10.141 1 93.56 192 GLY B CA 1
ATOM 5408 C C . GLY B 1 192 ? 22.562 28.953 9.031 1 93.56 192 GLY B C 1
ATOM 5409 O O . GLY B 1 192 ? 21.5 29.594 9.133 1 93.56 192 GLY B O 1
ATOM 5410 N N . ARG B 1 193 ? 22.891 28.438 7.859 1 93.44 193 ARG B N 1
ATOM 5411 C CA . ARG B 1 193 ? 22.016 28.266 6.707 1 93.44 193 ARG B CA 1
ATOM 5412 C C . ARG B 1 193 ? 21.203 29.531 6.449 1 93.44 193 ARG B C 1
ATOM 5414 O O . ARG B 1 193 ? 19.984 29.469 6.305 1 93.44 193 ARG B O 1
ATOM 5421 N N . THR B 1 194 ? 21.828 30.641 6.371 1 96.06 194 THR B N 1
ATOM 5422 C CA . THR B 1 194 ? 21.188 31.953 6.238 1 96.06 194 THR B CA 1
ATOM 5423 C C . THR B 1 194 ? 20.547 32.094 4.863 1 96.06 194 THR B C 1
ATOM 5425 O O . THR B 1 194 ? 19.531 32.781 4.719 1 96.06 194 THR B O 1
ATOM 5428 N N . GLU B 1 195 ? 21.109 31.375 3.848 1 93.94 195 GLU B N 1
ATOM 5429 C CA . GLU B 1 195 ? 20.516 31.422 2.518 1 93.94 195 GLU B CA 1
ATOM 5430 C C . GLU B 1 195 ? 19.156 30.719 2.5 1 93.94 195 GLU B C 1
ATOM 5432 O O . GLU B 1 195 ? 18.203 31.234 1.916 1 93.94 195 GLU B O 1
ATOM 5437 N N . ALA B 1 196 ? 19.172 29.625 3.152 1 95.12 196 ALA B N 1
ATOM 5438 C CA . ALA B 1 196 ? 17.906 28.906 3.27 1 95.12 196 ALA B CA 1
ATOM 5439 C C . ALA B 1 196 ? 16.875 29.734 4.035 1 95.12 196 ALA B C 1
ATOM 5441 O O . ALA B 1 196 ? 15.688 29.734 3.686 1 95.12 196 ALA B O 1
ATOM 5442 N N . PHE B 1 197 ? 17.344 30.406 5.039 1 97.81 197 PHE B N 1
ATOM 5443 C CA . PHE B 1 197 ? 16.453 31.25 5.828 1 97.81 197 PHE B CA 1
ATOM 5444 C C . PHE B 1 197 ? 15.898 32.375 4.984 1 97.81 197 PHE B C 1
ATOM 5446 O O . PHE B 1 197 ? 14.719 32.719 5.094 1 97.81 197 PHE B O 1
ATOM 5453 N N . ALA B 1 198 ? 16.75 32.969 4.141 1 96.75 198 ALA B N 1
ATOM 5454 C CA . ALA B 1 198 ? 16.297 34.031 3.25 1 96.75 198 ALA B CA 1
ATOM 5455 C C . ALA B 1 198 ? 15.195 33.531 2.322 1 96.75 198 ALA B C 1
ATOM 5457 O O . ALA B 1 198 ? 14.203 34.219 2.104 1 96.75 198 ALA B O 1
ATOM 5458 N N . GLN B 1 199 ? 15.383 32.375 1.826 1 95.12 199 GLN B N 1
ATOM 5459 C CA . GLN B 1 199 ? 14.367 31.781 0.965 1 95.12 199 GLN B CA 1
ATOM 5460 C C . GLN B 1 199 ? 13.078 31.516 1.739 1 95.12 199 GLN B C 1
ATOM 5462 O O . GLN B 1 199 ? 11.984 31.766 1.236 1 95.12 199 GLN B O 1
ATOM 5467 N N . PHE B 1 200 ? 13.289 30.984 2.904 1 97.69 200 PHE B N 1
ATOM 5468 C CA . PHE B 1 200 ? 12.156 30.734 3.785 1 97.69 200 PHE B CA 1
ATOM 5469 C C . PHE B 1 200 ? 11.367 32.031 4.02 1 97.69 200 PHE B C 1
ATOM 5471 O O . PHE B 1 200 ? 10.141 32.031 3.947 1 97.69 200 PHE B O 1
ATOM 5478 N N . MET B 1 201 ? 12.07 33.125 4.238 1 97.94 201 MET B N 1
ATOM 5479 C CA . MET B 1 201 ? 11.445 34.406 4.559 1 97.94 201 MET B CA 1
ATOM 5480 C C . MET B 1 201 ? 10.719 34.969 3.344 1 97.94 201 MET B C 1
ATOM 5482 O O . MET B 1 201 ? 9.766 35.719 3.486 1 97.94 201 MET B O 1
ATOM 5486 N N . GLN B 1 202 ? 11.133 34.594 2.135 1 95.56 202 GLN B N 1
ATOM 5487 C CA . GLN B 1 202 ? 10.398 35.031 0.944 1 95.56 202 GLN B CA 1
ATOM 5488 C C . GLN B 1 202 ? 9.016 34.375 0.896 1 95.56 202 GLN B C 1
ATOM 5490 O O . GLN B 1 202 ? 8.016 35.062 0.647 1 95.56 202 GLN B O 1
ATOM 5495 N N . ASN B 1 203 ? 9.047 33.094 1.111 1 97.06 203 ASN B N 1
ATOM 5496 C CA . ASN B 1 203 ? 7.762 32.406 1.193 1 97.06 203 ASN B CA 1
ATOM 5497 C C . ASN B 1 203 ? 6.91 32.938 2.338 1 97.06 203 ASN B C 1
ATOM 5499 O O . ASN B 1 203 ? 5.707 33.156 2.174 1 97.06 203 ASN B O 1
ATOM 5503 N N . PHE B 1 204 ? 7.551 33.156 3.471 1 97.88 204 PHE B N 1
ATOM 5504 C CA . PHE B 1 204 ? 6.875 33.688 4.645 1 97.88 204 PHE B CA 1
ATOM 5505 C C . PHE B 1 204 ? 6.219 35.031 4.328 1 97.88 204 PHE B C 1
ATOM 5507 O O . PHE B 1 204 ? 5.066 35.281 4.688 1 97.88 204 PHE B O 1
ATOM 5514 N N . ARG B 1 205 ? 6.949 35.875 3.686 1 97.06 205 ARG B N 1
ATOM 5515 C CA . ARG B 1 205 ? 6.441 37.188 3.297 1 97.06 205 ARG B CA 1
ATOM 5516 C C . ARG B 1 205 ? 5.195 37.062 2.424 1 97.06 205 ARG B C 1
ATOM 5518 O O . ARG B 1 205 ? 4.172 37.688 2.697 1 97.06 205 ARG B O 1
ATOM 5525 N N . ASP B 1 206 ? 5.219 36.25 1.444 1 96.06 206 ASP B N 1
ATOM 5526 C CA . ASP B 1 206 ? 4.133 36.125 0.478 1 96.06 206 ASP B CA 1
ATOM 5527 C C . ASP B 1 206 ? 2.912 35.438 1.11 1 96.06 206 ASP B C 1
ATOM 5529 O O . ASP B 1 206 ? 1.792 35.938 0.99 1 96.06 206 ASP B O 1
ATOM 5533 N N . VAL B 1 207 ? 3.166 34.375 1.839 1 97.38 207 VAL B N 1
ATOM 5534 C CA . VAL B 1 207 ? 2.062 33.562 2.314 1 97.38 207 VAL B CA 1
ATOM 5535 C C . VAL B 1 207 ? 1.559 34.094 3.654 1 97.38 207 VAL B C 1
ATOM 5537 O O . VAL B 1 207 ? 0.361 34.312 3.824 1 97.38 207 VAL B O 1
ATOM 5540 N N . CYS B 1 208 ? 2.453 34.375 4.598 1 97.31 208 CYS B N 1
ATOM 5541 C CA . CYS B 1 208 ? 2.066 34.719 5.965 1 97.31 208 CYS B CA 1
ATOM 5542 C C . CYS B 1 208 ? 1.723 36.188 6.09 1 97.31 208 CYS B C 1
ATOM 5544 O O . CYS B 1 208 ? 0.691 36.531 6.664 1 97.31 208 CYS B O 1
ATOM 5546 N N . ILE B 1 209 ? 2.561 37.062 5.523 1 97.12 209 ILE B N 1
ATOM 5547 C CA . ILE B 1 209 ? 2.391 38.5 5.727 1 97.12 209 ILE B CA 1
ATOM 5548 C C . ILE B 1 209 ? 1.344 39.031 4.754 1 97.12 209 ILE B C 1
ATOM 5550 O O . ILE B 1 209 ? 0.435 39.781 5.152 1 97.12 209 ILE B O 1
ATOM 5554 N N . HIS B 1 210 ? 1.375 38.594 3.49 1 95.94 210 HIS B N 1
ATOM 5555 C CA . HIS B 1 210 ? 0.522 39.219 2.48 1 95.94 210 HIS B CA 1
ATOM 5556 C C . HIS B 1 210 ? -0.81 38.5 2.361 1 95.94 210 HIS B C 1
ATOM 5558 O O . HIS B 1 210 ? -1.854 39.125 2.168 1 95.94 210 HIS B O 1
ATOM 5564 N N . GLN B 1 211 ? -0.79 37.219 2.48 1 94.69 211 GLN B N 1
ATOM 5565 C CA . GLN B 1 211 ? -2.018 36.469 2.246 1 94.69 211 GLN B CA 1
ATOM 5566 C C . GLN B 1 211 ? -2.748 36.188 3.555 1 94.69 211 GLN B C 1
ATOM 5568 O O . GLN B 1 211 ? -3.865 36.656 3.766 1 94.69 211 GLN B O 1
ATOM 5573 N N . ASP B 1 212 ? -2.143 35.5 4.484 1 94.88 212 ASP B N 1
ATOM 5574 C CA . ASP B 1 212 ? -2.795 35.031 5.707 1 94.88 212 ASP B CA 1
ATOM 5575 C C . ASP B 1 212 ? -2.943 36.188 6.711 1 94.88 212 ASP B C 1
ATOM 5577 O O . ASP B 1 212 ? -4.062 36.562 7.059 1 94.88 212 ASP B O 1
ATOM 5581 N N . ARG B 1 213 ? -1.802 36.812 7.262 1 94.44 213 ARG B N 1
ATOM 5582 C CA . ARG B 1 213 ? -1.711 38.031 8.094 1 94.44 213 ARG B CA 1
ATOM 5583 C C . ARG B 1 213 ? -1.952 37.688 9.562 1 94.44 213 ARG B C 1
ATOM 5585 O O . ARG B 1 213 ? -1.952 38.594 10.414 1 94.44 213 ARG B O 1
ATOM 5592 N N . ARG B 1 214 ? -2.211 36.469 9.961 1 96.38 214 ARG B N 1
ATOM 5593 C CA . ARG B 1 214 ? -2.455 36.062 11.344 1 96.38 214 ARG B CA 1
ATOM 5594 C C . ARG B 1 214 ? -1.376 35.125 11.828 1 96.38 214 ARG B C 1
ATOM 5596 O O . ARG B 1 214 ? -1.678 34 12.258 1 96.38 214 ARG B O 1
ATOM 5603 N N . VAL B 1 215 ? -0.143 35.594 11.766 1 97.44 215 VAL B N 1
ATOM 5604 C CA . VAL B 1 215 ? 0.97 34.719 12.086 1 97.44 215 VAL B CA 1
ATOM 5605 C C . VAL B 1 215 ? 1.983 35.438 12.961 1 97.44 215 VAL B C 1
ATOM 5607 O O . VAL B 1 215 ? 2.012 36.688 12.984 1 97.44 215 VAL B O 1
ATOM 5610 N N . HIS B 1 216 ? 2.66 34.781 13.789 1 97.88 216 HIS B N 1
ATOM 5611 C CA . HIS B 1 216 ? 3.861 35.156 14.523 1 97.88 216 HIS B CA 1
ATOM 5612 C C . HIS B 1 216 ? 5.035 34.25 14.172 1 97.88 216 HIS B C 1
ATOM 5614 O O . HIS B 1 216 ? 4.863 33.031 14.047 1 97.88 216 HIS B O 1
ATOM 5620 N N . LEU B 1 217 ? 6.168 34.844 13.961 1 98.5 217 LEU B N 1
ATOM 5621 C CA . LEU B 1 217 ? 7.355 34.031 13.648 1 98.5 217 LEU B CA 1
ATOM 5622 C C . LEU B 1 217 ? 8.312 34 14.836 1 98.5 217 LEU B C 1
ATOM 5624 O O . LEU B 1 217 ? 8.703 35.062 15.352 1 98.5 217 LEU B O 1
ATOM 5628 N N . THR B 1 218 ? 8.641 32.875 15.344 1 98.62 218 THR B N 1
ATOM 5629 C CA . THR B 1 218 ? 9.672 32.688 16.359 1 98.62 218 THR B CA 1
ATOM 5630 C C . THR B 1 218 ? 10.883 31.969 15.773 1 98.62 218 THR B C 1
ATOM 5632 O O . THR B 1 218 ? 10.789 30.812 15.375 1 98.62 218 THR B O 1
ATOM 5635 N N . VAL B 1 219 ? 11.969 32.625 15.711 1 98.5 219 VAL B N 1
ATOM 5636 C CA . VAL B 1 219 ? 13.219 32.062 15.242 1 98.5 219 VAL B CA 1
ATOM 5637 C C . VAL B 1 219 ? 14.133 31.781 16.438 1 98.5 219 VAL B C 1
ATOM 5639 O O . VAL B 1 219 ? 14.43 32.688 17.219 1 98.5 219 VAL B O 1
ATOM 5642 N N . VAL B 1 220 ? 14.523 30.531 16.656 1 98.19 220 VAL B N 1
ATOM 5643 C CA . VAL B 1 220 ? 15.484 30.156 17.688 1 98.19 220 VAL B CA 1
ATOM 5644 C C . VAL B 1 220 ? 16.844 29.859 17.047 1 98.19 220 VAL B C 1
ATOM 5646 O O . VAL B 1 220 ? 17.016 28.812 16.391 1 98.19 220 VAL B O 1
ATOM 5649 N N . TYR B 1 221 ? 17.766 30.734 17.234 1 98.06 221 TYR B N 1
ATOM 5650 C CA . TYR B 1 221 ? 19.062 30.641 16.562 1 98.06 221 TYR B CA 1
ATOM 5651 C C . TYR B 1 221 ? 20.125 30.078 17.484 1 98.06 221 TYR B C 1
ATOM 5653 O O . TYR B 1 221 ? 20.281 30.547 18.625 1 98.06 221 TYR B O 1
ATOM 5661 N N . PHE B 1 222 ? 20.828 29.078 17.031 1 96.06 222 PHE B N 1
ATOM 5662 C CA . PHE B 1 222 ? 21.922 28.438 17.766 1 96.06 222 PHE B CA 1
ATOM 5663 C C . PHE B 1 222 ? 23.266 28.953 17.297 1 96.06 222 PHE B C 1
ATOM 5665 O O . PHE B 1 222 ? 23.578 28.906 16.109 1 96.06 222 PHE B O 1
ATOM 5672 N N . GLY B 1 223 ? 24 29.438 18.281 1 93.62 223 GLY B N 1
ATOM 5673 C CA . GLY B 1 223 ? 25.344 29.906 17.969 1 93.62 223 GLY B CA 1
ATOM 5674 C C . GLY B 1 223 ? 25.391 31.391 17.656 1 93.62 223 GLY B C 1
ATOM 5675 O O . GLY B 1 223 ? 24.391 32.094 17.734 1 93.62 223 GLY B O 1
ATOM 5676 N N . GLN B 1 224 ? 26.641 31.844 17.219 1 91.56 224 GLN B N 1
ATOM 5677 C CA . GLN B 1 224 ? 26.844 33.25 16.969 1 91.56 224 GLN B CA 1
ATOM 5678 C C . GLN B 1 224 ? 27.125 33.531 15.492 1 91.56 224 GLN B C 1
ATOM 5680 O O . GLN B 1 224 ? 26.781 34.594 14.977 1 91.56 224 GLN B O 1
ATOM 5685 N N . ASP B 1 225 ? 27.625 32.469 14.938 1 91.56 225 ASP B N 1
ATOM 5686 C CA . ASP B 1 225 ? 27.938 32.625 13.523 1 91.56 225 ASP B CA 1
ATOM 5687 C C . ASP B 1 225 ? 26.672 32.75 12.68 1 91.56 225 ASP B C 1
ATOM 5689 O O . ASP B 1 225 ? 25.797 31.875 12.719 1 91.56 225 ASP B O 1
ATOM 5693 N N . GLY B 1 226 ? 26.453 33.844 12 1 92.69 226 GLY B N 1
ATOM 5694 C CA . GLY B 1 226 ? 25.328 34.094 11.117 1 92.69 226 GLY B CA 1
ATOM 5695 C C . GLY B 1 226 ? 24.172 34.781 11.805 1 92.69 226 GLY B C 1
ATOM 5696 O O . GLY B 1 226 ? 23.188 35.125 11.156 1 92.69 226 GLY B O 1
ATOM 5697 N N . LEU B 1 227 ? 24.266 34.938 13.062 1 95.62 227 LEU B N 1
ATOM 5698 C CA . LEU B 1 227 ? 23.188 35.562 13.82 1 95.62 227 LEU B CA 1
ATOM 5699 C C . LEU B 1 227 ? 22.906 36.969 13.305 1 95.62 227 LEU B C 1
ATOM 5701 O O . LEU B 1 227 ? 21.75 37.375 13.172 1 95.62 227 LEU B O 1
ATOM 5705 N N . SER B 1 228 ? 23.969 37.688 13.008 1 95.75 228 SER B N 1
ATOM 5706 C CA . SER B 1 228 ? 23.812 39.031 12.5 1 95.75 228 SER B CA 1
ATOM 5707 C C . SER B 1 228 ? 23.078 39.062 11.164 1 95.75 228 SER B C 1
ATOM 5709 O O . SER B 1 228 ? 22.25 39.938 10.906 1 95.75 228 SER B O 1
ATOM 5711 N N . GLU B 1 229 ? 23.391 38.094 10.375 1 96.5 229 GLU B N 1
ATOM 5712 C CA . GLU B 1 229 ? 22.734 38 9.078 1 96.5 229 GLU B CA 1
ATOM 5713 C C . GLU B 1 229 ? 21.234 37.688 9.234 1 96.5 229 GLU B C 1
ATOM 5715 O O . GLU B 1 229 ? 20.406 38.25 8.516 1 96.5 229 GLU B O 1
ATOM 5720 N N . VAL B 1 230 ? 20.938 36.844 10.141 1 97.12 230 VAL B N 1
ATOM 5721 C CA . VAL B 1 230 ? 19.547 36.5 10.414 1 97.12 230 VAL B CA 1
ATOM 5722 C C . VAL B 1 230 ? 18.797 37.719 10.898 1 97.12 230 VAL B C 1
ATOM 5724 O O . VAL B 1 230 ? 17.688 38 10.438 1 97.12 230 VAL B O 1
ATOM 5727 N N . LYS B 1 231 ? 19.375 38.531 11.758 1 97.06 231 LYS B N 1
ATOM 5728 C CA . LYS B 1 231 ? 18.781 39.781 12.258 1 97.06 231 LYS B CA 1
ATOM 5729 C C . LYS B 1 231 ? 18.531 40.75 11.117 1 97.06 231 LYS B C 1
ATOM 5731 O O . LYS B 1 231 ? 17.484 41.406 11.055 1 97.06 231 LYS B O 1
ATOM 5736 N N . ASN B 1 232 ? 19.516 40.781 10.227 1 96.44 232 ASN B N 1
ATOM 5737 C CA . ASN B 1 232 ? 19.391 41.688 9.086 1 96.44 232 ASN B CA 1
ATOM 5738 C C . ASN B 1 232 ? 18.234 41.281 8.18 1 96.44 232 ASN B C 1
ATOM 5740 O O . ASN B 1 232 ? 17.516 42.156 7.66 1 96.44 232 ASN B O 1
ATOM 5744 N N . ILE B 1 233 ? 18.094 40 8.016 1 97.06 233 ILE B N 1
ATOM 5745 C CA . ILE B 1 233 ? 17 39.5 7.172 1 97.06 233 ILE B CA 1
ATOM 5746 C C . ILE B 1 233 ? 15.656 39.844 7.805 1 97.06 233 ILE B C 1
ATOM 5748 O O . ILE B 1 233 ? 14.758 40.344 7.129 1 97.06 233 ILE B O 1
ATOM 5752 N N . LEU B 1 234 ? 15.539 39.656 9.094 1 97.12 234 LEU B N 1
ATOM 5753 C CA . LEU B 1 234 ? 14.305 39.938 9.82 1 97.12 234 LEU B CA 1
ATOM 5754 C C . LEU B 1 234 ? 14 41.438 9.766 1 97.12 234 LEU B C 1
ATOM 5756 O O . LEU B 1 234 ? 12.859 41.844 9.5 1 97.12 234 LEU B O 1
ATOM 5760 N N . ASP B 1 235 ? 15.023 42.25 9.898 1 96.12 235 ASP B N 1
ATOM 5761 C CA . ASP B 1 235 ? 14.875 43.719 9.867 1 96.12 235 ASP B CA 1
ATOM 5762 C C . ASP B 1 235 ? 14.445 44.188 8.484 1 96.12 235 ASP B C 1
ATOM 5764 O O . ASP B 1 235 ? 13.617 45.094 8.359 1 96.12 235 ASP B O 1
ATOM 5768 N N . SER B 1 236 ? 15.047 43.562 7.531 1 95.75 236 SER B N 1
ATOM 5769 C CA . SER B 1 236 ? 14.711 43.938 6.164 1 95.75 236 SER B CA 1
ATOM 5770 C C . SER B 1 236 ? 13.25 43.656 5.852 1 95.75 236 SER B C 1
ATOM 5772 O O . SER B 1 236 ? 12.547 44.5 5.285 1 95.75 236 SER B O 1
ATOM 5774 N N . VAL B 1 237 ? 12.789 42.5 6.262 1 95.38 237 VAL B N 1
ATOM 5775 C CA . VAL B 1 237 ? 11.398 42.125 6.035 1 95.38 237 VAL B CA 1
ATOM 5776 C C . VAL B 1 237 ? 10.477 43.031 6.836 1 95.38 237 VAL B C 1
ATOM 5778 O O . VAL B 1 237 ? 9.445 43.469 6.328 1 95.38 237 VAL B O 1
ATOM 5781 N N . ALA B 1 238 ? 10.852 43.375 8.008 1 95.25 238 ALA B N 1
ATOM 5782 C CA . ALA B 1 238 ? 10.062 44.25 8.859 1 95.25 238 ALA B CA 1
ATOM 5783 C C . ALA B 1 238 ? 9.938 45.656 8.242 1 95.25 238 ALA B C 1
ATOM 5785 O O . ALA B 1 238 ? 8.859 46.25 8.242 1 95.25 238 ALA B O 1
ATOM 5786 N N . ARG B 1 239 ? 11 46.125 7.695 1 94.62 239 ARG B N 1
ATOM 5787 C CA . ARG B 1 239 ? 11.023 47.469 7.086 1 94.62 239 ARG B CA 1
ATOM 5788 C C . ARG B 1 239 ? 10.164 47.5 5.82 1 94.62 239 ARG B C 1
ATOM 5790 O O . ARG B 1 239 ? 9.414 48.438 5.598 1 94.62 239 ARG B O 1
ATOM 5797 N N . GLU B 1 240 ? 10.227 46.406 5.148 1 94.69 240 GLU B N 1
ATOM 5798 C CA . GLU B 1 240 ? 9.547 46.375 3.857 1 94.69 240 GLU B CA 1
ATOM 5799 C C . GLU B 1 240 ? 8.055 46.125 4.027 1 94.69 240 GLU B C 1
ATOM 5801 O O . GLU B 1 240 ? 7.246 46.562 3.217 1 94.69 240 GLU B O 1
ATOM 5806 N N . THR B 1 241 ? 7.711 45.438 5.043 1 95.12 241 THR B N 1
ATOM 5807 C CA . THR B 1 241 ? 6.328 45 5.133 1 95.12 241 THR B CA 1
ATOM 5808 C C . THR B 1 241 ? 5.66 45.531 6.391 1 95.12 241 THR B C 1
ATOM 5810 O O . THR B 1 241 ? 4.461 45.344 6.598 1 95.12 241 THR B O 1
ATOM 5813 N N . ASP B 1 242 ? 6.391 46.188 7.34 1 94.62 242 ASP B N 1
ATOM 5814 C CA . ASP B 1 242 ? 5.906 46.656 8.633 1 94.62 242 ASP B CA 1
ATOM 5815 C C . ASP B 1 242 ? 5.457 45.5 9.516 1 94.62 242 ASP B C 1
ATOM 5817 O O . ASP B 1 242 ? 4.477 45.625 10.25 1 94.62 242 ASP B O 1
ATOM 5821 N N . PHE B 1 243 ? 6.027 44.344 9.242 1 96.31 243 PHE B N 1
ATOM 5822 C CA . PHE B 1 243 ? 5.766 43.156 10.047 1 96.31 243 PHE B CA 1
ATOM 5823 C C . PHE B 1 243 ? 6.668 43.125 11.273 1 96.31 243 PHE B C 1
ATOM 5825 O O . PHE B 1 243 ? 7.895 43.094 11.148 1 96.31 243 PHE B O 1
ATOM 5832 N N . HIS B 1 244 ? 6.031 43.125 12.469 1 94.5 244 HIS B N 1
ATOM 5833 C CA . HIS B 1 244 ? 6.824 43.156 13.695 1 94.5 244 HIS B CA 1
ATOM 5834 C C . HIS B 1 244 ? 6.461 42.031 14.625 1 94.5 244 HIS B C 1
ATOM 5836 O O . HIS B 1 244 ? 6.941 41.969 15.758 1 94.5 244 HIS B O 1
ATOM 5842 N N . ASN B 1 245 ? 5.66 41.156 14.148 1 95.44 245 ASN B N 1
ATOM 5843 C CA . ASN B 1 245 ? 5.23 40 14.961 1 95.44 245 ASN B CA 1
ATOM 5844 C C . ASN B 1 245 ? 6.219 38.844 14.875 1 95.44 245 ASN B C 1
ATOM 5846 O O . ASN B 1 245 ? 5.871 37.781 14.406 1 95.44 245 ASN B O 1
ATOM 5850 N N . TYR B 1 246 ? 7.438 39.125 15.266 1 96.75 246 TYR B N 1
ATOM 5851 C CA . TYR B 1 246 ? 8.422 38.031 15.312 1 96.75 246 TYR B CA 1
ATOM 5852 C C . TYR B 1 246 ? 9.25 38.125 16.594 1 96.75 246 TYR B C 1
ATOM 5854 O O . TYR B 1 246 ? 9.344 39.188 17.219 1 96.75 246 TYR B O 1
ATOM 5862 N N . THR B 1 247 ? 9.727 37 17.062 1 97.06 247 THR B N 1
ATOM 5863 C CA . THR B 1 247 ? 10.625 36.844 18.203 1 97.06 247 THR B CA 1
ATOM 5864 C C . THR B 1 247 ? 11.891 36.094 17.812 1 97.06 247 THR B C 1
ATOM 5866 O O . THR B 1 247 ? 11.82 35.062 17.141 1 97.06 247 THR B O 1
ATOM 5869 N N . LEU B 1 248 ? 13 36.688 18.109 1 97.5 248 LEU B N 1
ATOM 5870 C CA . LEU B 1 248 ? 14.281 36.062 17.891 1 97.5 248 LEU B CA 1
ATOM 5871 C C . LEU B 1 248 ? 14.914 35.625 19.219 1 97.5 248 LEU B C 1
ATOM 5873 O O . LEU B 1 248 ? 15.164 36.469 20.094 1 97.5 248 LEU B O 1
ATOM 5877 N N . VAL B 1 249 ? 15.062 34.312 19.453 1 97.12 249 VAL B N 1
ATOM 5878 C CA . VAL B 1 249 ? 15.719 33.75 20.625 1 97.12 249 VAL B CA 1
ATOM 5879 C C . VAL B 1 249 ? 17.109 33.219 20.25 1 97.12 249 VAL B C 1
ATOM 5881 O O . VAL B 1 249 ? 17.234 32.406 19.344 1 97.12 249 VAL B O 1
ATOM 5884 N N . SER B 1 250 ? 18.078 33.719 20.875 1 96.75 250 SER B N 1
ATOM 5885 C CA . SER B 1 250 ? 19.453 33.281 20.609 1 96.75 250 SER B CA 1
ATOM 5886 C C . SER B 1 250 ? 19.969 32.375 21.719 1 96.75 250 SER B C 1
ATOM 5888 O O . SER B 1 250 ? 19.875 32.688 22.891 1 96.75 250 SER B O 1
ATOM 5890 N N . LEU B 1 251 ? 20.469 31.234 21.359 1 95.38 251 LEU B N 1
ATOM 5891 C CA . LEU B 1 251 ? 21.047 30.266 22.281 1 95.38 251 LEU B CA 1
ATOM 5892 C C . LEU B 1 251 ? 22.516 30 21.938 1 95.38 251 LEU B C 1
ATOM 5894 O O . LEU B 1 251 ? 22.844 29.703 20.781 1 95.38 251 LEU B O 1
ATOM 5898 N N . ASN B 1 252 ? 23.375 30.062 22.891 1 93.25 252 ASN B N 1
ATOM 5899 C CA . ASN B 1 252 ? 24.781 29.75 22.688 1 93.25 252 ASN B CA 1
ATOM 5900 C C . ASN B 1 252 ? 25.078 28.281 22.953 1 93.25 252 ASN B C 1
ATOM 5902 O O . ASN B 1 252 ? 25.844 27.953 23.859 1 93.25 252 ASN B O 1
ATOM 5906 N N . GLU B 1 253 ? 24.422 27.453 22.266 1 91.12 253 GLU B N 1
ATOM 5907 C CA . GLU B 1 253 ? 24.531 26 22.328 1 91.12 253 GLU B CA 1
ATOM 5908 C C . GLU B 1 253 ? 24.609 25.391 20.938 1 91.12 253 GLU B C 1
ATOM 5910 O O . GLU B 1 253 ? 24.422 26.078 19.938 1 91.12 253 GLU B O 1
ATOM 5915 N N . GLU B 1 254 ? 25.047 24.141 20.859 1 88.44 254 GLU B N 1
ATOM 5916 C CA . GLU B 1 254 ? 25.016 23.406 19.609 1 88.44 254 GLU B CA 1
ATOM 5917 C C . GLU B 1 254 ? 23.578 23.141 19.156 1 88.44 254 GLU B C 1
ATOM 5919 O O . GLU B 1 254 ? 22.672 23.016 19.984 1 88.44 254 GLU B O 1
ATOM 5924 N N . PHE B 1 255 ? 23.516 23.125 17.938 1 88.88 255 PHE B N 1
ATOM 5925 C CA . PHE B 1 255 ? 22.203 22.969 17.344 1 88.88 255 PHE B CA 1
ATOM 5926 C C . PHE B 1 255 ? 21.547 21.672 17.828 1 88.88 255 PHE B C 1
ATOM 5928 O O . PHE B 1 255 ? 22.156 20.609 17.797 1 88.88 255 PHE B O 1
ATOM 5935 N N . ASN B 1 256 ? 20.422 21.781 18.281 1 87.5 256 ASN B N 1
ATOM 5936 C CA . ASN B 1 256 ? 19.5 20.719 18.672 1 87.5 256 ASN B CA 1
ATOM 5937 C C . ASN B 1 256 ? 18.047 21.078 18.344 1 87.5 256 ASN B C 1
ATOM 5939 O O . ASN B 1 256 ? 17.484 22 18.938 1 87.5 256 ASN B O 1
ATOM 5943 N N . ARG B 1 257 ? 17.547 20.391 17.438 1 91.25 257 ARG B N 1
ATOM 5944 C CA . ARG B 1 257 ? 16.234 20.75 16.922 1 91.25 257 ARG B CA 1
ATOM 5945 C C . ARG B 1 257 ? 15.18 20.734 18.031 1 91.25 257 ARG B C 1
ATOM 5947 O O . ARG B 1 257 ? 14.406 21.672 18.188 1 91.25 257 ARG B O 1
ATOM 5954 N N . GLY B 1 258 ? 15.102 19.625 18.844 1 91.44 258 GLY B N 1
ATOM 5955 C CA . GLY B 1 258 ? 14.141 19.531 19.922 1 91.44 258 GLY B CA 1
ATOM 5956 C C . GLY B 1 258 ? 14.273 20.641 20.938 1 91.44 258 GLY B C 1
ATOM 5957 O O . GLY B 1 258 ? 13.266 21.219 21.359 1 91.44 258 GLY B O 1
ATOM 5958 N N . ARG B 1 259 ? 15.484 20.922 21.281 1 91.81 259 ARG B N 1
ATOM 5959 C CA . ARG B 1 259 ? 15.758 22 22.219 1 91.81 259 ARG B CA 1
ATOM 5960 C C . ARG B 1 259 ? 15.289 23.344 21.672 1 91.81 259 ARG B C 1
ATOM 5962 O O . ARG B 1 259 ? 14.695 24.141 22.391 1 91.81 259 ARG B O 1
ATOM 5969 N N . GLY B 1 260 ? 15.609 23.562 20.438 1 94.75 260 GLY B N 1
ATOM 5970 C CA . GLY B 1 260 ? 15.188 24.797 19.812 1 94.75 260 GLY B CA 1
ATOM 5971 C C . GLY B 1 260 ? 13.68 24.984 19.797 1 94.75 260 GLY B C 1
ATOM 5972 O O . GLY B 1 260 ? 13.172 26.047 20.109 1 94.75 260 GLY B O 1
ATOM 5973 N N . LEU B 1 261 ? 12.953 23.938 19.375 1 96.75 261 LEU B N 1
ATOM 5974 C CA . LEU B 1 261 ? 11.492 23.984 19.312 1 96.75 261 LEU B CA 1
ATOM 5975 C C . LEU B 1 261 ? 10.906 24.172 20.719 1 96.75 261 LEU B C 1
ATOM 5977 O O . LEU B 1 261 ? 9.953 24.938 20.891 1 96.75 261 LEU B O 1
ATOM 5981 N N . ASP B 1 262 ? 11.5 23.5 21.672 1 94.94 262 ASP B N 1
ATOM 5982 C CA . ASP B 1 262 ? 11.055 23.641 23.062 1 94.94 262 ASP B CA 1
ATOM 5983 C C . ASP B 1 262 ? 11.234 25.078 23.547 1 94.94 262 ASP B C 1
ATOM 5985 O O . ASP B 1 262 ? 10.312 25.656 24.141 1 94.94 262 ASP B O 1
ATOM 5989 N N . MET B 1 263 ? 12.406 25.688 23.344 1 95.44 263 MET B N 1
ATOM 5990 C CA . MET B 1 263 ? 12.688 27.062 23.734 1 95.44 263 MET B CA 1
ATOM 5991 C C . MET B 1 263 ? 11.734 28.031 23.047 1 95.44 263 MET B C 1
ATOM 5993 O O . MET B 1 263 ? 11.242 28.969 23.656 1 95.44 263 MET B O 1
ATOM 5997 N N . GLY B 1 264 ? 11.516 27.766 21.719 1 97.75 264 GLY B N 1
ATOM 5998 C CA . GLY B 1 264 ? 10.586 28.609 20.984 1 97.75 264 GLY B CA 1
ATOM 5999 C C . GLY B 1 264 ? 9.18 28.578 21.547 1 97.75 264 GLY B C 1
ATOM 6000 O O . GLY B 1 264 ? 8.516 29.609 21.625 1 97.75 264 GLY B O 1
ATOM 6001 N N . ALA B 1 265 ? 8.711 27.422 21.922 1 97.38 265 ALA B N 1
ATOM 6002 C CA . ALA B 1 265 ? 7.383 27.281 22.516 1 97.38 265 ALA B CA 1
ATOM 6003 C C . ALA B 1 265 ? 7.285 28.016 23.844 1 97.38 265 ALA B C 1
ATOM 6005 O O . ALA B 1 265 ? 6.281 28.672 24.125 1 97.38 265 ALA B O 1
ATOM 6006 N N . ARG B 1 266 ? 8.305 27.953 24.625 1 95.44 266 ARG B N 1
ATOM 6007 C CA . ARG B 1 266 ? 8.297 28.531 25.969 1 95.44 266 ARG B CA 1
ATOM 6008 C C . ARG B 1 266 ? 8.523 30.031 25.906 1 95.44 266 ARG B C 1
ATOM 6010 O O . ARG B 1 266 ? 8.242 30.75 26.875 1 95.44 266 ARG B O 1
ATOM 6017 N N . ALA B 1 267 ? 9.117 30.484 24.844 1 96.06 267 ALA B N 1
ATOM 6018 C CA . ALA B 1 267 ? 9.375 31.922 24.703 1 96.06 267 ALA B CA 1
ATOM 6019 C C . ALA B 1 267 ? 8.07 32.688 24.531 1 96.06 267 ALA B C 1
ATOM 6021 O O . ALA B 1 267 ? 8.031 33.906 24.703 1 96.06 267 ALA B O 1
ATOM 6022 N N . TRP B 1 268 ? 7.004 32.031 24.078 1 96.31 268 TRP B N 1
ATOM 6023 C CA . TRP B 1 268 ? 5.699 32.656 23.906 1 96.31 268 TRP B CA 1
ATOM 6024 C C . TRP B 1 268 ? 5.086 33.031 25.25 1 96.31 268 TRP B C 1
ATOM 6026 O O . TRP B 1 268 ? 4.98 32.156 26.141 1 96.31 268 TRP B O 1
ATOM 6036 N N . GLU B 1 269 ? 4.617 34.281 25.422 1 92.06 269 GLU B N 1
ATOM 6037 C CA . GLU B 1 269 ? 4.113 34.75 26.703 1 92.06 269 GLU B CA 1
ATOM 6038 C C . GLU B 1 269 ? 2.701 35.312 26.578 1 92.06 269 GLU B C 1
ATOM 6040 O O . GLU B 1 269 ? 2.172 35.906 27.531 1 92.06 269 GLU B O 1
ATOM 6045 N N . LYS B 1 270 ? 2.064 35.219 25.516 1 92.5 270 LYS B N 1
ATOM 6046 C CA . LYS B 1 270 ? 0.787 35.875 25.266 1 92.5 270 LYS B CA 1
ATOM 6047 C C . LYS B 1 270 ? -0.378 34.906 25.438 1 92.5 270 LYS B C 1
ATOM 6049 O O . LYS B 1 270 ? -1.396 35.031 24.75 1 92.5 270 LYS B O 1
ATOM 6054 N N . GLY B 1 271 ? -0.16 33.812 26.203 1 93.19 271 GLY B N 1
ATOM 6055 C CA . GLY B 1 271 ? -1.256 32.906 26.453 1 93.19 271 GLY B CA 1
ATOM 6056 C C . GLY B 1 271 ? -1.267 31.719 25.5 1 93.19 271 GLY B C 1
ATOM 6057 O O . GLY B 1 271 ? -0.211 31.172 25.141 1 93.19 271 GLY B O 1
ATOM 6058 N N . GLU B 1 272 ? -2.514 31.281 25.156 1 95.94 272 GLU B N 1
ATOM 6059 C CA . GLU B 1 272 ? -2.652 30.109 24.297 1 95.94 272 GLU B CA 1
ATOM 6060 C C . GLU B 1 272 ? -2.428 30.469 22.844 1 95.94 272 GLU B C 1
ATOM 6062 O O . GLU B 1 272 ? -2.869 31.531 22.375 1 95.94 272 GLU B O 1
ATOM 6067 N N . VAL B 1 273 ? -1.766 29.609 22.156 1 97.81 273 VAL B N 1
ATOM 6068 C CA . VAL B 1 273 ? -1.494 29.859 20.734 1 97.81 273 VAL B CA 1
ATOM 6069 C C . VAL B 1 273 ? -1.34 28.547 19.984 1 97.81 273 VAL B C 1
ATOM 6071 O O . VAL B 1 273 ? -0.899 27.547 20.562 1 97.81 273 VAL B O 1
ATOM 6074 N N . LEU B 1 274 ? -1.752 28.531 18.75 1 98.5 274 LEU B N 1
ATOM 6075 C CA . LEU B 1 274 ? -1.45 27.438 17.844 1 98.5 274 LEU B CA 1
ATOM 6076 C C . LEU B 1 274 ? -0.027 27.547 17.312 1 98.5 274 LEU B C 1
ATOM 6078 O O . LEU B 1 274 ? 0.369 28.594 16.797 1 98.5 274 LEU B O 1
ATOM 6082 N N . MET B 1 275 ? 0.734 26.516 17.5 1 98.81 275 MET B N 1
ATOM 6083 C CA . MET B 1 275 ? 2.121 26.516 17.047 1 98.81 275 MET B CA 1
ATOM 6084 C C . MET B 1 275 ? 2.297 25.625 15.82 1 98.81 275 MET B C 1
ATOM 6086 O O . MET B 1 275 ? 1.686 24.562 15.727 1 98.81 275 MET B O 1
ATOM 6090 N N . PHE B 1 276 ? 3.09 26.062 14.93 1 98.81 276 PHE B N 1
ATOM 6091 C CA . PHE B 1 276 ? 3.58 25.25 13.82 1 98.81 276 PHE B CA 1
ATOM 6092 C C . PHE B 1 276 ? 5.086 25.031 13.938 1 98.81 276 PHE B C 1
ATOM 6094 O O . PHE B 1 276 ? 5.867 25.969 13.75 1 98.81 276 PHE B O 1
ATOM 6101 N N . PHE B 1 277 ? 5.449 23.812 14.352 1 98.56 277 PHE B N 1
ATOM 6102 C CA . PHE B 1 277 ? 6.859 23.422 14.344 1 98.56 277 PHE B CA 1
ATOM 6103 C C . PHE B 1 277 ? 7.355 23.219 12.922 1 98.56 277 PHE B C 1
ATOM 6105 O O . PHE B 1 277 ? 6.941 22.266 12.25 1 98.56 277 PHE B O 1
ATOM 6112 N N . CYS B 1 278 ? 8.211 24.031 12.508 1 97.69 278 CYS B N 1
ATOM 6113 C CA . CYS B 1 278 ? 8.586 24.094 11.102 1 97.69 278 CYS B CA 1
ATOM 6114 C C . CYS B 1 278 ? 10.102 24.047 10.938 1 97.69 278 CYS B C 1
ATOM 6116 O O . CYS B 1 278 ? 10.836 24.234 11.906 1 97.69 278 CYS B O 1
ATOM 6118 N N . ASP B 1 279 ? 10.578 23.688 9.75 1 96.19 279 ASP B N 1
ATOM 6119 C CA . ASP B 1 279 ? 11.984 23.75 9.359 1 96.19 279 ASP B CA 1
ATOM 6120 C C . ASP B 1 279 ? 12.219 24.828 8.312 1 96.19 279 ASP B C 1
ATOM 6122 O O . ASP B 1 279 ? 11.289 25.25 7.613 1 96.19 279 ASP B O 1
ATOM 6126 N N . VAL B 1 280 ? 13.453 25.203 8.234 1 97.38 280 VAL B N 1
ATOM 6127 C CA . VAL B 1 280 ? 13.812 26.312 7.352 1 97.38 280 VAL B CA 1
ATOM 6128 C C . VAL B 1 280 ? 13.648 25.891 5.895 1 97.38 280 VAL B C 1
ATOM 6130 O O . VAL B 1 280 ? 13.453 26.734 5.016 1 97.38 280 VAL B O 1
ATOM 6133 N N . ASP B 1 281 ? 13.602 24.641 5.625 1 96.75 281 ASP B N 1
ATOM 6134 C CA . ASP B 1 281 ? 13.531 24.141 4.25 1 96.75 281 ASP B CA 1
ATOM 6135 C C . ASP B 1 281 ? 12.094 23.797 3.867 1 96.75 281 ASP B C 1
ATOM 6137 O O . ASP B 1 281 ? 11.859 23.125 2.855 1 96.75 281 ASP B O 1
ATOM 6141 N N . ILE B 1 282 ? 11.172 24.203 4.59 1 97.94 282 ILE B N 1
ATOM 6142 C CA . ILE B 1 282 ? 9.773 23.891 4.336 1 97.94 282 ILE B CA 1
ATOM 6143 C C . ILE B 1 282 ? 9.141 25.031 3.521 1 97.94 282 ILE B C 1
ATOM 6145 O O . ILE B 1 282 ? 9.383 26.203 3.787 1 97.94 282 ILE B O 1
ATOM 6149 N N . TYR B 1 283 ? 8.398 24.719 2.475 1 98.12 283 TYR B N 1
ATOM 6150 C CA . TYR B 1 283 ? 7.52 25.594 1.72 1 98.12 283 TYR B CA 1
ATOM 6151 C C . TYR B 1 283 ? 6.055 25.281 1.993 1 98.12 283 TYR B C 1
ATOM 6153 O O . TYR B 1 283 ? 5.652 24.109 1.978 1 98.12 283 TYR B O 1
ATOM 6161 N N . PHE B 1 284 ? 5.266 26.266 2.334 1 98.31 284 PHE B N 1
ATOM 6162 C CA . PHE B 1 284 ? 3.861 26 2.641 1 98.31 284 PHE B CA 1
ATOM 6163 C C . PHE B 1 284 ? 2.971 27.078 2.023 1 98.31 284 PHE B C 1
ATOM 6165 O O . PHE B 1 284 ? 3.447 28.156 1.658 1 98.31 284 PHE B O 1
ATOM 6172 N N . THR B 1 285 ? 1.695 26.797 1.832 1 97.62 285 THR B N 1
ATOM 6173 C CA . THR B 1 285 ? 0.696 27.688 1.265 1 97.62 285 THR B CA 1
ATOM 6174 C C . THR B 1 285 ? -0.242 28.219 2.35 1 97.62 285 THR B C 1
ATOM 6176 O O . THR B 1 285 ? -0.192 27.75 3.492 1 97.62 285 THR B O 1
ATOM 6179 N N . ALA B 1 286 ? -0.994 29.156 1.974 1 96.31 286 ALA B N 1
ATOM 6180 C CA . ALA B 1 286 ? -1.995 29.688 2.896 1 96.31 286 ALA B CA 1
ATOM 6181 C C . ALA B 1 286 ? -3.035 28.625 3.244 1 96.31 286 ALA B C 1
ATOM 6183 O O . ALA B 1 286 ? -3.529 28.578 4.375 1 96.31 286 ALA B O 1
ATOM 6184 N N . GLU B 1 287 ? -3.363 27.781 2.275 1 94.81 287 GLU B N 1
ATOM 6185 C CA . GLU B 1 287 ? -4.316 26.688 2.502 1 94.81 287 GLU B CA 1
ATOM 6186 C C . GLU B 1 287 ? -3.82 25.734 3.584 1 94.81 287 GLU B C 1
ATOM 6188 O O . GLU B 1 287 ? -4.613 25.219 4.371 1 94.81 287 GLU B O 1
ATOM 6193 N N . PHE B 1 288 ? -2.553 25.578 3.557 1 97.31 288 PHE B N 1
ATOM 6194 C CA . PHE B 1 288 ? -1.995 24.719 4.594 1 97.31 288 PHE B CA 1
ATOM 6195 C C . PHE B 1 288 ? -2.211 25.328 5.973 1 97.31 288 PHE B C 1
ATOM 6197 O O . PHE B 1 288 ? -2.568 24.625 6.918 1 97.31 288 PHE B O 1
ATOM 6204 N N . LEU B 1 289 ? -1.921 26.609 6.145 1 98.06 289 LEU B N 1
ATOM 6205 C CA . LEU B 1 289 ? -2.125 27.281 7.43 1 98.06 289 LEU B CA 1
ATOM 6206 C C . LEU B 1 289 ? -3.57 27.125 7.895 1 98.06 289 LEU B C 1
ATOM 6208 O O . LEU B 1 289 ? -3.826 26.922 9.086 1 98.06 289 LEU B O 1
ATOM 6212 N N . ASN B 1 290 ? -4.469 27.234 6.949 1 96.5 290 ASN B N 1
ATOM 6213 C CA . ASN B 1 290 ? -5.867 27 7.289 1 96.5 290 ASN B CA 1
ATOM 6214 C C . ASN B 1 290 ? -6.09 25.562 7.77 1 96.5 290 ASN B C 1
ATOM 6216 O O . ASN B 1 290 ? -6.852 25.328 8.703 1 96.5 290 ASN B O 1
ATOM 6220 N N . SER B 1 291 ? -5.406 24.609 7.125 1 96.69 291 SER B N 1
ATOM 6221 C CA . SER B 1 291 ? -5.52 23.219 7.551 1 96.69 291 SER B CA 1
ATOM 6222 C C . SER B 1 291 ? -5.02 23.047 8.984 1 96.69 291 SER B C 1
ATOM 6224 O O . SER B 1 291 ? -5.578 22.25 9.742 1 96.69 291 SER B O 1
ATOM 6226 N N . CYS B 1 292 ? -3.973 23.75 9.328 1 98 292 CYS B N 1
ATOM 6227 C CA . CYS B 1 292 ? -3.484 23.703 10.703 1 98 292 CYS B CA 1
ATOM 6228 C C . CYS B 1 292 ? -4.562 24.156 11.68 1 98 292 CYS B C 1
ATOM 6230 O O . CYS B 1 292 ? -4.801 23.484 12.695 1 98 292 CYS B O 1
ATOM 6232 N N . ARG B 1 293 ? -5.211 25.266 11.383 1 97.94 293 ARG B N 1
ATOM 6233 C CA . ARG B 1 293 ? -6.242 25.844 12.25 1 97.94 293 ARG B CA 1
ATOM 6234 C C . ARG B 1 293 ? -7.445 24.906 12.352 1 97.94 293 ARG B C 1
ATOM 6236 O O . ARG B 1 293 ? -8.07 24.797 13.406 1 97.94 293 ARG B O 1
ATOM 6243 N N . LEU B 1 294 ? -7.746 24.266 11.227 1 96.56 294 LEU B N 1
ATOM 6244 C CA . LEU B 1 294 ? -8.945 23.438 11.156 1 96.56 294 LEU B CA 1
ATOM 6245 C C . LEU B 1 294 ? -8.734 22.094 11.852 1 96.56 294 LEU B C 1
ATOM 6247 O O . LEU B 1 294 ? -9.688 21.5 12.359 1 96.56 294 LEU B O 1
ATOM 6251 N N . ASN B 1 295 ? -7.484 21.625 11.898 1 96.31 295 ASN B N 1
ATOM 6252 C CA . ASN B 1 295 ? -7.254 20.25 12.344 1 96.31 295 ASN B CA 1
ATOM 6253 C C . ASN B 1 295 ? -6.551 20.219 13.703 1 96.31 295 ASN B C 1
ATOM 6255 O O . ASN B 1 295 ? -6.152 19.141 14.164 1 96.31 295 ASN B O 1
ATOM 6259 N N . ALA B 1 296 ? -6.391 21.344 14.344 1 96.81 296 ALA B N 1
ATOM 6260 C CA . ALA B 1 296 ? -5.875 21.406 15.703 1 96.81 296 ALA B CA 1
ATOM 6261 C C . ALA B 1 296 ? -6.883 22.062 16.641 1 96.81 296 ALA B C 1
ATOM 6263 O O . ALA B 1 296 ? -7.543 23.047 16.266 1 96.81 296 ALA B O 1
ATOM 6264 N N . GLU B 1 297 ? -7.074 21.5 17.797 1 95.12 297 GLU B N 1
ATOM 6265 C CA . GLU B 1 297 ? -7.965 22 18.844 1 95.12 297 GLU B CA 1
ATOM 6266 C C . GLU B 1 297 ? -7.391 21.75 20.234 1 95.12 297 GLU B C 1
ATOM 6268 O O . GLU B 1 297 ? -7.004 20.625 20.547 1 95.12 297 GLU B O 1
ATOM 6273 N N . PRO B 1 298 ? -7.277 22.828 21 1 95.44 298 PRO B N 1
ATOM 6274 C CA . PRO B 1 298 ? -6.672 22.656 22.328 1 95.44 298 PRO B CA 1
ATOM 6275 C C . PRO B 1 298 ? -7.359 21.562 23.141 1 95.44 298 PRO B C 1
ATOM 6277 O O . PRO B 1 298 ? -8.578 21.594 23.297 1 95.44 298 PRO B O 1
ATOM 6280 N N . GLY B 1 299 ? -6.57 20.656 23.609 1 94.25 299 GLY B N 1
ATOM 6281 C CA . GLY B 1 299 ? -7.051 19.594 24.484 1 94.25 299 GLY B CA 1
ATOM 6282 C C . GLY B 1 299 ? -7.801 18.5 23.734 1 94.25 299 GLY B C 1
ATOM 6283 O O . GLY B 1 299 ? -8.305 17.562 24.344 1 94.25 299 GLY B O 1
ATOM 6284 N N . LYS B 1 300 ? -7.82 18.609 22.422 1 93.06 300 LYS B N 1
ATOM 6285 C CA . LYS B 1 300 ? -8.672 17.672 21.703 1 93.06 300 LYS B CA 1
ATOM 6286 C C . LYS B 1 300 ? -7.926 17.047 20.531 1 93.06 300 LYS B C 1
ATOM 6288 O O . LYS B 1 300 ? -7.961 15.82 20.344 1 93.06 300 LYS B O 1
ATOM 6293 N N . LYS B 1 301 ? -7.293 17.922 19.766 1 94.88 301 LYS B N 1
ATOM 6294 C CA . LYS B 1 301 ? -6.699 17.438 18.531 1 94.88 301 LYS B CA 1
ATOM 6295 C C . LYS B 1 301 ? -5.316 18.047 18.312 1 94.88 301 LYS B C 1
ATOM 6297 O O . LYS B 1 301 ? -5.102 19.219 18.578 1 94.88 301 LYS B O 1
ATOM 6302 N N . VAL B 1 302 ? -4.473 17.234 17.812 1 97 302 VAL B N 1
ATOM 6303 C CA . VAL B 1 302 ? -3.168 17.688 17.344 1 97 302 VAL B CA 1
ATOM 6304 C C . VAL B 1 302 ? -2.988 17.266 15.875 1 97 302 VAL B C 1
ATOM 6306 O O . VAL B 1 302 ? -3.414 16.188 15.477 1 97 302 VAL B O 1
ATOM 6309 N N . PHE B 1 303 ? -2.369 18.156 15.055 1 98.06 303 PHE B N 1
ATOM 6310 C CA . PHE B 1 303 ? -2.264 17.938 13.617 1 98.06 303 PHE B CA 1
ATOM 6311 C C . PHE B 1 303 ? -0.828 17.609 13.227 1 98.06 303 PHE B C 1
ATOM 6313 O O . PHE B 1 303 ? 0.089 18.391 13.5 1 98.06 303 PHE B O 1
ATOM 6320 N N . TYR B 1 304 ? -0.597 16.469 12.641 1 97.56 304 TYR B N 1
ATOM 6321 C CA . TYR B 1 304 ? 0.682 16.016 12.102 1 97.56 304 TYR B CA 1
ATOM 6322 C C . TYR B 1 304 ? 0.605 15.828 10.594 1 97.56 304 TYR B C 1
ATOM 6324 O O . TYR B 1 304 ? 0.469 14.703 10.117 1 97.56 304 TYR B O 1
ATOM 6332 N N . PRO B 1 305 ? 0.809 16.891 9.852 1 97.62 305 PRO B N 1
ATOM 6333 C CA . PRO B 1 305 ? 0.774 16.797 8.391 1 97.62 305 PRO B CA 1
ATOM 6334 C C . PRO B 1 305 ? 1.964 16.016 7.824 1 97.62 305 PRO B C 1
ATOM 6336 O O . PRO B 1 305 ? 3.064 16.078 8.375 1 97.62 305 PRO B O 1
ATOM 6339 N N . VAL B 1 306 ? 1.703 15.25 6.781 1 96 306 VAL B N 1
ATOM 6340 C CA . VAL B 1 306 ? 2.77 14.586 6.039 1 96 306 VAL B CA 1
ATOM 6341 C C . VAL B 1 306 ? 3.238 15.484 4.895 1 96 306 VAL B C 1
ATOM 6343 O O . VAL B 1 306 ? 2.443 15.867 4.035 1 96 306 VAL B O 1
ATOM 6346 N N . VAL B 1 307 ? 4.477 15.781 4.898 1 97 307 VAL B N 1
ATOM 6347 C CA . VAL B 1 307 ? 5.059 16.719 3.938 1 97 307 VAL B CA 1
ATOM 6348 C C . VAL B 1 307 ? 5.461 15.969 2.67 1 97 307 VAL B C 1
ATOM 6350 O O . VAL B 1 307 ? 5.77 14.773 2.719 1 97 307 VAL B O 1
ATOM 6353 N N . PHE B 1 308 ? 5.309 16.641 1.549 1 97 308 PHE B N 1
ATOM 6354 C CA . PHE B 1 308 ? 5.824 16.109 0.293 1 97 308 PHE B CA 1
ATOM 6355 C C . PHE B 1 308 ? 7.258 16.562 0.057 1 97 308 PHE B C 1
ATOM 6357 O O . PHE B 1 308 ? 7.504 17.75 -0.17 1 97 308 PHE B O 1
ATOM 6364 N N . SER B 1 309 ? 8.211 15.688 0.093 1 96.38 309 SER B N 1
ATOM 6365 C CA . SER B 1 309 ? 9.625 16.016 -0.083 1 96.38 309 SER B CA 1
ATOM 6366 C C . SER B 1 309 ? 10.023 15.969 -1.555 1 96.38 309 SER B C 1
ATOM 6368 O O . SER B 1 309 ? 9.852 14.938 -2.217 1 96.38 309 SER B O 1
ATOM 6370 N N . LEU B 1 310 ? 10.539 17.078 -2.029 1 97.62 310 LEU B N 1
ATOM 6371 C CA . LEU B 1 310 ? 10.984 17.141 -3.418 1 97.62 310 LEU B CA 1
ATOM 6372 C C . LEU B 1 310 ? 12.367 16.516 -3.574 1 97.62 310 LEU B C 1
ATOM 6374 O O . LEU B 1 310 ? 13.219 16.656 -2.686 1 97.62 310 LEU B O 1
ATOM 6378 N N . TYR B 1 311 ? 12.57 15.883 -4.711 1 96.56 311 TYR B N 1
ATOM 6379 C CA . TYR B 1 311 ? 13.867 15.312 -5.035 1 96.56 311 TYR B CA 1
ATOM 6380 C C . TYR B 1 311 ? 14.836 16.391 -5.496 1 96.56 311 TYR B C 1
ATOM 6382 O O . TYR B 1 311 ? 14.469 17.562 -5.594 1 96.56 311 TYR B O 1
ATOM 6390 N N . ASN B 1 312 ? 16.078 16 -5.672 1 95.88 312 ASN B N 1
ATOM 6391 C CA . ASN B 1 312 ? 17.125 16.891 -6.18 1 95.88 312 ASN B CA 1
ATOM 6392 C C . ASN B 1 312 ? 16.75 17.469 -7.539 1 95.88 312 ASN B C 1
ATOM 6394 O O . ASN B 1 312 ? 16.672 16.75 -8.531 1 95.88 312 ASN B O 1
ATOM 6398 N N . PRO B 1 313 ? 16.531 18.781 -7.57 1 95.06 313 PRO B N 1
ATOM 6399 C CA . PRO B 1 313 ? 16.109 19.391 -8.828 1 95.06 313 PRO B CA 1
ATOM 6400 C C . PRO B 1 313 ? 17.109 19.188 -9.961 1 95.06 313 PRO B C 1
ATOM 6402 O O . PRO B 1 313 ? 16.734 19.156 -11.133 1 95.06 313 PRO B O 1
ATOM 6405 N N . ALA B 1 314 ? 18.359 19.078 -9.625 1 91.81 314 ALA B N 1
ATOM 6406 C CA . ALA B 1 314 ? 19.375 18.859 -10.648 1 91.81 314 ALA B CA 1
ATOM 6407 C C . ALA B 1 314 ? 19.156 17.531 -11.367 1 91.81 314 ALA B C 1
ATOM 6409 O O . ALA B 1 314 ? 19.562 17.375 -12.523 1 91.81 314 ALA B O 1
ATOM 6410 N N . ILE B 1 315 ? 18.547 16.609 -10.656 1 91.31 315 ILE B N 1
ATOM 6411 C CA . ILE B 1 315 ? 18.266 15.297 -11.242 1 91.31 315 ILE B CA 1
ATOM 6412 C C . ILE B 1 315 ? 16.906 15.312 -11.922 1 91.31 315 ILE B C 1
ATOM 6414 O O . ILE B 1 315 ? 16.766 14.867 -13.062 1 91.31 315 ILE B O 1
ATOM 6418 N N . VAL B 1 316 ? 15.953 15.852 -11.297 1 92.75 316 VAL B N 1
ATOM 6419 C CA . VAL B 1 316 ? 14.57 15.844 -11.773 1 92.75 316 VAL B CA 1
ATOM 6420 C C . VAL B 1 316 ? 14.469 16.641 -13.07 1 92.75 316 VAL B C 1
ATOM 6422 O O . VAL B 1 316 ? 13.773 16.234 -14 1 92.75 316 VAL B O 1
ATOM 6425 N N . TYR B 1 317 ? 15.188 17.734 -13.133 1 91.12 317 TYR B N 1
ATOM 6426 C CA . TYR B 1 317 ? 15.109 18.625 -14.289 1 91.12 317 TYR B CA 1
ATOM 6427 C C . TYR B 1 317 ? 16.406 18.609 -15.078 1 91.12 317 TYR B C 1
ATOM 6429 O O . TYR B 1 317 ? 16.844 19.625 -15.609 1 91.12 317 TYR B O 1
ATOM 6437 N N . ALA B 1 318 ? 17 17.516 -15.055 1 85.69 318 ALA B N 1
ATOM 6438 C CA . ALA B 1 318 ? 18.297 17.359 -15.727 1 85.69 318 ALA B CA 1
ATOM 6439 C C . ALA B 1 318 ? 18.188 17.688 -17.203 1 85.69 318 ALA B C 1
ATOM 6441 O O . ALA B 1 318 ? 19.172 18.062 -17.844 1 85.69 318 ALA B O 1
ATOM 6442 N N . ASN B 1 319 ? 17.031 17.562 -17.75 1 79.19 319 ASN B N 1
ATOM 6443 C CA . ASN B 1 319 ? 16.828 17.828 -19.172 1 79.19 319 ASN B CA 1
ATOM 6444 C C . ASN B 1 319 ? 16.734 19.312 -19.453 1 79.19 319 ASN B C 1
ATOM 6446 O O . ASN B 1 319 ? 16.703 19.734 -20.625 1 79.19 319 ASN B O 1
ATOM 6450 N N . GLN B 1 320 ? 16.766 20.062 -18.453 1 82.31 320 GLN B N 1
ATOM 6451 C CA . GLN B 1 320 ? 16.688 21.516 -18.594 1 82.31 320 GLN B CA 1
ATOM 6452 C C . GLN B 1 320 ? 18.016 22.156 -18.219 1 82.31 320 GLN B C 1
ATOM 6454 O O . GLN B 1 320 ? 18.828 21.562 -17.516 1 82.31 320 GLN B O 1
ATOM 6459 N N . ASP B 1 321 ? 18.266 23.297 -18.812 1 83.94 321 ASP B N 1
ATOM 6460 C CA . ASP B 1 321 ? 19.5 24 -18.484 1 83.94 321 ASP B CA 1
ATOM 6461 C C . ASP B 1 321 ? 19.547 24.391 -17.016 1 83.94 321 ASP B C 1
ATOM 6463 O O . ASP B 1 321 ? 20.594 24.266 -16.359 1 83.94 321 ASP B O 1
ATOM 6467 N N . MET B 1 322 ? 18.453 24.859 -16.531 1 87.06 322 MET B N 1
ATOM 6468 C CA . MET B 1 322 ? 18.312 25.219 -15.117 1 87.06 322 MET B CA 1
ATOM 6469 C C . MET B 1 322 ? 16.984 24.75 -14.562 1 87.06 322 MET B C 1
ATOM 6471 O O . MET B 1 322 ? 15.969 24.75 -15.273 1 87.06 322 MET B O 1
ATOM 6475 N N . PRO B 1 323 ? 17.141 24.344 -13.359 1 90 323 PRO B N 1
ATOM 6476 C CA . PRO B 1 323 ? 15.852 24 -12.75 1 90 323 PRO B CA 1
ATOM 6477 C C . PRO B 1 323 ? 14.875 25.172 -12.742 1 90 323 PRO B C 1
ATOM 6479 O O . PRO B 1 323 ? 15.289 26.328 -12.625 1 90 323 PRO B O 1
ATOM 6482 N N . PRO B 1 324 ? 13.68 24.922 -12.938 1 93.31 324 PRO B N 1
ATOM 6483 C CA . PRO B 1 324 ? 12.672 25.984 -12.852 1 93.31 324 PRO B CA 1
ATOM 6484 C C . PRO B 1 324 ? 12.609 26.625 -11.461 1 93.31 324 PRO B C 1
ATOM 6486 O O . PRO B 1 324 ? 13.18 26.094 -10.508 1 93.31 324 PRO B O 1
ATOM 6489 N N . PRO B 1 325 ? 11.984 27.797 -11.461 1 91.62 325 PRO B N 1
ATOM 6490 C CA . PRO B 1 325 ? 11.789 28.422 -10.156 1 91.62 325 PRO B CA 1
ATOM 6491 C C . PRO B 1 325 ? 11.062 27.516 -9.164 1 91.62 325 PRO B C 1
ATOM 6493 O O . PRO B 1 325 ? 10.328 26.609 -9.578 1 91.62 325 PRO B O 1
ATOM 6496 N N . VAL B 1 326 ? 11.25 27.719 -7.914 1 92.44 326 VAL B N 1
ATOM 6497 C CA . VAL B 1 326 ? 10.773 26.859 -6.84 1 92.44 326 VAL B CA 1
ATOM 6498 C C . VAL B 1 326 ? 9.258 26.688 -6.953 1 92.44 326 VAL B C 1
ATOM 6500 O O . VAL B 1 326 ? 8.734 25.578 -6.773 1 92.44 326 VAL B O 1
ATOM 6503 N N . GLU B 1 327 ? 8.57 27.719 -7.312 1 91.88 327 GLU B N 1
ATOM 6504 C CA . GLU B 1 327 ? 7.109 27.688 -7.391 1 91.88 327 GLU B CA 1
ATOM 6505 C C . GLU B 1 327 ? 6.633 26.688 -8.438 1 91.88 327 GLU B C 1
ATOM 6507 O O . GLU B 1 327 ? 5.555 26.109 -8.305 1 91.88 327 GLU B O 1
ATOM 6512 N N . GLN B 1 328 ? 7.43 26.438 -9.438 1 93.56 328 GLN B N 1
ATOM 6513 C CA . GLN B 1 328 ? 7.066 25.531 -10.531 1 93.56 328 GLN B CA 1
ATOM 6514 C C . GLN B 1 328 ? 7.496 24.094 -10.227 1 93.56 328 GLN B C 1
ATOM 6516 O O . GLN B 1 328 ? 7.09 23.156 -10.914 1 93.56 328 GLN B O 1
ATOM 6521 N N . GLN B 1 329 ? 8.281 23.969 -9.18 1 95 329 GLN B N 1
ATOM 6522 C CA . GLN B 1 329 ? 8.758 22.641 -8.805 1 95 329 GLN B CA 1
ATOM 6523 C C . GLN B 1 329 ? 7.777 21.953 -7.855 1 95 329 GLN B C 1
ATOM 6525 O O . GLN B 1 329 ? 7.895 20.75 -7.594 1 95 329 GLN B O 1
ATOM 6530 N N . LEU B 1 330 ? 6.781 22.688 -7.379 1 96.12 330 LEU B N 1
ATOM 6531 C CA . LEU B 1 330 ? 5.879 22.219 -6.336 1 96.12 330 LEU B CA 1
ATOM 6532 C C . LEU B 1 330 ? 4.781 21.344 -6.926 1 96.12 330 LEU B C 1
ATOM 6534 O O . LEU B 1 330 ? 3.602 21.688 -6.883 1 96.12 330 LEU B O 1
ATOM 6538 N N . VAL B 1 331 ? 5.152 20.156 -7.469 1 94.94 331 VAL B N 1
ATOM 6539 C CA . VAL B 1 331 ? 4.223 19.219 -8.102 1 94.94 331 VAL B CA 1
ATOM 6540 C C . VAL B 1 331 ? 4.285 17.875 -7.398 1 94.94 331 VAL B C 1
ATOM 6542 O O . VAL B 1 331 ? 5.363 17.406 -7.008 1 94.94 331 VAL B O 1
ATOM 6545 N N . HIS B 1 332 ? 3.117 17.25 -7.219 1 94.75 332 HIS B N 1
ATOM 6546 C CA . HIS B 1 332 ? 3.014 15.961 -6.555 1 94.75 332 HIS B CA 1
ATOM 6547 C C . HIS B 1 332 ? 3.062 14.812 -7.566 1 94.75 332 HIS B C 1
ATOM 6549 O O . HIS B 1 332 ? 2.025 14.258 -7.926 1 94.75 332 HIS B O 1
ATOM 6555 N N . LYS B 1 333 ? 4.215 14.469 -7.996 1 92.81 333 LYS B N 1
ATOM 6556 C CA . LYS B 1 333 ? 4.438 13.359 -8.914 1 92.81 333 LYS B CA 1
ATOM 6557 C C . LYS B 1 333 ? 5.488 12.398 -8.367 1 92.81 333 LYS B C 1
ATOM 6559 O O . LYS B 1 333 ? 6.355 12.789 -7.586 1 92.81 333 LYS B O 1
ATOM 6564 N N . LYS B 1 334 ? 5.434 11.156 -8.891 1 89.06 334 LYS B N 1
ATOM 6565 C CA . LYS B 1 334 ? 6.371 10.125 -8.461 1 89.06 334 LYS B CA 1
ATOM 6566 C C . LYS B 1 334 ? 7.809 10.523 -8.773 1 89.06 334 LYS B C 1
ATOM 6568 O O . LYS B 1 334 ? 8.734 10.18 -8.031 1 89.06 334 LYS B O 1
ATOM 6573 N N . ASP B 1 335 ? 7.961 11.289 -9.805 1 90.75 335 ASP B N 1
ATOM 6574 C CA . ASP B 1 335 ? 9.312 11.625 -10.258 1 90.75 335 ASP B CA 1
ATOM 6575 C C . ASP B 1 335 ? 9.773 12.953 -9.672 1 90.75 335 ASP B C 1
ATOM 6577 O O . ASP B 1 335 ? 10.938 13.328 -9.828 1 90.75 335 ASP B O 1
ATOM 6581 N N . SER B 1 336 ? 8.898 13.625 -9.016 1 94.75 336 SER B N 1
ATOM 6582 C CA . SER B 1 336 ? 9.289 14.922 -8.461 1 94.75 336 SER B CA 1
ATOM 6583 C C . SER B 1 336 ? 9.508 14.836 -6.957 1 94.75 336 SER B C 1
ATOM 6585 O O . SER B 1 336 ? 10.148 15.711 -6.367 1 94.75 336 SER B O 1
ATOM 6587 N N . GLY B 1 337 ? 8.93 13.883 -6.398 1 94.88 337 GLY B N 1
ATOM 6588 C CA . GLY B 1 337 ? 9.086 13.766 -4.957 1 94.88 337 GLY B CA 1
ATOM 6589 C C . GLY B 1 337 ? 8.312 12.602 -4.363 1 94.88 337 GLY B C 1
ATOM 6590 O O . GLY B 1 337 ? 7.91 11.688 -5.086 1 94.88 337 GLY B O 1
ATOM 6591 N N . PHE B 1 338 ? 8.211 12.586 -3.021 1 92.31 338 PHE B N 1
ATOM 6592 C CA . PHE B 1 338 ? 7.5 11.531 -2.307 1 92.31 338 PHE B CA 1
ATOM 6593 C C . PHE B 1 338 ? 6.91 12.062 -1.004 1 92.31 338 PHE B C 1
ATOM 6595 O O . PHE B 1 338 ? 7.406 13.047 -0.448 1 92.31 338 PHE B O 1
ATOM 6602 N N . TRP B 1 339 ? 5.793 11.438 -0.552 1 92.94 339 TRP B N 1
ATOM 6603 C CA . TRP B 1 339 ? 5.242 11.727 0.766 1 92.94 339 TRP B CA 1
ATOM 6604 C C . TRP B 1 339 ? 6.145 11.188 1.868 1 92.94 339 TRP B C 1
ATOM 6606 O O . TRP B 1 339 ? 6.434 9.992 1.91 1 92.94 339 TRP B O 1
ATOM 6616 N N . ARG B 1 340 ? 6.605 12.039 2.711 1 91.38 340 ARG B N 1
ATOM 6617 C CA . ARG B 1 340 ? 7.5 11.648 3.795 1 91.38 340 ARG B CA 1
ATOM 6618 C C . ARG B 1 340 ? 6.715 11.117 4.988 1 91.38 340 ARG B C 1
ATOM 6620 O O . ARG B 1 340 ? 6.676 11.742 6.047 1 91.38 340 ARG B O 1
ATOM 6627 N N . ASP B 1 341 ? 6.215 9.945 4.863 1 88.69 341 ASP B N 1
ATOM 6628 C CA . ASP B 1 341 ? 5.312 9.375 5.859 1 88.69 341 ASP B CA 1
ATOM 6629 C C . ASP B 1 341 ? 6.09 8.828 7.055 1 88.69 341 ASP B C 1
ATOM 6631 O O . ASP B 1 341 ? 5.492 8.391 8.039 1 88.69 341 ASP B O 1
ATOM 6635 N N . PHE B 1 342 ? 7.387 8.945 7.113 1 84.12 342 PHE B N 1
ATOM 6636 C CA . PHE B 1 342 ? 8.18 8.531 8.258 1 84.12 342 PHE B CA 1
ATOM 6637 C C . PHE B 1 342 ? 8.68 9.742 9.039 1 84.12 342 PHE B C 1
ATOM 6639 O O . PHE B 1 342 ? 9.344 9.586 10.07 1 84.12 342 PHE B O 1
ATOM 6646 N N . GLY B 1 343 ? 8.367 10.867 8.562 1 88.38 343 GLY B N 1
ATOM 6647 C CA . GLY B 1 343 ? 8.758 12.094 9.242 1 88.38 343 GLY B CA 1
ATOM 6648 C C . GLY B 1 343 ? 7.672 12.641 10.156 1 88.38 343 GLY B C 1
ATOM 6649 O O . GLY B 1 343 ? 6.504 12.703 9.766 1 88.38 343 GLY B O 1
ATOM 6650 N N . PHE B 1 344 ? 8.117 13.031 11.391 1 92.56 344 PHE B N 1
ATOM 6651 C CA . PHE B 1 344 ? 7.168 13.539 12.375 1 92.56 344 PHE B CA 1
ATOM 6652 C C . PHE B 1 344 ? 7.598 14.914 12.883 1 92.56 344 PHE B C 1
ATOM 6654 O O . PHE B 1 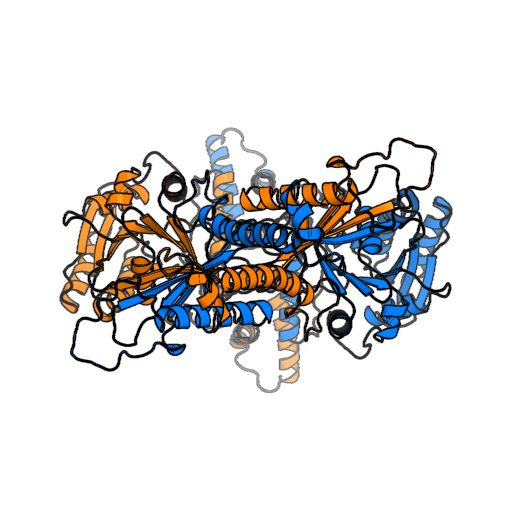344 ? 7.234 15.312 13.992 1 92.56 344 PHE B O 1
ATOM 6661 N N . GLY B 1 345 ? 8.32 15.578 12.086 1 93.5 345 GLY B N 1
ATOM 6662 C CA . GLY B 1 345 ? 8.891 16.844 12.531 1 93.5 345 GLY B CA 1
ATOM 6663 C C . GLY B 1 345 ? 7.934 18.016 12.367 1 93.5 345 GLY B C 1
ATOM 6664 O O . GLY B 1 345 ? 7.984 18.984 13.133 1 93.5 345 GLY B O 1
ATOM 6665 N N . MET B 1 346 ? 7.102 17.984 11.336 1 96.12 346 MET B N 1
ATOM 6666 C CA . MET B 1 346 ? 6.117 19.047 11.133 1 96.12 346 MET B CA 1
ATOM 6667 C C . MET B 1 346 ? 4.852 18.781 11.938 1 96.12 346 MET B C 1
ATOM 6669 O O . MET B 1 346 ? 4.25 17.703 11.812 1 96.12 346 MET B O 1
ATOM 6673 N N . THR B 1 347 ? 4.535 19.719 12.781 1 97.94 347 THR B N 1
ATOM 6674 C CA . THR B 1 347 ? 3.348 19.516 13.609 1 97.94 347 THR B CA 1
ATOM 6675 C C . THR B 1 347 ? 2.668 20.844 13.906 1 97.94 347 THR B C 1
ATOM 6677 O O . THR B 1 347 ? 3.338 21.875 14.039 1 97.94 347 THR B O 1
ATOM 6680 N N . CYS B 1 348 ? 1.368 20.875 13.922 1 98.69 348 CYS B N 1
ATOM 6681 C CA . CYS B 1 348 ? 0.541 21.969 14.422 1 98.69 348 CYS B CA 1
ATOM 6682 C C . CYS B 1 348 ? -0.138 21.578 15.734 1 98.69 348 CYS B C 1
ATOM 6684 O O . CYS B 1 348 ? -0.957 20.656 15.758 1 98.69 348 CYS B O 1
ATOM 6686 N N . GLN B 1 349 ? 0.218 22.25 16.781 1 98.38 349 GLN B N 1
ATOM 6687 C CA . GLN B 1 349 ? -0.269 21.906 18.109 1 98.38 349 GLN B CA 1
ATOM 6688 C C . GLN B 1 349 ? -0.412 23.156 18.984 1 98.38 349 GLN B C 1
ATOM 6690 O O . GLN B 1 349 ? 0.309 24.125 18.797 1 98.38 349 GLN B O 1
ATOM 6695 N N . TYR B 1 350 ? -1.35 23.109 19.859 1 98.44 350 TYR B N 1
ATOM 6696 C CA . TYR B 1 350 ? -1.502 24.203 20.797 1 98.44 350 TYR B CA 1
ATOM 6697 C C . TYR B 1 350 ? -0.452 24.125 21.906 1 98.44 350 TYR B C 1
ATOM 6699 O O . TYR B 1 350 ? -0.081 23.031 22.344 1 98.44 350 TYR B O 1
ATOM 6707 N N . ARG B 1 351 ? -0.027 25.25 22.344 1 98.19 351 ARG B N 1
ATOM 6708 C CA . ARG B 1 351 ? 1.053 25.359 23.312 1 98.19 351 ARG B CA 1
ATOM 6709 C C . ARG B 1 351 ? 0.72 24.609 24.594 1 98.19 351 ARG B C 1
ATOM 6711 O O . ARG B 1 351 ? 1.569 23.891 25.141 1 98.19 351 ARG B O 1
ATOM 6718 N N . THR B 1 352 ? -0.452 24.719 25.078 1 96.81 352 THR B N 1
ATOM 6719 C CA . THR B 1 352 ? -0.867 24.047 26.297 1 96.81 352 THR B CA 1
ATOM 6720 C C . THR B 1 352 ? -0.752 22.531 26.156 1 96.81 352 THR B C 1
ATOM 6722 O O . THR B 1 352 ? -0.326 21.844 27.094 1 96.81 352 THR B O 1
ATOM 6725 N N . ASP B 1 353 ? -1.175 22 25.031 1 97.62 353 ASP B N 1
ATOM 6726 C CA . ASP B 1 353 ? -1.064 20.578 24.781 1 97.62 353 ASP B CA 1
ATOM 6727 C C . ASP B 1 353 ? 0.396 20.125 24.781 1 97.62 353 ASP B C 1
ATOM 6729 O O . ASP B 1 353 ? 0.74 19.094 25.359 1 97.62 353 ASP B O 1
ATOM 6733 N N . PHE B 1 354 ? 1.217 20.875 24.172 1 97.88 354 PHE B N 1
ATOM 6734 C CA . PHE B 1 354 ? 2.645 20.578 24.094 1 97.88 354 PHE B CA 1
ATOM 6735 C C . PHE B 1 354 ? 3.266 20.547 25.484 1 97.88 354 PHE B C 1
ATOM 6737 O O . PHE B 1 354 ? 4.004 19.609 25.828 1 97.88 354 PHE B O 1
ATOM 6744 N N . LEU B 1 355 ? 2.92 21.5 26.266 1 96 355 LEU B N 1
ATOM 6745 C CA . LEU B 1 355 ? 3.469 21.562 27.609 1 96 355 LEU B CA 1
ATOM 6746 C C . LEU B 1 355 ? 2.914 20.453 28.484 1 96 355 LEU B C 1
ATOM 6748 O O . LEU B 1 355 ? 3.639 19.891 29.312 1 96 355 LEU B O 1
ATOM 6752 N N . THR B 1 356 ? 1.685 20.109 28.328 1 95.19 356 THR B N 1
ATOM 6753 C CA . THR B 1 356 ? 1.023 19.094 29.141 1 95.19 356 THR B CA 1
ATOM 6754 C C . THR B 1 356 ? 1.661 17.734 28.906 1 95.19 356 THR B C 1
ATOM 6756 O O . THR B 1 356 ? 1.829 16.953 29.844 1 95.19 356 THR B O 1
ATOM 6759 N N . VAL B 1 357 ? 2.053 17.438 27.703 1 94.38 357 VAL B N 1
ATOM 6760 C CA . VAL B 1 357 ? 2.627 16.125 27.406 1 94.38 357 VAL B CA 1
ATOM 6761 C C . VAL B 1 357 ? 4.109 16.125 27.766 1 94.38 357 VAL B C 1
ATOM 6763 O O . VAL B 1 357 ? 4.777 15.086 27.656 1 94.38 357 VAL B O 1
ATOM 6766 N N . GLY B 1 358 ? 4.695 17.234 28.109 1 92.94 358 GLY B N 1
ATOM 6767 C CA . GLY B 1 358 ? 6.062 17.297 28.609 1 92.94 358 GLY B CA 1
ATOM 6768 C C . GLY B 1 358 ? 7.059 17.719 27.547 1 92.94 358 GLY B C 1
ATOM 6769 O O . GLY B 1 358 ? 8.273 17.609 27.75 1 92.94 358 GLY B O 1
ATOM 6770 N N . GLY B 1 359 ? 6.566 18.141 26.406 1 93.5 359 GLY B N 1
ATOM 6771 C CA . GLY B 1 359 ? 7.441 18.641 25.359 1 93.5 359 GLY B CA 1
ATOM 6772 C C . GLY B 1 359 ? 8.445 17.609 24.875 1 93.5 359 GLY B C 1
ATOM 6773 O O . GLY B 1 359 ? 8.133 16.422 24.828 1 93.5 359 GLY B O 1
ATOM 6774 N N . PHE B 1 360 ? 9.578 18.031 24.391 1 92.25 360 PHE B N 1
ATOM 6775 C CA . PHE B 1 360 ? 10.602 17.156 23.828 1 92.25 360 PHE B CA 1
ATOM 6776 C C . PHE B 1 360 ? 11.414 16.5 24.938 1 92.25 360 PHE B C 1
ATOM 6778 O O . PHE B 1 360 ? 11.648 17.109 25.984 1 92.25 360 PHE B O 1
ATOM 6785 N N . ASP B 1 361 ? 11.781 15.25 24.703 1 85.94 361 ASP B N 1
ATOM 6786 C CA . ASP B 1 361 ? 12.789 14.602 25.531 1 85.94 361 ASP B CA 1
ATOM 6787 C C . ASP B 1 361 ? 14.195 15 25.094 1 85.94 361 ASP B C 1
ATOM 6789 O O . ASP B 1 361 ? 14.703 14.516 24.078 1 85.94 361 ASP B O 1
ATOM 6793 N N . LEU B 1 362 ? 14.773 15.758 25.828 1 78.06 362 LEU B N 1
ATOM 6794 C CA . LEU B 1 362 ? 16.016 16.391 25.422 1 78.06 362 LEU B CA 1
ATOM 6795 C C . LEU B 1 362 ? 17.203 15.461 25.656 1 78.06 362 LEU B C 1
ATOM 6797 O O . LEU B 1 362 ? 18.328 15.742 25.219 1 78.06 362 LEU B O 1
ATOM 6801 N N . GLU B 1 363 ? 16.984 14.297 26.266 1 75.31 363 GLU B N 1
ATOM 6802 C CA . GLU B 1 363 ? 18.062 13.336 26.5 1 75.31 363 GLU B CA 1
ATOM 6803 C C . GLU B 1 363 ? 18.25 12.422 25.297 1 75.31 363 GLU B C 1
ATOM 6805 O O . GLU B 1 363 ? 19.25 11.703 25.203 1 75.31 363 GLU B O 1
ATOM 6810 N N . VAL B 1 364 ? 17.312 12.414 24.531 1 65.94 364 VAL B N 1
ATOM 6811 C CA . VAL B 1 364 ? 17.391 11.531 23.359 1 65.94 364 VAL B CA 1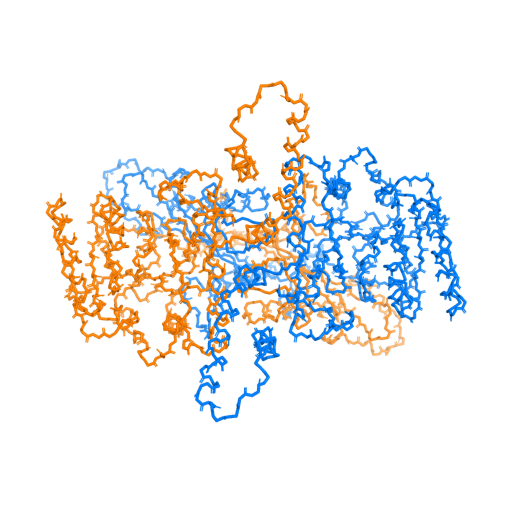
ATOM 6812 C C . VAL B 1 364 ? 18.406 12.078 22.375 1 65.94 364 VAL B C 1
ATOM 6814 O O . VAL B 1 364 ? 18.328 13.242 21.969 1 65.94 364 VAL B O 1
ATOM 6817 N N . LYS B 1 365 ? 19.484 11.266 22.375 1 57.62 365 LYS B N 1
ATOM 6818 C CA . LYS B 1 365 ? 20.547 11.578 21.406 1 57.62 365 LYS B CA 1
ATOM 6819 C C . LYS B 1 365 ? 20.391 10.758 20.141 1 57.62 365 LYS B C 1
ATOM 6821 O O . LYS B 1 365 ? 19.938 9.617 20.172 1 57.62 365 LYS B O 1
ATOM 6826 N N . GLY B 1 366 ? 20.188 11.352 18.797 1 56.56 366 GLY B N 1
ATOM 6827 C CA . GLY B 1 366 ? 20.156 10.703 17.484 1 56.56 366 GLY B CA 1
ATOM 6828 C C . GLY B 1 366 ? 19.156 11.344 16.531 1 56.56 366 GLY B C 1
ATOM 6829 O O . GLY B 1 366 ? 18.266 12.078 16.953 1 56.56 366 GLY B O 1
ATOM 6830 N N . TRP B 1 367 ? 19.547 11.281 15.305 1 55.94 367 TRP B N 1
ATOM 6831 C CA . TRP B 1 367 ? 18.766 11.945 14.266 1 55.94 367 TRP B CA 1
ATOM 6832 C C . TRP B 1 367 ? 17.359 11.398 14.195 1 55.94 367 TRP B C 1
ATOM 6834 O O . TRP B 1 367 ? 17.156 10.195 13.969 1 55.94 367 TRP B O 1
ATOM 6844 N N . GLY B 1 368 ? 16.359 12.18 14.414 1 61.22 368 GLY B N 1
ATOM 6845 C CA . GLY B 1 368 ? 14.953 11.969 14.141 1 61.22 368 GLY B CA 1
ATOM 6846 C C . GLY B 1 368 ? 14.227 11.266 15.273 1 61.22 368 GLY B C 1
ATOM 6847 O O . GLY B 1 368 ? 13 11.148 15.258 1 61.22 368 GLY B O 1
ATOM 6848 N N . GLY B 1 369 ? 15.016 10.922 16.328 1 77.31 369 GLY B N 1
ATOM 6849 C CA . GLY B 1 369 ? 14.359 10.195 17.406 1 77.31 369 GLY B CA 1
ATOM 6850 C C . GLY B 1 369 ? 13.5 11.086 18.297 1 77.31 369 GLY B C 1
ATOM 6851 O O . GLY B 1 369 ? 12.484 10.641 18.828 1 77.31 369 GLY B O 1
ATOM 6852 N N . GLU B 1 370 ? 13.867 12.422 18.422 1 86.19 370 GLU B N 1
ATOM 6853 C CA . GLU B 1 370 ? 13.125 13.344 19.266 1 86.19 370 GLU B CA 1
ATOM 6854 C C . GLU B 1 370 ? 11.711 13.562 18.75 1 86.19 370 GLU B C 1
ATOM 6856 O O . GLU B 1 370 ? 10.758 13.648 19.531 1 86.19 370 GLU B O 1
ATOM 6861 N N . ASP B 1 371 ? 11.578 13.688 17.469 1 90.31 371 ASP B N 1
ATOM 6862 C CA . ASP B 1 371 ? 10.266 13.906 16.859 1 90.31 371 ASP B CA 1
ATOM 6863 C C . ASP B 1 371 ? 9.359 12.695 17.078 1 90.31 371 ASP B C 1
ATOM 6865 O O . ASP B 1 371 ? 8.18 12.844 17.391 1 90.31 371 ASP B O 1
ATOM 6869 N N . VAL B 1 372 ? 9.969 11.539 16.922 1 89.19 372 VAL B N 1
ATOM 6870 C CA . VAL B 1 372 ? 9.188 10.32 17.094 1 89.19 372 VAL B CA 1
ATOM 6871 C C . VAL B 1 372 ? 8.727 10.211 18.547 1 89.19 372 VAL B C 1
ATOM 6873 O O . VAL B 1 372 ? 7.586 9.812 18.812 1 89.19 372 VAL B O 1
ATOM 6876 N N . HIS B 1 373 ? 9.609 10.562 19.438 1 90.94 373 HIS B N 1
ATOM 6877 C CA . HIS B 1 373 ? 9.258 10.5 20.859 1 90.94 373 HIS B CA 1
ATOM 6878 C C . HIS B 1 373 ? 8.109 11.445 21.172 1 90.94 373 HIS B C 1
ATOM 6880 O O . HIS B 1 373 ? 7.195 11.086 21.922 1 90.94 373 HIS B O 1
ATOM 6886 N N . LEU B 1 374 ? 8.188 12.625 20.703 1 94.62 374 LEU B N 1
ATOM 6887 C CA . LEU B 1 374 ? 7.09 13.555 20.922 1 94.62 374 LEU B CA 1
ATOM 6888 C C . LEU B 1 374 ? 5.793 13.016 20.344 1 94.62 374 LEU B C 1
ATOM 6890 O O . LEU B 1 374 ? 4.738 13.086 20.969 1 94.62 374 LEU B O 1
ATOM 6894 N N . TYR B 1 375 ? 5.902 12.562 19.141 1 94.31 375 TYR B N 1
ATOM 6895 C CA . TYR B 1 375 ? 4.742 11.969 18.5 1 94.31 375 TYR B CA 1
ATOM 6896 C C . TYR B 1 375 ? 4.137 10.867 19.359 1 94.31 375 TYR B C 1
ATOM 6898 O O . TYR B 1 375 ? 2.92 10.812 19.547 1 94.31 375 TYR B O 1
ATOM 6906 N N . ARG B 1 376 ? 4.949 10.047 19.875 1 93.19 376 ARG B N 1
ATOM 6907 C CA . ARG B 1 376 ? 4.5 8.945 20.703 1 93.19 376 ARG B CA 1
ATOM 6908 C C . ARG B 1 376 ? 3.836 9.453 21.984 1 93.19 376 ARG B C 1
ATOM 6910 O O . ARG B 1 376 ? 2.879 8.852 22.469 1 93.19 376 ARG B O 1
ATOM 6917 N N . LYS B 1 377 ? 4.309 10.477 22.531 1 94.81 377 LYS B N 1
ATOM 6918 C CA . LYS B 1 377 ? 3.668 11.07 23.703 1 94.81 377 LYS B CA 1
ATOM 6919 C C . LYS B 1 377 ? 2.217 11.438 23.406 1 94.81 377 LYS B C 1
ATOM 6921 O O . LYS B 1 377 ? 1.332 11.203 24.234 1 94.81 377 LYS B O 1
ATOM 6926 N N . TYR B 1 378 ? 2.021 12.047 22.266 1 95.12 378 TYR B N 1
ATOM 6927 C CA . TYR B 1 378 ? 0.654 12.375 21.891 1 95.12 378 TYR B CA 1
ATOM 6928 C C . TYR B 1 378 ? -0.171 11.109 21.672 1 95.12 378 TYR B C 1
ATOM 6930 O O . TYR B 1 378 ? -1.348 11.062 22.047 1 95.12 378 TYR B O 1
ATOM 6938 N N . LEU B 1 379 ? 0.458 10.109 21.047 1 93.31 379 LEU B N 1
ATOM 6939 C CA . LEU B 1 379 ? -0.25 8.859 20.797 1 93.31 379 LEU B CA 1
ATOM 6940 C C . LEU B 1 379 ? -0.638 8.18 22.109 1 93.31 379 LEU B C 1
ATOM 6942 O O . LEU B 1 379 ? -1.639 7.461 22.172 1 93.31 379 LEU B O 1
ATOM 6946 N N . HIS B 1 380 ? 0.13 8.445 23.156 1 92.81 380 HIS B N 1
ATOM 6947 C CA . HIS B 1 380 ? -0.131 7.836 24.469 1 92.81 380 HIS B CA 1
ATOM 6948 C C . HIS B 1 380 ? -1.201 8.609 25.219 1 92.81 380 HIS B C 1
ATOM 6950 O O . HIS B 1 380 ? -1.684 8.148 26.266 1 92.81 380 HIS B O 1
ATOM 6956 N N . GLY B 1 381 ? -1.537 9.734 24.75 1 89.88 381 GLY B N 1
ATOM 6957 C CA . GLY B 1 381 ? -2.535 10.57 25.406 1 89.88 381 GLY B CA 1
ATOM 6958 C C . GLY B 1 381 ? -3.922 10.422 24.797 1 89.88 381 GLY B C 1
ATOM 6959 O O . GLY B 1 381 ? -4.172 9.492 24.031 1 89.88 381 GLY B O 1
ATOM 6960 N N . ASP B 1 382 ? -4.793 11.383 25.188 1 88.25 382 ASP B N 1
ATOM 6961 C CA . ASP B 1 382 ? -6.195 11.289 24.797 1 88.25 382 ASP B CA 1
ATOM 6962 C C . ASP B 1 382 ? -6.48 12.164 23.578 1 88.25 382 ASP B C 1
ATOM 6964 O O . ASP B 1 382 ? -7.594 12.156 23.047 1 88.25 382 ASP B O 1
ATOM 6968 N N . LEU B 1 383 ? -5.484 12.875 23.219 1 91.81 383 LEU B N 1
ATOM 6969 C CA . LEU B 1 383 ? -5.691 13.75 22.062 1 91.81 383 LEU B CA 1
ATOM 6970 C C . LEU B 1 383 ? -5.809 12.938 20.781 1 91.81 383 LEU B C 1
ATOM 6972 O O . LEU B 1 383 ? -5.113 11.938 20.609 1 91.81 383 LEU B O 1
ATOM 6976 N N . ILE B 1 384 ? -6.645 13.367 19.891 1 91.44 384 ILE B N 1
ATOM 6977 C CA . ILE B 1 384 ? -6.75 12.781 18.562 1 91.44 384 ILE B CA 1
ATOM 6978 C C . ILE B 1 384 ? -5.609 13.289 17.672 1 91.44 384 ILE B C 1
ATOM 6980 O O . ILE B 1 384 ? -5.418 14.5 17.547 1 91.44 384 ILE B O 1
ATOM 6984 N N . VAL B 1 385 ? -4.895 12.398 17.188 1 93.69 385 VAL B N 1
ATOM 6985 C CA . VAL B 1 385 ? -3.811 12.766 16.281 1 93.69 385 VAL B CA 1
ATOM 6986 C C . VAL B 1 385 ? -4.289 12.68 14.828 1 93.69 385 VAL B C 1
ATOM 6988 O O . VAL B 1 385 ? -4.66 11.602 14.352 1 93.69 385 VAL B O 1
ATOM 6991 N N . ILE B 1 386 ? -4.277 13.828 14.172 1 94.5 386 ILE B N 1
ATOM 6992 C CA . ILE B 1 386 ? -4.656 13.898 12.758 1 94.5 386 ILE B CA 1
ATOM 6993 C C . ILE B 1 386 ? -3.404 13.867 11.891 1 94.5 386 ILE B C 1
ATOM 6995 O O . ILE B 1 386 ? -2.617 14.82 11.891 1 94.5 386 ILE B O 1
ATOM 6999 N N . ARG B 1 387 ? -3.186 12.742 11.219 1 94.81 387 ARG B N 1
ATOM 7000 C CA . ARG B 1 387 ? -2.053 12.586 10.312 1 94.81 387 ARG B CA 1
ATOM 7001 C C . ARG B 1 387 ? -2.523 12.406 8.875 1 94.81 387 ARG B C 1
ATOM 7003 O O . ARG B 1 387 ? -3.271 11.477 8.578 1 94.81 387 ARG B O 1
ATOM 7010 N N . THR B 1 388 ? -2.16 13.336 7.969 1 95.62 388 THR B N 1
ATOM 7011 C CA . THR B 1 388 ? -2.65 13.328 6.594 1 95.62 388 THR B CA 1
ATOM 7012 C C . THR B 1 388 ? -1.642 13.984 5.656 1 95.62 388 THR B C 1
ATOM 7014 O O . THR B 1 388 ? -0.96 14.938 6.039 1 95.62 388 THR B O 1
ATOM 7017 N N . PRO B 1 389 ? -1.514 13.422 4.426 1 95.06 389 PRO B N 1
ATOM 7018 C CA . PRO B 1 389 ? -0.769 14.188 3.424 1 95.06 389 PRO B CA 1
ATOM 7019 C C . PRO B 1 389 ? -1.401 15.547 3.133 1 95.06 389 PRO B C 1
ATOM 7021 O O . PRO B 1 389 ? -2.625 15.648 3.031 1 95.06 389 PRO B O 1
ATOM 7024 N N . VAL B 1 390 ? -0.606 16.531 3.041 1 95.88 390 VAL B N 1
ATOM 7025 C CA . VAL B 1 390 ? -1.101 17.891 2.826 1 95.88 390 VAL B CA 1
ATOM 7026 C C . VAL B 1 390 ? -0.461 18.484 1.571 1 95.88 390 VAL B C 1
ATOM 7028 O O . VAL B 1 390 ? 0.739 18.766 1.554 1 95.88 390 VAL B O 1
ATOM 7031 N N . PRO B 1 391 ? -1.219 18.688 0.442 1 94 391 PRO B N 1
ATOM 7032 C CA . PRO B 1 391 ? -0.65 19.188 -0.814 1 94 391 PRO B CA 1
ATOM 7033 C C . PRO B 1 391 ? -0.005 20.562 -0.667 1 94 391 PRO B C 1
ATOM 7035 O O . PRO B 1 391 ? 0.872 20.922 -1.456 1 94 391 PRO B O 1
ATOM 7038 N N . GLY B 1 392 ? -0.291 21.344 0.279 1 96.12 392 GLY B N 1
ATOM 7039 C CA . GLY B 1 392 ? 0.26 22.688 0.414 1 96.12 392 GLY B CA 1
ATOM 7040 C C . GLY B 1 392 ? 1.512 22.734 1.27 1 96.12 392 GLY B C 1
ATOM 7041 O O . GLY B 1 392 ? 1.953 23.812 1.674 1 96.12 392 GLY B O 1
ATOM 7042 N N . LEU B 1 393 ? 2.111 21.625 1.541 1 97.88 393 LEU B N 1
ATOM 7043 C CA . LEU B 1 393 ? 3.281 21.516 2.404 1 97.88 393 LEU B CA 1
ATOM 7044 C C . LEU B 1 393 ? 4.398 20.75 1.72 1 97.88 393 LEU B C 1
ATOM 7046 O O . LEU B 1 393 ? 4.25 19.547 1.436 1 97.88 393 LEU B O 1
ATOM 7050 N N . PHE B 1 394 ? 5.5 21.438 1.407 1 98.06 394 PHE B N 1
ATOM 7051 C CA . PHE B 1 394 ? 6.613 20.844 0.681 1 98.06 394 PHE B CA 1
ATOM 7052 C C . PHE B 1 394 ? 7.902 20.938 1.482 1 98.06 394 PHE B C 1
ATOM 7054 O O . PHE B 1 394 ? 8.109 21.922 2.215 1 98.06 394 PHE B O 1
ATOM 7061 N N . HIS B 1 395 ? 8.68 19.953 1.433 1 97.5 395 HIS B N 1
ATOM 7062 C CA . HIS B 1 395 ? 10.07 20 1.882 1 97.5 395 HIS B CA 1
ATOM 7063 C C . HIS B 1 395 ? 11.023 20.156 0.704 1 97.5 395 HIS B C 1
ATOM 7065 O O . HIS B 1 395 ? 11.133 19.25 -0.132 1 97.5 395 HIS B O 1
ATOM 7071 N N . LEU B 1 396 ? 11.633 21.281 0.618 1 97.5 396 LEU B N 1
ATOM 7072 C CA . LEU B 1 396 ? 12.578 21.547 -0.458 1 97.5 396 LEU B CA 1
ATOM 7073 C C . LEU B 1 396 ? 13.852 20.734 -0.272 1 97.5 396 LEU B C 1
ATOM 7075 O O . LEU B 1 396 ? 14.336 20.578 0.852 1 97.5 396 LEU B O 1
ATOM 7079 N N . TRP B 1 397 ? 14.367 20.266 -1.354 1 95.56 397 TRP B N 1
ATOM 7080 C CA . TRP B 1 397 ? 15.562 19.438 -1.325 1 95.56 397 TRP B CA 1
ATOM 7081 C C . TRP B 1 397 ? 16.766 20.234 -0.85 1 95.56 397 TRP B C 1
ATOM 7083 O O . TRP B 1 397 ? 16.938 21.406 -1.226 1 95.56 397 TRP B O 1
ATOM 7093 N N . HIS B 1 398 ? 17.531 19.688 -0.085 1 93.81 398 HIS B N 1
ATOM 7094 C CA . HIS B 1 398 ? 18.859 20.172 0.276 1 93.81 398 HIS B CA 1
ATOM 7095 C C . HIS B 1 398 ? 19.812 19 0.491 1 93.81 398 HIS B C 1
ATOM 7097 O O . HIS B 1 398 ? 19.391 17.906 0.866 1 93.81 398 HIS B O 1
ATOM 7103 N N . GLU B 1 399 ? 20.953 19.281 0.252 1 90 399 GLU B N 1
ATOM 7104 C CA . GLU B 1 399 ? 21.938 18.219 0.3 1 90 399 GLU B CA 1
ATOM 7105 C C . GLU B 1 399 ? 22.109 17.672 1.718 1 90 399 GLU B C 1
ATOM 7107 O O . GLU B 1 399 ? 22.141 18.438 2.68 1 90 399 GLU B O 1
ATOM 7112 N N . LYS B 1 400 ? 22.156 16.391 1.831 1 87.38 400 LYS B N 1
ATOM 7113 C CA . LYS B 1 400 ? 22.422 15.695 3.086 1 87.38 400 LYS B CA 1
ATOM 7114 C C . LYS B 1 400 ? 23.875 15.203 3.135 1 87.38 400 LYS B C 1
ATOM 7116 O O . LYS B 1 400 ? 24.359 14.602 2.178 1 87.38 400 LYS B O 1
ATOM 7121 N N . HIS B 1 401 ? 24.469 15.531 4.25 1 84 401 HIS B N 1
ATOM 7122 C CA . HIS B 1 401 ? 25.844 15.102 4.426 1 84 401 HIS B CA 1
ATOM 7123 C C . HIS B 1 401 ? 25.969 14.07 5.539 1 84 401 HIS B C 1
ATOM 7125 O O . HIS B 1 401 ? 25.422 14.25 6.625 1 84 401 HIS B O 1
ATOM 7131 N N . CYS B 1 402 ? 26.578 12.93 5.176 1 82.75 402 CYS B N 1
ATOM 7132 C CA . CYS B 1 402 ? 26.859 11.891 6.168 1 82.75 402 CYS B CA 1
ATOM 7133 C C . CYS B 1 402 ? 28.266 12.039 6.73 1 82.75 402 CYS B C 1
ATOM 7135 O O . CYS B 1 402 ? 29.25 11.953 5.988 1 82.75 402 CYS B O 1
ATOM 7137 N N . ALA B 1 403 ? 28.25 12.258 8.07 1 79.81 403 ALA B N 1
ATOM 7138 C CA . ALA B 1 403 ? 29.516 12.539 8.742 1 79.81 403 ALA B CA 1
ATOM 7139 C C . ALA B 1 403 ? 30.422 11.305 8.758 1 79.81 403 ALA B C 1
ATOM 7141 O O . ALA B 1 403 ? 29.938 10.18 8.867 1 79.81 403 ALA B O 1
ATOM 7142 N N . ASP B 1 404 ? 31.625 11.57 8.742 1 77.69 404 ASP B N 1
ATOM 7143 C CA . ASP B 1 404 ? 32.625 10.508 8.719 1 77.69 404 ASP B CA 1
ATOM 7144 C C . ASP B 1 404 ? 32.688 9.789 10.062 1 77.69 404 ASP B C 1
ATOM 7146 O O . ASP B 1 404 ? 33.094 8.625 10.133 1 77.69 404 ASP B O 1
ATOM 7150 N N . GLU B 1 405 ? 32.281 10.43 11.055 1 77.94 405 GLU B N 1
ATOM 7151 C CA . GLU B 1 405 ? 32.438 9.898 12.406 1 77.94 405 GLU B CA 1
ATOM 7152 C C . GLU B 1 405 ? 31.344 8.875 12.719 1 77.94 405 GLU B C 1
ATOM 7154 O O . GLU B 1 405 ? 31.422 8.172 13.727 1 77.94 405 GLU B O 1
ATOM 7159 N N . LEU B 1 406 ? 30.469 8.781 11.836 1 77.12 406 LEU B N 1
ATOM 7160 C CA . LEU B 1 406 ? 29.375 7.844 12.062 1 77.12 406 LEU B CA 1
ATOM 7161 C C . LEU B 1 406 ? 29.859 6.402 11.969 1 77.12 406 LEU B C 1
ATOM 7163 O O . LEU B 1 406 ? 30.766 6.098 11.188 1 77.12 406 LEU B O 1
ATOM 7167 N N . THR B 1 407 ? 29.234 5.559 12.875 1 73.69 407 THR B N 1
ATOM 7168 C CA . THR B 1 407 ? 29.484 4.129 12.742 1 73.69 407 THR B CA 1
ATOM 7169 C C . THR B 1 407 ? 29.016 3.617 11.383 1 73.69 407 THR B C 1
ATOM 7171 O O . THR B 1 407 ? 28.203 4.27 10.719 1 73.69 407 THR B O 1
ATOM 7174 N N . PRO B 1 408 ? 29.578 2.553 11.055 1 71.75 408 PRO B N 1
ATOM 7175 C CA . PRO B 1 408 ? 29.172 1.994 9.758 1 71.75 408 PRO B CA 1
ATOM 7176 C C . PRO B 1 408 ? 27.656 1.811 9.648 1 71.75 408 PRO B C 1
ATOM 7178 O O . PRO B 1 408 ? 27.078 2.098 8.602 1 71.75 408 PRO B O 1
ATOM 7181 N N . GLU B 1 409 ? 27.125 1.363 10.672 1 73 409 GLU B N 1
ATOM 7182 C CA . GLU B 1 409 ? 25.688 1.154 10.641 1 73 409 GLU B CA 1
ATOM 7183 C C . GLU B 1 409 ? 24.938 2.48 10.531 1 73 409 GLU B C 1
ATOM 7185 O O . GLU B 1 409 ? 23.984 2.602 9.758 1 73 409 GLU B O 1
ATOM 7190 N N . GLN B 1 410 ? 25.422 3.449 11.227 1 73.31 410 GLN B N 1
ATOM 7191 C CA . GLN B 1 410 ? 24.812 4.773 11.18 1 73.31 410 GLN B CA 1
ATOM 7192 C C . GLN B 1 410 ? 25.016 5.434 9.828 1 73.31 410 GLN B C 1
ATOM 7194 O O . GLN B 1 410 ? 24.141 6.129 9.32 1 73.31 410 GLN B O 1
ATOM 7199 N N . TYR B 1 411 ? 26.219 5.184 9.352 1 77.94 411 TYR B N 1
ATOM 7200 C CA . TYR B 1 411 ? 26.547 5.75 8.047 1 77.94 411 TYR B CA 1
ATOM 7201 C C . TYR B 1 411 ? 25.656 5.156 6.961 1 77.94 411 TYR B C 1
ATOM 7203 O O . TYR B 1 411 ? 25.156 5.879 6.09 1 77.94 411 TYR B O 1
ATOM 7211 N N . ARG B 1 412 ? 25.469 3.932 7.035 1 77 412 ARG B N 1
ATOM 7212 C CA . ARG B 1 412 ? 24.578 3.26 6.094 1 77 412 ARG B CA 1
ATOM 7213 C C . ARG B 1 412 ? 23.172 3.842 6.156 1 77 412 ARG B C 1
ATOM 7215 O O . ARG B 1 412 ? 22.562 4.105 5.121 1 77 412 ARG B O 1
ATOM 7222 N N . MET B 1 413 ? 22.672 4.047 7.227 1 76.75 413 MET B N 1
ATOM 7223 C CA . MET B 1 413 ? 21.344 4.633 7.402 1 76.75 413 MET B CA 1
ATOM 7224 C C . MET B 1 413 ? 21.281 6.043 6.828 1 76.75 413 MET B C 1
ATOM 7226 O O . MET B 1 413 ? 20.281 6.43 6.219 1 76.75 413 MET B O 1
ATOM 7230 N N . CYS B 1 414 ? 22.438 6.684 7.035 1 80.25 414 CYS B N 1
ATOM 7231 C CA . CYS B 1 414 ? 22.531 8.039 6.508 1 80.25 414 CYS B CA 1
ATOM 7232 C C . CYS B 1 414 ? 22.484 8.039 4.984 1 80.25 414 CYS B C 1
ATOM 7234 O O . CYS B 1 414 ? 21.766 8.828 4.375 1 80.25 414 CYS B O 1
ATOM 7236 N N . ILE B 1 415 ? 23.219 7.133 4.461 1 83.75 415 ILE B N 1
ATOM 7237 C CA . ILE B 1 415 ? 23.297 7.055 3.008 1 83.75 415 ILE B CA 1
ATOM 7238 C C . ILE B 1 415 ? 21.938 6.656 2.438 1 83.75 415 ILE B C 1
ATOM 7240 O O . ILE B 1 415 ? 21.531 7.156 1.388 1 83.75 415 ILE B O 1
ATOM 7244 N N . GLN B 1 416 ? 21.312 5.816 3.061 1 81.06 416 GLN B N 1
ATOM 7245 C CA . GLN B 1 416 ? 19.984 5.402 2.623 1 81.06 416 GLN B CA 1
ATOM 7246 C C . GLN B 1 416 ? 19.016 6.57 2.658 1 81.06 416 GLN B C 1
ATOM 7248 O O . GLN B 1 416 ? 18.203 6.746 1.738 1 81.06 416 GLN B O 1
ATOM 7253 N N . SER B 1 417 ? 19.078 7.289 3.689 1 83 417 SER B N 1
ATOM 7254 C CA . SER B 1 417 ? 18.25 8.492 3.781 1 83 417 SER B CA 1
ATOM 7255 C C . SER B 1 417 ? 18.609 9.492 2.686 1 83 417 SER B C 1
ATOM 7257 O O . SER B 1 417 ? 17.719 10.117 2.102 1 83 417 SER B O 1
ATOM 7259 N N . LYS B 1 418 ? 19.906 9.609 2.486 1 88.38 418 LYS B N 1
ATOM 7260 C CA . LYS B 1 418 ? 20.375 10.469 1.407 1 88.38 418 LYS B CA 1
ATOM 7261 C C . LYS B 1 418 ? 19.828 10.023 0.06 1 88.38 418 LYS B C 1
ATOM 7263 O O . LYS B 1 418 ? 19.328 10.836 -0.716 1 88.38 418 LYS B O 1
ATOM 7268 N N . ALA B 1 419 ? 19.891 8.781 -0.157 1 89.38 419 ALA B N 1
ATOM 7269 C CA . ALA B 1 419 ? 19.375 8.227 -1.407 1 89.38 419 ALA B CA 1
ATOM 7270 C C . ALA B 1 419 ? 17.891 8.5 -1.556 1 89.38 419 ALA B C 1
ATOM 7272 O O . ALA B 1 419 ? 17.422 8.883 -2.633 1 89.38 419 ALA B O 1
ATOM 7273 N N . MET B 1 420 ? 17.188 8.352 -0.557 1 89.12 420 MET B N 1
ATOM 7274 C CA . MET B 1 420 ? 15.742 8.555 -0.567 1 89.12 420 MET B CA 1
ATOM 7275 C C . MET B 1 420 ? 15.398 9.992 -0.928 1 89.12 420 MET B C 1
ATOM 7277 O O . MET B 1 420 ? 14.391 10.25 -1.581 1 89.12 420 MET B O 1
ATOM 7281 N N . ASN B 1 421 ? 16.188 10.867 -0.551 1 91.62 421 ASN B N 1
ATOM 7282 C CA . ASN B 1 421 ? 15.938 12.289 -0.762 1 91.62 421 ASN B CA 1
ATOM 7283 C C . ASN B 1 421 ? 16.438 12.75 -2.127 1 91.62 421 ASN B C 1
ATOM 7285 O O . ASN B 1 421 ? 16.078 13.828 -2.592 1 91.62 421 ASN B O 1
ATOM 7289 N N . GLU B 1 422 ? 17.25 11.969 -2.791 1 93.19 422 GLU B N 1
ATOM 7290 C CA . GLU B 1 422 ? 17.969 12.445 -3.971 1 93.19 422 GLU B CA 1
ATOM 7291 C C . GLU B 1 422 ? 17.109 12.297 -5.227 1 93.19 422 GLU B C 1
ATOM 7293 O O . GLU B 1 422 ? 17.062 13.203 -6.062 1 93.19 422 GLU B O 1
ATOM 7298 N N . ALA B 1 423 ? 16.531 11.125 -5.379 1 93.69 423 ALA B N 1
ATOM 7299 C CA . ALA B 1 423 ? 15.852 10.883 -6.648 1 93.69 423 ALA B CA 1
ATOM 7300 C C . ALA B 1 423 ? 14.867 9.719 -6.535 1 93.69 423 ALA B C 1
ATOM 7302 O O . ALA B 1 423 ? 14.945 8.93 -5.594 1 93.69 423 ALA B O 1
ATOM 7303 N N . SER B 1 424 ? 13.938 9.773 -7.527 1 91.31 424 SER B N 1
ATOM 7304 C CA . SER B 1 424 ? 13.016 8.648 -7.629 1 91.31 424 SER B CA 1
ATOM 7305 C C . SER B 1 424 ? 13.742 7.371 -8.031 1 91.31 424 SER B C 1
ATOM 7307 O O . SER B 1 424 ? 14.898 7.414 -8.461 1 91.31 424 SER B O 1
ATOM 7309 N N . HIS B 1 425 ? 13.016 6.199 -7.84 1 89.44 425 HIS B N 1
ATOM 7310 C CA . HIS B 1 425 ? 13.578 4.922 -8.266 1 89.44 425 HIS B CA 1
ATOM 7311 C C . HIS B 1 425 ? 13.984 4.965 -9.734 1 89.44 425 HIS B C 1
ATOM 7313 O O . HIS B 1 425 ? 15.086 4.539 -10.094 1 89.44 425 HIS B O 1
ATOM 7319 N N . SER B 1 426 ? 13.117 5.488 -10.555 1 87.25 426 SER B N 1
ATOM 7320 C CA . SER B 1 426 ? 13.367 5.566 -11.992 1 87.25 426 SER B CA 1
ATOM 7321 C C . SER B 1 426 ? 14.594 6.422 -12.289 1 87.25 426 SER B C 1
ATOM 7323 O O . SER B 1 426 ? 15.445 6.031 -13.086 1 87.25 426 SER B O 1
ATOM 7325 N N . HIS B 1 427 ? 14.695 7.48 -11.664 1 88.88 427 HIS B N 1
ATOM 7326 C CA . HIS B 1 427 ? 15.828 8.367 -11.891 1 88.88 427 HIS B CA 1
ATOM 7327 C C . HIS B 1 427 ? 17.125 7.75 -11.391 1 88.88 427 HIS B C 1
ATOM 7329 O O . HIS B 1 427 ? 18.172 7.898 -12.016 1 88.88 427 HIS B O 1
ATOM 7335 N N . LEU B 1 428 ? 17.078 7.152 -10.234 1 89.25 428 LEU B N 1
ATOM 7336 C CA . LEU B 1 428 ? 18.266 6.453 -9.742 1 89.25 428 LEU B CA 1
ATOM 7337 C C . LEU B 1 428 ? 18.703 5.375 -10.734 1 89.25 428 LEU B C 1
ATOM 7339 O O . LEU B 1 428 ? 19.891 5.191 -10.969 1 89.25 428 LEU B O 1
ATOM 7343 N N . GLY B 1 429 ? 17.719 4.707 -11.242 1 87.94 429 GLY B N 1
ATOM 7344 C CA . GLY B 1 429 ? 18.016 3.717 -12.266 1 87.94 429 GLY B CA 1
ATOM 7345 C C . GLY B 1 429 ? 18.734 4.301 -13.477 1 87.94 429 GLY B C 1
ATOM 7346 O O . GLY B 1 429 ? 19.703 3.725 -13.969 1 87.94 429 GLY B O 1
ATOM 7347 N N . MET B 1 430 ? 18.25 5.387 -13.953 1 84.38 430 MET B N 1
ATOM 7348 C CA . MET B 1 430 ? 18.875 6.062 -15.086 1 84.38 430 MET B CA 1
ATOM 7349 C C . MET B 1 430 ? 20.312 6.457 -14.766 1 84.38 430 MET B C 1
ATOM 7351 O O . MET B 1 430 ? 21.172 6.418 -15.641 1 84.38 430 MET B O 1
ATOM 7355 N N . LEU B 1 431 ? 20.516 6.863 -13.539 1 86.12 431 LEU B N 1
ATOM 7356 C CA . LEU B 1 431 ? 21.875 7.242 -13.125 1 86.12 431 LEU B CA 1
ATOM 7357 C C . LEU B 1 431 ? 22.781 6.027 -13.102 1 86.12 431 LEU B C 1
ATOM 7359 O O . LEU B 1 431 ? 23.953 6.109 -13.508 1 86.12 431 LEU B O 1
ATOM 7363 N N . VAL B 1 432 ? 22.266 4.965 -12.672 1 86.12 432 VAL B N 1
ATOM 7364 C CA . VAL B 1 432 ? 23.047 3.734 -12.602 1 86.12 432 VAL B CA 1
ATOM 7365 C C . VAL B 1 432 ? 23.391 3.248 -14.008 1 86.12 432 VAL B C 1
ATOM 7367 O O . VAL B 1 432 ? 24.5 2.775 -14.258 1 86.12 432 VAL B O 1
ATOM 7370 N N . PHE B 1 433 ? 22.453 3.408 -14.953 1 84.69 433 PHE B N 1
ATOM 7371 C CA . PHE B 1 433 ? 22.656 2.914 -16.312 1 84.69 433 PHE B CA 1
ATOM 7372 C C . PHE B 1 433 ? 23.016 4.055 -17.25 1 84.69 433 PHE B C 1
ATOM 7374 O O . PHE B 1 433 ? 22.766 3.971 -18.453 1 84.69 433 PHE B O 1
ATOM 7381 N N . ARG B 1 434 ? 23.453 5.066 -16.719 1 83.38 434 ARG B N 1
ATOM 7382 C CA . ARG B 1 434 ? 23.766 6.27 -17.484 1 83.38 434 ARG B CA 1
ATOM 7383 C C . ARG B 1 434 ? 24.719 5.961 -18.641 1 83.38 434 ARG B C 1
ATOM 7385 O O . ARG B 1 434 ? 24.5 6.402 -19.766 1 83.38 434 ARG B O 1
ATOM 7392 N N . GLU B 1 435 ? 25.719 5.188 -18.344 1 80.31 435 GLU B N 1
ATOM 7393 C CA . GLU B 1 435 ? 26.688 4.863 -19.375 1 80.31 435 GLU B CA 1
ATOM 7394 C C . GLU B 1 435 ? 26.047 4.082 -20.516 1 80.31 435 GLU B C 1
ATOM 7396 O O . GLU B 1 435 ? 26.312 4.348 -21.688 1 80.31 435 GLU B O 1
ATOM 7401 N N . GLU B 1 436 ? 25.297 3.191 -20.203 1 80.25 436 GLU B N 1
ATOM 7402 C CA . GLU B 1 436 ? 24.594 2.402 -21.219 1 80.25 436 GLU B CA 1
ATOM 7403 C C . GLU B 1 436 ? 23.672 3.277 -22.047 1 80.25 436 GLU B C 1
ATOM 7405 O O . GLU B 1 436 ? 23.594 3.123 -23.266 1 80.25 436 GLU B O 1
ATOM 7410 N N . ILE B 1 437 ? 23 4.152 -21.406 1 77.25 437 ILE B N 1
ATOM 7411 C CA . ILE B 1 437 ? 22.062 5.051 -22.078 1 77.25 437 ILE B CA 1
ATOM 7412 C C . ILE B 1 437 ? 22.828 5.977 -23.016 1 77.25 437 ILE B C 1
ATOM 7414 O O . ILE B 1 437 ? 22.422 6.168 -24.172 1 77.25 437 ILE B O 1
ATOM 7418 N N . GLU B 1 438 ? 23.875 6.504 -22.531 1 78.56 438 GLU B N 1
ATOM 7419 C CA . GLU B 1 438 ? 24.688 7.395 -23.359 1 78.56 438 GLU B CA 1
ATOM 7420 C C . GLU B 1 438 ? 25.25 6.672 -24.578 1 78.56 438 GLU B C 1
ATOM 7422 O O . GLU B 1 438 ? 25.312 7.242 -25.672 1 78.56 438 GLU B O 1
ATOM 7427 N N . THR B 1 439 ? 25.625 5.531 -24.359 1 80.19 439 THR B N 1
ATOM 7428 C CA . THR B 1 439 ? 26.141 4.742 -25.469 1 80.19 439 THR B CA 1
ATOM 7429 C C . THR B 1 439 ? 25.062 4.523 -26.531 1 80.19 439 THR B C 1
ATOM 7431 O O . THR B 1 439 ? 25.328 4.637 -27.719 1 80.19 439 THR B O 1
ATOM 7434 N N . HIS B 1 440 ? 23.969 4.234 -26.156 1 77.31 440 HIS B N 1
ATOM 7435 C CA . HIS B 1 440 ? 22.844 4.062 -27.078 1 77.31 440 HIS B CA 1
ATOM 7436 C C . HIS B 1 440 ? 22.562 5.348 -27.859 1 77.31 440 HIS B C 1
ATOM 7438 O O . HIS B 1 440 ? 22.359 5.312 -29.062 1 77.31 440 HIS B O 1
ATOM 7444 N N . LEU B 1 441 ? 22.469 6.445 -27.141 1 76.19 441 LEU B N 1
ATOM 7445 C CA . LEU B 1 441 ? 22.203 7.734 -27.75 1 76.19 441 LEU B CA 1
ATOM 7446 C C . LEU B 1 441 ? 23.281 8.094 -28.766 1 76.19 441 LEU B C 1
ATOM 7448 O O . LEU B 1 441 ? 22.984 8.648 -29.828 1 76.19 441 LEU B O 1
ATOM 7452 N N . ARG B 1 442 ? 24.469 7.781 -28.469 1 76.19 442 ARG B N 1
ATOM 7453 C CA . ARG B 1 442 ? 25.578 8.016 -29.406 1 76.19 442 ARG B CA 1
ATOM 7454 C C . ARG B 1 442 ? 25.422 7.16 -30.656 1 76.19 442 ARG B C 1
ATOM 7456 O O . ARG B 1 442 ? 25.672 7.633 -31.766 1 76.19 442 ARG B O 1
ATOM 7463 N N . LYS B 1 443 ? 24.984 6.09 -30.391 1 77.44 443 LYS B N 1
ATOM 7464 C CA . LYS B 1 443 ? 24.797 5.188 -31.531 1 77.44 443 LYS B CA 1
ATOM 7465 C C . LYS B 1 443 ? 23.641 5.645 -32.438 1 77.44 443 LYS B C 1
ATOM 7467 O O . LYS B 1 443 ? 23.734 5.547 -33.656 1 77.44 443 LYS B O 1
ATOM 7472 N N . GLN B 1 444 ? 22.688 6.121 -31.828 1 74.69 444 GLN B N 1
ATOM 7473 C CA . GLN B 1 444 ? 21.547 6.633 -32.594 1 74.69 444 GLN B CA 1
ATOM 7474 C C . GLN B 1 444 ? 21.922 7.906 -33.344 1 74.69 444 GLN B C 1
ATOM 7476 O O . GLN B 1 444 ? 21.469 8.117 -34.469 1 74.69 444 GLN B O 1
ATOM 7481 N N . ALA B 1 445 ? 22.594 8.812 -32.625 1 67.75 445 ALA B N 1
ATOM 7482 C CA . ALA B 1 445 ? 23.047 10.039 -33.281 1 67.75 445 ALA B CA 1
ATOM 7483 C C . ALA B 1 445 ? 23.969 9.727 -34.469 1 67.75 445 ALA B C 1
ATOM 7485 O O . ALA B 1 445 ? 23.891 10.391 -35.5 1 67.75 445 ALA B O 1
ATOM 7486 N N . TYR B 1 446 ? 24.812 8.898 -34.25 1 62.72 446 TYR B N 1
ATOM 7487 C CA . TYR B 1 446 ? 25.703 8.484 -35.344 1 62.72 446 TYR B CA 1
ATOM 7488 C C . TYR B 1 446 ? 24.922 7.891 -36.5 1 62.72 446 TYR B C 1
ATOM 7490 O O . TYR B 1 446 ? 25.25 8.125 -37.656 1 62.72 446 TYR B O 1
ATOM 7498 N N . ARG B 1 447 ? 23.969 7.258 -36.156 1 64.06 447 ARG B N 1
ATOM 7499 C CA . ARG B 1 447 ? 23.156 6.668 -37.219 1 64.06 447 ARG B CA 1
ATOM 7500 C C . ARG B 1 447 ? 22.375 7.742 -37.969 1 64.06 447 ARG B C 1
ATOM 7502 O O . ARG B 1 447 ? 22.25 7.676 -39.188 1 64.06 447 ARG B O 1
ATOM 7509 N N . THR B 1 448 ? 22 8.828 -37.25 1 56.22 448 THR B N 1
ATOM 7510 C CA . THR B 1 448 ? 21.297 9.93 -37.875 1 56.22 448 THR B CA 1
ATOM 7511 C C . THR B 1 448 ? 22.25 10.82 -38.656 1 56.22 448 THR B C 1
ATOM 7513 O O . THR B 1 448 ? 21.906 11.336 -39.719 1 56.22 448 THR B O 1
ATOM 7516 N N . ASN B 1 449 ? 23.516 11.32 -38.094 1 51.25 449 ASN B N 1
ATOM 7517 C CA . ASN B 1 449 ? 24.5 12.141 -38.781 1 51.25 449 ASN B CA 1
ATOM 7518 C C . ASN B 1 449 ? 25.125 11.391 -39.938 1 51.25 449 ASN B C 1
ATOM 7520 O O . ASN B 1 449 ? 25.516 12 -40.938 1 51.25 449 ASN B O 1
ATOM 7524 N N . SER B 1 450 ? 25.688 10.273 -39.812 1 49.75 450 SER B N 1
ATOM 7525 C CA . SER B 1 450 ? 26.203 9.57 -41 1 49.75 450 SER B CA 1
ATOM 7526 C C . SER B 1 450 ? 25.203 9.617 -42.156 1 49.75 450 SER B C 1
ATOM 7528 O O . SER B 1 450 ? 25.594 9.578 -43.312 1 49.75 450 SER B O 1
ATOM 7530 N N . GLU B 1 451 ? 24.109 9.742 -41.875 1 42.22 451 GLU B N 1
ATOM 7531 C CA . GLU B 1 451 ? 23.172 10.039 -42.969 1 42.22 451 GLU B CA 1
ATOM 7532 C C . GLU B 1 451 ? 23.156 11.523 -43.281 1 42.22 451 GLU B C 1
ATOM 7534 O O . GLU B 1 451 ? 22.875 11.914 -44.438 1 42.22 451 GLU B O 1
ATOM 7539 N N . ALA B 1 452 ? 23.469 12.461 -42.312 1 39.22 452 ALA B N 1
ATOM 7540 C CA . ALA B 1 452 ? 23.469 13.898 -42.594 1 39.22 452 ALA B CA 1
ATOM 7541 C C . ALA B 1 452 ? 24.875 14.414 -42.844 1 39.22 452 ALA B C 1
ATOM 7543 O O . ALA B 1 452 ? 25.109 15.625 -42.844 1 39.22 452 ALA B O 1
ATOM 7544 N N . VAL B 1 453 ? 26.062 13.805 -42.938 1 36.62 453 VAL B N 1
ATOM 7545 C CA . VAL B 1 453 ? 27.391 14.328 -43.25 1 36.62 453 VAL B CA 1
ATOM 7546 C C . VAL B 1 453 ? 27.297 15.234 -44.5 1 36.62 453 VAL B C 1
ATOM 7548 O O . VAL B 1 453 ? 28.312 15.672 -45.031 1 36.62 453 VAL B O 1
ATOM 7551 N N . THR B 1 454 ? 26.328 15.82 -45.094 1 31.97 454 THR B N 1
ATOM 7552 C CA . THR B 1 454 ? 26.875 17 -45.75 1 31.97 454 THR B CA 1
ATOM 7553 C C . THR B 1 454 ? 27.328 18.031 -44.719 1 31.97 454 THR B C 1
ATOM 7555 O O . THR B 1 454 ? 28.359 18.688 -44.938 1 31.97 454 THR B O 1
ATOM 7558 N N . GLU B 1 455 ? 26.547 18.922 -43.844 1 30.69 455 GLU B N 1
ATOM 7559 C CA . GLU B 1 455 ? 27.125 20.156 -43.312 1 30.69 455 GLU B CA 1
ATOM 7560 C C . GLU B 1 455 ? 27.875 19.891 -42.031 1 30.69 455 GLU B C 1
ATOM 7562 O O . GLU B 1 455 ? 27.406 19.156 -41.156 1 30.69 455 GLU B O 1
ATOM 7567 N N . GLU B 1 456 ? 29.344 19.969 -41.75 1 29.97 456 GLU B N 1
ATOM 7568 C CA . GLU B 1 456 ? 30.516 19.781 -40.906 1 29.97 456 GLU B CA 1
ATOM 7569 C C . GLU B 1 456 ? 30.234 20.141 -39.469 1 29.97 456 GLU B C 1
ATOM 7571 O O . GLU B 1 456 ? 30.922 19.656 -38.562 1 29.97 456 GLU B O 1
ATOM 7576 N N . ARG B 1 457 ? 29.562 21.344 -38.969 1 29.14 457 ARG B N 1
ATOM 7577 C CA . ARG B 1 457 ? 30.109 22.125 -37.875 1 29.14 457 ARG B CA 1
ATOM 7578 C C . ARG B 1 457 ? 29.922 21.406 -36.531 1 29.14 457 ARG B C 1
ATOM 7580 O O . ARG B 1 457 ? 30.875 21.219 -35.781 1 29.14 457 ARG B O 1
ATOM 7587 N N . ASP B 1 458 ? 28.953 21.891 -35.312 1 31.25 458 ASP B N 1
ATOM 7588 C CA . ASP B 1 458 ? 29.172 21.984 -33.875 1 31.25 458 ASP B CA 1
ATOM 7589 C C . ASP B 1 458 ? 28.688 20.734 -33.156 1 31.25 458 ASP B C 1
ATOM 7591 O O . ASP B 1 458 ? 27.484 20.516 -33.031 1 31.25 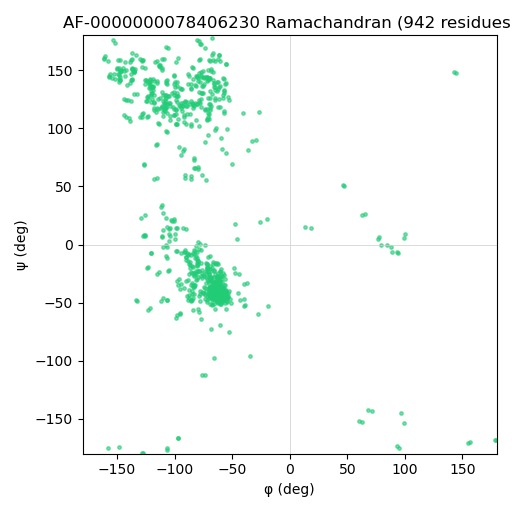458 ASP B O 1
ATOM 7595 N N . ARG B 1 459 ? 29.281 19.562 -33.094 1 34.94 459 ARG B N 1
ATOM 7596 C CA . ARG B 1 459 ? 29.031 18.188 -32.688 1 34.94 459 ARG B CA 1
ATOM 7597 C C . ARG B 1 459 ? 28.688 18.094 -31.219 1 34.94 459 ARG B C 1
ATOM 7599 O O . ARG B 1 459 ? 27.906 17.234 -30.812 1 34.94 459 ARG B O 1
ATOM 7606 N N . SER B 1 460 ? 29.5 18.688 -30.281 1 32.88 460 SER B N 1
ATOM 7607 C CA . SER B 1 460 ? 29.453 18.406 -28.844 1 32.88 460 SER B CA 1
ATOM 7608 C C . SER B 1 460 ? 28.125 18.812 -28.234 1 32.88 460 SER B C 1
ATOM 7610 O O . SER B 1 460 ? 27.656 18.203 -27.266 1 32.88 460 SER B O 1
ATOM 7612 N N . SER B 1 461 ? 27.438 19.953 -28.672 1 33.62 461 SER B N 1
ATOM 7613 C CA . SER B 1 461 ? 26.219 20.531 -28.109 1 33.62 461 SER B CA 1
ATOM 7614 C C . SER B 1 461 ? 25.016 19.625 -28.375 1 33.62 461 SER B C 1
ATOM 7616 O O . SER B 1 461 ? 23.984 19.766 -27.719 1 33.62 461 SER B O 1
ATOM 7618 N N . SER B 1 462 ? 25.141 18.562 -29.219 1 34.19 462 SER B N 1
ATOM 7619 C CA . SER B 1 462 ? 23.969 17.828 -29.672 1 34.19 462 SER B CA 1
ATOM 7620 C C . SER B 1 462 ? 23.625 16.672 -28.734 1 34.19 462 SER B C 1
ATOM 7622 O O . SER B 1 462 ? 22.469 16.312 -28.578 1 34.19 462 SER B O 1
ATOM 7624 N N . VAL B 1 463 ? 24.578 16.109 -28.141 1 32.75 463 VAL B N 1
ATOM 7625 C CA . VAL B 1 463 ? 24.312 14.977 -27.266 1 32.75 463 VAL B CA 1
ATOM 7626 C C . VAL B 1 463 ? 23.562 15.445 -26.016 1 32.75 463 VAL B C 1
ATOM 7628 O O . VAL B 1 463 ? 22.609 14.797 -25.578 1 32.75 463 VAL B O 1
ATOM 7631 N N . ARG B 1 464 ? 23.984 16.562 -25.375 1 37.88 464 ARG B N 1
ATOM 7632 C CA . ARG B 1 464 ? 23.297 17.094 -24.203 1 37.88 464 ARG B CA 1
ATOM 7633 C C . ARG B 1 464 ? 21.844 17.438 -24.516 1 37.88 464 ARG B C 1
ATOM 7635 O O . ARG B 1 464 ? 20.969 17.281 -23.672 1 37.88 464 ARG B O 1
ATOM 7642 N N . SER B 1 465 ? 21.656 17.828 -25.719 1 37.09 465 SER B N 1
ATOM 7643 C CA . SER B 1 465 ? 20.297 18.203 -26.109 1 37.09 465 SER B CA 1
ATOM 7644 C C . SER B 1 465 ? 19.406 16.984 -26.25 1 37.09 465 SER B C 1
ATOM 7646 O O . SER B 1 465 ? 18.219 17.047 -25.906 1 37.09 465 SER B O 1
ATOM 7648 N N . ARG B 1 466 ? 20.016 15.914 -26.562 1 37.81 466 ARG B N 1
ATOM 7649 C CA . ARG B 1 466 ? 19.141 14.781 -26.844 1 37.81 466 ARG B CA 1
ATOM 7650 C C . ARG B 1 466 ? 18.797 14.023 -25.578 1 37.81 466 ARG B C 1
ATOM 7652 O O . ARG B 1 466 ? 17.875 13.203 -25.562 1 37.81 466 ARG B O 1
ATOM 7659 N N . TRP B 1 467 ? 19.688 14.156 -24.625 1 38.62 467 TRP B N 1
ATOM 7660 C CA . TRP B 1 467 ? 19.234 13.656 -23.328 1 38.62 467 TRP B CA 1
ATOM 7661 C C . TRP B 1 467 ? 17.938 14.336 -22.906 1 38.62 467 TRP B C 1
ATOM 7663 O O . TRP B 1 467 ? 17.094 13.734 -22.234 1 38.62 467 TRP B O 1
ATOM 7673 N N . ARG B 1 468 ? 17.797 15.625 -23.391 1 38.91 468 ARG B N 1
ATOM 7674 C CA . ARG B 1 468 ? 16.594 16.391 -23.078 1 38.91 468 ARG B CA 1
ATOM 7675 C C . ARG B 1 468 ? 15.344 15.656 -23.547 1 38.91 468 ARG B C 1
ATOM 7677 O O . ARG B 1 468 ? 14.273 15.805 -22.953 1 38.91 468 ARG B O 1
ATOM 7684 N N . MET B 1 469 ? 15.516 14.992 -24.656 1 36.31 469 MET B N 1
ATOM 7685 C CA . MET B 1 469 ? 14.328 14.367 -25.234 1 36.31 469 MET B CA 1
ATOM 7686 C C . MET B 1 469 ? 13.852 13.203 -24.359 1 36.31 469 MET B C 1
ATOM 7688 O O . MET B 1 469 ? 12.719 12.75 -24.5 1 36.31 469 MET B O 1
ATOM 7692 N N . TYR B 1 470 ? 14.734 12.594 -23.719 1 35.12 470 TYR B N 1
ATOM 7693 C CA . TYR B 1 470 ? 14.336 11.422 -22.953 1 35.12 470 TYR B CA 1
ATOM 7694 C C . TYR B 1 470 ? 13.727 11.828 -21.609 1 35.12 470 TYR B C 1
ATOM 7696 O O . TYR B 1 470 ? 13.055 11.031 -20.953 1 35.12 470 TYR B O 1
ATOM 7704 N N . GLU B 1 471 ? 14 13.008 -20.953 1 34.78 471 GLU B N 1
ATOM 7705 C CA . GLU B 1 471 ? 13.555 13.391 -19.609 1 34.78 471 GLU B CA 1
ATOM 7706 C C . GLU B 1 471 ? 12.141 13.961 -19.641 1 34.78 471 GLU B C 1
ATOM 7708 O O . GLU B 1 471 ? 11.461 13.992 -18.625 1 34.78 471 GLU B O 1
ATOM 7713 N N . THR B 1 472 ? 11.656 14.797 -20.781 1 29.08 472 THR B N 1
ATOM 7714 C CA . THR B 1 472 ? 10.469 15.648 -20.703 1 29.08 472 THR B CA 1
ATOM 7715 C C . THR B 1 472 ? 9.203 14.82 -20.891 1 29.08 472 THR B C 1
ATOM 7717 O O . THR B 1 472 ? 8.094 15.344 -20.797 1 29.08 472 THR B O 1
ATOM 7720 N N . GLN B 1 473 ? 9.172 13.602 -21.422 1 27.78 473 GLN B N 1
ATOM 7721 C CA . GLN B 1 473 ? 7.773 13.242 -21.641 1 27.78 473 GLN B CA 1
ATOM 7722 C C . GLN B 1 473 ? 7.145 12.641 -20.391 1 27.78 473 GLN B C 1
ATOM 7724 O O . GLN B 1 473 ? 7.742 11.789 -19.734 1 27.78 473 GLN B O 1
#

InterPro domains:
  IPR008428 Chondroitin N-acetylgalactosaminyltransferase [PF05679] (37-428)
  IPR029044 Nucleotide-diphospho-sugar transferases [G3DSA:3.90.550.10] (172-457)
  IPR029044 Nucleotide-diphospho-sugar transferases [SSF53448] (181-430)
  IPR051227 Chondroitin sulfate glycosyltransferase [PTHR12369] (82-429)